Protein AF-A0A9X0WCU9-F1 (afdb_monomer)

Organism: NCBI:txid1064514

pLDDT: mean 71.42, std 28.1, range [22.73, 98.69]

Radius of gyration: 41.14 Å; Cα contacts (8 Å, |Δi|>4): 796; chains: 1; bounding box: 157×100×115 Å

Nearest PDB structures (foldseek):
  7s6s-assembly1_E  TM=1.394E-01  e=8.620E+00  Methylosinus trichosporium OB3b

InterPro domains:
  IPR002477 Peptidoglycan binding-like [PF01471] (619-684)
  IPR036365 PGBD-like superfamily [SSF47090] (614-686)
  IPR036366 PGBD superfamily [G3DSA:1.10.101.10] (607-686)

Mean predicted aligned error: 17.41 Å

Foldseek 3Di:
DDDDDDDDDDDDDDDDDDDDDDDDDDDDDDPDDDDDDDDDDDDDYDDDDDDDDDDDDDDDDDDDDDDDPPPPPPPDPDDPLRVLLVVLVVVLVVCQAVLPLLAAAFLVLLLLLLLLCVLLLAASLLLLLQLCQQSVNHQQLSHFDQDPPRDGDQFGGSNRDHLVLLLVLLLVCVVVLQVSQDADVVVRRHHHWQDDRSGGSVRVNVVSVCSNVPVDDSPDSVSSSCSSRSNSVSVSLVSQCVVLVDDASLQSNLCSVVNSVVSVVLCCLCVDPLVQPAQEDEAPPPDDDDDDDDDDDDDDDDDDDDDDDDDDDDDDDDDDDDDDDDDDDDDDDDDDDDDDDDDDDDDDDDDDDDDDDDDDDDDDDDDDDDDDDDDDDDDDDDPPDDPPRHHYCPDPVCVRCVVLFAPDSPVSPHGDRSNVSSVVSCVSSVRVCSCLSLCQAQVAAAPGHNSDDPPLAPDLVDDAAWDWFADPLAGTATARLSLLQPHDYPVLSVLLSVLSVVCVVVVVSAWAQFQDPLLQVLLVRRVQAPPPDDGGGLPPPSNQSSVVVSCVSSSHHQRPPPVCNSTQHSSNSSSSNSSNLSSVVLSLLQSVQVVQLVFWDQLVCLVVDDPVLVVLQLVVLQLLLVLLVVVVQHDADDPVDPPDDRGHRSRSDPSSLRSLCSLCNSVSYHRPSRTHTPSSCVVSVHDDDTPVSRDDPPDDPDDPPDDDDDDDDDDDDDDDPDPPPVVSDDDPDPPPPDDDDDDDDDDDDDDDDDDDYDDDD

Sequence (761 aa):
MARRILRKRLSGPSLRAHPPNGPCRCRVTMRRQQNPTHPCWLLALGLGLLAGGLMTASADTDIADERSESQDVVDQAPSAHTLAIAEFRAQAEAEARNYDRTQDISPRQMLILLEMAQRTGKSLGQALATGEFESARTWNDFVRPTIAEGRLGSATGVWQFIPSTFYRIIKRYGAELLAVSAADASLHRDHMDLGAGPFSDQQVRSIIEETVAGEREAEDEQLQLLRHNFAVLAFAKHYLSVDSGAKTPEEDYLFHFLGEKRGRQILALARGEARHTLSVAPAQTNSEPKPATGLGLGLAGTRQRHYIQLPGSRLSPGLSDANPLAAARQRRLLATTGRLPSNRSGSGSSSGSRSHRLGTLDPRLSDSAVYRPPSGALSAPASWRSAEWGLPADSPVVTGNAGMFYRDASTKTNPYTWAEFLDALSARVQAKQQPAMVRAKYGVGFQMNGGDMPGWSFNDDKITNTLEFRHALTGSLPLPAPLVNGPLDAVETQAYKERLAELIRQGDDKPLTHLPPTARSALQNLGLLALDENATDTNNPAVREALQAFRDLVGKDTPVDPALADSLMPSERVALELYDQRLARYAALQAAQRAALQSSLDLMAINRLLKSHQRSSRPHIARLQKALAEKGLQTQTHARKRTQTAQFDGIAGKLTQAALNQFQLRHGLRPTDGLLDPVTVAMLDLPPMGRNIFLPPSGPYSPIDAEPESHRHCAAPEARHHLTLYHLLPRPERMSLSLSLNEHSDSWRIATRADETAVSR

Secondary structure (DSSP, 8-state):
--------------------------------PPPPPPPP------------------------------------PPPHHHHHHHHHHHHHHHHTT---SS----HHHHHHHHHHHHHHT--HHHHHHHHHHHTTT---TT---B-GGGPBPS-BTTTTB-HHHHHHHHHHHHHHHHHHHS-BTTTTBPPPP--BTTB-HHHHHHHHHHHHHT-S-TT-HHHHHGGG-HHHHHHHHHHHHHHTT--SHHHHHHHHHH-HHHHHHHHHHHHTGGGGSBSEEPPP----PPPP---------------------------------------------------------------------------------------------S-TTSEETTSHHHHTTHHHHBSSTTT---BPBHHHHHHHHHHHTTTTTHHHHHHHHHSS-BSSTTT--TTTS--TTS-PPEEEEEETTTEEEEEEHHHHHSPB-HHHHHHHHHHHHHHHHHT--S-BSB--HHHHHHHHHTTSS-SS----BTTSHHHHHHHHHHHHHHTPPPPSSTTTTTSB-HHHHHHHHHHHHHHHHHHHHHHHHHHHGGG-EETTGGGGS-HHHHHHHHHHHHHHHHHHHHTTSS--S--SSTTS-PPP-----HHHHHHHHHHHHHTTPPP-TTEE-HHHHHHTT-----GGGGSPP---------------------------GGGSS-----------------PPP------------

Structure (mmCIF, N/CA/C/O backbone):
data_AF-A0A9X0WCU9-F1
#
_entry.id   AF-A0A9X0WCU9-F1
#
loop_
_atom_site.group_PDB
_atom_site.id
_atom_site.type_symbol
_atom_site.label_atom_id
_atom_site.label_alt_id
_atom_site.label_comp_id
_atom_site.label_asym_id
_atom_site.label_entity_id
_atom_site.label_seq_id
_atom_site.pdbx_PDB_ins_code
_atom_site.Cartn_x
_atom_site.Cartn_y
_atom_site.Cartn_z
_atom_site.occupancy
_atom_site.B_iso_or_equiv
_atom_site.auth_seq_id
_atom_site.auth_comp_id
_atom_site.auth_asym_id
_atom_site.auth_atom_id
_atom_site.pdbx_PDB_model_num
ATOM 1 N N . MET A 1 1 ? -19.337 30.479 35.420 1.00 33.66 1 MET A N 1
ATOM 2 C CA . MET A 1 1 ? -18.522 31.604 34.895 1.00 33.66 1 MET A CA 1
ATOM 3 C C . MET A 1 1 ? -17.941 31.170 33.545 1.00 33.66 1 MET A C 1
ATOM 5 O O . MET A 1 1 ? -17.830 29.969 33.355 1.00 33.66 1 MET A O 1
ATOM 9 N N . ALA A 1 2 ? -17.627 32.086 32.619 1.00 30.39 2 ALA A N 1
ATOM 10 C CA . ALA A 1 2 ? -17.059 31.792 31.283 1.00 30.39 2 ALA A CA 1
ATOM 11 C C . ALA A 1 2 ? -17.927 30.977 30.276 1.00 30.39 2 ALA A C 1
ATOM 13 O O . ALA A 1 2 ? -17.495 29.983 29.704 1.00 30.39 2 ALA A O 1
ATOM 14 N N . ARG A 1 3 ? -19.128 31.486 29.958 1.00 29.58 3 ARG A N 1
ATOM 15 C CA . ARG A 1 3 ? -19.706 31.428 28.593 1.00 29.58 3 ARG A CA 1
ATOM 16 C C . ARG A 1 3 ? -19.948 32.873 28.138 1.00 29.58 3 ARG A C 1
ATOM 18 O O . ARG A 1 3 ? -20.836 33.509 28.702 1.00 29.58 3 ARG A O 1
ATOM 25 N N . ARG A 1 4 ? -19.186 33.408 27.172 1.00 30.39 4 ARG A N 1
ATOM 26 C CA . ARG A 1 4 ? -19.487 34.669 26.447 1.00 30.39 4 ARG A CA 1
ATOM 27 C C . ARG A 1 4 ? -18.492 34.914 25.300 1.00 30.39 4 ARG A C 1
ATOM 29 O O . ARG A 1 4 ? -17.390 34.391 25.366 1.00 30.39 4 ARG A O 1
ATOM 36 N N . ILE A 1 5 ? -18.886 35.782 24.350 1.00 31.75 5 ILE A N 1
ATOM 37 C CA . ILE A 1 5 ? -18.142 36.231 23.143 1.00 31.75 5 ILE A CA 1
ATOM 38 C C . ILE A 1 5 ? -18.103 35.122 22.061 1.00 31.75 5 ILE A C 1
ATOM 40 O O . ILE A 1 5 ? -17.356 34.169 22.192 1.00 31.75 5 ILE A O 1
ATOM 44 N N . LEU A 1 6 ? -18.950 35.103 21.019 1.00 28.31 6 LEU A N 1
ATOM 45 C CA . LEU A 1 6 ? -19.080 36.108 19.947 1.00 28.31 6 LEU A CA 1
ATOM 46 C C . LEU A 1 6 ? -20.439 35.975 19.204 1.00 28.31 6 LEU A C 1
ATOM 48 O O . LEU A 1 6 ? -20.757 34.910 18.681 1.00 28.31 6 LEU A O 1
ATOM 52 N N . ARG A 1 7 ? -21.235 37.054 19.112 1.00 30.22 7 ARG A N 1
ATOM 53 C CA . ARG A 1 7 ? -22.311 37.247 18.106 1.00 30.22 7 ARG A CA 1
ATOM 54 C C . ARG A 1 7 ? -22.760 38.71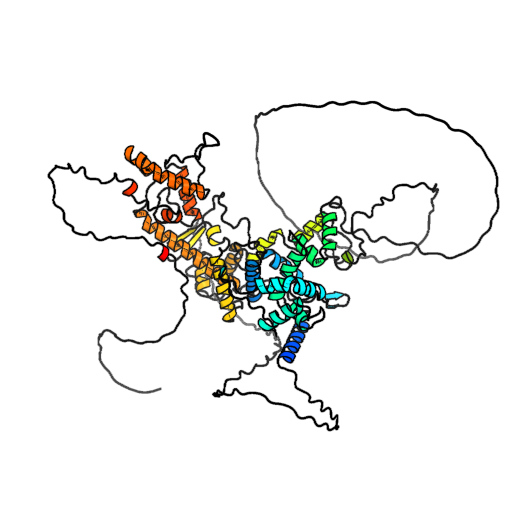7 18.084 1.00 30.22 7 ARG A C 1
ATOM 56 O O . ARG A 1 7 ? -22.866 39.322 19.149 1.00 30.22 7 ARG A O 1
ATOM 63 N N . LYS A 1 8 ? -23.129 39.218 16.890 1.00 29.36 8 LYS A N 1
ATOM 64 C CA . LYS A 1 8 ? -23.404 40.638 16.532 1.00 29.36 8 LYS A CA 1
ATOM 65 C C . LYS A 1 8 ? -22.109 41.478 16.508 1.00 29.36 8 LYS A C 1
ATOM 67 O O . LYS A 1 8 ? -21.237 41.259 17.335 1.00 29.36 8 LYS A O 1
ATOM 72 N N . ARG A 1 9 ? -21.909 42.433 15.592 1.00 30.64 9 ARG A N 1
ATOM 73 C CA . ARG A 1 9 ? -22.826 43.262 14.763 1.00 30.64 9 ARG A CA 1
ATOM 74 C C . ARG A 1 9 ? -21.979 43.769 13.550 1.00 30.64 9 ARG A C 1
ATOM 76 O O . ARG A 1 9 ? -20.775 43.876 13.724 1.00 30.64 9 ARG A O 1
ATOM 83 N N . LEU A 1 10 ? -22.461 44.021 12.327 1.00 27.97 10 LEU A N 1
ATOM 84 C CA . LEU A 1 10 ? -23.403 45.076 11.911 1.00 27.97 10 LEU A CA 1
ATOM 85 C C . LEU A 1 10 ? -23.898 44.898 10.455 1.00 27.97 10 LEU A C 1
ATOM 87 O O . LEU A 1 10 ? -23.323 44.149 9.673 1.00 27.97 10 LEU A O 1
ATOM 91 N N . SER A 1 11 ? -24.966 45.630 10.133 1.00 29.23 11 SER A N 1
ATOM 92 C CA . SER A 1 11 ? -25.642 45.745 8.832 1.00 29.23 11 SER A CA 1
ATOM 93 C C . SER A 1 11 ? -24.857 46.584 7.803 1.00 29.23 11 SER A C 1
ATOM 95 O O . SER A 1 11 ? -24.055 47.427 8.196 1.00 29.23 11 SER A O 1
ATOM 97 N N . GLY A 1 12 ? -25.132 46.410 6.502 1.00 27.28 12 GLY A N 1
ATOM 98 C CA . GLY A 1 12 ? -24.574 47.251 5.423 1.00 27.28 12 GLY A CA 1
ATOM 99 C C . GLY A 1 12 ? -25.383 48.528 5.133 1.00 27.28 12 GLY A C 1
ATOM 100 O O . GLY A 1 12 ? -26.281 48.880 5.900 1.00 27.28 12 GLY A O 1
ATOM 101 N N . PRO A 1 13 ? -25.112 49.189 3.992 1.00 40.62 13 PRO A N 1
ATOM 102 C CA . PRO A 1 13 ? -26.191 49.784 3.198 1.00 40.62 13 PRO A CA 1
ATOM 103 C C . PRO A 1 13 ? -26.108 49.466 1.688 1.00 40.62 13 PRO A C 1
ATOM 105 O O . PRO A 1 13 ? -25.076 49.064 1.160 1.00 40.62 13 PRO A O 1
ATOM 108 N N . SER A 1 14 ? -27.232 49.673 0.998 1.00 31.45 14 SER A N 1
ATOM 109 C CA . SER A 1 14 ? -27.432 49.458 -0.445 1.00 31.45 14 SER A CA 1
ATOM 110 C C . SER A 1 14 ? -27.159 50.726 -1.266 1.00 31.45 14 SER A C 1
ATOM 112 O O . SER A 1 14 ? -27.533 51.811 -0.828 1.00 31.45 14 SER A O 1
ATOM 114 N N . LEU A 1 15 ? -26.650 50.591 -2.500 1.00 31.45 15 LEU A N 1
ATOM 115 C CA . LEU A 1 15 ? -26.648 51.640 -3.539 1.00 31.45 15 LEU A CA 1
ATOM 116 C C . LEU A 1 15 ? -26.833 51.040 -4.954 1.00 31.45 15 LEU A C 1
ATOM 118 O O . LEU A 1 15 ? -26.659 49.840 -5.146 1.00 31.45 15 LEU A O 1
ATOM 122 N N . ARG A 1 16 ? -27.297 51.861 -5.910 1.00 28.64 16 ARG A N 1
ATOM 123 C CA . ARG A 1 16 ? -27.926 51.450 -7.191 1.00 28.64 16 ARG A CA 1
ATOM 124 C C . ARG A 1 16 ? -26.976 51.450 -8.414 1.00 28.64 16 ARG A C 1
ATOM 126 O O . ARG A 1 16 ? -25.901 52.026 -8.353 1.00 28.64 16 ARG A O 1
ATOM 133 N N . ALA A 1 17 ? -27.477 50.833 -9.500 1.00 31.12 17 ALA A N 1
ATOM 134 C CA . ALA A 1 17 ? -27.143 50.875 -10.948 1.00 31.12 17 ALA A CA 1
ATOM 135 C C . ALA A 1 17 ? -26.268 52.048 -11.485 1.00 31.12 17 ALA A C 1
ATOM 137 O O . ALA A 1 17 ? -26.298 53.136 -10.923 1.00 31.12 17 ALA A O 1
ATOM 138 N N . HIS A 1 18 ? -25.514 51.945 -12.598 1.00 29.97 18 HIS A N 1
ATOM 139 C CA . HIS A 1 18 ? -25.845 51.420 -13.951 1.00 29.97 18 HIS A CA 1
ATOM 140 C C . HIS A 1 18 ? -24.572 51.009 -14.777 1.00 29.97 18 HIS A C 1
ATOM 142 O O . HIS A 1 18 ? -23.463 51.234 -14.297 1.00 29.97 18 HIS A O 1
ATOM 148 N N . PRO A 1 19 ? -24.691 50.406 -15.992 1.00 57.72 19 PRO A N 1
ATOM 149 C CA . PRO A 1 19 ? -23.569 49.897 -16.820 1.00 57.72 19 PRO A CA 1
ATOM 150 C C . PRO A 1 19 ? -23.000 50.952 -17.808 1.00 57.72 19 PRO A C 1
ATOM 152 O O . PRO A 1 19 ? -23.603 52.022 -17.929 1.00 57.72 19 PRO A O 1
ATOM 155 N N . PRO A 1 20 ? -21.883 50.690 -18.542 1.00 50.72 20 PRO A N 1
ATOM 156 C CA . PRO A 1 20 ? -22.021 50.192 -19.936 1.00 50.72 20 PRO A CA 1
ATOM 157 C C . PRO A 1 20 ? -20.842 49.367 -20.554 1.00 50.72 20 PRO A C 1
ATOM 159 O O . PRO A 1 20 ? -19.706 49.433 -20.107 1.00 50.72 20 PRO A O 1
ATOM 162 N N . ASN A 1 21 ? -21.151 48.674 -21.665 1.00 30.45 21 ASN A N 1
ATOM 163 C CA . ASN A 1 21 ? -20.371 48.418 -22.906 1.00 30.45 21 ASN A CA 1
ATOM 164 C C . ASN A 1 21 ? -18.857 48.064 -22.917 1.00 30.45 21 ASN A C 1
ATOM 166 O O . ASN A 1 21 ? -18.017 48.846 -22.487 1.00 30.45 21 ASN A O 1
ATOM 170 N N . GLY A 1 22 ? -18.496 47.023 -23.695 1.00 31.50 22 GLY A N 1
ATOM 171 C CA . GLY A 1 22 ? -17.179 46.922 -24.365 1.00 31.50 22 GLY A CA 1
ATOM 172 C C . GLY A 1 22 ? -16.682 45.491 -24.669 1.00 31.50 22 GLY A C 1
ATOM 173 O O . GLY A 1 22 ? -16.399 44.759 -23.725 1.00 31.50 22 GLY A O 1
ATOM 174 N N . PRO A 1 23 ? -16.539 45.057 -25.943 1.00 42.25 23 PRO A N 1
ATOM 175 C CA . PRO A 1 23 ? -16.120 43.690 -26.277 1.00 42.25 23 PRO A CA 1
ATOM 176 C C . PRO A 1 23 ? -14.616 43.556 -26.583 1.00 42.25 23 PRO A C 1
ATOM 178 O O . PRO A 1 23 ? -14.087 44.266 -27.437 1.00 42.25 23 PRO A O 1
ATOM 181 N N . CYS A 1 24 ? -13.953 42.546 -26.010 1.00 31.28 24 CYS A N 1
ATOM 182 C CA . CYS A 1 24 ? -12.611 42.124 -26.430 1.00 31.28 24 CYS A CA 1
ATOM 183 C C . CYS A 1 24 ? -12.662 40.819 -27.236 1.00 31.28 24 CYS A C 1
ATOM 185 O O . CYS A 1 24 ? -12.874 39.734 -26.698 1.00 31.28 24 CYS A O 1
ATOM 187 N N . ARG A 1 25 ? -12.425 40.924 -28.550 1.00 33.66 25 ARG A N 1
ATOM 188 C CA . ARG A 1 25 ? -12.179 39.775 -29.433 1.00 33.66 25 ARG A CA 1
ATOM 189 C C . ARG A 1 25 ? -10.759 39.242 -29.210 1.00 33.66 25 ARG A C 1
ATOM 191 O O . ARG A 1 25 ? -9.816 39.843 -29.714 1.00 33.66 25 ARG A O 1
ATOM 198 N N . CYS A 1 26 ? -10.612 38.070 -28.595 1.00 29.70 26 CYS A N 1
ATOM 199 C CA . CYS A 1 26 ? -9.385 37.273 -28.708 1.00 29.70 26 CYS A CA 1
ATOM 200 C C . CYS A 1 26 ? -9.624 36.082 -29.641 1.00 29.70 26 CYS A C 1
ATOM 202 O O . CYS A 1 26 ? -10.295 35.111 -29.303 1.00 29.70 26 CYS A O 1
ATOM 204 N N . ARG A 1 27 ? -9.088 36.192 -30.859 1.00 28.80 27 ARG A N 1
ATOM 205 C CA . ARG A 1 27 ? -9.212 35.206 -31.937 1.00 28.80 27 ARG A CA 1
ATOM 206 C C . ARG A 1 27 ? -8.111 34.152 -31.789 1.00 28.80 27 ARG A C 1
ATOM 208 O O . ARG A 1 27 ? -7.062 34.288 -32.408 1.00 28.80 27 ARG A O 1
ATOM 215 N N . VAL A 1 28 ? -8.342 33.114 -30.985 1.00 30.00 28 VAL A N 1
ATOM 216 C CA . VAL A 1 28 ? -7.435 31.954 -30.921 1.00 30.00 28 VAL A CA 1
ATOM 217 C C . VAL A 1 28 ? -7.890 30.901 -31.928 1.00 30.00 28 VAL A C 1
ATOM 219 O O . VAL A 1 28 ? -8.984 30.350 -31.835 1.00 30.00 28 VAL A O 1
ATOM 222 N N . THR A 1 29 ? -7.048 30.635 -32.923 1.00 28.48 29 THR A N 1
ATOM 223 C CA . THR A 1 29 ? -7.261 29.586 -33.923 1.00 28.48 29 THR A CA 1
ATOM 224 C C . THR A 1 29 ? -7.057 28.205 -33.303 1.00 28.48 29 THR A C 1
ATOM 226 O O . THR A 1 29 ? -5.926 27.725 -33.227 1.00 28.48 29 THR A O 1
ATOM 229 N N . MET A 1 30 ? -8.141 27.534 -32.900 1.00 26.22 30 MET A N 1
ATOM 230 C CA . MET A 1 30 ? -8.083 26.100 -32.602 1.00 26.22 30 MET A CA 1
ATOM 231 C C . MET A 1 30 ? -7.752 25.322 -33.878 1.00 26.22 30 MET A C 1
ATOM 233 O O . MET A 1 30 ? -8.542 25.278 -34.825 1.00 26.22 30 MET A O 1
ATOM 237 N N . ARG A 1 31 ? -6.577 24.688 -33.899 1.00 26.75 31 ARG A N 1
ATOM 238 C CA . ARG A 1 31 ? -6.189 23.757 -34.959 1.00 26.75 31 ARG A CA 1
ATOM 239 C C . ARG A 1 31 ? -6.892 22.426 -34.688 1.00 26.75 31 ARG A C 1
ATOM 241 O O . ARG A 1 31 ? -6.496 21.667 -33.813 1.00 26.75 31 ARG A O 1
ATOM 248 N N . ARG A 1 32 ? -7.983 22.191 -35.414 1.00 26.75 32 ARG A N 1
ATOM 249 C CA . ARG A 1 32 ? -8.844 21.007 -35.315 1.00 26.75 32 ARG A CA 1
ATOM 250 C C . ARG A 1 32 ? -8.086 19.758 -35.787 1.00 26.75 32 ARG A C 1
ATOM 252 O O . ARG A 1 32 ? -8.105 19.462 -36.978 1.00 26.75 32 ARG A O 1
ATOM 259 N N . GLN A 1 33 ? -7.422 19.036 -34.883 1.00 29.20 33 GLN A N 1
ATOM 260 C CA . GLN A 1 33 ? -7.004 17.660 -35.169 1.00 29.20 33 GLN A CA 1
ATOM 261 C C . GLN A 1 33 ? -8.246 16.765 -35.175 1.00 29.20 33 GLN A C 1
ATOM 263 O O . GLN A 1 33 ? -9.059 16.790 -34.253 1.00 29.20 33 GLN A O 1
ATOM 268 N N . GLN A 1 34 ? -8.430 16.044 -36.277 1.00 28.20 34 GLN A N 1
ATOM 269 C CA . GLN A 1 34 ? -9.527 15.104 -36.460 1.00 28.20 34 GLN A CA 1
ATOM 270 C C . GLN A 1 34 ? -9.102 13.755 -35.881 1.00 28.20 34 GLN A C 1
ATOM 272 O O . GLN A 1 34 ? -8.104 13.192 -36.326 1.00 28.20 34 GLN A O 1
ATOM 277 N N . ASN A 1 35 ? -9.867 13.229 -34.924 1.00 28.89 35 ASN A N 1
ATOM 278 C CA . ASN A 1 35 ? -9.749 11.826 -34.536 1.00 28.89 35 ASN A CA 1
ATOM 279 C C . ASN A 1 35 ? -10.179 10.947 -35.723 1.00 28.89 35 ASN A C 1
ATOM 281 O O . ASN A 1 35 ? -11.278 11.169 -36.245 1.00 28.89 35 ASN A O 1
ATOM 285 N N . PRO A 1 36 ? -9.392 9.937 -36.132 1.00 38.12 36 PRO A N 1
ATOM 286 C CA . PRO A 1 36 ? -9.916 8.860 -36.952 1.00 38.12 36 PRO A CA 1
ATOM 287 C C . PRO A 1 36 ? -10.856 7.997 -36.099 1.00 38.12 36 PRO A C 1
ATOM 289 O O . PRO A 1 36 ? -10.528 7.574 -34.992 1.00 38.12 36 PRO A O 1
ATOM 292 N N . THR A 1 37 ? -12.056 7.759 -36.612 1.00 31.25 37 THR A N 1
ATOM 293 C CA . THR A 1 37 ? -13.052 6.867 -36.013 1.00 31.25 37 THR A CA 1
ATOM 294 C C . THR A 1 37 ? -12.667 5.406 -36.236 1.00 31.25 37 THR A C 1
ATOM 296 O O . THR A 1 37 ? -12.537 4.989 -37.387 1.00 31.25 37 THR A O 1
ATOM 299 N N . HIS A 1 38 ? -12.575 4.607 -35.172 1.00 29.98 38 HIS A N 1
ATOM 300 C CA . HIS A 1 38 ? -12.572 3.147 -35.305 1.00 29.98 38 HIS A CA 1
ATOM 301 C C . HIS A 1 38 ? -13.969 2.656 -35.741 1.00 29.98 38 HIS A C 1
ATOM 303 O O . HIS A 1 38 ? -14.959 3.075 -35.135 1.00 29.98 38 HIS A O 1
ATOM 309 N N . PRO A 1 39 ? -14.088 1.775 -36.750 1.00 38.88 39 PRO A N 1
ATOM 310 C CA . PRO A 1 39 ? -15.359 1.152 -37.096 1.00 38.88 39 PRO A CA 1
ATOM 311 C C . PRO A 1 39 ? -15.648 -0.055 -36.192 1.00 38.88 39 PRO A C 1
ATOM 313 O O . PRO A 1 39 ? -14.857 -0.995 -36.117 1.00 38.88 39 PRO A O 1
ATOM 316 N N . CYS A 1 40 ? -16.819 -0.064 -35.554 1.00 26.75 40 CYS A N 1
ATOM 317 C CA . CYS A 1 40 ? -17.382 -1.283 -34.976 1.00 26.75 40 CYS A CA 1
ATOM 318 C C . CYS A 1 40 ? -17.746 -2.269 -36.093 1.00 26.75 40 CYS A C 1
ATOM 320 O O . CYS A 1 40 ? -18.454 -1.892 -37.027 1.00 26.75 40 CYS A O 1
ATOM 322 N N . TRP A 1 41 ? -17.363 -3.538 -35.946 1.00 28.58 41 TRP A N 1
ATOM 323 C CA . TRP A 1 41 ? -17.914 -4.638 -36.738 1.00 28.58 41 TRP A CA 1
ATOM 324 C C . TRP A 1 41 ? -18.761 -5.548 -35.850 1.00 28.58 41 TRP A C 1
ATOM 326 O O . TRP A 1 41 ? -18.327 -5.980 -34.783 1.00 28.58 41 TRP A O 1
ATOM 336 N N . LEU A 1 42 ? -19.990 -5.807 -36.297 1.00 32.12 42 LEU A N 1
ATOM 337 C CA . LEU A 1 42 ? -20.957 -6.681 -35.641 1.00 32.12 42 LEU A CA 1
ATOM 338 C C . LEU A 1 42 ? -21.030 -8.037 -36.355 1.00 32.12 42 LEU A C 1
ATOM 340 O O . LEU A 1 42 ? -21.020 -8.110 -37.579 1.00 32.12 42 LEU A O 1
ATOM 344 N N . LEU A 1 43 ? -21.142 -9.078 -35.529 1.00 32.84 43 LEU A N 1
ATOM 345 C CA . LEU A 1 43 ? -21.614 -10.445 -35.785 1.00 32.84 43 LEU A CA 1
ATOM 346 C C . LEU A 1 43 ? -22.361 -10.725 -37.106 1.00 32.84 43 LEU A C 1
ATOM 348 O O . LEU A 1 43 ? -23.405 -10.125 -37.357 1.00 32.84 43 LEU A O 1
ATOM 352 N N . ALA A 1 44 ? -21.977 -11.821 -37.779 1.00 28.20 44 ALA A N 1
ATOM 353 C CA . ALA A 1 44 ? -22.930 -12.775 -38.364 1.00 28.20 44 ALA A CA 1
ATOM 354 C C . ALA A 1 44 ? -22.305 -14.163 -38.647 1.00 28.20 44 ALA A C 1
ATOM 356 O O . ALA A 1 44 ? -21.363 -14.251 -39.420 1.00 28.20 44 ALA A O 1
ATOM 357 N N . LEU A 1 45 ? -22.947 -15.215 -38.107 1.00 29.72 45 LEU A N 1
ATOM 358 C CA . LEU A 1 45 ? -23.003 -16.618 -38.584 1.00 29.72 45 LEU A CA 1
ATOM 359 C C . LEU A 1 45 ? -21.689 -17.453 -38.672 1.00 29.72 45 LEU A C 1
ATOM 361 O O . LEU A 1 45 ? -20.627 -16.957 -39.004 1.00 29.72 45 LEU A O 1
ATOM 365 N N . GLY A 1 46 ? -21.711 -18.766 -38.399 1.00 26.50 46 GLY A N 1
ATOM 366 C CA . GLY A 1 46 ? -22.864 -19.625 -38.088 1.00 26.50 46 GLY A CA 1
ATOM 367 C C . GLY A 1 46 ? -22.500 -21.004 -37.514 1.00 26.50 46 GLY A C 1
ATOM 368 O O . GLY A 1 46 ? -21.337 -21.313 -37.274 1.00 26.50 46 GLY A O 1
ATOM 369 N N . LEU A 1 47 ? -23.533 -21.818 -37.261 1.00 32.38 47 LEU A N 1
ATOM 370 C CA . LEU A 1 47 ? -23.419 -23.183 -36.730 1.00 32.38 47 LEU A CA 1
ATOM 371 C C . LEU A 1 47 ? -22.776 -24.147 -37.743 1.00 32.38 47 LEU A C 1
ATOM 373 O O . LEU A 1 47 ? -23.102 -24.107 -38.927 1.00 32.38 47 LEU A O 1
ATOM 377 N N . GLY A 1 48 ? -21.992 -25.104 -37.239 1.00 28.36 48 GLY A N 1
ATOM 378 C CA . GLY A 1 48 ? -21.543 -26.291 -37.973 1.00 28.36 48 GLY A CA 1
ATOM 379 C C . GLY A 1 48 ? -21.276 -27.451 -37.010 1.00 28.36 48 GLY A C 1
ATOM 380 O O . GLY A 1 48 ? -20.349 -27.392 -36.210 1.00 28.36 48 GLY A O 1
ATOM 381 N N . LEU A 1 49 ? -22.123 -28.479 -37.054 1.00 34.84 49 LEU A N 1
ATOM 382 C CA . LEU A 1 49 ? -22.087 -29.678 -36.203 1.00 34.84 49 LEU A CA 1
ATOM 383 C C . LEU A 1 49 ? -21.622 -30.880 -37.049 1.00 34.84 49 LEU A C 1
ATOM 385 O O . LEU A 1 49 ? -22.010 -30.932 -38.212 1.00 34.84 49 LEU A O 1
ATOM 389 N N . LEU A 1 50 ? -20.863 -31.812 -36.441 1.00 31.50 50 LEU A N 1
ATOM 390 C CA . LEU A 1 50 ? -20.437 -33.184 -36.851 1.00 31.50 50 LEU A CA 1
ATOM 391 C C . LEU A 1 50 ? -18.920 -33.332 -36.572 1.00 31.50 50 LEU A C 1
ATOM 393 O O . LEU A 1 50 ? -18.145 -32.528 -37.069 1.00 31.50 50 LEU A O 1
ATOM 397 N N . ALA A 1 51 ? -18.378 -34.201 -35.710 1.00 34.81 51 ALA A N 1
ATOM 398 C CA . ALA A 1 51 ? -18.685 -35.567 -35.253 1.00 34.81 51 ALA A CA 1
ATOM 399 C C . ALA A 1 51 ? -18.195 -36.706 -36.180 1.00 34.81 51 ALA A C 1
ATOM 401 O O . ALA A 1 51 ? -18.811 -36.986 -37.202 1.00 34.81 51 ALA A O 1
ATOM 402 N N . GLY A 1 52 ? -17.171 -37.439 -35.708 1.00 31.19 52 GLY A N 1
ATOM 403 C CA . GLY A 1 52 ? -16.895 -38.846 -36.056 1.00 31.19 52 GLY A CA 1
ATOM 404 C C . GLY A 1 52 ? -15.745 -39.121 -37.039 1.00 31.19 52 GLY A C 1
ATOM 405 O O . GLY A 1 52 ? -15.738 -38.588 -38.141 1.00 31.19 52 GLY A O 1
ATOM 406 N N . GLY A 1 53 ? -14.822 -40.028 -36.672 1.00 27.16 53 GLY A N 1
ATOM 407 C CA . GLY A 1 53 ? -13.877 -40.639 -37.628 1.00 27.16 53 GLY A CA 1
ATOM 408 C C .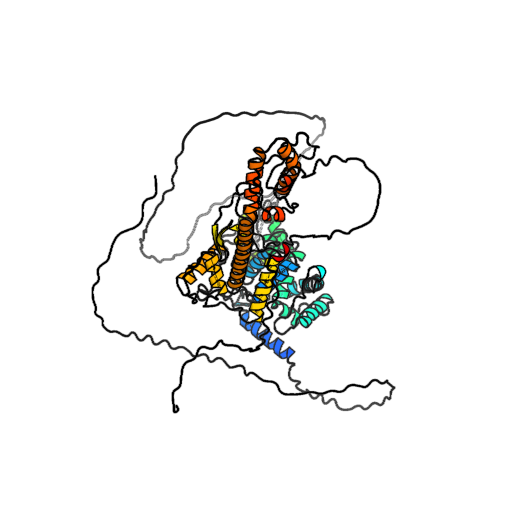 GLY A 1 53 ? -12.509 -41.073 -37.077 1.00 27.16 53 GLY A C 1
ATOM 409 O O . GLY A 1 53 ? -11.509 -40.418 -37.340 1.00 27.16 53 GLY A O 1
ATOM 410 N N . LEU A 1 54 ? -12.438 -42.207 -36.369 1.00 37.69 54 LEU A N 1
ATOM 411 C CA . LEU A 1 54 ? -11.194 -42.992 -36.236 1.00 37.69 54 LEU A CA 1
ATOM 412 C C . LEU A 1 54 ? -11.073 -43.950 -37.436 1.00 37.69 54 LEU A C 1
ATOM 414 O O . LEU A 1 54 ? -12.093 -44.535 -37.789 1.00 37.69 54 LEU A O 1
ATOM 418 N N . MET A 1 55 ? -9.862 -44.171 -37.977 1.00 31.94 55 MET A N 1
ATOM 419 C CA . MET A 1 55 ? -9.271 -45.508 -38.250 1.00 31.94 55 MET A CA 1
ATOM 420 C C . MET A 1 55 ? -7.923 -45.453 -39.020 1.00 31.94 55 MET A C 1
ATOM 422 O O . MET A 1 55 ? -7.839 -44.933 -40.123 1.00 31.94 55 MET A O 1
ATOM 426 N N . THR A 1 56 ? -6.899 -46.045 -38.393 1.00 36.69 56 THR A N 1
ATOM 427 C CA . THR A 1 56 ? -5.769 -46.863 -38.913 1.00 36.69 56 THR A CA 1
ATOM 428 C C . THR A 1 56 ? -5.064 -46.620 -40.267 1.00 36.69 56 THR A C 1
ATOM 430 O O . THR A 1 56 ? -5.647 -46.721 -41.340 1.00 36.69 56 THR A O 1
ATOM 433 N N . ALA A 1 57 ? -3.732 -46.540 -40.143 1.00 38.06 57 ALA A N 1
ATOM 434 C CA . ALA A 1 57 ? -2.628 -46.743 -41.097 1.00 38.06 57 ALA A CA 1
ATOM 435 C C . ALA A 1 57 ? -2.732 -47.854 -42.175 1.00 38.06 57 ALA A C 1
ATOM 437 O O . ALA A 1 57 ? -3.327 -48.897 -41.913 1.00 38.06 57 ALA A O 1
ATOM 438 N N . SER A 1 58 ? -1.965 -47.706 -43.279 1.00 33.81 58 SER A N 1
ATOM 439 C CA . SER A 1 58 ? -0.927 -48.683 -43.709 1.00 33.81 58 SER A CA 1
ATOM 440 C C . SER A 1 58 ? -0.041 -48.209 -44.893 1.00 33.81 58 SER A C 1
ATOM 442 O O . SER A 1 58 ? -0.569 -47.691 -45.868 1.00 33.81 58 SER A O 1
ATOM 444 N N . ALA A 1 59 ? 1.273 -48.457 -44.775 1.00 38.59 59 ALA A N 1
ATOM 445 C CA . ALA A 1 59 ? 2.329 -48.750 -45.774 1.00 38.59 59 ALA A CA 1
ATOM 446 C C . ALA A 1 59 ? 2.435 -48.070 -47.173 1.00 38.59 59 ALA A C 1
ATOM 448 O O . ALA A 1 59 ? 1.584 -48.230 -48.042 1.00 38.59 59 ALA A O 1
ATOM 449 N N . ASP A 1 60 ? 3.619 -47.479 -47.390 1.00 37.38 60 ASP A N 1
ATOM 450 C CA . ASP A 1 60 ? 4.575 -47.633 -48.509 1.00 37.38 60 ASP A CA 1
ATOM 451 C C . ASP A 1 60 ? 4.119 -47.722 -49.981 1.00 37.38 60 ASP A C 1
ATOM 453 O O . ASP A 1 60 ? 3.543 -48.712 -50.435 1.00 37.38 60 ASP A O 1
ATOM 457 N N . THR A 1 61 ? 4.648 -46.804 -50.801 1.00 39.84 61 THR A N 1
ATOM 458 C CA . THR A 1 61 ? 5.468 -47.189 -51.973 1.00 39.84 61 THR A CA 1
ATOM 459 C C . THR A 1 61 ? 6.368 -46.036 -52.432 1.00 39.84 61 THR A C 1
ATOM 461 O O . THR A 1 61 ? 5.894 -44.921 -52.640 1.00 39.84 61 THR A O 1
ATOM 464 N N . ASP A 1 62 ? 7.661 -46.313 -52.626 1.00 41.81 62 ASP A N 1
ATOM 465 C CA . ASP A 1 62 ? 8.583 -45.427 -53.348 1.00 41.81 62 ASP A CA 1
ATOM 466 C C . ASP A 1 62 ? 8.202 -45.316 -54.833 1.00 41.81 62 ASP A C 1
ATOM 468 O O . ASP A 1 62 ? 7.792 -46.307 -55.439 1.00 41.81 62 ASP A O 1
ATOM 472 N N . ILE A 1 63 ? 8.457 -44.151 -55.437 1.00 44.28 63 ILE A N 1
ATOM 473 C CA . ILE A 1 63 ? 9.092 -43.991 -56.761 1.00 44.28 63 ILE A CA 1
ATOM 474 C C . ILE A 1 63 ? 9.507 -42.520 -56.912 1.00 44.28 63 ILE A C 1
ATOM 476 O O . ILE A 1 63 ? 8.754 -41.608 -56.578 1.00 44.28 63 ILE A O 1
ATOM 480 N N . ALA A 1 64 ? 10.727 -42.298 -57.399 1.00 45.06 64 ALA A N 1
ATOM 481 C CA . ALA A 1 64 ? 11.276 -40.967 -57.634 1.00 45.06 64 ALA A CA 1
ATOM 482 C C . ALA A 1 64 ? 10.742 -40.342 -58.933 1.00 45.06 64 ALA A C 1
ATOM 484 O O . ALA A 1 64 ? 10.597 -41.041 -59.935 1.00 45.06 64 ALA A O 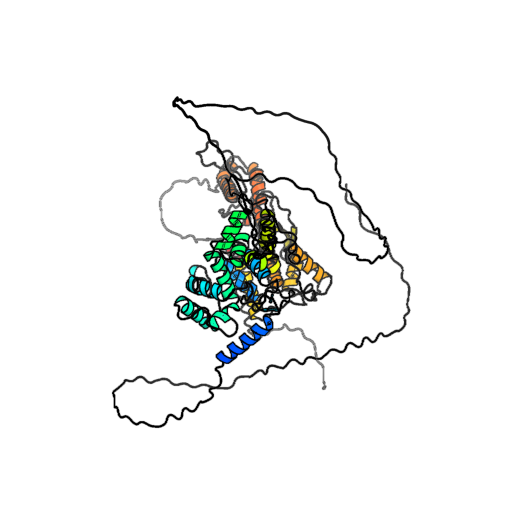1
ATOM 485 N N . ASP A 1 65 ? 10.587 -39.016 -58.945 1.00 41.12 65 ASP A N 1
ATOM 486 C CA . ASP A 1 65 ? 10.759 -38.225 -60.165 1.00 41.12 65 ASP A CA 1
ATOM 487 C C . ASP A 1 65 ? 11.402 -36.869 -59.826 1.00 41.12 65 ASP A C 1
ATOM 489 O O . ASP A 1 65 ? 10.962 -36.155 -58.923 1.00 41.12 65 ASP A O 1
ATOM 493 N N . GLU A 1 66 ? 12.481 -36.532 -60.529 1.00 48.50 66 GLU A N 1
ATOM 494 C CA . GLU A 1 66 ? 13.155 -35.238 -60.424 1.00 48.50 66 GLU A CA 1
ATOM 495 C C . GLU A 1 66 ? 12.498 -34.258 -61.400 1.00 48.50 66 GLU A C 1
ATOM 497 O O . GLU A 1 66 ? 12.610 -34.469 -62.609 1.00 48.50 66 GLU A O 1
ATOM 502 N N . ARG A 1 67 ? 11.921 -33.135 -60.934 1.00 42.03 67 ARG A N 1
ATOM 503 C CA . ARG A 1 67 ? 11.895 -31.878 -61.719 1.00 42.03 67 ARG A CA 1
ATOM 504 C C . ARG A 1 67 ? 11.380 -30.645 -60.980 1.00 42.03 67 ARG A C 1
ATOM 506 O O . ARG A 1 67 ? 10.440 -30.702 -60.202 1.00 42.03 67 ARG A O 1
ATOM 513 N N . SER A 1 68 ? 11.955 -29.515 -61.397 1.00 44.12 68 SER A N 1
ATOM 514 C CA . SER A 1 68 ? 11.502 -28.137 -61.180 1.00 44.12 68 SER A CA 1
ATOM 515 C C . SER A 1 68 ? 11.448 -27.631 -59.740 1.00 44.12 68 SER A C 1
ATOM 517 O O . SER A 1 68 ? 10.391 -27.444 -59.143 1.00 44.12 68 SER A O 1
ATOM 519 N N . GLU A 1 69 ? 12.617 -27.180 -59.287 1.00 51.09 69 GLU A N 1
ATOM 520 C CA . GLU A 1 69 ? 12.717 -25.944 -58.511 1.00 51.09 69 GLU A CA 1
ATOM 521 C C . GLU A 1 69 ? 12.094 -24.773 -59.303 1.00 51.09 69 GLU A C 1
ATOM 523 O O . GLU A 1 69 ? 12.756 -24.085 -60.078 1.00 51.09 69 GLU A O 1
ATOM 528 N N . SER A 1 70 ? 10.800 -24.529 -59.111 1.00 43.84 70 SER A N 1
ATOM 529 C CA . SER A 1 70 ? 10.191 -23.214 -59.322 1.00 43.84 70 SER A CA 1
ATOM 530 C C . SER A 1 70 ? 9.676 -22.744 -57.973 1.00 43.84 70 SER A C 1
ATOM 532 O O . SER A 1 70 ? 8.539 -23.006 -57.584 1.00 43.84 70 SER A O 1
ATOM 534 N N . GLN A 1 71 ? 10.587 -22.132 -57.221 1.00 45.88 71 GLN A N 1
ATOM 535 C CA . GLN A 1 71 ? 10.359 -21.649 -55.869 1.00 45.88 71 GLN A CA 1
ATOM 536 C C . GLN A 1 71 ? 9.506 -20.376 -55.934 1.00 45.88 71 GLN A C 1
ATOM 538 O O . GLN A 1 71 ? 10.020 -19.262 -55.839 1.00 45.88 71 GLN A O 1
ATOM 543 N N . ASP A 1 72 ? 8.199 -20.555 -56.143 1.00 44.25 72 ASP A N 1
ATOM 544 C CA . ASP A 1 72 ? 7.217 -19.483 -56.035 1.00 44.25 72 ASP A CA 1
ATOM 545 C C . ASP A 1 72 ? 7.284 -18.916 -54.616 1.00 44.25 72 ASP A C 1
ATOM 547 O O . ASP A 1 72 ? 6.807 -19.516 -53.647 1.00 44.25 72 ASP A O 1
ATOM 551 N N . VAL A 1 73 ? 7.908 -17.743 -54.497 1.00 49.91 73 VAL A N 1
ATOM 552 C CA . VAL A 1 73 ? 7.877 -16.922 -53.289 1.00 49.91 73 VAL A CA 1
ATOM 553 C C . VAL A 1 73 ? 6.458 -16.381 -53.167 1.00 49.91 73 VAL A C 1
ATOM 555 O O . VAL A 1 73 ? 6.139 -15.275 -53.597 1.00 49.91 73 VAL A O 1
ATOM 558 N N . VAL A 1 74 ? 5.578 -17.211 -52.614 1.00 53.53 74 VAL A N 1
ATOM 559 C CA . VAL A 1 74 ? 4.263 -16.780 -52.161 1.00 53.53 74 VAL A CA 1
ATOM 560 C C . VAL A 1 74 ? 4.509 -15.791 -51.029 1.00 53.53 74 VAL A C 1
ATOM 562 O O . VAL A 1 74 ? 4.891 -16.198 -49.931 1.00 53.53 74 VAL A O 1
ATOM 565 N N . ASP A 1 75 ? 4.281 -14.505 -51.304 1.00 56.50 75 ASP A N 1
ATOM 566 C CA . ASP A 1 75 ? 4.203 -13.437 -50.305 1.00 56.50 75 ASP A CA 1
ATOM 567 C C . ASP A 1 75 ? 3.047 -13.740 -49.336 1.00 56.50 75 ASP A C 1
ATOM 569 O O . ASP A 1 75 ? 1.932 -13.222 -49.448 1.00 56.50 75 ASP A O 1
ATOM 573 N N . GLN A 1 76 ? 3.292 -14.639 -48.381 1.00 65.62 76 GLN A N 1
ATOM 574 C CA . GLN A 1 76 ? 2.363 -14.914 -47.299 1.00 65.62 76 GLN A CA 1
ATOM 575 C C . GLN A 1 76 ? 2.276 -13.660 -46.435 1.00 65.62 76 GLN A C 1
ATOM 577 O O . GLN A 1 76 ? 3.250 -13.254 -45.798 1.00 65.62 76 GLN A O 1
ATOM 582 N N . ALA A 1 77 ? 1.095 -13.039 -46.433 1.00 72.06 77 ALA A N 1
ATOM 583 C CA . ALA A 1 77 ? 0.827 -11.865 -45.619 1.00 72.06 77 ALA A CA 1
ATOM 584 C C . ALA A 1 77 ? 1.217 -12.139 -44.150 1.00 72.06 77 ALA A C 1
ATOM 586 O O . ALA A 1 77 ? 0.904 -13.217 -43.630 1.00 72.06 77 ALA A O 1
ATOM 587 N N . PRO A 1 78 ? 1.897 -11.195 -43.472 1.00 79.56 78 PRO A N 1
ATOM 588 C CA . PRO A 1 78 ? 2.382 -11.405 -42.114 1.00 79.56 78 PRO A CA 1
ATOM 589 C C . PRO A 1 78 ? 1.229 -11.764 -41.176 1.00 79.56 78 PRO A C 1
ATOM 591 O O . PRO A 1 78 ? 0.148 -11.174 -41.241 1.00 79.56 78 PRO A O 1
ATOM 594 N N . SER A 1 79 ? 1.468 -12.730 -40.286 1.00 89.19 79 SER A N 1
ATOM 595 C CA . SER A 1 79 ? 0.442 -13.188 -39.348 1.00 89.19 79 SER A CA 1
ATOM 596 C C . SER A 1 79 ? -0.066 -12.038 -38.468 1.00 89.19 79 SER A C 1
ATOM 598 O O . SER A 1 79 ? 0.674 -11.100 -38.163 1.00 89.19 79 SER A O 1
ATOM 600 N N . ALA A 1 80 ? -1.307 -12.136 -37.983 1.00 89.12 80 ALA A N 1
ATOM 601 C CA . ALA A 1 80 ? -1.877 -11.133 -37.079 1.00 89.12 80 ALA A CA 1
ATOM 602 C C . ALA A 1 80 ? -1.009 -10.898 -35.823 1.00 89.12 80 ALA A C 1
ATOM 604 O O . ALA A 1 80 ? -0.913 -9.773 -35.339 1.00 89.12 80 ALA A O 1
ATOM 605 N N . HIS A 1 81 ? -0.315 -11.932 -35.332 1.00 89.50 81 HIS A N 1
ATOM 606 C CA . HIS A 1 81 ? 0.625 -11.806 -34.216 1.00 89.50 81 HIS A CA 1
ATOM 607 C C . HIS A 1 81 ? 1.914 -11.064 -34.614 1.00 89.50 81 HIS A C 1
ATOM 609 O O . HIS A 1 81 ? 2.393 -10.219 -33.860 1.00 89.50 81 HIS A O 1
ATOM 615 N N . THR A 1 82 ? 2.440 -11.309 -35.819 1.00 92.00 82 THR A N 1
ATOM 616 C CA . THR A 1 82 ? 3.584 -10.570 -36.385 1.00 92.00 82 THR A CA 1
ATOM 617 C C . THR A 1 82 ? 3.266 -9.078 -36.527 1.00 92.00 82 THR A C 1
ATOM 619 O O . THR A 1 82 ? 4.093 -8.238 -36.176 1.00 92.00 82 THR A O 1
ATOM 622 N N . LEU A 1 83 ? 2.054 -8.747 -36.990 1.00 93.62 83 LEU A N 1
ATOM 623 C CA . LEU A 1 83 ? 1.568 -7.368 -37.073 1.00 93.62 83 LEU A CA 1
ATOM 624 C C . LEU A 1 83 ? 1.442 -6.729 -35.682 1.00 93.62 83 LEU A C 1
ATOM 626 O O . LEU A 1 83 ? 1.996 -5.655 -35.466 1.00 93.62 83 LEU A O 1
ATOM 630 N N . ALA A 1 84 ? 0.825 -7.415 -34.716 1.00 94.06 84 ALA A N 1
ATOM 631 C CA . ALA A 1 84 ? 0.687 -6.913 -33.346 1.00 94.06 84 ALA A CA 1
ATOM 632 C C . ALA A 1 84 ? 2.046 -6.668 -32.651 1.00 94.06 84 ALA A C 1
ATOM 634 O O . ALA A 1 84 ? 2.205 -5.686 -31.926 1.00 94.06 84 ALA A O 1
ATOM 635 N N . ILE A 1 85 ? 3.053 -7.519 -32.895 1.00 95.31 85 ILE A N 1
ATOM 636 C CA . ILE A 1 85 ? 4.432 -7.294 -32.425 1.00 95.31 85 ILE A CA 1
ATOM 637 C C . ILE A 1 85 ? 5.036 -6.037 -33.069 1.00 95.31 85 ILE A C 1
ATOM 639 O O . ILE A 1 85 ? 5.648 -5.228 -32.370 1.00 95.31 85 ILE A O 1
ATOM 643 N N . ALA A 1 86 ? 4.854 -5.840 -34.378 1.00 95.19 86 ALA A N 1
ATOM 644 C CA . ALA A 1 86 ? 5.369 -4.665 -35.080 1.00 95.19 86 ALA A CA 1
ATOM 645 C C . ALA A 1 86 ? 4.705 -3.358 -34.601 1.00 95.19 86 ALA A C 1
ATOM 647 O O . ALA A 1 86 ? 5.402 -2.366 -34.379 1.00 95.19 86 ALA A O 1
ATOM 648 N N . GLU A 1 87 ? 3.387 -3.366 -34.379 1.00 95.62 87 GLU A N 1
ATOM 649 C CA . GLU A 1 87 ? 2.639 -2.243 -33.798 1.00 95.62 87 GLU A CA 1
ATOM 650 C C . GLU A 1 87 ? 3.119 -1.916 -32.378 1.00 95.62 87 GLU A C 1
ATOM 652 O O . GLU A 1 87 ? 3.390 -0.755 -32.067 1.00 95.62 87 GLU A O 1
ATOM 657 N N . PHE A 1 88 ? 3.313 -2.933 -31.532 1.00 96.00 88 PHE A N 1
ATOM 658 C CA . PHE A 1 88 ? 3.825 -2.747 -30.173 1.00 96.00 88 PHE A CA 1
ATOM 659 C C . PHE A 1 88 ? 5.263 -2.207 -30.156 1.00 96.00 88 PHE A C 1
ATOM 661 O O . PHE A 1 88 ? 5.587 -1.345 -29.339 1.00 96.00 88 PHE A O 1
ATOM 668 N N . ARG A 1 89 ? 6.120 -2.642 -31.094 1.00 94.88 89 ARG A N 1
ATOM 669 C CA . ARG A 1 89 ? 7.472 -2.083 -31.268 1.00 94.88 89 ARG A CA 1
ATOM 670 C C . ARG A 1 89 ? 7.412 -0.604 -31.669 1.00 94.88 89 ARG A C 1
ATOM 672 O O . ARG A 1 89 ? 8.118 0.213 -31.082 1.00 94.88 89 ARG A O 1
ATOM 679 N N . ALA A 1 90 ? 6.535 -0.242 -32.607 1.00 95.19 90 ALA A N 1
ATOM 680 C CA . ALA A 1 90 ? 6.339 1.147 -33.026 1.00 95.19 90 ALA A CA 1
ATOM 681 C C . ALA A 1 90 ? 5.802 2.035 -31.885 1.00 95.19 90 ALA A C 1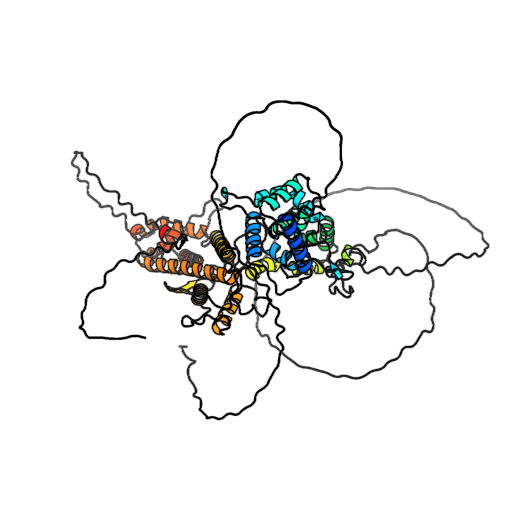
ATOM 683 O O . ALA A 1 90 ? 6.273 3.160 -31.706 1.00 95.19 90 ALA A O 1
ATOM 684 N N . GLN A 1 91 ? 4.876 1.520 -31.066 1.00 95.25 91 GLN A N 1
ATOM 685 C CA . GLN A 1 91 ? 4.419 2.188 -29.843 1.00 95.25 91 GLN A CA 1
ATOM 686 C C . GLN A 1 91 ? 5.577 2.397 -28.857 1.00 95.25 91 GLN A C 1
ATOM 688 O O . GLN A 1 91 ? 5.771 3.507 -28.363 1.00 95.25 91 GLN A O 1
ATOM 693 N N . ALA A 1 92 ? 6.375 1.356 -28.604 1.00 94.25 92 ALA A N 1
ATOM 694 C CA . ALA A 1 92 ? 7.519 1.432 -27.705 1.00 94.25 92 ALA A CA 1
ATOM 695 C C . ALA A 1 92 ? 8.562 2.464 -28.161 1.00 94.25 92 ALA A C 1
ATOM 697 O O . ALA A 1 92 ? 9.114 3.187 -27.335 1.00 94.25 92 ALA A O 1
ATOM 698 N N . GLU A 1 93 ? 8.815 2.577 -29.466 1.00 93.19 93 GLU A N 1
ATOM 699 C CA . GLU A 1 93 ? 9.713 3.590 -30.028 1.00 93.19 93 GLU A CA 1
ATOM 700 C C . GLU A 1 93 ? 9.158 5.017 -29.906 1.00 93.19 93 GLU A C 1
ATOM 702 O O . GLU A 1 93 ? 9.919 5.935 -29.582 1.00 93.19 93 GLU A O 1
ATOM 707 N N . ALA A 1 94 ? 7.850 5.207 -30.112 1.00 94.31 94 ALA A N 1
ATOM 708 C CA . ALA A 1 94 ? 7.186 6.501 -29.959 1.00 94.31 94 ALA A CA 1
ATOM 709 C C . ALA A 1 94 ? 7.193 6.985 -28.495 1.00 94.31 94 ALA A C 1
ATOM 711 O O . ALA A 1 94 ? 7.578 8.123 -28.214 1.00 94.31 94 ALA A O 1
ATOM 712 N N . GLU A 1 95 ? 6.842 6.105 -27.556 1.00 94.94 95 GLU A N 1
ATOM 713 C CA . GLU A 1 95 ? 6.740 6.420 -26.126 1.00 94.94 95 GLU A CA 1
ATOM 714 C C . GLU A 1 95 ? 8.095 6.422 -25.394 1.00 94.94 95 GLU A C 1
ATOM 716 O O . GLU A 1 95 ? 8.204 6.967 -24.295 1.00 94.94 95 GLU A O 1
ATOM 721 N N . ALA A 1 96 ? 9.172 5.891 -25.988 1.00 93.94 96 ALA A N 1
ATOM 722 C CA . ALA A 1 96 ? 10.486 5.806 -25.337 1.00 93.94 96 ALA A CA 1
ATOM 723 C C . ALA A 1 96 ? 11.108 7.155 -24.935 1.00 93.94 96 ALA A C 1
ATOM 725 O O . ALA A 1 96 ? 11.983 7.190 -24.064 1.00 93.94 96 ALA A O 1
ATOM 726 N N . ARG A 1 97 ? 10.686 8.254 -25.576 1.00 92.88 97 ARG A N 1
ATOM 727 C CA . ARG A 1 97 ? 11.102 9.637 -25.265 1.00 92.88 97 ARG A CA 1
ATOM 728 C C . ARG A 1 97 ? 10.053 10.419 -24.472 1.00 92.88 97 ARG A C 1
ATOM 730 O O . ARG A 1 97 ? 10.288 11.591 -24.173 1.00 92.88 97 ARG A O 1
ATOM 737 N N . ASN A 1 98 ? 8.915 9.809 -24.146 1.00 92.12 98 ASN A N 1
ATOM 738 C CA . ASN A 1 98 ? 7.871 10.454 -23.371 1.00 92.12 98 ASN A CA 1
ATOM 739 C C . ASN A 1 98 ? 8.273 10.495 -21.887 1.00 92.12 98 ASN A C 1
ATOM 741 O O . ASN A 1 98 ? 8.123 9.522 -21.147 1.00 92.12 98 ASN A O 1
ATOM 745 N N . TYR A 1 99 ? 8.822 11.645 -21.484 1.00 89.75 99 TYR A N 1
ATOM 746 C CA . TYR A 1 99 ? 9.163 11.975 -20.099 1.00 89.75 99 TYR A CA 1
ATOM 747 C C . TYR A 1 99 ? 8.119 12.879 -19.431 1.00 89.75 99 TYR A C 1
ATOM 749 O O . TYR A 1 99 ? 8.479 13.750 -18.631 1.00 89.75 99 TYR A O 1
ATOM 757 N N . ASP A 1 100 ? 6.840 12.724 -19.773 1.00 91.31 100 ASP A N 1
ATOM 758 C CA . ASP A 1 100 ? 5.783 13.462 -19.096 1.00 91.31 100 ASP A CA 1
ATOM 759 C C . ASP A 1 100 ? 5.732 13.085 -17.605 1.00 91.31 100 ASP A C 1
ATOM 761 O O . ASP A 1 100 ? 5.447 11.953 -17.224 1.00 91.31 100 ASP A O 1
ATOM 765 N N . ARG A 1 101 ? 6.048 14.057 -16.744 1.00 88.69 101 ARG A N 1
ATOM 766 C CA . ARG A 1 101 ? 6.022 13.915 -15.278 1.00 88.69 101 ARG A CA 1
ATOM 767 C C . ARG A 1 101 ? 4.644 14.182 -14.678 1.00 88.69 101 ARG A C 1
ATOM 769 O O . ARG A 1 101 ? 4.503 14.137 -13.459 1.00 88.69 101 ARG A O 1
ATOM 776 N N . THR A 1 102 ? 3.667 14.540 -15.507 1.00 89.00 102 THR A N 1
ATOM 777 C CA . THR A 1 102 ? 2.263 14.643 -15.108 1.00 89.00 102 THR A CA 1
ATOM 778 C C . THR A 1 102 ? 1.569 13.278 -15.159 1.00 89.00 102 THR A C 1
ATOM 780 O O . THR A 1 102 ? 0.613 13.059 -14.414 1.00 89.00 102 THR A O 1
ATOM 783 N N . GLN A 1 103 ? 2.115 12.328 -15.934 1.00 88.62 103 GLN A N 1
ATOM 784 C CA . GLN A 1 103 ? 1.775 10.911 -15.854 1.00 88.62 103 GLN A CA 1
ATOM 785 C C . GLN A 1 103 ? 2.190 10.348 -14.483 1.00 88.62 103 GLN A C 1
ATOM 787 O O . GLN A 1 103 ? 3.354 10.412 -14.091 1.00 88.62 103 GLN A O 1
ATOM 792 N N . ASP A 1 104 ? 1.224 9.790 -13.754 1.00 90.31 104 ASP A N 1
ATOM 793 C CA . ASP A 1 104 ? 1.445 9.060 -12.501 1.00 90.31 104 ASP A CA 1
ATOM 794 C C . ASP A 1 104 ? 1.122 7.567 -12.693 1.00 90.31 104 ASP A C 1
ATOM 796 O O . ASP A 1 104 ? 0.588 7.156 -13.727 1.00 90.31 104 ASP A O 1
ATOM 800 N N . ILE A 1 105 ? 1.430 6.752 -11.685 1.00 94.06 105 ILE A N 1
ATOM 801 C CA . ILE A 1 105 ? 1.132 5.321 -11.668 1.00 94.06 105 ILE A CA 1
ATOM 802 C C . ILE A 1 105 ? -0.357 5.056 -11.950 1.00 94.06 105 ILE A C 1
ATOM 804 O O . ILE A 1 105 ? -1.253 5.576 -11.281 1.00 94.06 105 ILE A O 1
ATOM 808 N N . SER A 1 106 ? -0.627 4.218 -12.949 1.00 95.00 106 SER A N 1
ATOM 809 C CA . SER A 1 106 ? -1.994 3.870 -13.340 1.00 95.00 106 SER A CA 1
ATOM 810 C C . SER A 1 106 ? -2.661 2.920 -12.331 1.00 95.00 106 SER A C 1
ATOM 812 O O . SER A 1 106 ? -1.978 2.117 -11.689 1.00 95.00 106 SER A O 1
ATOM 814 N N . PRO A 1 107 ? -4.006 2.899 -12.237 1.00 96.25 107 PRO A N 1
ATOM 815 C CA . PRO A 1 107 ? -4.737 1.933 -11.410 1.00 96.25 107 PRO A CA 1
ATOM 816 C C . PRO A 1 107 ? -4.355 0.466 -11.666 1.00 96.25 107 PRO A C 1
ATOM 818 O O . PRO A 1 107 ? -4.292 -0.329 -10.729 1.00 96.25 107 PRO A O 1
ATOM 821 N N . ARG A 1 108 ? -4.041 0.109 -12.920 1.00 96.31 108 ARG A N 1
ATOM 822 C CA . ARG A 1 108 ? -3.576 -1.235 -13.308 1.00 96.31 108 ARG A CA 1
ATOM 823 C C . ARG A 1 108 ? -2.199 -1.548 -12.721 1.00 96.31 108 ARG A C 1
ATOM 825 O O . ARG A 1 108 ? -2.037 -2.575 -12.067 1.00 96.31 108 ARG A O 1
ATOM 832 N N . GLN A 1 109 ? -1.237 -0.637 -12.874 1.00 97.31 109 GLN A N 1
ATOM 833 C CA . GLN A 1 109 ? 0.094 -0.761 -12.270 1.00 97.31 109 GLN A CA 1
ATOM 834 C C . GLN A 1 109 ? 0.019 -0.812 -10.731 1.00 97.31 109 GLN A C 1
ATOM 836 O O . GLN A 1 109 ? 0.721 -1.603 -10.103 1.00 97.31 109 GLN A O 1
ATOM 841 N N . MET A 1 110 ? -0.878 -0.037 -10.109 1.00 96.75 110 MET A N 1
ATOM 842 C CA . MET A 1 110 ? -1.129 -0.095 -8.662 1.00 96.75 110 MET A CA 1
ATOM 843 C C . MET A 1 110 ? -1.631 -1.476 -8.215 1.00 96.75 110 MET A C 1
ATOM 845 O O . MET A 1 110 ? -1.102 -2.050 -7.263 1.00 96.75 110 MET A O 1
ATOM 849 N N . LEU A 1 111 ? -2.620 -2.042 -8.913 1.00 96.44 111 LEU A N 1
ATOM 850 C CA . LEU A 1 111 ? -3.136 -3.377 -8.605 1.00 96.44 111 LEU A CA 1
ATOM 851 C C . LEU A 1 111 ? -2.036 -4.449 -8.726 1.00 96.44 111 LEU A C 1
ATOM 853 O O . LEU A 1 111 ? -1.879 -5.269 -7.822 1.00 96.44 111 LEU A O 1
ATOM 857 N N . ILE A 1 112 ? -1.228 -4.386 -9.791 1.00 96.81 112 ILE A N 1
ATOM 858 C CA . ILE A 1 112 ? -0.096 -5.296 -10.029 1.00 96.81 112 ILE A CA 1
ATOM 859 C C . ILE A 1 112 ? 0.963 -5.191 -8.921 1.00 96.81 112 ILE A C 1
ATOM 861 O O . ILE A 1 112 ? 1.430 -6.217 -8.426 1.00 96.81 112 ILE A O 1
ATOM 865 N N . LEU A 1 113 ? 1.339 -3.978 -8.495 1.00 96.00 113 LEU A N 1
ATOM 866 C CA . LEU A 1 113 ? 2.316 -3.800 -7.416 1.00 96.00 113 LEU A CA 1
ATOM 867 C C . LEU A 1 113 ? 1.808 -4.311 -6.068 1.00 96.00 113 LEU A C 1
ATOM 869 O O . LEU A 1 113 ? 2.579 -4.913 -5.319 1.00 96.00 113 LEU A O 1
ATOM 873 N N . LEU A 1 114 ? 0.534 -4.074 -5.752 1.00 94.94 114 LEU A N 1
ATOM 874 C CA . LEU A 1 114 ? -0.084 -4.552 -4.519 1.00 94.94 114 LEU A CA 1
ATOM 875 C C . LEU A 1 114 ? -0.148 -6.089 -4.495 1.00 94.94 114 LEU A C 1
ATOM 877 O O . LEU A 1 114 ? 0.224 -6.700 -3.492 1.00 94.94 114 LEU A O 1
ATOM 881 N N . GLU A 1 115 ? -0.519 -6.714 -5.615 1.00 94.56 115 GLU A N 1
ATOM 882 C CA . GLU A 1 115 ? -0.520 -8.172 -5.780 1.00 94.56 115 GLU A CA 1
ATOM 883 C C . GLU A 1 115 ? 0.898 -8.764 -5.662 1.00 94.56 115 GLU A C 1
ATOM 885 O O . GLU A 1 115 ? 1.126 -9.686 -4.876 1.00 94.56 115 GLU A O 1
ATOM 890 N N . MET A 1 116 ? 1.884 -8.191 -6.364 1.00 95.00 116 MET A N 1
ATOM 891 C CA . MET A 1 116 ? 3.289 -8.615 -6.300 1.00 95.00 116 MET A CA 1
ATOM 892 C C . MET A 1 116 ? 3.859 -8.488 -4.878 1.00 95.00 116 MET A C 1
ATOM 894 O O . MET A 1 116 ? 4.524 -9.410 -4.396 1.00 95.00 116 MET A O 1
ATOM 898 N N . ALA A 1 117 ? 3.564 -7.396 -4.164 1.00 93.50 117 ALA A N 1
ATOM 899 C CA . ALA A 1 117 ? 3.997 -7.197 -2.781 1.00 93.50 117 ALA A CA 1
ATOM 900 C C . ALA A 1 117 ? 3.386 -8.241 -1.827 1.00 93.50 117 ALA A C 1
ATOM 902 O O . ALA A 1 117 ? 4.106 -8.828 -1.016 1.00 93.50 117 ALA A O 1
ATOM 903 N N . GLN A 1 118 ? 2.088 -8.543 -1.961 1.00 91.06 118 GLN A N 1
ATOM 904 C CA . GLN A 1 118 ? 1.423 -9.593 -1.180 1.00 91.06 118 GLN A CA 1
ATOM 905 C C . GLN A 1 118 ? 1.960 -10.998 -1.489 1.00 91.06 118 GLN A C 1
ATOM 907 O O . GLN A 1 118 ? 2.086 -11.825 -0.580 1.00 91.06 118 GLN A O 1
ATOM 912 N N . ARG A 1 119 ? 2.272 -11.283 -2.758 1.00 92.31 119 ARG A N 1
ATOM 913 C CA . ARG A 1 119 ? 2.797 -12.579 -3.208 1.00 92.31 119 ARG A CA 1
ATOM 914 C C . ARG A 1 119 ? 4.230 -12.830 -2.759 1.00 92.31 119 ARG A C 1
ATOM 916 O O . ARG A 1 119 ? 4.531 -13.912 -2.268 1.00 92.31 119 ARG A O 1
ATOM 923 N N . THR A 1 120 ? 5.089 -11.821 -2.877 1.00 92.56 120 THR A N 1
ATOM 924 C CA . THR A 1 120 ? 6.529 -11.922 -2.582 1.00 92.56 120 THR A CA 1
ATOM 925 C C . THR A 1 120 ? 6.912 -11.538 -1.149 1.00 92.56 120 THR A C 1
ATOM 927 O O . THR A 1 120 ? 8.062 -11.722 -0.741 1.00 92.56 120 THR A O 1
ATOM 930 N N . GLY A 1 121 ? 5.988 -10.944 -0.387 1.00 89.50 121 GLY A N 1
ATOM 931 C CA . GLY A 1 121 ? 6.238 -10.428 0.960 1.00 89.50 121 GLY A CA 1
ATOM 932 C C . GLY A 1 121 ? 7.221 -9.249 1.012 1.00 89.50 121 GLY A C 1
ATOM 933 O O . GLY A 1 121 ? 7.823 -9.018 2.066 1.00 89.50 121 GLY A O 1
ATOM 934 N N . LYS A 1 122 ? 7.433 -8.533 -0.104 1.00 88.25 122 LYS A N 1
ATOM 935 C CA . LYS A 1 122 ? 8.345 -7.377 -0.199 1.00 88.25 122 LYS A CA 1
ATOM 936 C C . LYS A 1 122 ? 7.643 -6.032 -0.023 1.00 88.25 122 LYS A C 1
ATOM 938 O O . LYS A 1 122 ? 6.445 -5.891 -0.224 1.00 88.25 122 LYS A O 1
ATOM 943 N N . SER A 1 123 ? 8.471 -5.030 0.282 1.00 88.88 123 SER A N 1
ATOM 944 C CA . SER A 1 123 ? 8.076 -3.634 0.451 1.00 88.88 123 SER A CA 1
ATOM 945 C C . SER A 1 123 ? 7.475 -3.026 -0.816 1.00 88.88 123 SER A C 1
ATOM 947 O O . SER A 1 123 ? 8.187 -2.762 -1.788 1.00 88.88 123 SER A O 1
ATOM 949 N N . LEU A 1 124 ? 6.175 -2.728 -0.757 1.00 92.00 124 LEU A N 1
ATOM 950 C CA . LEU A 1 124 ? 5.483 -1.912 -1.754 1.00 92.00 124 LEU A CA 1
ATOM 951 C C . LEU A 1 124 ? 6.103 -0.509 -1.840 1.00 92.00 124 LEU A C 1
ATOM 953 O O . LEU A 1 124 ? 6.338 -0.015 -2.939 1.00 92.00 124 LEU A O 1
ATOM 957 N N . GLY A 1 125 ? 6.452 0.101 -0.703 1.00 90.75 125 GLY A N 1
ATOM 958 C CA . GLY A 1 125 ? 7.143 1.392 -0.662 1.00 90.75 125 GLY A CA 1
ATOM 959 C C . GLY A 1 125 ? 8.491 1.389 -1.400 1.00 90.75 125 GLY A C 1
ATOM 960 O O . GLY A 1 125 ? 8.794 2.345 -2.107 1.00 90.75 125 GLY A O 1
ATOM 961 N N . GLN A 1 126 ? 9.271 0.303 -1.323 1.00 89.38 126 GLN A N 1
ATOM 962 C CA . GLN A 1 126 ? 10.530 0.157 -2.077 1.00 89.38 126 GLN A CA 1
ATOM 963 C C . GLN A 1 126 ? 10.275 0.051 -3.586 1.00 89.38 126 GLN A C 1
ATOM 965 O O . GLN A 1 126 ? 10.992 0.669 -4.377 1.00 89.38 126 GLN A O 1
ATOM 970 N N . ALA A 1 127 ? 9.261 -0.719 -3.997 1.00 92.00 127 ALA A N 1
ATOM 971 C CA . ALA A 1 127 ? 8.877 -0.831 -5.403 1.00 92.00 127 ALA A CA 1
ATOM 972 C C . ALA A 1 127 ? 8.417 0.528 -5.963 1.00 92.00 127 ALA A C 1
ATOM 974 O O . ALA A 1 127 ? 8.845 0.911 -7.052 1.00 92.00 127 ALA A O 1
ATOM 975 N N . LEU A 1 128 ? 7.639 1.287 -5.177 1.00 93.38 128 LEU A N 1
ATOM 976 C CA . LEU A 1 128 ? 7.216 2.652 -5.499 1.00 93.38 128 LEU A CA 1
ATOM 977 C C . LEU A 1 128 ? 8.398 3.621 -5.612 1.00 93.38 128 LEU A C 1
ATOM 979 O O . LEU A 1 128 ? 8.525 4.294 -6.628 1.00 93.38 128 LEU A O 1
ATOM 983 N N . ALA A 1 129 ? 9.289 3.663 -4.618 1.00 91.00 129 ALA A N 1
ATOM 984 C CA . ALA A 1 129 ? 10.444 4.562 -4.623 1.00 91.00 129 ALA A CA 1
ATOM 985 C C . ALA A 1 129 ? 11.404 4.296 -5.787 1.00 91.00 129 ALA A C 1
ATOM 987 O O . ALA A 1 129 ? 11.856 5.230 -6.448 1.00 91.00 129 ALA A O 1
ATOM 988 N N . THR A 1 130 ? 11.710 3.023 -6.049 1.00 91.25 130 THR A N 1
ATOM 989 C CA . THR A 1 130 ? 12.608 2.647 -7.151 1.00 91.25 130 THR A CA 1
ATOM 990 C C . THR A 1 130 ? 11.961 2.863 -8.516 1.00 91.25 130 THR A C 1
ATOM 992 O O . THR A 1 130 ? 12.641 3.353 -9.410 1.00 91.25 130 THR A O 1
ATOM 995 N N . GLY A 1 131 ? 10.663 2.576 -8.669 1.00 92.94 131 GLY A N 1
ATOM 996 C CA . GLY A 1 131 ? 9.935 2.803 -9.921 1.00 92.94 131 GLY A CA 1
ATOM 997 C C . GLY A 1 131 ? 9.733 4.286 -10.231 1.00 92.94 131 GLY A C 1
ATOM 998 O O . GLY A 1 131 ? 9.982 4.721 -11.352 1.00 92.94 131 GLY A O 1
ATOM 999 N N . GLU A 1 132 ? 9.375 5.101 -9.232 1.00 91.25 132 GLU A N 1
ATOM 1000 C CA . GLU A 1 132 ? 9.298 6.558 -9.388 1.00 91.25 132 GLU A CA 1
ATOM 1001 C C . GLU A 1 132 ? 10.666 7.137 -9.772 1.00 91.25 132 GLU A C 1
ATOM 1003 O O . GLU A 1 132 ? 10.742 8.001 -10.646 1.00 91.25 132 GLU A O 1
ATOM 1008 N N . PHE A 1 133 ? 11.749 6.672 -9.140 1.00 88.81 133 PHE A N 1
ATOM 1009 C CA . PHE A 1 133 ? 13.076 7.194 -9.433 1.00 88.81 133 PHE A CA 1
ATOM 1010 C C . PHE A 1 133 ? 13.561 6.802 -10.840 1.00 88.81 133 PHE A C 1
ATOM 1012 O O . PHE A 1 133 ? 13.922 7.679 -11.627 1.00 88.81 133 PHE A O 1
ATOM 1019 N N . GLU A 1 134 ? 13.568 5.508 -11.168 1.00 90.69 134 GLU A N 1
ATOM 1020 C CA . GLU A 1 134 ? 14.152 4.998 -12.418 1.00 90.69 134 GLU A CA 1
ATOM 1021 C C . GLU A 1 134 ? 13.318 5.368 -13.655 1.00 90.69 134 GLU A C 1
ATOM 1023 O O . GLU A 1 134 ? 13.883 5.710 -14.692 1.00 90.69 134 GLU A O 1
ATOM 1028 N N . SER A 1 135 ? 11.987 5.455 -13.540 1.00 91.50 135 SER A N 1
ATOM 1029 C CA . SER A 1 135 ? 11.129 6.002 -14.608 1.00 91.50 135 SER A CA 1
ATOM 1030 C C . SER A 1 135 ? 11.213 7.531 -14.760 1.00 91.50 135 SER A C 1
ATOM 1032 O O . SER A 1 135 ? 10.458 8.112 -15.539 1.00 91.50 135 SER A O 1
ATOM 1034 N N . ALA A 1 136 ? 12.077 8.221 -14.005 1.00 88.44 136 ALA A N 1
ATOM 1035 C CA . ALA A 1 136 ? 12.159 9.684 -13.943 1.00 88.44 136 ALA A CA 1
ATOM 1036 C C . ALA A 1 136 ? 10.820 10.380 -13.592 1.00 88.44 136 ALA A C 1
ATOM 1038 O O . ALA A 1 136 ? 10.571 11.513 -14.023 1.00 88.44 136 ALA A O 1
ATOM 1039 N N . ARG A 1 137 ? 10.012 9.715 -12.751 1.00 89.56 137 ARG A N 1
ATOM 1040 C CA . ARG A 1 137 ? 8.648 10.056 -12.295 1.00 89.56 137 ARG A CA 1
ATOM 1041 C C . ARG A 1 137 ? 7.519 9.898 -13.312 1.00 89.56 137 ARG A C 1
ATOM 1043 O O . ARG A 1 137 ? 6.439 10.414 -13.066 1.00 89.56 137 ARG A O 1
ATOM 1050 N N . THR A 1 138 ? 7.754 9.208 -14.422 1.00 91.31 138 THR A N 1
ATOM 1051 C CA . THR A 1 138 ? 6.772 9.096 -15.518 1.00 91.31 138 THR A CA 1
ATOM 1052 C C . THR A 1 138 ? 5.831 7.907 -15.373 1.00 91.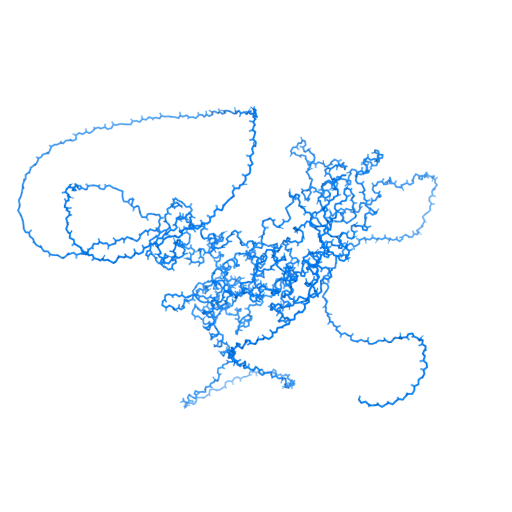31 138 THR A C 1
ATOM 1054 O O . THR A 1 138 ? 4.752 7.912 -15.949 1.00 91.31 138 THR A O 1
ATOM 1057 N N . TRP A 1 139 ? 6.253 6.844 -14.674 1.00 94.94 139 TRP A N 1
ATOM 1058 C CA . TRP A 1 139 ? 5.547 5.553 -14.657 1.00 94.94 139 TRP A CA 1
ATOM 1059 C C . TRP A 1 139 ? 5.247 4.969 -16.056 1.00 94.94 139 TRP A C 1
ATOM 1061 O O . TRP A 1 139 ? 4.372 4.120 -16.211 1.00 94.94 139 TRP A O 1
ATOM 1071 N N . ASN A 1 140 ? 5.998 5.397 -17.075 1.00 95.06 140 ASN A N 1
ATOM 1072 C CA . ASN A 1 140 ? 5.859 4.961 -18.459 1.00 95.06 140 ASN A CA 1
ATOM 1073 C C . ASN A 1 140 ? 6.615 3.635 -18.691 1.00 95.06 140 ASN A C 1
ATOM 1075 O O . ASN A 1 140 ? 7.836 3.560 -18.538 1.00 95.06 140 ASN A O 1
ATOM 1079 N N . ASP A 1 141 ? 5.891 2.594 -19.108 1.00 95.25 141 ASP A N 1
ATOM 1080 C CA . ASP A 1 141 ? 6.417 1.243 -19.363 1.00 95.25 141 ASP A CA 1
ATOM 1081 C C . ASP A 1 141 ? 7.358 1.159 -20.588 1.00 95.25 141 ASP A C 1
ATOM 1083 O O . ASP A 1 141 ? 8.069 0.170 -20.785 1.00 95.25 141 ASP A O 1
ATOM 1087 N N . PHE A 1 142 ? 7.423 2.218 -21.396 1.00 95.75 142 PHE A N 1
ATOM 1088 C CA . PHE A 1 142 ? 8.271 2.311 -22.584 1.00 95.75 142 PHE A CA 1
ATOM 1089 C C . PHE A 1 142 ? 9.493 3.212 -22.405 1.00 95.75 142 PHE A C 1
ATOM 1091 O O . PHE A 1 142 ? 10.398 3.155 -23.237 1.00 95.75 142 PHE A O 1
ATOM 1098 N N . VAL A 1 143 ? 9.563 4.018 -21.336 1.00 94.94 143 VAL A N 1
ATOM 1099 C CA . VAL A 1 143 ? 10.592 5.059 -21.191 1.00 94.94 143 VAL A CA 1
ATOM 1100 C C . VAL A 1 143 ? 12.009 4.476 -21.221 1.00 94.94 143 VAL A C 1
ATOM 1102 O O . VAL A 1 143 ? 12.315 3.467 -20.577 1.00 94.94 143 VAL A O 1
ATOM 1105 N N . ARG A 1 144 ? 12.899 5.116 -21.983 1.00 94.38 144 ARG A N 1
ATOM 1106 C CA . ARG A 1 144 ? 14.319 4.748 -22.122 1.00 94.38 144 ARG A CA 1
ATOM 1107 C C . ARG A 1 144 ? 15.182 5.943 -21.733 1.00 94.38 144 ARG A C 1
ATOM 1109 O O . ARG A 1 144 ? 14.760 7.072 -21.973 1.00 94.38 144 ARG A O 1
ATOM 1116 N N . PRO A 1 145 ? 16.389 5.776 -21.172 1.00 89.50 145 PRO A N 1
ATOM 1117 C CA . PRO A 1 145 ? 17.168 6.909 -20.698 1.00 89.50 145 PRO A CA 1
ATOM 1118 C C . PRO A 1 145 ? 17.887 7.568 -21.876 1.00 89.50 145 PRO A C 1
ATOM 1120 O O . PRO A 1 145 ? 18.443 6.889 -22.740 1.00 89.50 145 PRO A O 1
ATOM 1123 N N . THR A 1 146 ? 17.903 8.897 -21.918 1.00 85.75 146 THR A N 1
ATOM 1124 C CA . THR A 1 146 ? 18.651 9.636 -22.939 1.00 85.75 146 THR A CA 1
ATOM 1125 C C . THR A 1 146 ? 20.122 9.687 -22.533 1.00 85.75 146 THR A C 1
ATOM 1127 O O . THR A 1 146 ? 20.460 10.191 -21.463 1.00 85.75 146 THR A O 1
ATOM 1130 N N . ILE A 1 147 ? 20.992 9.145 -23.382 1.00 83.31 147 ILE A N 1
ATOM 1131 C CA . ILE A 1 147 ? 22.448 9.133 -23.196 1.00 83.31 147 ILE A CA 1
ATOM 1132 C C . ILE A 1 147 ? 23.100 10.279 -23.993 1.00 83.31 147 ILE A C 1
ATOM 1134 O O . ILE A 1 147 ? 22.414 11.146 -24.544 1.00 83.31 147 ILE A O 1
ATOM 1138 N N . ALA A 1 148 ? 24.436 10.306 -24.043 1.00 76.88 148 ALA A N 1
ATOM 1139 C CA . ALA A 1 148 ? 25.188 11.262 -24.855 1.00 76.88 148 ALA A CA 1
ATOM 1140 C C . ALA A 1 148 ? 24.703 11.298 -26.324 1.00 76.88 148 ALA A C 1
ATOM 1142 O O . ALA A 1 148 ? 24.108 10.347 -26.836 1.00 76.88 148 ALA A O 1
ATOM 1143 N N . GLU A 1 149 ? 24.911 12.441 -26.980 1.00 79.31 149 GLU A N 1
ATOM 1144 C CA . GLU A 1 149 ? 24.425 12.738 -28.341 1.00 79.31 149 GLU A CA 1
ATOM 1145 C C . GLU A 1 149 ? 22.888 12.663 -28.533 1.00 79.31 149 GLU A C 1
ATOM 1147 O O . GLU A 1 149 ? 22.408 12.682 -29.663 1.00 79.31 149 GLU A O 1
ATOM 1152 N N . GLY A 1 150 ? 22.082 12.583 -27.462 1.00 80.25 150 GLY A N 1
ATOM 1153 C CA . GLY A 1 150 ? 20.612 12.510 -27.560 1.00 80.25 150 GLY A CA 1
ATOM 1154 C C . GLY A 1 150 ? 20.072 11.139 -27.998 1.00 80.25 150 GLY A C 1
ATOM 1155 O O . GLY A 1 150 ? 18.878 10.987 -28.303 1.00 80.25 150 GLY A O 1
ATOM 1156 N N . ARG A 1 151 ? 20.945 10.126 -28.029 1.00 87.12 151 ARG A N 1
ATOM 1157 C CA . ARG A 1 151 ? 20.599 8.726 -28.300 1.00 87.12 151 ARG A CA 1
ATOM 1158 C C . ARG A 1 151 ? 19.845 8.123 -27.110 1.00 87.12 151 ARG A C 1
ATOM 1160 O O . ARG A 1 151 ? 19.932 8.621 -25.992 1.00 87.12 151 ARG A O 1
ATOM 1167 N N . LEU A 1 152 ? 19.113 7.036 -27.345 1.00 89.69 152 LEU A N 1
ATOM 1168 C CA . LEU A 1 152 ? 18.454 6.273 -26.282 1.00 89.69 152 LEU A CA 1
ATOM 1169 C C . LEU A 1 152 ? 19.351 5.127 -25.806 1.00 89.69 152 LEU A C 1
ATOM 1171 O O . LEU A 1 152 ? 19.890 4.376 -26.620 1.00 89.69 152 LEU A O 1
ATOM 1175 N N . GLY A 1 153 ? 19.471 4.970 -24.489 1.00 89.25 153 GLY A N 1
ATOM 1176 C CA . GLY A 1 153 ? 20.113 3.825 -23.853 1.00 89.25 153 GLY A CA 1
ATOM 1177 C C . GLY A 1 153 ? 19.336 2.521 -24.067 1.00 89.25 153 GLY A C 1
ATOM 1178 O O . GLY A 1 153 ? 18.199 2.518 -24.545 1.00 89.25 153 GLY A O 1
ATOM 1179 N N . SER A 1 154 ? 19.962 1.393 -23.730 1.00 91.50 154 SER A N 1
ATOM 1180 C CA . SER A 1 154 ? 19.355 0.057 -23.844 1.00 91.50 154 SER A CA 1
ATOM 1181 C C . SER A 1 154 ? 18.413 -0.292 -22.687 1.00 91.50 154 SER A C 1
ATOM 1183 O O . SER A 1 154 ? 17.545 -1.140 -22.862 1.00 91.50 154 SER A O 1
ATOM 1185 N N . ALA A 1 155 ? 18.566 0.363 -21.533 1.00 92.94 155 ALA A N 1
ATOM 1186 C CA . ALA A 1 155 ? 17.644 0.290 -20.400 1.00 92.94 155 ALA A CA 1
ATOM 1187 C C . ALA A 1 155 ? 16.227 0.735 -20.797 1.00 92.94 155 ALA A C 1
ATOM 1189 O O . ALA A 1 155 ? 16.065 1.575 -21.687 1.00 92.94 155 ALA A O 1
ATOM 1190 N N . THR A 1 156 ? 15.197 0.126 -20.206 1.00 94.44 156 THR A N 1
ATOM 1191 C CA . THR A 1 156 ? 13.798 0.322 -20.627 1.00 94.44 156 THR A CA 1
ATOM 1192 C C . THR A 1 156 ? 12.806 0.016 -19.498 1.00 94.44 156 THR A C 1
ATOM 1194 O O . THR A 1 156 ? 13.092 -0.817 -18.634 1.00 94.44 156 THR A O 1
ATOM 1197 N N . GLY A 1 157 ? 11.652 0.688 -19.523 1.00 93.62 157 GLY A N 1
ATOM 1198 C CA . GLY A 1 157 ? 10.520 0.460 -18.622 1.00 93.62 157 GLY A CA 1
ATOM 1199 C C . GLY A 1 157 ? 10.696 1.072 -17.233 1.00 93.62 157 GLY A C 1
ATOM 1200 O O . GLY A 1 157 ? 11.714 1.698 -16.934 1.00 93.62 157 GLY A O 1
ATOM 1201 N N . VAL A 1 158 ? 9.707 0.895 -16.354 1.00 95.50 158 VAL A N 1
ATOM 1202 C CA . VAL A 1 158 ? 9.635 1.629 -15.073 1.00 95.50 158 VAL A CA 1
ATOM 1203 C C . VAL A 1 158 ? 10.868 1.443 -14.172 1.00 95.50 158 VAL A C 1
ATOM 1205 O O . VAL A 1 158 ? 11.262 2.380 -13.482 1.00 95.50 158 VAL A O 1
ATOM 1208 N N . TRP A 1 159 ? 11.528 0.281 -14.230 1.00 95.56 159 TRP A N 1
ATOM 1209 C CA . TRP A 1 159 ? 12.787 0.001 -13.519 1.00 95.56 159 TRP A CA 1
ATOM 1210 C C . TRP A 1 159 ? 13.999 -0.164 -14.450 1.00 95.56 159 TRP A C 1
ATOM 1212 O O . TRP A 1 159 ? 14.931 -0.885 -14.111 1.00 95.56 159 TRP A O 1
ATOM 1222 N N . GLN A 1 160 ? 13.978 0.454 -15.636 1.00 94.81 160 GLN A N 1
ATOM 1223 C CA . GLN A 1 160 ? 15.156 0.668 -16.491 1.00 94.81 160 GLN A CA 1
ATOM 1224 C C . GLN A 1 160 ? 16.031 -0.583 -16.728 1.00 94.81 160 GLN A C 1
ATOM 1226 O O . GLN A 1 160 ? 17.263 -0.530 -16.755 1.00 94.81 160 GLN A O 1
ATOM 1231 N N . PHE A 1 161 ? 15.404 -1.741 -16.948 1.00 95.50 161 PHE A N 1
ATOM 1232 C CA . PHE A 1 161 ? 16.124 -3.002 -17.128 1.00 95.50 161 PHE A CA 1
ATOM 1233 C C . PHE A 1 161 ? 16.902 -3.015 -18.447 1.00 95.50 161 PHE A C 1
ATOM 1235 O O . PHE A 1 161 ? 16.319 -2.827 -19.516 1.00 95.50 161 PHE A O 1
ATOM 1242 N N . ILE A 1 162 ? 18.208 -3.294 -18.393 1.00 94.44 162 ILE A N 1
ATOM 1243 C CA . ILE A 1 162 ? 19.025 -3.579 -19.585 1.00 94.44 162 ILE A CA 1
ATOM 1244 C C . ILE A 1 162 ? 18.830 -5.036 -20.061 1.00 94.44 162 ILE A C 1
ATOM 1246 O O . ILE A 1 162 ? 18.590 -5.907 -19.217 1.00 94.44 162 ILE A O 1
ATOM 1250 N N . PRO A 1 163 ? 18.989 -5.328 -21.372 1.00 95.69 163 PRO A N 1
ATOM 1251 C CA . PRO A 1 163 ? 18.766 -6.653 -21.965 1.00 95.69 163 PRO A CA 1
ATOM 1252 C C . PRO A 1 163 ? 19.402 -7.824 -21.204 1.00 95.69 163 PRO A C 1
ATOM 1254 O O . PRO A 1 163 ? 18.709 -8.756 -20.802 1.00 95.69 163 PRO A O 1
ATOM 1257 N N . SER A 1 164 ? 20.710 -7.749 -20.944 1.00 95.19 164 SER A N 1
ATOM 1258 C CA . SER A 1 164 ? 21.491 -8.835 -20.339 1.00 95.19 164 SER A CA 1
ATOM 1259 C C . SER A 1 164 ? 21.137 -9.094 -18.872 1.00 95.19 164 SER A C 1
ATOM 1261 O O . SER A 1 164 ? 21.053 -10.246 -18.449 1.00 95.19 164 SER A O 1
ATOM 1263 N N . THR A 1 165 ? 20.883 -8.041 -18.088 1.00 95.19 165 THR A N 1
ATOM 1264 C CA . THR A 1 165 ? 20.422 -8.180 -16.697 1.00 95.19 165 THR A CA 1
ATOM 1265 C C . THR A 1 165 ? 19.025 -8.783 -16.641 1.00 95.19 165 THR A C 1
ATOM 1267 O O . THR A 1 165 ? 18.781 -9.629 -15.786 1.00 95.19 165 THR A O 1
ATOM 1270 N N . PHE A 1 166 ? 18.126 -8.385 -17.546 1.00 97.44 166 PHE A N 1
ATOM 1271 C CA . PHE A 1 166 ? 16.779 -8.947 -17.618 1.00 97.44 166 PHE A CA 1
ATOM 1272 C C . PHE A 1 166 ? 16.814 -10.438 -17.969 1.00 97.44 166 PHE A C 1
ATOM 1274 O O . PHE A 1 166 ? 16.339 -11.242 -17.171 1.00 97.44 166 PHE A O 1
ATOM 1281 N N . TYR A 1 167 ? 17.480 -10.817 -19.068 1.00 98.31 167 TYR A N 1
ATOM 1282 C CA . TYR A 1 167 ? 17.694 -12.220 -19.452 1.00 98.31 167 TYR A CA 1
ATOM 1283 C C . TYR A 1 167 ? 18.254 -13.053 -18.292 1.00 98.31 167 TYR A C 1
ATOM 1285 O O . TYR A 1 167 ? 17.692 -14.086 -17.945 1.00 98.31 167 TYR A O 1
ATOM 1293 N N . ARG A 1 168 ? 19.309 -12.568 -17.620 1.00 97.88 168 ARG A N 1
ATOM 1294 C CA . ARG A 1 168 ? 19.931 -13.264 -16.483 1.00 97.88 168 ARG A CA 1
ATOM 1295 C C . ARG A 1 168 ? 18.962 -13.489 -15.317 1.00 97.88 168 ARG A C 1
ATOM 1297 O O . ARG A 1 168 ? 19.056 -14.516 -14.653 1.00 97.88 168 ARG A O 1
ATOM 1304 N N . ILE A 1 169 ? 18.064 -12.540 -15.045 1.00 98.00 169 ILE A N 1
ATOM 1305 C CA . ILE A 1 169 ? 17.059 -12.671 -13.983 1.00 98.00 169 ILE A CA 1
ATOM 1306 C C . ILE A 1 169 ? 15.931 -13.617 -14.405 1.00 98.00 169 ILE A C 1
ATOM 1308 O O . ILE A 1 169 ? 15.588 -14.493 -13.617 1.00 98.00 169 ILE A O 1
ATOM 1312 N N . ILE A 1 170 ? 15.409 -13.511 -15.631 1.00 98.56 170 ILE A N 1
ATOM 1313 C CA . ILE A 1 170 ? 14.364 -14.417 -16.134 1.00 98.56 170 ILE A CA 1
ATOM 1314 C C . ILE A 1 170 ? 14.885 -15.859 -16.224 1.00 98.56 170 ILE A C 1
ATOM 1316 O O . ILE A 1 170 ? 14.244 -16.764 -15.705 1.00 98.56 170 ILE A O 1
ATOM 1320 N N . LYS A 1 171 ? 16.087 -16.086 -16.765 1.00 98.50 171 LYS A N 1
ATOM 1321 C CA . LYS A 1 171 ? 16.684 -17.429 -16.861 1.00 98.50 171 LYS A CA 1
ATOM 1322 C C . LYS A 1 171 ? 16.996 -18.057 -15.499 1.00 98.50 171 LYS A C 1
ATOM 1324 O O . LYS A 1 171 ? 16.986 -19.275 -15.376 1.00 98.50 171 LYS A O 1
ATOM 1329 N N . ARG A 1 172 ? 17.271 -17.241 -14.469 1.00 98.38 172 ARG A N 1
ATOM 1330 C CA . ARG A 1 172 ? 17.600 -17.724 -13.115 1.00 98.38 172 ARG A CA 1
ATOM 1331 C C . ARG A 1 172 ? 16.392 -17.886 -12.189 1.00 98.38 172 ARG A C 1
ATOM 1333 O O . ARG A 1 172 ? 16.434 -18.785 -11.362 1.00 98.38 172 ARG A O 1
ATOM 1340 N N . TYR A 1 173 ? 15.384 -17.018 -12.297 1.00 98.62 173 TYR A N 1
ATOM 1341 C CA . TYR A 1 173 ? 14.245 -16.947 -11.365 1.00 98.62 173 TYR A CA 1
ATOM 1342 C C . TYR A 1 173 ? 12.872 -17.014 -12.054 1.00 98.62 173 TYR A C 1
ATOM 1344 O O . TYR A 1 173 ? 11.845 -16.722 -11.439 1.00 98.62 173 TYR A O 1
ATOM 1352 N N . GLY A 1 174 ? 12.827 -17.344 -13.348 1.00 98.38 174 GLY A N 1
ATOM 1353 C CA . GLY A 1 174 ? 11.584 -17.445 -14.112 1.00 98.38 174 GLY A CA 1
ATOM 1354 C C . GLY A 1 174 ? 10.653 -18.524 -13.564 1.00 98.38 174 GLY A C 1
ATOM 1355 O O . GLY A 1 174 ? 9.455 -18.288 -13.455 1.00 98.38 174 GLY A O 1
ATOM 1356 N N . ALA A 1 175 ? 11.195 -19.661 -13.117 1.00 98.50 175 ALA A N 1
ATOM 1357 C CA . ALA A 1 175 ? 10.413 -20.718 -12.479 1.00 98.50 175 ALA A CA 1
ATOM 1358 C C . ALA A 1 175 ? 9.736 -20.226 -11.185 1.00 98.50 175 ALA A C 1
ATOM 1360 O O . ALA A 1 175 ? 8.545 -20.455 -10.979 1.00 98.50 175 ALA A O 1
ATOM 1361 N N . GLU A 1 176 ? 10.457 -19.490 -10.336 1.00 98.38 176 GLU A N 1
ATOM 1362 C CA . GLU A 1 176 ? 9.907 -18.888 -9.123 1.00 98.38 176 GLU A CA 1
ATOM 1363 C C . GLU A 1 176 ? 8.876 -17.797 -9.436 1.00 98.38 176 GLU A C 1
ATOM 1365 O O . GLU A 1 176 ? 7.842 -17.747 -8.774 1.00 98.38 176 GLU A O 1
ATOM 1370 N N . LEU A 1 177 ? 9.102 -16.965 -10.459 1.00 97.94 177 LEU A N 1
ATOM 1371 C CA . LEU A 1 177 ? 8.130 -15.974 -10.939 1.00 97.94 177 LEU A CA 1
ATOM 1372 C C . LEU A 1 177 ? 6.821 -16.653 -11.366 1.00 97.94 177 LEU A C 1
ATOM 1374 O O . LEU A 1 177 ? 5.733 -16.227 -10.966 1.00 97.94 177 LEU A O 1
ATOM 1378 N N . LEU A 1 178 ? 6.912 -17.731 -12.144 1.00 98.25 178 LEU A N 1
ATOM 1379 C CA . LEU A 1 178 ? 5.760 -18.500 -12.612 1.00 98.25 178 LEU A CA 1
ATOM 1380 C C . LEU A 1 178 ? 5.023 -19.181 -11.455 1.00 98.25 178 LEU A C 1
ATOM 1382 O O . LEU A 1 178 ? 3.801 -19.068 -11.372 1.00 98.25 178 LEU A O 1
ATOM 1386 N N . ALA A 1 179 ? 5.751 -19.795 -10.520 1.00 97.12 179 ALA A N 1
ATOM 1387 C CA . ALA A 1 179 ? 5.176 -20.416 -9.329 1.00 97.12 179 ALA A CA 1
ATOM 1388 C C . ALA A 1 179 ? 4.479 -19.394 -8.413 1.00 97.12 179 ALA A C 1
ATOM 1390 O O . ALA A 1 179 ? 3.374 -19.635 -7.937 1.00 97.12 179 ALA A O 1
ATOM 1391 N N . VAL A 1 180 ? 5.088 -18.225 -8.192 1.00 95.88 180 VAL A N 1
ATOM 1392 C CA . VAL A 1 180 ? 4.532 -17.166 -7.335 1.00 95.88 180 VAL A CA 1
ATOM 1393 C C . VAL A 1 180 ? 3.337 -16.461 -7.993 1.00 95.88 180 VAL A C 1
ATOM 1395 O O . VAL A 1 180 ? 2.438 -16.004 -7.286 1.00 95.88 180 VAL A O 1
ATOM 1398 N N . SER A 1 181 ? 3.280 -16.393 -9.327 1.00 96.50 181 SER A N 1
ATOM 1399 C CA . SER A 1 181 ? 2.148 -15.841 -10.099 1.00 96.50 181 SER A CA 1
ATOM 1400 C C . SER A 1 181 ? 1.033 -16.855 -10.408 1.00 96.50 181 SER A C 1
ATOM 1402 O O . SER A 1 181 ? -0.004 -16.468 -10.949 1.00 96.50 181 SER A O 1
ATOM 1404 N N . ALA A 1 182 ? 1.209 -18.135 -10.074 1.00 95.81 182 ALA A N 1
ATOM 1405 C CA . ALA A 1 182 ? 0.172 -19.156 -10.211 1.00 95.81 182 ALA A CA 1
ATOM 1406 C C . ALA A 1 182 ? -0.976 -18.962 -9.196 1.00 95.81 182 ALA A C 1
ATOM 1408 O O . ALA A 1 182 ? -0.900 -18.132 -8.285 1.00 95.81 182 ALA A O 1
ATOM 1409 N N . ALA A 1 183 ? -2.056 -19.729 -9.349 1.00 92.44 183 ALA A N 1
ATOM 1410 C CA . ALA A 1 183 ? -3.096 -19.810 -8.325 1.00 92.44 183 ALA A CA 1
ATOM 1411 C C . ALA A 1 183 ? -2.578 -20.568 -7.089 1.00 92.44 183 ALA A C 1
ATOM 1413 O O . ALA A 1 183 ? -1.897 -21.585 -7.217 1.00 92.44 183 ALA A O 1
ATOM 1414 N N . ASP A 1 184 ? -2.954 -20.110 -5.897 1.00 89.75 184 ASP A N 1
ATOM 1415 C CA . ASP A 1 184 ? -2.661 -20.771 -4.624 1.00 89.75 184 ASP A CA 1
ATOM 1416 C C . ASP A 1 184 ? -3.953 -20.905 -3.813 1.00 89.75 184 ASP A C 1
ATOM 1418 O O . ASP A 1 184 ? -4.389 -19.987 -3.111 1.00 89.75 184 ASP A O 1
ATOM 1422 N N . ALA A 1 185 ? -4.564 -22.088 -3.902 1.00 87.69 185 ALA A N 1
ATOM 1423 C CA . ALA A 1 185 ? -5.791 -22.415 -3.185 1.00 87.69 185 ALA A CA 1
ATOM 1424 C C . ALA A 1 185 ? -5.617 -22.405 -1.654 1.00 87.69 185 ALA A C 1
ATOM 1426 O O . ALA A 1 185 ? -6.583 -22.151 -0.939 1.00 87.69 185 ALA A O 1
ATOM 1427 N N . SER A 1 186 ? -4.405 -22.637 -1.132 1.00 87.25 186 SER A N 1
ATOM 1428 C CA . SER A 1 186 ? -4.154 -22.613 0.316 1.00 87.25 186 SER A CA 1
ATOM 1429 C C . SER A 1 186 ? -4.220 -21.188 0.875 1.00 87.25 186 SER A C 1
ATOM 1431 O O . SER A 1 186 ? -4.749 -20.964 1.966 1.00 87.25 186 SER A O 1
ATOM 1433 N N . LEU A 1 187 ? -3.773 -20.209 0.083 1.00 81.25 187 LEU A N 1
ATOM 1434 C CA . LEU A 1 187 ? -3.815 -18.783 0.408 1.00 81.25 187 LEU A CA 1
ATOM 1435 C C . LEU A 1 187 ? -5.033 -18.050 -0.178 1.00 81.25 187 LEU A C 1
ATOM 1437 O O . LEU A 1 187 ? -5.118 -16.832 -0.028 1.00 81.25 187 LEU A O 1
ATOM 1441 N N . HIS A 1 188 ? -5.971 -18.771 -0.806 1.00 83.81 188 HIS A N 1
ATOM 1442 C CA . HIS A 1 188 ? -7.148 -18.214 -1.492 1.00 83.81 188 HIS A CA 1
ATOM 1443 C C . HIS A 1 188 ? -6.768 -17.149 -2.539 1.00 83.81 188 HIS A C 1
ATOM 1445 O O . HIS A 1 188 ? -7.375 -16.081 -2.614 1.00 83.81 188 HIS A O 1
ATOM 1451 N N . ARG A 1 189 ? -5.719 -17.425 -3.324 1.00 86.06 189 ARG A N 1
ATOM 1452 C CA . ARG A 1 189 ? -5.213 -16.543 -4.381 1.00 86.06 189 ARG A CA 1
ATOM 1453 C C . ARG A 1 189 ? -5.528 -17.127 -5.746 1.00 86.06 189 ARG A C 1
ATOM 1455 O O . ARG A 1 189 ? -5.100 -18.238 -6.055 1.00 86.06 189 ARG A O 1
ATOM 1462 N N . ASP A 1 190 ? -6.208 -16.344 -6.570 1.00 90.12 190 ASP A N 1
ATOM 1463 C CA . ASP A 1 190 ? -6.418 -16.669 -7.977 1.00 90.12 190 ASP A CA 1
ATOM 1464 C C . ASP A 1 190 ? -5.097 -16.626 -8.765 1.00 90.12 190 ASP A C 1
ATOM 1466 O O . ASP A 1 190 ? -4.054 -16.185 -8.271 1.00 90.12 190 ASP A O 1
ATOM 1470 N N . HIS A 1 191 ? -5.122 -17.110 -10.004 1.00 94.19 191 HIS A N 1
ATOM 1471 C CA . HIS A 1 191 ? -4.009 -16.956 -10.943 1.00 94.19 191 HIS A CA 1
ATOM 1472 C C . HIS A 1 191 ? -3.829 -15.471 -11.307 1.00 94.19 191 HIS A C 1
ATOM 1474 O O . HIS A 1 191 ? -4.803 -14.726 -11.420 1.00 94.19 191 HIS A O 1
ATOM 1480 N N . MET A 1 192 ? -2.575 -15.025 -11.428 1.00 95.25 192 MET A N 1
ATOM 1481 C CA . MET A 1 192 ? -2.244 -13.654 -11.815 1.00 95.25 192 MET A CA 1
ATOM 1482 C C . MET A 1 192 ? -1.933 -13.598 -13.310 1.00 95.25 192 MET A C 1
ATOM 1484 O O . MET A 1 192 ? -0.939 -14.172 -13.752 1.00 95.25 192 MET A O 1
ATOM 1488 N N . ASP A 1 193 ? -2.752 -12.865 -14.060 1.00 95.44 193 ASP A N 1
ATOM 1489 C CA . ASP A 1 193 ? -2.536 -12.583 -15.481 1.00 95.44 193 ASP A CA 1
ATOM 1490 C C . ASP A 1 193 ? -1.221 -11.807 -15.684 1.00 95.44 193 ASP A C 1
ATOM 1492 O O . ASP A 1 193 ? -1.026 -10.721 -15.127 1.00 95.44 193 ASP A O 1
ATOM 1496 N N . LEU A 1 194 ? -0.301 -12.397 -16.450 1.00 97.62 194 LEU A N 1
ATOM 1497 C CA . LEU A 1 194 ? 0.961 -11.786 -16.864 1.00 97.62 194 LEU A CA 1
ATOM 1498 C C . LEU A 1 194 ? 0.899 -11.196 -18.281 1.00 97.62 194 LEU A C 1
ATOM 1500 O O . LEU A 1 194 ? 1.911 -10.677 -18.746 1.00 97.62 194 LEU A O 1
ATOM 1504 N N . GLY A 1 195 ? -0.231 -11.275 -18.986 1.00 96.75 195 GLY A N 1
ATOM 1505 C CA . GLY A 1 195 ? -0.396 -10.769 -20.347 1.00 96.75 195 GLY A CA 1
ATOM 1506 C C . GLY A 1 195 ? -0.253 -9.246 -20.451 1.00 96.75 195 GLY A C 1
ATOM 1507 O O . GLY A 1 195 ? -0.723 -8.491 -19.600 1.00 96.75 195 GLY A O 1
ATOM 1508 N N . ALA A 1 196 ? 0.400 -8.779 -21.517 1.00 94.12 196 ALA A N 1
ATOM 1509 C CA . ALA A 1 196 ? 0.519 -7.358 -21.841 1.00 94.12 196 ALA A CA 1
ATOM 1510 C C . ALA A 1 196 ? 0.855 -7.149 -23.325 1.00 94.12 196 ALA A C 1
ATOM 1512 O O . ALA A 1 196 ? 1.630 -7.906 -23.916 1.00 94.12 196 ALA A O 1
ATOM 1513 N N . GLY A 1 197 ? 0.317 -6.078 -23.917 1.00 92.31 197 GLY A N 1
ATOM 1514 C CA . GLY A 1 197 ? 0.559 -5.741 -25.322 1.00 92.31 197 GLY A CA 1
ATOM 1515 C C . GLY A 1 197 ? 0.122 -6.878 -26.263 1.00 92.31 197 GLY A C 1
ATOM 1516 O O . GLY A 1 197 ? -1.021 -7.321 -26.164 1.00 92.31 197 GLY A O 1
ATOM 1517 N N . PRO A 1 198 ? 0.997 -7.371 -27.161 1.00 94.94 198 PRO A N 1
ATOM 1518 C CA . PRO A 1 198 ? 0.674 -8.423 -28.125 1.00 94.94 198 PRO A CA 1
ATOM 1519 C C . PRO A 1 198 ? 0.762 -9.846 -27.541 1.00 94.94 198 PRO A C 1
ATOM 1521 O O . PRO A 1 198 ? 0.596 -10.813 -28.288 1.00 94.94 198 PRO A O 1
ATOM 1524 N N . PHE A 1 199 ? 1.056 -9.993 -26.242 1.00 97.50 199 PHE A N 1
ATOM 1525 C CA . PHE A 1 199 ? 1.249 -11.281 -25.576 1.00 97.50 199 PHE A CA 1
ATOM 1526 C C . PHE A 1 199 ? 0.128 -11.566 -24.569 1.00 97.50 199 PHE A C 1
ATOM 1528 O O . PHE A 1 199 ? -0.063 -10.823 -23.604 1.00 97.50 199 PHE A O 1
ATOM 1535 N N . SER A 1 200 ? -0.575 -12.681 -24.762 1.00 97.38 200 SER A N 1
ATOM 1536 C CA . SER A 1 200 ? -1.449 -13.281 -23.743 1.00 97.38 200 SER A CA 1
ATOM 1537 C C . SER A 1 200 ? -0.644 -13.844 -22.562 1.00 97.38 200 SER A C 1
ATOM 1539 O O . SER A 1 200 ? 0.544 -14.130 -22.714 1.00 97.38 200 SER A O 1
ATOM 1541 N N . ASP A 1 201 ? -1.288 -14.070 -21.408 1.00 97.94 201 ASP A N 1
ATOM 1542 C CA . ASP A 1 201 ? -0.669 -14.729 -20.241 1.00 97.94 201 ASP A CA 1
ATOM 1543 C C . ASP A 1 201 ? 0.098 -15.999 -20.631 1.00 97.94 201 ASP A C 1
ATOM 1545 O O . ASP A 1 201 ? 1.280 -16.128 -20.322 1.00 97.94 201 ASP A O 1
ATOM 1549 N N . GLN A 1 202 ? -0.541 -16.896 -21.389 1.00 98.00 202 GLN A N 1
ATOM 1550 C CA . GLN A 1 202 ? 0.066 -18.153 -21.824 1.00 98.00 202 GLN A CA 1
ATOM 1551 C C . GLN A 1 202 ? 1.338 -17.927 -22.656 1.00 98.00 202 GLN A C 1
ATOM 1553 O O . GLN A 1 202 ? 2.326 -18.624 -22.448 1.00 98.00 202 GLN A O 1
ATOM 1558 N N . GLN A 1 203 ? 1.349 -16.940 -23.559 1.00 98.19 203 GLN A N 1
ATOM 1559 C CA . GLN A 1 203 ? 2.542 -16.609 -24.347 1.00 98.19 203 GLN A CA 1
ATOM 1560 C C . GLN A 1 203 ? 3.655 -16.024 -23.473 1.00 98.19 203 GLN A C 1
ATOM 1562 O O . GLN A 1 203 ? 4.808 -16.417 -23.625 1.00 98.19 203 GLN A O 1
ATOM 1567 N N . VAL A 1 204 ? 3.329 -15.129 -22.532 1.00 98.62 204 VAL A N 1
ATOM 1568 C CA . VAL A 1 204 ? 4.316 -14.578 -21.586 1.00 98.62 204 VAL A CA 1
ATOM 1569 C C . VAL A 1 204 ? 4.926 -15.689 -20.731 1.00 98.62 204 VAL A C 1
ATOM 1571 O O . VAL A 1 204 ? 6.140 -15.705 -20.527 1.00 98.62 204 VAL A O 1
ATOM 1574 N N . ARG A 1 205 ? 4.110 -16.647 -20.276 1.00 98.62 205 ARG A N 1
ATOM 1575 C CA . ARG A 1 205 ? 4.575 -17.815 -19.517 1.00 98.62 205 ARG A CA 1
ATOM 1576 C C . ARG A 1 205 ? 5.476 -18.716 -20.362 1.00 98.62 205 ARG A C 1
ATOM 1578 O O . ARG A 1 205 ? 6.587 -18.984 -19.920 1.00 98.62 205 ARG A O 1
ATOM 1585 N N . SER A 1 206 ? 5.076 -19.051 -21.591 1.00 98.50 206 SER A N 1
ATOM 1586 C CA . SER A 1 206 ? 5.887 -19.826 -22.550 1.00 98.50 206 SER A CA 1
ATOM 1587 C C . SER A 1 206 ? 7.258 -19.183 -22.791 1.00 98.50 206 SER A C 1
ATOM 1589 O O . SER A 1 206 ? 8.284 -19.827 -22.602 1.00 98.50 206 SER A O 1
ATOM 1591 N N . ILE A 1 207 ? 7.307 -17.871 -23.072 1.00 98.62 207 ILE A N 1
ATOM 1592 C CA . ILE A 1 207 ? 8.572 -17.133 -23.258 1.00 98.62 207 ILE A CA 1
ATOM 1593 C C . ILE A 1 207 ? 9.475 -17.258 -22.016 1.00 98.62 207 ILE A C 1
ATOM 1595 O O . ILE A 1 207 ? 10.690 -17.423 -22.151 1.00 98.62 207 ILE A O 1
ATOM 1599 N N . ILE A 1 208 ? 8.913 -17.196 -20.802 1.00 98.69 208 ILE A N 1
ATOM 1600 C CA . ILE A 1 208 ? 9.675 -17.346 -19.550 1.00 98.69 208 ILE A CA 1
ATOM 1601 C C . ILE A 1 208 ? 10.160 -18.794 -19.369 1.00 98.69 208 ILE A C 1
ATOM 1603 O O . ILE A 1 208 ? 11.325 -18.988 -19.024 1.00 98.69 208 ILE A O 1
ATOM 1607 N N . GLU A 1 209 ? 9.317 -19.794 -19.630 1.00 98.69 209 GLU A N 1
ATOM 1608 C CA . GLU A 1 209 ? 9.650 -21.226 -19.539 1.00 98.69 209 GLU A CA 1
ATOM 1609 C C . GLU A 1 209 ? 10.770 -21.604 -20.518 1.00 98.69 209 GLU A C 1
ATOM 1611 O O . GLU A 1 209 ? 11.799 -22.131 -20.097 1.00 98.69 209 GLU A O 1
ATOM 1616 N N . GLU A 1 210 ? 10.639 -21.222 -21.788 1.00 98.62 210 GLU A N 1
ATOM 1617 C CA . GLU A 1 210 ? 11.651 -21.391 -22.840 1.00 98.62 210 GLU A CA 1
ATOM 1618 C C . GLU A 1 210 ? 12.967 -20.664 -22.489 1.00 98.62 210 GLU A C 1
ATOM 1620 O O . GLU A 1 210 ? 14.063 -21.180 -22.720 1.00 98.62 210 GLU A O 1
ATOM 1625 N N . THR A 1 211 ? 12.898 -19.484 -21.858 1.00 98.62 211 THR A N 1
ATOM 1626 C CA . THR A 1 211 ? 14.100 -18.773 -21.378 1.00 98.62 211 THR A CA 1
ATOM 1627 C C . THR A 1 211 ? 14.792 -19.519 -20.233 1.00 98.62 211 THR A C 1
ATOM 1629 O O . THR A 1 211 ? 16.023 -19.573 -20.207 1.00 98.62 211 THR A O 1
ATOM 1632 N N . VAL A 1 212 ? 14.035 -20.116 -19.304 1.00 98.56 212 VAL A N 1
ATOM 1633 C CA . VAL A 1 212 ? 14.562 -20.928 -18.188 1.00 98.56 212 VAL A CA 1
ATOM 1634 C C . VAL A 1 212 ? 15.157 -22.247 -18.690 1.00 98.56 212 VAL A C 1
ATOM 1636 O O . VAL A 1 212 ? 16.264 -22.598 -18.282 1.00 98.56 212 VAL A O 1
ATOM 1639 N N . ALA A 1 213 ? 14.477 -22.940 -19.610 1.00 98.19 213 ALA A N 1
ATOM 1640 C CA . ALA A 1 213 ? 14.990 -24.127 -20.304 1.00 98.19 213 ALA A CA 1
ATOM 1641 C C . ALA A 1 213 ? 16.255 -23.815 -21.125 1.00 98.19 213 ALA A C 1
ATOM 1643 O O . ALA A 1 213 ? 17.140 -24.655 -21.283 1.00 98.19 213 ALA A O 1
ATOM 1644 N N . GLY A 1 214 ? 16.369 -22.567 -21.579 1.00 97.44 214 GLY A N 1
ATOM 1645 C CA . GLY A 1 214 ? 17.508 -22.042 -22.312 1.00 97.44 214 GLY A CA 1
ATOM 1646 C C . GLY A 1 214 ? 17.397 -22.157 -23.823 1.00 97.44 214 GLY A C 1
ATOM 1647 O O . GLY A 1 214 ? 18.412 -22.082 -24.503 1.00 97.44 214 GLY A O 1
ATOM 1648 N N . GLU A 1 215 ? 16.171 -22.283 -24.316 1.00 98.12 215 GLU A N 1
ATOM 1649 C CA . GLU A 1 215 ? 15.796 -22.279 -25.730 1.00 98.12 215 GLU A CA 1
ATOM 1650 C C . GLU A 1 215 ? 15.790 -20.853 -26.309 1.00 98.12 215 GLU A C 1
ATOM 1652 O O . GLU A 1 215 ? 15.951 -20.666 -27.513 1.00 98.12 215 GLU A O 1
ATOM 1657 N N . ARG A 1 216 ? 15.671 -19.835 -25.441 1.00 97.38 216 ARG A N 1
ATOM 1658 C CA . ARG A 1 216 ? 15.848 -18.415 -25.782 1.00 97.38 216 ARG A CA 1
ATOM 1659 C C . ARG A 1 216 ? 17.165 -17.861 -25.254 1.00 97.38 216 ARG A C 1
ATOM 1661 O O . ARG A 1 216 ? 17.624 -18.223 -24.164 1.00 97.38 216 ARG A O 1
ATOM 1668 N N . GLU A 1 217 ? 17.721 -16.922 -26.017 1.00 96.25 217 GLU A N 1
ATOM 1669 C CA . GLU A 1 217 ? 18.942 -16.182 -25.692 1.00 96.25 217 GLU A CA 1
ATOM 1670 C C . GLU A 1 217 ? 18.679 -14.709 -25.357 1.00 96.25 217 GLU A C 1
ATOM 1672 O O . GLU A 1 217 ? 17.553 -14.217 -25.447 1.00 96.25 217 GLU A O 1
ATOM 1677 N N . ALA A 1 218 ? 19.719 -1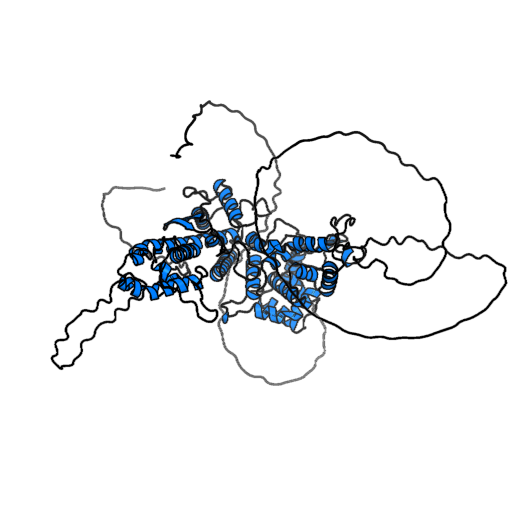3.996 -24.919 1.00 94.88 218 ALA A N 1
ATOM 1678 C CA . ALA A 1 218 ? 19.595 -12.620 -24.440 1.00 94.88 218 ALA A CA 1
ATOM 1679 C C . ALA A 1 218 ? 19.103 -11.643 -25.521 1.00 94.88 218 ALA A C 1
ATOM 1681 O O . ALA A 1 218 ? 18.508 -10.618 -25.191 1.00 94.88 218 ALA A O 1
ATOM 1682 N N . GLU A 1 219 ? 19.322 -11.959 -26.793 1.00 95.94 219 GLU A N 1
ATOM 1683 C CA . GLU A 1 219 ? 18.946 -11.160 -27.957 1.00 95.94 219 GLU A CA 1
ATOM 1684 C C . GLU A 1 219 ? 17.537 -11.480 -28.501 1.00 95.94 219 GLU A C 1
ATOM 1686 O O . GLU A 1 219 ? 17.094 -10.798 -29.424 1.00 95.94 219 GLU A O 1
ATOM 1691 N N . ASP A 1 220 ? 16.823 -12.470 -27.945 1.00 97.19 220 ASP A N 1
ATOM 1692 C CA . ASP A 1 220 ? 15.482 -12.865 -28.406 1.00 97.19 220 ASP A CA 1
ATOM 1693 C C . ASP A 1 220 ? 14.478 -11.700 -28.351 1.00 97.19 220 ASP A C 1
ATOM 1695 O O . ASP A 1 220 ? 14.269 -11.087 -27.302 1.00 97.19 220 ASP A O 1
ATOM 1699 N N . GLU A 1 221 ? 13.817 -11.408 -29.475 1.00 95.19 221 GLU A N 1
ATOM 1700 C CA . GLU A 1 221 ? 12.950 -10.231 -29.590 1.00 95.19 221 GLU A CA 1
ATOM 1701 C C . GLU A 1 221 ? 11.773 -10.264 -28.607 1.00 95.19 221 GLU A C 1
ATOM 1703 O O . GLU A 1 221 ? 11.484 -9.253 -27.966 1.00 95.19 221 GLU A O 1
ATOM 1708 N N . GLN A 1 222 ? 11.087 -11.399 -28.461 1.00 96.31 222 GLN A N 1
ATOM 1709 C CA . GLN A 1 222 ? 9.884 -11.447 -27.627 1.00 96.31 222 GLN A CA 1
ATOM 1710 C C . GLN A 1 222 ? 10.254 -11.294 -26.148 1.00 96.31 222 GLN A C 1
ATOM 1712 O O . GLN A 1 222 ? 9.631 -10.498 -25.443 1.00 96.31 222 GLN A O 1
ATOM 1717 N N . LEU A 1 223 ? 11.332 -11.948 -25.699 1.00 97.25 223 LEU A N 1
ATOM 1718 C CA . LEU A 1 223 ? 11.910 -11.732 -24.375 1.00 97.25 223 LEU A CA 1
ATOM 1719 C C . LEU A 1 223 ? 12.344 -10.271 -24.173 1.00 97.25 223 LEU A C 1
ATOM 1721 O O . LEU A 1 223 ? 12.116 -9.704 -23.103 1.00 97.25 223 LEU A O 1
ATOM 1725 N N . GLN A 1 224 ? 12.928 -9.627 -25.187 1.00 95.81 224 GLN A N 1
ATOM 1726 C CA . GLN A 1 224 ? 13.278 -8.207 -25.110 1.00 95.81 224 GLN A CA 1
ATOM 1727 C C . GLN A 1 224 ? 12.049 -7.299 -24.990 1.00 95.81 224 GLN A C 1
ATOM 1729 O O . GLN A 1 224 ? 12.101 -6.328 -24.231 1.00 95.81 224 GLN A O 1
ATOM 1734 N N . LEU A 1 225 ? 10.938 -7.626 -25.655 1.00 96.06 225 LEU A N 1
ATOM 1735 C CA . LEU A 1 225 ? 9.673 -6.896 -25.541 1.00 96.06 225 LEU A CA 1
ATOM 1736 C C . LEU A 1 225 ? 8.978 -7.107 -24.184 1.00 96.06 225 LEU A C 1
ATOM 1738 O O . LEU A 1 225 ? 8.280 -6.202 -23.725 1.00 96.06 225 LEU A O 1
ATOM 1742 N N . LEU A 1 226 ? 9.235 -8.211 -23.466 1.00 97.44 226 LEU A N 1
ATOM 1743 C CA . LEU A 1 226 ? 8.780 -8.363 -22.073 1.00 97.44 226 LEU A CA 1
ATOM 1744 C C . LEU A 1 226 ? 9.403 -7.330 -21.111 1.00 97.44 226 LEU A C 1
ATOM 1746 O O . LEU A 1 226 ? 8.876 -7.132 -20.017 1.00 97.44 226 LEU A O 1
ATOM 1750 N N . ARG A 1 227 ? 10.444 -6.582 -21.515 1.00 96.38 227 ARG A N 1
ATOM 1751 C CA . ARG A 1 227 ? 10.928 -5.402 -20.765 1.00 96.38 227 ARG A CA 1
ATOM 1752 C C . ARG A 1 227 ? 9.993 -4.186 -20.830 1.00 96.38 227 ARG A C 1
ATOM 1754 O O . ARG A 1 227 ? 10.310 -3.163 -20.232 1.00 96.38 227 ARG A O 1
ATOM 1761 N N . HIS A 1 228 ? 8.853 -4.305 -21.510 1.00 96.25 228 HIS A N 1
ATOM 1762 C CA . HIS A 1 228 ? 7.724 -3.370 -21.456 1.00 96.25 228 HIS A CA 1
ATOM 1763 C C . HIS A 1 228 ? 6.533 -3.911 -20.652 1.00 96.25 228 HIS A C 1
ATOM 1765 O O . HIS A 1 228 ? 5.547 -3.211 -20.444 1.00 96.25 228 HIS A O 1
ATOM 1771 N N . ASN A 1 229 ? 6.591 -5.162 -20.192 1.00 97.56 229 ASN A N 1
ATOM 1772 C CA . ASN A 1 229 ? 5.518 -5.771 -19.420 1.00 97.56 229 ASN A CA 1
ATOM 1773 C C . ASN A 1 229 ? 5.688 -5.421 -17.936 1.00 97.56 229 ASN A C 1
ATOM 1775 O O . ASN A 1 229 ? 6.555 -5.969 -17.254 1.00 97.56 229 ASN A O 1
ATOM 1779 N N . PHE A 1 230 ? 4.855 -4.513 -17.423 1.00 97.88 230 PHE A N 1
ATOM 1780 C CA . PHE A 1 230 ? 4.965 -4.018 -16.048 1.00 97.88 230 PHE A CA 1
ATOM 1781 C C . PHE A 1 230 ? 4.898 -5.124 -14.978 1.00 97.88 230 PHE A C 1
ATOM 1783 O O . PHE A 1 230 ? 5.626 -5.051 -13.987 1.00 97.88 230 PHE A O 1
ATOM 1790 N N . ALA A 1 231 ? 4.082 -6.168 -15.171 1.00 97.88 231 ALA A N 1
ATOM 1791 C CA . ALA A 1 231 ? 3.987 -7.281 -14.223 1.00 97.88 231 ALA A CA 1
ATOM 1792 C C . ALA A 1 231 ? 5.282 -8.104 -14.190 1.00 97.88 231 ALA A C 1
ATOM 1794 O O . ALA A 1 231 ? 5.848 -8.327 -13.116 1.00 97.88 231 ALA A O 1
ATOM 1795 N N . VAL A 1 232 ? 5.802 -8.481 -15.362 1.00 98.19 232 VAL A N 1
ATOM 1796 C CA . VAL A 1 232 ? 7.080 -9.202 -15.475 1.00 98.19 232 VAL A CA 1
ATOM 1797 C C . VAL A 1 232 ? 8.235 -8.348 -14.943 1.00 98.19 232 VAL A C 1
ATOM 1799 O O . VAL A 1 232 ? 9.068 -8.853 -14.193 1.00 98.19 232 VAL A O 1
ATOM 1802 N N . LEU A 1 233 ? 8.261 -7.043 -15.239 1.00 97.75 233 LEU A N 1
ATOM 1803 C CA . LEU A 1 233 ? 9.247 -6.105 -14.696 1.00 97.75 233 LEU A CA 1
ATOM 1804 C C . LEU A 1 233 ? 9.184 -5.986 -13.165 1.00 97.75 233 LEU A C 1
ATOM 1806 O O . LEU A 1 233 ? 10.234 -5.934 -12.524 1.00 97.75 233 LEU A O 1
ATOM 1810 N N . ALA A 1 234 ? 7.989 -5.954 -12.566 1.00 97.50 234 ALA A N 1
ATOM 1811 C CA . ALA A 1 234 ? 7.821 -5.859 -11.116 1.00 97.50 234 ALA A CA 1
ATOM 1812 C C . ALA A 1 234 ? 8.402 -7.094 -10.403 1.00 97.50 234 ALA A C 1
ATOM 1814 O O . ALA A 1 234 ? 9.155 -6.960 -9.431 1.00 97.50 234 ALA A O 1
ATOM 1815 N N . PHE A 1 235 ? 8.134 -8.295 -10.930 1.00 98.00 235 PHE A N 1
ATOM 1816 C CA . PHE A 1 235 ? 8.769 -9.525 -10.451 1.00 98.00 235 PHE A CA 1
ATOM 1817 C C . PHE A 1 235 ? 10.275 -9.559 -10.751 1.00 98.00 235 PHE A C 1
ATOM 1819 O O . PHE A 1 235 ? 11.061 -9.899 -9.869 1.00 98.00 235 PHE A O 1
ATOM 1826 N N . ALA A 1 236 ? 10.723 -9.144 -11.938 1.00 97.44 236 ALA A N 1
ATOM 1827 C CA . ALA A 1 236 ? 12.148 -9.080 -12.265 1.00 97.44 236 ALA A CA 1
ATOM 1828 C C . ALA A 1 236 ? 12.906 -8.122 -11.326 1.00 97.44 236 ALA A C 1
ATOM 1830 O O . ALA A 1 236 ? 13.997 -8.451 -10.857 1.00 97.44 236 ALA A O 1
ATOM 1831 N N . LYS A 1 237 ? 12.321 -6.967 -10.969 1.00 96.00 237 LYS A N 1
ATOM 1832 C CA . LYS A 1 237 ? 12.885 -6.043 -9.970 1.00 96.00 237 LYS A CA 1
ATOM 1833 C C . LYS A 1 237 ? 12.970 -6.692 -8.591 1.00 96.00 237 LYS A C 1
ATOM 1835 O O . LYS A 1 237 ? 13.991 -6.523 -7.922 1.00 96.00 237 LYS A O 1
ATOM 1840 N N . HIS A 1 238 ? 11.941 -7.438 -8.183 1.00 95.19 238 HIS A N 1
ATOM 1841 C CA . HIS A 1 238 ? 11.957 -8.232 -6.954 1.00 95.19 238 HIS A CA 1
ATOM 1842 C C . HIS A 1 238 ? 13.106 -9.256 -6.957 1.00 95.19 238 HIS A C 1
ATOM 1844 O O . HIS A 1 238 ? 13.912 -9.273 -6.023 1.00 95.19 238 HIS A O 1
ATOM 1850 N N . TYR A 1 239 ? 13.227 -10.072 -8.006 1.00 96.81 239 TYR A N 1
ATOM 1851 C CA . TYR A 1 239 ? 14.258 -11.108 -8.079 1.00 96.81 239 TYR A CA 1
ATOM 1852 C C . TYR A 1 239 ? 15.668 -10.532 -8.240 1.00 96.81 239 TYR A C 1
ATOM 1854 O O . TYR A 1 239 ? 16.608 -11.101 -7.698 1.00 96.81 239 TYR A O 1
ATOM 1862 N N . LEU A 1 240 ? 15.839 -9.352 -8.844 1.00 95.31 240 LEU A N 1
ATOM 1863 C CA . LEU A 1 240 ? 17.115 -8.624 -8.833 1.00 95.31 240 LEU A CA 1
ATOM 1864 C C . LEU A 1 240 ? 17.539 -8.204 -7.408 1.00 95.31 240 LEU A C 1
ATOM 1866 O O . LEU A 1 240 ? 18.723 -8.274 -7.062 1.00 95.31 240 LEU A O 1
ATOM 1870 N N . SER A 1 241 ? 16.587 -7.813 -6.554 1.00 93.19 241 SER A N 1
ATOM 1871 C CA . SER A 1 241 ? 16.840 -7.545 -5.128 1.00 93.19 241 SER A CA 1
ATOM 1872 C C . SER A 1 241 ? 17.216 -8.812 -4.351 1.00 93.19 241 SER A C 1
ATOM 1874 O O . SER A 1 241 ? 18.047 -8.756 -3.444 1.00 93.19 241 SER A O 1
ATOM 1876 N N . VAL A 1 242 ? 16.606 -9.955 -4.692 1.00 94.12 242 VAL A N 1
ATOM 1877 C CA . VAL A 1 242 ? 16.927 -11.270 -4.107 1.00 94.12 242 VAL A CA 1
ATOM 1878 C C . VAL A 1 242 ? 18.326 -11.722 -4.533 1.00 94.12 242 VAL A C 1
ATOM 1880 O O . VAL A 1 242 ? 19.151 -12.025 -3.675 1.00 94.12 242 VAL A O 1
ATOM 1883 N N . ASP A 1 243 ? 18.615 -11.683 -5.834 1.00 94.75 243 ASP A N 1
ATOM 1884 C CA . ASP A 1 243 ? 19.881 -12.090 -6.453 1.00 94.75 243 ASP A CA 1
ATOM 1885 C C . ASP A 1 243 ? 21.088 -11.330 -5.893 1.00 94.75 243 ASP A C 1
ATOM 1887 O O . ASP A 1 243 ? 22.123 -11.918 -5.594 1.00 94.75 243 ASP A O 1
ATOM 1891 N N . SER A 1 244 ? 20.930 -10.020 -5.698 1.00 92.44 244 SER A N 1
ATOM 1892 C CA . SER A 1 244 ? 21.964 -9.154 -5.127 1.00 92.44 244 SER A CA 1
ATOM 1893 C C . SER A 1 244 ? 22.055 -9.219 -3.593 1.00 92.44 244 SER A C 1
ATOM 1895 O O . SER A 1 244 ? 22.969 -8.640 -2.997 1.00 92.44 244 SER A O 1
ATOM 1897 N N . GLY A 1 245 ? 21.134 -9.915 -2.918 1.00 92.25 245 GLY A N 1
ATOM 1898 C CA . GLY A 1 245 ? 21.121 -10.061 -1.459 1.00 92.25 245 GLY A CA 1
ATOM 1899 C C . GLY A 1 245 ? 21.052 -8.730 -0.698 1.00 92.25 245 GLY A C 1
ATOM 1900 O O . GLY A 1 245 ? 21.647 -8.612 0.378 1.00 92.25 245 GLY A O 1
ATOM 1901 N N . ALA A 1 246 ? 20.393 -7.718 -1.269 1.00 90.88 246 ALA A N 1
ATOM 1902 C CA . ALA A 1 246 ? 20.242 -6.397 -0.666 1.00 90.88 246 ALA A CA 1
ATOM 1903 C C . ALA A 1 246 ? 19.381 -6.441 0.608 1.00 90.88 246 ALA A C 1
ATOM 1905 O O . ALA A 1 246 ? 18.336 -7.096 0.640 1.00 90.88 246 ALA A O 1
ATOM 1906 N N . LYS A 1 247 ? 19.798 -5.719 1.658 1.00 89.31 247 LYS A N 1
ATOM 1907 C CA . LYS A 1 247 ? 19.100 -5.688 2.958 1.00 89.31 247 LYS A CA 1
ATOM 1908 C C . LYS A 1 247 ? 18.445 -4.349 3.289 1.00 89.31 247 LYS A C 1
ATOM 1910 O O . LYS A 1 247 ? 17.578 -4.319 4.158 1.00 89.31 247 LYS A O 1
ATOM 1915 N N . THR A 1 248 ? 18.833 -3.260 2.626 1.00 89.38 248 THR A N 1
ATOM 1916 C CA . THR A 1 248 ? 18.228 -1.927 2.808 1.00 89.38 248 THR A CA 1
ATOM 1917 C C . THR A 1 248 ? 17.851 -1.304 1.458 1.00 89.38 248 THR A C 1
ATOM 1919 O O . THR A 1 248 ? 18.406 -1.714 0.434 1.00 89.38 248 THR A O 1
ATOM 1922 N N . PRO A 1 249 ? 16.947 -0.304 1.433 1.00 89.06 249 PRO A N 1
ATOM 1923 C CA . PRO A 1 249 ? 16.633 0.482 0.240 1.00 89.06 249 PRO A CA 1
ATOM 1924 C C . PRO A 1 249 ? 17.845 1.010 -0.528 1.00 89.06 249 PRO A C 1
ATOM 1926 O O . PRO A 1 249 ? 17.883 0.949 -1.756 1.00 89.06 249 PRO A O 1
ATOM 1929 N N . GLU A 1 250 ? 18.843 1.510 0.202 1.00 90.81 250 GLU A N 1
ATOM 1930 C CA . GLU A 1 250 ? 20.077 2.066 -0.348 1.00 90.81 250 GLU A CA 1
ATOM 1931 C C . GLU A 1 250 ? 20.962 0.982 -0.969 1.00 90.81 250 GLU A C 1
ATOM 1933 O O . GLU A 1 250 ? 21.559 1.210 -2.019 1.00 90.81 250 GLU A O 1
ATOM 1938 N N . GLU A 1 251 ? 21.035 -0.201 -0.348 1.00 92.75 251 GLU A N 1
ATOM 1939 C CA . GLU A 1 251 ? 21.752 -1.350 -0.913 1.00 92.75 251 GLU A CA 1
ATOM 1940 C C . GLU A 1 251 ? 21.085 -1.835 -2.198 1.00 92.75 251 GLU A C 1
ATOM 1942 O O . GLU A 1 251 ? 21.763 -2.007 -3.207 1.00 92.75 251 GLU A O 1
ATOM 194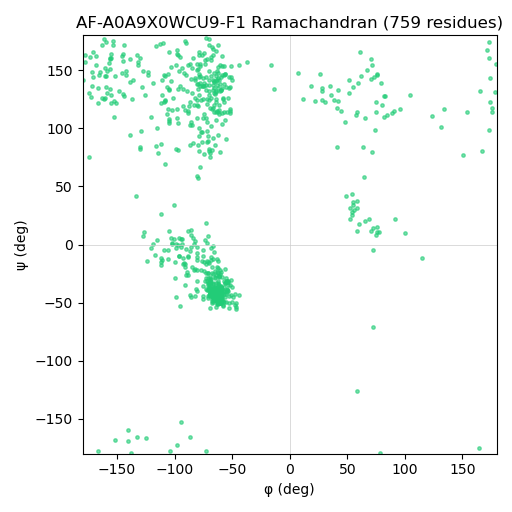7 N N . ASP A 1 252 ? 19.760 -2.003 -2.179 1.00 91.75 252 ASP A N 1
ATOM 1948 C CA . ASP A 1 252 ? 18.986 -2.482 -3.326 1.00 91.75 252 ASP A CA 1
ATOM 1949 C C . ASP A 1 252 ? 19.135 -1.556 -4.533 1.00 91.75 252 ASP A C 1
ATOM 1951 O O . ASP A 1 252 ? 19.445 -2.006 -5.635 1.00 91.75 252 ASP A O 1
ATOM 1955 N N . TYR A 1 253 ? 18.993 -0.249 -4.314 1.00 90.81 253 TYR A N 1
ATOM 1956 C CA . TYR A 1 253 ? 19.178 0.735 -5.371 1.00 90.81 253 TYR A CA 1
ATOM 1957 C C . TYR A 1 253 ? 20.620 0.777 -5.887 1.00 90.81 253 TYR A C 1
ATOM 1959 O O . TYR A 1 253 ? 20.849 0.786 -7.094 1.00 90.81 253 TYR A O 1
ATOM 1967 N N . LEU A 1 254 ? 21.615 0.770 -4.996 1.00 90.88 254 LEU A N 1
ATOM 1968 C CA . LEU A 1 254 ? 23.015 0.836 -5.412 1.00 90.88 254 LEU A CA 1
ATOM 1969 C C . LEU A 1 254 ? 23.451 -0.429 -6.170 1.00 90.88 254 LEU A C 1
ATOM 1971 O O . LEU A 1 254 ? 24.264 -0.340 -7.090 1.00 90.88 254 LEU A O 1
ATOM 1975 N N . PHE A 1 255 ? 22.915 -1.600 -5.810 1.00 92.88 255 PHE A N 1
ATOM 1976 C CA . PHE A 1 255 ? 23.178 -2.861 -6.512 1.00 92.88 255 PHE A CA 1
ATOM 1977 C C . PHE A 1 255 ? 22.421 -2.943 -7.839 1.00 92.88 255 PHE A C 1
ATOM 1979 O O . PHE A 1 255 ? 22.979 -3.454 -8.807 1.00 92.88 255 PHE A O 1
ATOM 1986 N N . HIS A 1 256 ? 21.204 -2.401 -7.910 1.00 89.62 256 HIS A N 1
ATOM 1987 C CA . HIS A 1 256 ? 20.469 -2.216 -9.160 1.00 89.62 256 HIS A CA 1
ATOM 1988 C C . HIS A 1 256 ? 21.244 -1.311 -10.136 1.00 89.62 256 HIS A C 1
ATOM 1990 O O . HIS A 1 256 ? 21.422 -1.670 -11.296 1.00 89.62 256 HIS A O 1
ATOM 1996 N N . PHE A 1 257 ? 21.774 -0.188 -9.643 1.00 86.38 257 PHE A N 1
ATOM 1997 C CA . PHE A 1 257 ? 22.400 0.853 -10.459 1.00 86.38 257 PHE A CA 1
ATOM 1998 C C . PHE A 1 257 ? 23.856 0.558 -10.872 1.00 86.38 257 PHE A C 1
ATOM 2000 O O . PHE A 1 257 ? 24.250 0.845 -11.999 1.00 86.38 257 PHE A O 1
ATOM 2007 N N . LEU A 1 258 ? 24.682 -0.011 -9.981 1.00 87.19 258 LEU A N 1
ATOM 2008 C CA . LEU A 1 258 ? 26.114 -0.270 -10.240 1.00 87.19 258 LEU A CA 1
ATOM 2009 C C . LEU A 1 258 ? 26.469 -1.753 -10.406 1.00 87.19 258 LEU A C 1
ATOM 2011 O O . LEU A 1 258 ? 27.633 -2.084 -10.651 1.00 87.19 258 LEU A O 1
ATOM 2015 N N . GLY A 1 259 ? 25.504 -2.650 -10.214 1.00 89.38 259 GLY A N 1
ATOM 2016 C CA . GLY A 1 259 ? 25.761 -4.068 -9.996 1.00 89.38 259 GLY A CA 1
ATOM 2017 C C . GLY A 1 259 ? 26.268 -4.357 -8.578 1.00 89.38 259 GLY A C 1
ATOM 2018 O O . GLY A 1 259 ? 27.030 -3.592 -7.976 1.00 89.38 259 GLY A O 1
ATOM 2019 N N . GLU A 1 260 ? 25.876 -5.517 -8.052 1.00 91.75 260 GLU A N 1
ATOM 2020 C CA . GLU A 1 260 ? 26.180 -5.992 -6.695 1.00 91.75 260 GLU A CA 1
ATOM 2021 C C . GLU A 1 260 ? 27.662 -5.813 -6.309 1.00 91.75 260 GLU A C 1
ATOM 2023 O O . GLU A 1 260 ? 27.980 -5.144 -5.324 1.00 91.75 260 GLU A O 1
ATOM 2028 N N . LYS A 1 261 ? 28.589 -6.355 -7.115 1.00 91.25 261 LYS A N 1
ATOM 2029 C CA . LYS A 1 261 ? 30.036 -6.339 -6.831 1.00 91.25 261 LYS A CA 1
ATOM 2030 C C . LYS A 1 261 ? 30.577 -4.924 -6.609 1.00 91.25 261 LYS A C 1
ATOM 2032 O O . LYS A 1 261 ? 31.382 -4.719 -5.700 1.00 91.25 261 LYS A O 1
ATOM 2037 N N . ARG A 1 262 ? 30.154 -3.947 -7.421 1.00 89.69 262 ARG A N 1
ATOM 2038 C CA . ARG A 1 262 ? 30.647 -2.566 -7.316 1.00 89.69 262 ARG A CA 1
ATOM 2039 C C . ARG A 1 262 ? 29.933 -1.791 -6.215 1.00 89.69 262 ARG A C 1
ATOM 2041 O O . ARG A 1 262 ? 30.594 -1.059 -5.478 1.00 89.69 262 ARG A O 1
ATOM 2048 N N . GLY A 1 263 ? 28.630 -2.001 -6.044 1.00 91.88 263 GLY A N 1
ATOM 2049 C CA . GLY A 1 263 ? 27.886 -1.414 -4.934 1.00 91.88 263 GLY A CA 1
ATOM 2050 C C . GLY A 1 263 ? 28.423 -1.864 -3.570 1.00 91.88 263 GLY A C 1
ATOM 2051 O O . GLY A 1 263 ? 28.636 -1.023 -2.700 1.00 91.88 263 GLY A O 1
ATOM 2052 N N . ARG A 1 264 ? 28.754 -3.154 -3.388 1.00 92.06 264 ARG A N 1
ATOM 2053 C CA . ARG A 1 264 ? 29.371 -3.651 -2.139 1.00 92.06 264 ARG A CA 1
ATOM 2054 C C . ARG A 1 264 ? 30.708 -2.971 -1.832 1.00 92.06 264 ARG A C 1
ATOM 2056 O O . ARG A 1 264 ? 30.936 -2.601 -0.684 1.00 92.06 264 ARG A O 1
ATOM 2063 N N . GLN A 1 265 ? 31.564 -2.764 -2.838 1.00 89.75 265 GLN A N 1
ATOM 2064 C CA . GLN A 1 265 ? 32.830 -2.031 -2.670 1.00 89.75 265 GLN A CA 1
ATOM 2065 C C . GLN A 1 265 ? 32.592 -0.593 -2.190 1.00 89.75 265 GLN A C 1
ATOM 2067 O O . GLN A 1 265 ? 33.242 -0.140 -1.252 1.00 89.75 265 GLN A O 1
ATOM 2072 N N . ILE A 1 266 ? 31.632 0.109 -2.797 1.00 89.12 266 ILE A N 1
ATOM 2073 C CA . ILE A 1 266 ? 31.292 1.489 -2.431 1.00 89.12 266 ILE A CA 1
ATOM 2074 C C . ILE A 1 266 ? 30.692 1.578 -1.023 1.00 89.12 266 ILE A C 1
ATOM 2076 O O . ILE A 1 266 ? 31.080 2.454 -0.256 1.00 89.12 266 ILE A O 1
ATOM 2080 N N . LEU A 1 267 ? 29.813 0.651 -0.635 1.00 90.69 267 LEU A N 1
ATOM 2081 C CA . LEU A 1 267 ? 29.275 0.607 0.730 1.00 90.69 267 LEU A CA 1
ATOM 2082 C C . LEU A 1 267 ? 30.352 0.303 1.774 1.00 90.69 267 LEU A C 1
ATOM 2084 O O . LEU A 1 267 ? 30.292 0.857 2.868 1.00 90.69 267 LEU A O 1
ATOM 2088 N N . ALA A 1 268 ? 31.322 -0.559 1.455 1.00 89.62 268 ALA A N 1
ATOM 2089 C CA . ALA A 1 268 ? 32.436 -0.861 2.350 1.00 89.62 268 ALA A CA 1
ATOM 2090 C C . ALA A 1 268 ? 33.309 0.379 2.596 1.00 89.62 268 ALA A C 1
ATOM 2092 O O . ALA A 1 268 ? 33.600 0.690 3.750 1.00 89.62 268 ALA A O 1
ATOM 2093 N N . LEU A 1 269 ? 33.639 1.133 1.538 1.00 87.19 269 LEU A N 1
ATOM 2094 C CA . LEU A 1 269 ? 34.302 2.436 1.666 1.00 87.19 269 LEU A CA 1
ATOM 2095 C C . LEU A 1 269 ? 33.453 3.386 2.521 1.00 87.19 269 LEU A C 1
ATOM 2097 O O . LEU A 1 269 ? 33.921 3.900 3.535 1.00 87.19 269 LEU A O 1
ATOM 2101 N N . ALA A 1 270 ? 32.179 3.566 2.167 1.00 88.38 270 ALA A N 1
ATOM 2102 C CA . ALA A 1 270 ? 31.355 4.611 2.758 1.00 88.38 270 ALA A CA 1
ATOM 2103 C C . ALA A 1 270 ? 30.918 4.364 4.211 1.00 88.38 270 ALA A C 1
ATOM 2105 O O . ALA A 1 270 ? 30.631 5.313 4.944 1.00 88.38 270 ALA A O 1
ATOM 2106 N N . ARG A 1 271 ? 30.871 3.097 4.640 1.00 87.75 271 ARG A N 1
ATOM 2107 C CA . ARG A 1 271 ? 30.591 2.699 6.029 1.00 87.75 271 ARG A CA 1
ATOM 2108 C C . ARG A 1 271 ? 31.861 2.552 6.879 1.00 87.75 271 ARG A C 1
ATOM 2110 O O . ARG A 1 271 ? 31.740 2.504 8.101 1.00 87.75 271 ARG A O 1
ATOM 2117 N N . GLY A 1 272 ? 33.035 2.452 6.253 1.00 84.00 272 GLY A N 1
ATOM 2118 C CA . GLY A 1 272 ? 34.327 2.246 6.909 1.00 84.00 272 GLY A CA 1
ATOM 2119 C C . GLY A 1 272 ? 35.101 3.538 7.186 1.00 84.00 272 GLY A C 1
ATOM 2120 O O . GLY A 1 272 ? 34.534 4.619 7.339 1.00 84.00 272 GLY A O 1
ATOM 2121 N N . GLU A 1 273 ? 36.428 3.415 7.228 1.00 72.38 273 GLU A N 1
ATOM 2122 C CA . GLU A 1 273 ? 37.377 4.497 7.544 1.00 72.38 273 GLU A CA 1
ATOM 2123 C C . GLU A 1 273 ? 37.292 5.691 6.569 1.00 72.38 273 GLU A C 1
ATOM 2125 O O . GLU A 1 273 ? 37.568 6.826 6.953 1.00 72.38 273 GLU A O 1
ATOM 2130 N N . ALA A 1 274 ? 36.796 5.470 5.344 1.00 78.75 274 ALA A N 1
ATOM 2131 C CA . ALA A 1 274 ? 36.594 6.516 4.340 1.00 78.75 274 ALA A CA 1
ATOM 2132 C C . ALA A 1 274 ? 35.379 7.425 4.614 1.00 78.75 274 ALA A C 1
ATOM 2134 O O . ALA A 1 274 ? 35.151 8.375 3.876 1.00 78.75 274 ALA A O 1
ATOM 2135 N N . ARG A 1 275 ? 34.551 7.176 5.637 1.00 81.12 275 ARG A N 1
ATOM 2136 C CA . ARG A 1 275 ? 33.247 7.858 5.792 1.00 81.12 275 ARG A CA 1
ATOM 2137 C C . ARG A 1 275 ? 33.301 9.397 5.712 1.00 81.12 275 ARG A C 1
ATOM 2139 O O . ARG A 1 275 ? 32.340 10.014 5.256 1.00 81.12 275 ARG A O 1
ATOM 2146 N N . HIS A 1 276 ? 34.407 10.014 6.126 1.00 85.94 276 HIS A N 1
ATOM 2147 C CA . HIS A 1 276 ? 34.596 11.472 6.138 1.00 85.94 276 HIS A CA 1
ATOM 2148 C C . HIS A 1 276 ? 35.429 12.029 4.968 1.00 85.94 276 HIS A C 1
ATOM 2150 O O . HIS A 1 276 ? 35.711 13.226 4.937 1.00 85.94 276 HIS A O 1
ATOM 2156 N N . THR A 1 277 ? 35.820 11.200 4.001 1.00 87.25 277 THR A N 1
ATOM 2157 C CA . THR A 1 277 ? 36.590 11.613 2.818 1.00 87.25 277 THR A CA 1
ATOM 2158 C C . THR A 1 277 ? 35.684 11.835 1.612 1.00 87.25 277 THR A C 1
ATOM 2160 O O . THR A 1 277 ? 34.535 11.392 1.592 1.00 87.25 277 THR A O 1
ATOM 2163 N N . LEU A 1 278 ? 36.196 12.526 0.590 1.00 87.62 278 LEU A N 1
ATOM 2164 C CA . LEU A 1 278 ? 35.480 12.741 -0.668 1.00 87.62 278 LEU A CA 1
ATOM 2165 C C . LEU A 1 278 ? 35.262 11.414 -1.406 1.00 87.62 278 LEU A C 1
ATOM 2167 O O . LEU A 1 278 ? 36.206 10.670 -1.654 1.00 87.62 278 LEU A O 1
ATOM 2171 N N . SER A 1 279 ? 34.020 11.164 -1.820 1.00 88.75 279 SER A N 1
ATOM 2172 C CA . SER A 1 279 ? 33.624 9.999 -2.623 1.00 88.75 279 SER A CA 1
ATOM 2173 C C . SER A 1 279 ? 34.282 9.962 -4.004 1.00 88.75 279 SER A C 1
ATOM 2175 O O . SER A 1 279 ? 34.388 8.895 -4.610 1.00 88.75 279 SER A O 1
ATOM 2177 N N . VAL A 1 280 ? 34.783 11.111 -4.473 1.00 87.88 280 VAL A N 1
ATOM 2178 C CA . VAL A 1 280 ? 35.545 11.260 -5.713 1.00 87.88 280 VAL A CA 1
ATOM 2179 C C . VAL A 1 280 ? 36.884 11.935 -5.427 1.00 87.88 280 VAL A C 1
ATOM 2181 O O . VAL A 1 280 ? 36.935 13.005 -4.819 1.00 87.88 280 VAL A O 1
ATOM 2184 N N . ALA A 1 281 ? 37.965 11.321 -5.898 1.00 84.81 281 ALA A N 1
ATOM 2185 C CA . ALA A 1 281 ? 39.296 11.902 -5.943 1.00 84.81 281 ALA A CA 1
ATOM 2186 C C . ALA A 1 281 ? 39.393 12.914 -7.104 1.00 84.81 281 ALA A C 1
ATOM 2188 O O . ALA A 1 281 ? 38.929 12.604 -8.208 1.00 84.81 281 ALA A O 1
ATOM 2189 N N . PRO A 1 282 ? 40.008 14.098 -6.905 1.00 74.56 282 PRO A N 1
ATOM 2190 C CA . PRO A 1 282 ? 40.248 15.054 -7.984 1.00 74.56 282 PRO A CA 1
ATOM 2191 C C . PRO A 1 282 ? 40.967 14.403 -9.170 1.00 74.56 282 PRO A C 1
ATOM 2193 O O . PRO A 1 282 ? 41.835 13.550 -8.980 1.00 74.56 282 PRO A O 1
ATOM 2196 N N . ALA A 1 283 ? 40.630 14.825 -10.392 1.00 67.69 283 ALA A N 1
ATOM 2197 C CA . ALA A 1 283 ? 41.353 14.387 -11.580 1.00 67.69 283 ALA A CA 1
ATOM 2198 C C . ALA A 1 283 ? 42.838 14.757 -11.435 1.00 67.69 283 ALA A C 1
ATOM 2200 O O . ALA A 1 283 ? 43.168 15.922 -11.201 1.00 67.69 283 ALA A O 1
ATOM 2201 N N . GLN A 1 284 ? 43.730 13.773 -11.562 1.00 60.00 284 GLN A N 1
ATOM 2202 C CA . GLN A 1 284 ? 45.164 14.041 -11.540 1.00 60.00 284 GLN A CA 1
ATOM 2203 C C . GLN A 1 284 ? 45.517 14.851 -12.789 1.00 60.00 284 GLN A C 1
ATOM 2205 O O . GLN A 1 284 ? 45.333 14.386 -13.915 1.00 60.00 284 GLN A O 1
ATOM 2210 N N . THR A 1 285 ? 46.012 16.073 -12.602 1.00 45.66 285 THR A N 1
ATOM 2211 C CA . THR A 1 285 ? 46.512 16.899 -13.701 1.00 45.66 285 THR A CA 1
ATOM 2212 C C . THR A 1 285 ? 47.816 16.298 -14.212 1.00 45.66 285 THR A C 1
ATOM 2214 O O . THR A 1 285 ? 48.897 16.638 -13.732 1.00 45.66 285 THR A O 1
ATOM 2217 N N . ASN A 1 286 ? 47.711 15.388 -15.182 1.00 45.91 286 ASN A N 1
ATOM 2218 C CA . ASN A 1 286 ? 48.847 14.848 -15.926 1.00 45.91 286 ASN A CA 1
ATOM 2219 C C . ASN A 1 286 ? 49.441 15.939 -16.825 1.00 45.91 286 ASN A C 1
ATOM 2221 O O . ASN A 1 286 ? 49.188 15.996 -18.027 1.00 45.91 286 ASN A O 1
ATOM 2225 N N . SER A 1 287 ? 50.226 16.824 -16.218 1.00 40.75 287 SER A N 1
ATOM 2226 C CA . SER A 1 287 ? 50.968 17.882 -16.887 1.00 40.75 287 SER A CA 1
ATOM 2227 C C . SER A 1 287 ? 52.468 17.616 -16.799 1.00 40.75 287 SER A C 1
ATOM 2229 O O . SER A 1 287 ? 53.141 18.158 -15.927 1.00 40.75 287 SER A O 1
ATOM 2231 N N . GLU A 1 288 ? 53.001 16.836 -17.740 1.00 34.75 288 GLU A N 1
ATOM 2232 C CA . GLU A 1 288 ? 54.361 17.080 -18.230 1.00 34.75 288 GLU A CA 1
ATOM 2233 C C . GLU A 1 288 ? 54.529 16.579 -19.680 1.00 34.75 288 GLU A C 1
ATOM 2235 O O . GLU A 1 288 ? 54.245 15.412 -19.968 1.00 34.75 288 GLU A O 1
ATOM 2240 N N . PRO A 1 289 ? 54.948 17.441 -20.627 1.00 44.75 289 PRO A N 1
ATOM 2241 C CA . PRO A 1 289 ? 55.240 17.037 -21.994 1.00 44.75 289 PRO A CA 1
ATOM 2242 C C . PRO A 1 289 ? 56.652 16.449 -22.103 1.00 44.75 289 PRO A C 1
ATOM 2244 O O . PRO A 1 289 ? 57.607 16.928 -21.499 1.00 44.75 289 PRO A O 1
ATOM 2247 N N . LYS A 1 290 ? 56.789 15.430 -22.947 1.00 42.72 290 LYS A N 1
ATOM 2248 C CA . LYS A 1 290 ? 58.044 14.733 -23.250 1.00 42.72 290 LYS A CA 1
ATOM 2249 C C . LYS A 1 290 ? 58.914 15.563 -24.216 1.00 42.72 290 LYS A C 1
ATOM 2251 O O . LYS A 1 290 ? 58.438 15.831 -25.319 1.00 42.72 290 LYS A O 1
ATOM 2256 N N . PRO A 1 291 ? 60.178 15.904 -23.900 1.00 37.50 291 PRO A N 1
ATOM 2257 C CA . PRO A 1 291 ? 61.139 16.382 -24.891 1.00 37.50 291 PRO A CA 1
ATOM 2258 C C . PRO A 1 291 ? 62.079 15.257 -25.358 1.00 37.50 291 PRO A C 1
ATOM 2260 O O . PRO A 1 291 ? 62.308 14.268 -24.659 1.00 37.50 291 PRO A O 1
ATOM 2263 N N . ALA A 1 292 ? 62.613 15.407 -26.570 1.00 33.06 292 ALA A N 1
ATOM 2264 C CA . ALA A 1 292 ? 63.486 14.432 -27.216 1.00 33.06 292 ALA A CA 1
ATOM 2265 C C . ALA A 1 292 ? 64.986 14.753 -27.035 1.00 33.06 292 ALA A C 1
ATOM 2267 O O . ALA A 1 292 ? 65.376 15.912 -26.968 1.00 33.06 292 ALA A O 1
ATOM 2268 N N . THR A 1 293 ? 65.790 13.686 -26.997 1.00 35.53 293 THR A N 1
ATOM 2269 C CA . THR A 1 293 ? 67.152 13.506 -27.552 1.00 35.53 293 THR A CA 1
ATOM 2270 C C . THR A 1 293 ? 68.101 14.716 -27.709 1.00 35.53 293 THR A C 1
ATOM 2272 O O . THR A 1 293 ? 67.843 15.588 -28.532 1.00 35.53 293 THR A O 1
ATOM 2275 N N . GLY A 1 294 ? 69.313 14.664 -27.116 1.00 28.98 294 GLY A N 1
ATOM 2276 C CA . GLY A 1 294 ? 70.436 15.507 -27.591 1.00 28.98 294 GLY A CA 1
ATOM 2277 C C . GLY A 1 294 ? 71.706 15.651 -26.723 1.00 28.98 294 GLY A C 1
ATOM 2278 O O . GLY A 1 294 ? 71.863 16.666 -26.067 1.00 28.98 294 GLY A O 1
ATOM 2279 N N . LEU A 1 295 ? 72.613 14.662 -26.782 1.00 28.02 295 LEU A N 1
ATOM 2280 C CA . LEU A 1 295 ? 74.103 14.729 -26.722 1.00 28.02 295 LEU A CA 1
ATOM 2281 C C . LEU A 1 295 ? 74.865 15.865 -25.971 1.00 28.02 295 LEU A C 1
ATOM 2283 O O . LEU A 1 295 ? 74.749 17.035 -26.315 1.00 28.02 295 LEU A O 1
ATOM 2287 N N . GLY A 1 296 ? 75.856 15.492 -25.133 1.00 24.64 296 GLY A N 1
ATOM 2288 C CA . GLY A 1 296 ? 76.970 16.389 -24.742 1.00 24.64 296 GLY A CA 1
ATOM 2289 C C . GLY A 1 296 ? 77.969 15.842 -23.694 1.00 24.64 296 GLY A C 1
ATOM 2290 O O . GLY A 1 296 ? 77.592 15.581 -22.559 1.00 24.64 296 GLY A O 1
ATOM 2291 N N . LEU A 1 297 ? 79.246 15.692 -24.078 1.00 25.81 297 LEU A N 1
ATOM 2292 C CA . LEU A 1 297 ? 80.437 15.325 -23.263 1.00 25.81 297 LEU A CA 1
ATOM 2293 C C . LEU A 1 297 ? 80.714 16.318 -22.094 1.00 25.81 297 LEU A C 1
ATOM 2295 O O . LEU A 1 297 ? 80.275 17.457 -22.183 1.00 25.81 297 LEU A O 1
ATOM 2299 N N . GLY A 1 298 ? 81.492 16.049 -21.025 1.00 24.16 298 GLY A N 1
ATOM 2300 C CA . GLY A 1 298 ? 82.292 14.886 -20.585 1.00 24.16 298 GLY A CA 1
ATOM 2301 C C . GLY A 1 298 ? 83.299 15.261 -19.451 1.00 24.16 298 GLY A C 1
ATOM 2302 O O . GLY A 1 298 ? 83.327 16.410 -19.031 1.00 24.16 298 GLY A O 1
ATOM 2303 N N . LEU A 1 299 ? 84.162 14.307 -19.038 1.00 26.09 299 LEU A N 1
ATOM 2304 C CA . LEU A 1 299 ? 85.412 14.427 -18.221 1.00 26.09 299 LEU A CA 1
ATOM 2305 C C . LEU A 1 299 ? 85.398 14.570 -16.663 1.00 26.09 299 LEU A C 1
ATOM 2307 O O . LEU A 1 299 ? 84.976 15.574 -16.113 1.00 26.09 299 LEU A O 1
ATOM 2311 N N . ALA A 1 300 ? 86.047 13.571 -16.023 1.00 25.97 300 ALA A N 1
ATOM 2312 C CA . ALA A 1 300 ? 86.960 13.563 -14.845 1.00 25.97 300 ALA A CA 1
ATOM 2313 C C . ALA A 1 300 ? 86.603 14.255 -13.489 1.00 25.97 300 ALA A C 1
ATOM 2315 O O . ALA A 1 300 ? 86.130 15.377 -13.449 1.00 25.97 300 ALA A O 1
ATOM 2316 N N . GLY A 1 301 ? 86.931 13.683 -12.311 1.00 24.83 301 GLY A N 1
ATOM 2317 C CA . GLY A 1 301 ? 87.504 12.353 -12.028 1.00 24.83 301 GLY A CA 1
ATOM 2318 C C . GLY A 1 301 ? 87.952 12.096 -10.564 1.00 24.83 301 GLY A C 1
ATOM 2319 O O . GLY A 1 301 ? 88.120 13.017 -9.779 1.00 24.83 301 GLY A O 1
ATOM 2320 N N . THR A 1 302 ? 88.230 10.816 -10.260 1.00 26.47 302 THR A N 1
ATOM 2321 C CA . THR A 1 302 ? 89.191 10.253 -9.261 1.00 26.47 302 THR A CA 1
ATOM 2322 C C . THR A 1 302 ? 89.136 10.532 -7.734 1.00 26.47 302 THR A C 1
ATOM 2324 O O . THR A 1 302 ? 89.169 11.674 -7.302 1.00 26.47 302 THR A O 1
ATOM 2327 N N . ARG A 1 303 ? 89.380 9.435 -6.966 1.00 26.95 303 ARG A N 1
ATOM 2328 C CA . ARG A 1 303 ? 89.977 9.323 -5.591 1.00 26.95 303 ARG A CA 1
ATOM 2329 C C . ARG A 1 303 ? 89.088 9.714 -4.377 1.00 26.95 303 ARG A C 1
ATOM 2331 O O . ARG A 1 303 ? 88.275 10.611 -4.490 1.00 26.95 303 ARG A O 1
ATOM 2338 N N . GLN A 1 304 ? 89.192 9.104 -3.177 1.00 25.16 304 GLN A N 1
ATOM 2339 C CA . GLN A 1 304 ? 89.882 7.877 -2.695 1.00 25.16 304 GLN A CA 1
ATOM 2340 C C . GLN A 1 304 ? 89.274 7.384 -1.343 1.00 25.16 304 GLN A C 1
ATOM 2342 O O . GLN A 1 304 ? 88.790 8.206 -0.582 1.00 25.16 304 GLN A O 1
ATOM 2347 N N . ARG A 1 305 ? 89.351 6.060 -1.076 1.00 26.20 305 ARG A N 1
ATOM 2348 C CA . ARG A 1 305 ? 89.417 5.271 0.206 1.00 26.20 305 ARG A CA 1
ATOM 2349 C C . ARG A 1 305 ? 89.230 5.999 1.579 1.00 26.20 305 ARG A C 1
ATOM 2351 O O . ARG A 1 305 ? 89.765 7.080 1.756 1.00 26.20 305 ARG A O 1
ATOM 2358 N N . HIS A 1 306 ? 88.656 5.411 2.648 1.00 25.38 306 HIS A N 1
ATOM 2359 C CA . HIS A 1 306 ? 89.109 4.199 3.386 1.00 25.38 306 HIS A CA 1
ATOM 2360 C C . HIS A 1 306 ? 88.069 3.687 4.441 1.00 25.38 306 HIS A C 1
ATOM 2362 O O . HIS A 1 306 ? 87.424 4.503 5.083 1.00 25.38 306 HIS A O 1
ATOM 2368 N N . TYR A 1 307 ? 87.951 2.351 4.619 1.00 25.20 307 TYR A N 1
ATOM 2369 C CA . TYR A 1 307 ? 88.160 1.531 5.857 1.00 25.20 307 TYR A CA 1
ATOM 2370 C C . TYR A 1 307 ? 87.981 2.146 7.289 1.00 25.20 307 TYR A C 1
ATOM 2372 O O . TYR A 1 307 ? 88.399 3.278 7.481 1.00 25.20 307 TYR A O 1
ATOM 2380 N N . ILE A 1 308 ? 87.517 1.475 8.382 1.00 26.88 308 ILE A N 1
ATOM 2381 C CA . ILE A 1 308 ? 87.214 0.048 8.751 1.00 26.88 308 ILE A CA 1
ATOM 2382 C C . ILE A 1 308 ? 86.105 -0.040 9.875 1.00 26.88 308 ILE A C 1
ATOM 2384 O O . ILE A 1 308 ? 85.837 0.953 10.537 1.00 26.88 308 ILE A O 1
ATOM 2388 N N . GLN A 1 309 ? 85.611 -1.264 10.177 1.00 24.78 309 GLN A N 1
ATOM 2389 C CA . GLN A 1 309 ? 85.322 -1.880 11.515 1.00 24.78 309 GLN A CA 1
ATOM 2390 C C . GLN A 1 309 ? 83.923 -1.883 12.216 1.00 24.78 309 GLN A C 1
ATOM 2392 O O . GLN A 1 309 ? 83.397 -0.880 12.682 1.00 24.78 309 GLN A O 1
ATOM 2397 N N . LEU A 1 310 ? 83.420 -3.123 12.385 1.00 31.00 310 LEU A N 1
ATOM 2398 C CA . LEU A 1 310 ? 82.516 -3.702 13.420 1.00 31.00 310 LEU A CA 1
ATOM 2399 C C . LEU A 1 310 ? 83.258 -3.824 14.798 1.00 31.00 310 LEU A C 1
ATOM 2401 O O . LEU A 1 310 ? 84.466 -3.572 14.754 1.00 31.00 310 LEU A O 1
ATOM 2405 N N . PRO A 1 311 ? 82.689 -4.269 15.971 1.00 36.75 311 PRO A N 1
ATOM 2406 C CA . PRO A 1 311 ? 81.567 -5.237 16.152 1.00 36.75 311 PRO A CA 1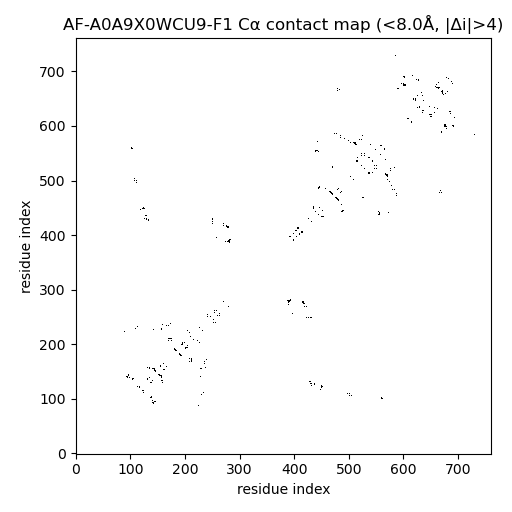
ATOM 2407 C C . PRO A 1 311 ? 80.658 -5.187 17.433 1.00 36.75 311 PRO A C 1
ATOM 2409 O O . PRO A 1 311 ? 80.976 -4.532 18.414 1.00 36.75 311 PRO A O 1
ATOM 2412 N N . GLY A 1 312 ? 79.609 -6.043 17.450 1.00 25.72 312 GLY A N 1
ATOM 2413 C CA . GLY A 1 312 ? 79.129 -6.867 18.604 1.00 25.72 312 GLY A CA 1
ATOM 2414 C C . GLY A 1 312 ? 78.445 -6.192 19.822 1.00 25.72 312 GLY A C 1
ATOM 2415 O O . GLY A 1 312 ? 78.631 -5.012 20.057 1.00 25.72 312 GLY A O 1
ATOM 2416 N N . SER A 1 313 ? 77.652 -6.854 20.688 1.00 28.55 313 SER A N 1
ATOM 2417 C CA . SER A 1 313 ? 77.067 -8.216 20.727 1.00 28.55 313 SER A CA 1
ATOM 2418 C C . SER A 1 313 ? 75.927 -8.312 21.780 1.00 28.55 313 SER A C 1
ATOM 2420 O O . SER A 1 313 ? 76.025 -7.679 22.820 1.00 28.55 313 SER A O 1
ATOM 2422 N N . ARG A 1 314 ? 74.911 -9.162 21.521 1.00 28.22 314 ARG A N 1
ATOM 2423 C CA . ARG A 1 314 ? 74.021 -9.957 22.432 1.00 28.22 314 ARG A CA 1
ATOM 2424 C C . ARG A 1 314 ? 73.689 -9.480 23.877 1.00 28.22 314 ARG A C 1
ATOM 2426 O O . ARG A 1 314 ? 74.594 -9.343 24.686 1.00 28.22 314 ARG A O 1
ATOM 2433 N N . LEU A 1 315 ? 72.402 -9.561 24.274 1.00 26.92 315 LEU A N 1
ATOM 2434 C CA . LEU A 1 315 ? 71.809 -10.610 25.161 1.00 26.92 315 LEU A CA 1
ATOM 2435 C C . LEU A 1 315 ? 70.328 -10.305 25.548 1.00 26.92 315 LEU A C 1
ATOM 2437 O O . LEU A 1 315 ? 69.870 -9.173 25.445 1.00 26.92 315 LEU A O 1
ATOM 2441 N N . SER A 1 316 ? 69.582 -11.332 25.980 1.00 31.83 316 SER A N 1
ATOM 2442 C CA . SER A 1 316 ? 68.198 -11.312 26.542 1.00 31.83 316 SER A CA 1
ATOM 2443 C C . SER A 1 316 ? 68.222 -12.004 27.936 1.00 31.83 316 SER A C 1
ATOM 2445 O O . SER A 1 316 ? 69.339 -12.311 28.362 1.00 31.83 316 SER A O 1
ATOM 2447 N N . PRO A 1 317 ? 67.117 -12.408 28.627 1.00 51.91 317 PRO A N 1
ATOM 2448 C CA . PRO A 1 317 ? 65.669 -12.069 28.593 1.00 51.91 317 PRO A CA 1
ATOM 2449 C C . PRO A 1 317 ? 65.070 -11.790 30.022 1.00 51.91 317 PRO A C 1
ATOM 2451 O O . PRO A 1 317 ? 65.824 -11.684 30.984 1.00 51.91 317 PRO A O 1
ATOM 2454 N N . GLY A 1 318 ? 63.731 -11.745 30.216 1.00 25.00 318 GLY A N 1
ATOM 2455 C CA . GLY A 1 318 ? 63.105 -11.806 31.567 1.00 25.00 318 GLY A CA 1
ATOM 2456 C C . GLY A 1 318 ? 61.557 -11.713 31.645 1.00 25.00 318 GLY A C 1
ATOM 2457 O O . GLY A 1 318 ? 60.973 -10.823 31.039 1.00 25.00 318 GLY A O 1
ATOM 2458 N N . LEU A 1 319 ? 60.911 -12.629 32.393 1.00 29.94 319 LEU A N 1
ATOM 2459 C CA . LEU A 1 319 ? 59.447 -12.764 32.650 1.00 29.94 319 LEU A CA 1
ATOM 2460 C C . LEU A 1 319 ? 58.915 -11.764 33.723 1.00 29.94 319 LEU A C 1
ATOM 2462 O O . LEU A 1 319 ? 59.717 -11.212 34.470 1.00 29.94 319 LEU A O 1
ATOM 2466 N N . SER A 1 320 ? 57.608 -11.496 33.920 1.00 28.77 320 SER A N 1
ATOM 2467 C CA . SER A 1 320 ? 56.601 -12.399 34.552 1.00 28.77 320 SER A CA 1
ATOM 2468 C C . SER A 1 320 ? 55.215 -11.724 34.796 1.00 28.77 320 SER A C 1
ATOM 2470 O O . SER A 1 320 ? 55.051 -10.535 34.530 1.00 28.77 320 SER A O 1
ATOM 2472 N N . ASP A 1 321 ? 54.221 -12.505 35.256 1.00 31.78 321 ASP A N 1
ATOM 2473 C CA . ASP A 1 321 ? 52.762 -12.231 35.337 1.00 31.78 321 ASP A CA 1
ATOM 2474 C C . ASP A 1 321 ? 52.244 -11.298 36.465 1.00 31.78 321 ASP A C 1
ATOM 2476 O O . ASP A 1 321 ? 52.893 -11.170 37.499 1.00 31.78 321 ASP A O 1
ATOM 2480 N N . ALA A 1 322 ? 51.000 -10.777 36.326 1.00 29.03 322 ALA A N 1
ATOM 2481 C CA . ALA A 1 322 ? 49.917 -10.842 37.350 1.00 29.03 322 ALA A CA 1
ATOM 2482 C C . ALA A 1 322 ? 48.579 -10.141 36.948 1.00 29.03 322 ALA A C 1
ATOM 2484 O O . ALA A 1 322 ? 48.546 -9.200 36.162 1.00 29.03 322 ALA A O 1
ATOM 2485 N N . ASN A 1 323 ? 47.472 -10.584 37.562 1.00 32.50 323 ASN A N 1
ATOM 2486 C CA . ASN A 1 323 ? 46.075 -10.064 37.570 1.00 32.50 323 ASN A CA 1
ATOM 2487 C C . ASN A 1 323 ? 45.580 -10.174 39.062 1.00 32.50 323 ASN A C 1
ATOM 2489 O O . ASN A 1 323 ? 46.369 -10.730 39.835 1.00 32.50 323 ASN A O 1
ATOM 2493 N N . PRO A 1 324 ? 44.350 -9.831 39.556 1.00 53.28 324 PRO A N 1
ATOM 2494 C CA . PRO A 1 324 ? 43.170 -9.088 39.038 1.00 53.28 324 PRO A CA 1
ATOM 2495 C C . PRO A 1 324 ? 42.457 -8.146 40.097 1.00 53.28 324 PRO A C 1
ATOM 2497 O O . PRO A 1 324 ? 43.021 -7.879 41.152 1.00 53.28 324 PRO A O 1
ATOM 2500 N N . LEU A 1 325 ? 41.170 -7.757 39.872 1.00 30.28 325 LEU A N 1
ATOM 2501 C CA . LEU A 1 325 ? 40.130 -7.263 40.851 1.00 30.28 325 LEU A CA 1
ATOM 2502 C C . LEU A 1 325 ? 40.301 -5.832 41.475 1.00 30.28 325 LEU A C 1
ATOM 2504 O O . LEU A 1 325 ? 41.417 -5.354 41.586 1.00 30.28 325 LEU A O 1
ATOM 2508 N N . ALA A 1 326 ? 39.287 -5.062 41.947 1.00 28.09 326 ALA A N 1
ATOM 2509 C CA . ALA A 1 326 ? 37.801 -5.068 41.866 1.00 28.09 326 ALA A CA 1
ATOM 2510 C C . ALA A 1 326 ? 37.149 -3.734 42.378 1.00 28.09 326 ALA A C 1
ATOM 2512 O O . ALA A 1 326 ? 37.749 -3.051 43.196 1.00 28.09 326 ALA A O 1
ATOM 2513 N N . ALA A 1 327 ? 35.867 -3.477 42.019 1.00 28.83 327 ALA A N 1
ATOM 2514 C CA . ALA A 1 327 ? 34.841 -2.636 42.719 1.00 28.83 327 ALA A CA 1
ATOM 2515 C C . ALA A 1 327 ? 35.124 -1.105 42.947 1.00 28.83 327 ALA A C 1
ATOM 2517 O O . ALA A 1 327 ? 36.241 -0.656 42.762 1.00 28.83 327 ALA A O 1
ATOM 2518 N N . ALA A 1 328 ? 34.198 -0.186 43.308 1.00 29.84 328 ALA A N 1
ATOM 2519 C CA . ALA A 1 328 ? 32.742 -0.201 43.557 1.00 29.84 328 ALA A CA 1
ATOM 2520 C C . ALA A 1 328 ? 32.075 1.205 43.379 1.00 29.84 328 ALA A C 1
ATOM 2522 O O . ALA A 1 328 ? 32.727 2.232 43.507 1.00 29.84 328 ALA A O 1
ATOM 2523 N N . ARG A 1 329 ? 30.740 1.219 43.184 1.00 31.98 329 ARG A N 1
ATOM 2524 C CA . ARG A 1 329 ? 29.705 2.217 43.606 1.00 31.98 329 ARG A CA 1
ATOM 2525 C C . ARG A 1 329 ? 30.096 3.661 44.024 1.00 31.98 329 ARG A C 1
ATOM 2527 O O . ARG A 1 329 ? 30.739 3.831 45.051 1.00 31.98 329 ARG A O 1
ATOM 2534 N N . GLN A 1 330 ? 29.311 4.643 43.539 1.00 31.11 330 GLN A N 1
ATOM 2535 C CA . GLN A 1 330 ? 28.521 5.543 44.420 1.00 31.11 330 GLN A CA 1
ATOM 2536 C C . GLN A 1 330 ? 27.293 6.193 43.727 1.00 31.11 330 GLN A C 1
ATOM 2538 O O . GLN A 1 330 ? 27.217 6.270 42.505 1.00 31.11 330 GLN A O 1
ATOM 2543 N N . ARG A 1 331 ? 26.286 6.598 44.525 1.00 30.02 331 ARG A N 1
ATOM 2544 C CA . ARG A 1 331 ? 24.973 7.173 44.126 1.00 30.02 331 ARG A CA 1
ATOM 2545 C C . ARG A 1 331 ? 24.550 8.239 45.156 1.00 30.02 331 ARG A C 1
ATOM 2547 O O . ARG A 1 331 ? 24.491 7.869 46.327 1.00 30.02 331 ARG A O 1
ATOM 2554 N N . ARG A 1 332 ? 24.162 9.455 44.725 1.00 26.80 332 ARG A N 1
ATOM 2555 C CA . ARG A 1 332 ? 23.208 10.450 45.328 1.00 26.80 332 ARG A CA 1
ATOM 2556 C C . ARG A 1 332 ? 23.415 11.816 44.611 1.00 26.80 332 ARG A C 1
ATOM 2558 O O . ARG A 1 332 ? 24.558 12.109 44.301 1.00 26.80 332 ARG A O 1
ATOM 2565 N N . LEU A 1 333 ? 22.431 12.600 44.123 1.00 30.47 333 LEU A N 1
ATOM 2566 C CA . LEU A 1 333 ? 21.197 13.196 44.713 1.00 30.47 333 LEU A CA 1
ATOM 2567 C C . LEU A 1 333 ? 21.546 14.100 45.920 1.00 30.47 333 LEU A C 1
ATOM 2569 O O . LEU A 1 333 ? 22.038 13.565 46.901 1.00 30.47 333 LEU A O 1
ATOM 2573 N N . LEU A 1 334 ? 21.373 15.432 45.963 1.00 30.50 334 LEU A N 1
ATOM 2574 C CA . LEU A 1 334 ? 20.283 16.374 45.586 1.00 30.50 334 LEU A CA 1
ATOM 2575 C C . LEU A 1 334 ? 20.876 17.820 45.447 1.00 30.50 334 LEU A C 1
ATOM 2577 O O . LEU A 1 334 ? 22.021 17.997 45.843 1.00 30.50 334 LEU A O 1
ATOM 2581 N N . ALA A 1 335 ? 20.200 18.924 45.067 1.00 28.70 335 ALA A N 1
ATOM 2582 C CA . ALA A 1 335 ? 19.080 19.244 44.148 1.00 28.70 335 ALA A CA 1
ATOM 2583 C C . ALA A 1 335 ? 18.815 20.788 44.148 1.00 28.70 335 ALA A C 1
ATOM 2585 O O . ALA A 1 335 ? 19.158 21.445 45.125 1.00 28.70 335 ALA A O 1
ATOM 2586 N N . THR A 1 336 ? 18.089 21.335 43.146 1.00 28.06 336 THR A N 1
ATOM 2587 C CA . THR A 1 336 ? 17.495 22.717 43.073 1.00 28.06 336 THR A CA 1
ATOM 2588 C C . THR A 1 336 ? 18.475 23.922 42.995 1.00 28.06 336 THR A C 1
ATOM 2590 O O . THR A 1 336 ? 19.590 23.822 43.479 1.00 28.06 336 THR A O 1
ATOM 2593 N N . THR A 1 337 ? 18.195 25.087 42.374 1.00 30.84 337 THR A N 1
ATOM 2594 C CA . THR A 1 337 ? 16.950 25.769 41.919 1.00 30.84 337 THR A CA 1
ATOM 2595 C C . THR A 1 337 ? 17.154 26.577 40.604 1.00 30.84 337 THR A C 1
ATOM 2597 O O . THR A 1 337 ? 18.269 26.992 40.319 1.00 30.84 337 THR A O 1
ATOM 2600 N N . GLY A 1 338 ? 16.068 26.930 39.883 1.00 25.50 338 GLY A N 1
ATOM 2601 C CA . GLY A 1 338 ? 15.925 28.309 39.349 1.00 25.50 338 GLY A CA 1
ATOM 2602 C C . GLY A 1 338 ? 15.712 28.584 37.838 1.00 25.50 338 GLY A C 1
ATOM 2603 O O . GLY A 1 338 ? 16.661 28.584 37.070 1.00 25.50 338 GLY A O 1
ATOM 2604 N N . ARG A 1 339 ? 14.490 29.051 37.504 1.00 25.34 339 ARG A N 1
ATOM 2605 C CA . ARG A 1 339 ? 14.096 30.034 36.448 1.00 25.34 339 ARG A CA 1
ATOM 2606 C C . ARG A 1 339 ? 14.057 29.682 34.932 1.00 25.34 339 ARG A C 1
ATOM 2608 O O . ARG A 1 339 ? 15.063 29.583 34.246 1.00 25.34 339 ARG A O 1
ATOM 2615 N N . LEU A 1 340 ? 12.815 29.702 34.420 1.00 30.95 340 LEU A N 1
ATOM 2616 C CA . LEU A 1 340 ? 12.341 30.152 33.083 1.00 30.95 340 LEU A CA 1
ATOM 2617 C C . LEU A 1 340 ? 12.589 31.680 32.881 1.00 30.95 340 LEU A C 1
ATOM 2619 O O . LEU A 1 340 ? 12.831 32.322 33.909 1.00 30.95 340 LEU A O 1
ATOM 2623 N N . PRO A 1 341 ? 12.510 32.313 31.670 1.00 43.97 341 PRO A N 1
ATOM 2624 C CA . PRO A 1 341 ? 11.562 32.113 30.536 1.00 43.97 341 PRO A CA 1
ATOM 2625 C C . PRO A 1 341 ? 12.215 31.989 29.125 1.00 43.97 341 PRO A C 1
ATOM 2627 O O . PRO A 1 341 ? 13.396 32.254 28.966 1.00 43.97 341 PRO A O 1
ATOM 2630 N N . SER A 1 342 ? 11.598 31.375 28.102 1.00 28.67 342 SER A N 1
ATOM 2631 C CA . SER A 1 342 ? 10.459 31.751 27.217 1.00 28.67 342 SER A CA 1
ATOM 2632 C C . SER A 1 342 ? 10.758 32.723 26.054 1.00 28.67 342 SER A C 1
ATOM 2634 O O . SER A 1 342 ? 11.373 33.765 26.235 1.00 28.67 342 SER A O 1
ATOM 2636 N N . ASN A 1 343 ? 10.137 32.394 24.911 1.00 27.66 343 ASN A N 1
ATOM 2637 C CA . ASN A 1 343 ? 9.803 33.186 23.710 1.00 27.66 343 ASN A CA 1
ATOM 2638 C C . ASN A 1 343 ? 10.761 33.285 22.503 1.00 27.66 343 ASN A C 1
ATOM 2640 O O . ASN A 1 343 ? 11.794 33.942 22.504 1.00 27.66 343 ASN A O 1
ATOM 2644 N N . ARG A 1 344 ? 10.239 32.726 21.397 1.00 35.47 344 ARG A N 1
ATOM 2645 C CA . ARG A 1 344 ? 10.469 33.111 19.997 1.00 35.47 344 ARG A CA 1
ATOM 2646 C C . ARG A 1 344 ? 9.972 34.535 19.701 1.00 35.47 344 ARG A C 1
ATOM 2648 O O . ARG A 1 344 ? 8.836 34.850 20.044 1.00 35.47 344 ARG A O 1
ATOM 2655 N N . SER A 1 345 ? 10.737 35.256 18.885 1.00 30.12 345 SER A N 1
ATOM 2656 C CA . SER A 1 345 ? 10.319 36.241 17.861 1.00 30.12 345 SER A CA 1
ATOM 2657 C C . SER A 1 345 ? 11.607 36.763 17.194 1.00 30.12 345 SER A C 1
ATOM 2659 O O . SER A 1 345 ? 12.592 36.927 17.901 1.00 30.12 345 SER A O 1
ATOM 2661 N N . GLY A 1 346 ? 11.732 37.030 15.892 1.00 27.31 346 GLY A N 1
ATOM 2662 C CA . GLY A 1 346 ? 10.750 37.065 14.807 1.00 27.31 346 GLY A CA 1
ATOM 2663 C C . GLY A 1 346 ? 10.911 38.359 13.993 1.00 27.31 346 GLY A C 1
ATOM 2664 O O . GLY A 1 346 ? 10.449 39.399 14.443 1.00 27.31 346 GLY A O 1
ATOM 2665 N N . SER A 1 347 ? 11.553 38.295 12.821 1.00 31.06 347 SER A N 1
ATOM 2666 C CA . SER A 1 347 ? 11.668 39.358 11.797 1.00 31.06 347 SER A CA 1
ATOM 2667 C C . SER A 1 347 ? 12.243 38.717 10.506 1.00 31.06 347 SER A C 1
ATOM 2669 O O . SER A 1 347 ? 12.848 37.652 10.593 1.00 31.06 347 SER A O 1
ATOM 2671 N N . GLY A 1 348 ? 12.048 39.195 9.270 1.00 25.44 348 GLY A N 1
ATOM 2672 C CA . GLY A 1 348 ? 11.810 40.570 8.803 1.00 25.44 348 GLY A CA 1
ATOM 2673 C C . GLY A 1 348 ? 13.152 41.320 8.686 1.00 25.44 348 GLY A C 1
ATOM 2674 O O . GLY A 1 348 ? 13.906 41.305 9.652 1.00 25.44 348 GLY A O 1
ATOM 2675 N N . SER A 1 349 ? 13.550 41.966 7.582 1.00 30.56 349 SER A N 1
ATOM 2676 C CA . SER A 1 349 ? 12.854 42.286 6.323 1.00 30.56 349 SER A CA 1
ATOM 2677 C C . SER A 1 349 ? 13.858 42.665 5.205 1.00 30.56 349 SER A C 1
ATOM 2679 O O . SER A 1 349 ? 15.028 42.905 5.475 1.00 30.56 349 SER A O 1
ATOM 2681 N N . SER A 1 350 ? 13.348 42.812 3.973 1.00 27.70 350 SER A N 1
ATOM 2682 C CA . SER A 1 350 ? 13.677 43.889 3.005 1.00 27.70 350 SER A CA 1
ATOM 2683 C C . SER A 1 350 ? 15.125 44.146 2.511 1.00 27.70 350 SER A C 1
ATOM 2685 O O . SER A 1 350 ? 15.924 44.778 3.190 1.00 27.70 350 SER A O 1
ATOM 2687 N N . SER A 1 351 ? 15.324 43.853 1.214 1.00 32.22 351 SER A N 1
ATOM 2688 C CA . SER A 1 351 ? 15.823 44.754 0.139 1.00 32.22 351 SER A CA 1
ATOM 2689 C C . SER A 1 351 ? 17.151 45.529 0.258 1.00 32.22 351 SER A C 1
ATOM 2691 O O . SER A 1 351 ? 17.353 46.311 1.180 1.00 32.22 351 SER A O 1
ATOM 2693 N N . GLY A 1 352 ? 17.943 45.514 -0.826 1.00 26.30 352 GLY A N 1
ATOM 2694 C CA . GLY A 1 352 ? 19.045 46.467 -1.027 1.00 26.30 352 GLY A CA 1
ATOM 2695 C C . GLY A 1 352 ? 19.741 46.368 -2.391 1.00 26.30 352 GLY A C 1
ATOM 2696 O O . GLY A 1 352 ? 20.850 45.853 -2.479 1.00 26.30 352 GLY A O 1
ATOM 2697 N N . SER A 1 353 ? 19.121 46.867 -3.465 1.00 32.84 353 SER A N 1
ATOM 2698 C CA . SER A 1 353 ? 19.780 46.986 -4.778 1.00 32.84 353 SER A CA 1
ATOM 2699 C C . SER A 1 353 ? 20.794 48.134 -4.811 1.00 32.84 353 SER A C 1
ATOM 2701 O O . SER A 1 353 ? 20.472 49.245 -4.393 1.00 32.84 353 SER A O 1
ATOM 2703 N N . ARG A 1 354 ? 21.961 47.921 -5.436 1.00 26.53 354 ARG A N 1
ATOM 2704 C CA . ARG A 1 354 ? 22.758 48.995 -6.060 1.00 26.53 354 ARG A CA 1
ATOM 2705 C C . ARG A 1 354 ? 23.666 48.449 -7.167 1.00 26.53 354 ARG A C 1
ATOM 2707 O O . ARG A 1 354 ? 24.501 47.588 -6.922 1.00 26.53 354 ARG A O 1
ATOM 2714 N N . SER A 1 355 ? 23.491 48.968 -8.378 1.00 31.94 355 SER A N 1
ATOM 2715 C CA . SER A 1 355 ? 24.355 48.710 -9.540 1.00 31.94 355 SER A CA 1
ATOM 2716 C C . SER A 1 355 ? 25.574 49.637 -9.544 1.00 31.94 355 SER A C 1
ATOM 2718 O O . SER A 1 355 ? 25.476 50.728 -8.994 1.00 31.94 355 SER A O 1
ATOM 2720 N N . HIS A 1 356 ? 26.643 49.281 -10.273 1.00 26.14 356 HIS A N 1
ATOM 2721 C CA . HIS A 1 356 ? 27.177 50.109 -11.377 1.00 26.14 356 HIS A CA 1
ATOM 2722 C C . HIS A 1 356 ? 28.297 49.407 -12.190 1.00 26.14 356 HIS A C 1
ATOM 2724 O O . HIS A 1 356 ? 29.289 48.979 -11.624 1.00 26.14 356 HIS A O 1
ATOM 2730 N N . ARG A 1 357 ? 28.105 49.370 -13.526 1.00 24.98 357 ARG A N 1
ATOM 2731 C CA . ARG A 1 357 ? 29.066 49.582 -14.650 1.00 24.98 357 ARG A CA 1
ATOM 2732 C C . ARG A 1 357 ? 30.465 48.915 -14.603 1.00 24.98 357 ARG A C 1
ATOM 2734 O O . ARG A 1 357 ? 31.270 49.216 -13.741 1.00 24.98 357 ARG A O 1
ATOM 2741 N N . LEU A 1 358 ? 30.746 47.981 -15.525 1.00 29.97 358 LEU A N 1
ATOM 2742 C CA . LEU A 1 358 ? 31.355 48.164 -16.875 1.00 29.97 358 LEU A CA 1
ATOM 2743 C C . LEU A 1 358 ? 32.871 48.452 -16.871 1.00 29.97 358 LEU A C 1
ATOM 2745 O O . LEU A 1 358 ? 33.297 49.484 -16.368 1.00 29.97 358 LEU A O 1
ATOM 2749 N N . GLY A 1 359 ? 33.647 47.604 -17.559 1.00 24.34 359 GLY A N 1
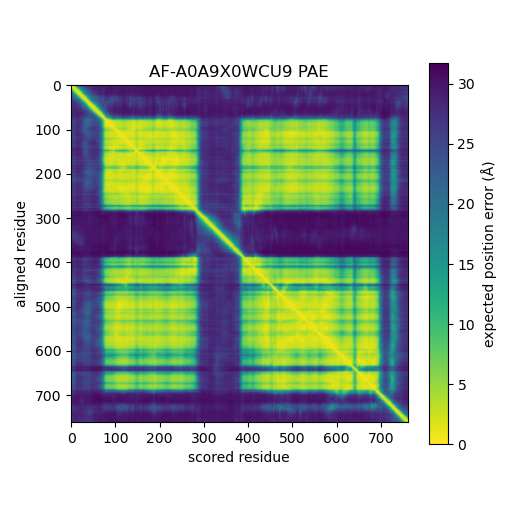ATOM 2750 C CA . GLY A 1 359 ? 35.069 47.833 -17.846 1.00 24.34 359 GLY A CA 1
ATOM 2751 C C . GLY A 1 359 ? 35.754 46.627 -18.498 1.00 24.34 359 GLY A C 1
ATOM 2752 O O . GLY A 1 359 ? 36.140 45.688 -17.812 1.00 24.34 359 GLY A O 1
ATOM 2753 N N . THR A 1 360 ? 35.891 46.648 -19.823 1.00 29.50 360 THR A N 1
ATOM 2754 C CA . THR A 1 360 ? 36.696 45.697 -20.613 1.00 29.50 360 THR A CA 1
ATOM 2755 C C . THR A 1 360 ? 38.188 46.007 -20.461 1.00 29.50 360 THR A C 1
ATOM 2757 O O . THR A 1 360 ? 38.520 47.189 -20.471 1.00 29.50 360 THR A O 1
ATOM 2760 N N . LEU A 1 361 ? 39.068 44.994 -20.423 1.00 25.02 361 LEU A N 1
ATOM 2761 C CA . LEU A 1 361 ? 40.371 44.946 -21.126 1.00 25.02 361 LEU A CA 1
ATOM 2762 C C . LEU A 1 361 ? 41.185 43.697 -20.739 1.00 25.02 361 LEU A C 1
ATOM 2764 O O . LEU A 1 361 ? 41.205 43.284 -19.585 1.00 25.02 361 LEU A O 1
ATOM 2768 N N . ASP A 1 362 ? 41.885 43.149 -21.726 1.00 31.03 362 ASP A N 1
ATOM 2769 C CA . ASP A 1 362 ? 42.904 42.098 -21.616 1.00 31.03 362 ASP A CA 1
ATOM 2770 C C . ASP A 1 362 ? 44.278 42.762 -21.841 1.00 31.03 362 ASP A C 1
ATOM 2772 O O . ASP A 1 362 ? 44.374 43.620 -22.731 1.00 31.03 362 ASP A O 1
ATOM 2776 N N . PRO A 1 363 ? 45.324 42.465 -21.042 1.00 30.27 363 PRO A N 1
ATOM 2777 C CA . PRO A 1 363 ? 46.599 42.158 -21.702 1.00 30.27 363 PRO A CA 1
ATOM 2778 C C . PRO A 1 363 ? 47.531 41.148 -20.988 1.00 30.27 363 PRO A C 1
ATOM 2780 O O . PRO A 1 363 ? 47.929 41.318 -19.840 1.00 30.27 363 PRO A O 1
ATOM 2783 N N . ARG A 1 364 ? 48.009 40.184 -21.786 1.00 22.73 364 ARG A N 1
ATOM 2784 C CA . ARG A 1 364 ? 49.415 39.735 -21.981 1.00 22.73 364 ARG A CA 1
ATOM 2785 C C . ARG A 1 364 ? 50.452 39.823 -20.830 1.00 22.73 364 ARG A C 1
ATOM 2787 O O . ARG A 1 364 ? 50.888 40.899 -20.445 1.00 22.73 364 ARG A O 1
ATOM 2794 N N . LEU A 1 365 ? 51.011 38.645 -20.518 1.00 26.73 365 LEU A N 1
ATOM 2795 C CA . LEU A 1 365 ? 52.449 38.289 -20.390 1.00 26.73 365 LEU A CA 1
ATOM 2796 C C . LEU A 1 365 ? 53.504 39.396 -20.133 1.00 26.73 365 LEU A C 1
ATOM 2798 O O . LEU A 1 365 ? 53.761 40.202 -21.028 1.00 26.73 365 LEU A O 1
ATOM 2802 N N . SER A 1 366 ? 54.277 39.255 -19.039 1.00 24.64 366 SER A N 1
ATOM 2803 C CA . SER A 1 366 ? 55.765 39.315 -19.018 1.00 24.64 366 SER A CA 1
ATOM 2804 C C . SER A 1 366 ? 56.370 38.980 -17.632 1.00 24.64 366 SER A C 1
ATOM 2806 O O . SER A 1 366 ? 55.975 39.564 -16.633 1.00 24.64 366 SER A O 1
ATOM 2808 N N . ASP A 1 367 ? 57.351 38.069 -17.632 1.00 23.97 367 ASP A N 1
ATOM 2809 C CA . ASP A 1 367 ? 58.577 37.957 -16.810 1.00 23.97 367 ASP A CA 1
ATOM 2810 C C . ASP A 1 367 ? 58.662 38.020 -15.261 1.00 23.97 367 ASP A C 1
ATOM 2812 O O . ASP A 1 367 ? 58.387 39.024 -14.614 1.00 23.97 367 ASP A O 1
ATOM 2816 N N . SER A 1 368 ? 59.382 36.997 -14.756 1.00 24.69 368 SER A N 1
ATOM 2817 C CA . SER A 1 368 ? 60.334 36.994 -13.618 1.00 24.69 368 SER A CA 1
ATOM 2818 C C . SER A 1 368 ? 59.781 37.100 -12.175 1.00 24.69 368 SER A C 1
ATOM 2820 O O . SER A 1 368 ? 58.803 37.776 -11.904 1.00 24.69 368 SER A O 1
ATOM 2822 N N . ALA A 1 369 ? 60.367 36.442 -11.160 1.00 24.67 369 ALA A N 1
ATOM 2823 C CA . ALA A 1 369 ? 61.772 36.034 -11.023 1.00 24.67 369 ALA A CA 1
ATOM 2824 C C . ALA A 1 369 ? 62.024 34.676 -10.315 1.00 24.67 369 ALA A C 1
ATOM 2826 O O . ALA A 1 369 ? 61.141 34.035 -9.751 1.00 24.67 369 ALA A O 1
ATOM 2827 N N . VAL A 1 370 ? 63.296 34.269 -10.368 1.00 24.94 370 VAL A N 1
ATOM 2828 C CA . VAL A 1 370 ? 63.898 32.993 -9.941 1.00 24.94 370 VAL A CA 1
ATOM 2829 C C . VAL A 1 370 ? 64.108 32.881 -8.422 1.00 24.94 370 VAL A C 1
ATOM 2831 O O . VAL A 1 370 ? 64.679 33.790 -7.826 1.00 24.94 370 VAL A O 1
ATOM 2834 N N . TYR A 1 371 ? 63.838 31.704 -7.831 1.00 23.97 371 TYR A N 1
ATOM 2835 C CA . TYR A 1 371 ? 64.654 31.170 -6.722 1.00 23.97 371 TYR A CA 1
ATOM 2836 C C . TYR A 1 371 ? 64.593 29.631 -6.597 1.00 23.97 371 TYR A C 1
ATOM 2838 O O . TYR A 1 371 ? 63.519 29.038 -6.517 1.00 23.97 371 TYR A O 1
ATOM 2846 N N . ARG A 1 372 ? 65.764 28.982 -6.534 1.00 26.03 372 ARG A N 1
ATOM 2847 C CA . ARG A 1 372 ? 66.000 27.582 -6.111 1.00 26.03 372 ARG A CA 1
ATOM 2848 C C . ARG A 1 372 ? 67.464 27.518 -5.646 1.00 26.03 372 ARG A C 1
ATOM 2850 O O . ARG A 1 372 ? 68.304 28.080 -6.349 1.00 26.03 372 ARG A O 1
ATOM 2857 N N . PRO A 1 373 ? 67.797 26.910 -4.492 1.00 30.09 373 PRO A N 1
ATOM 2858 C CA . PRO A 1 373 ? 68.183 25.484 -4.461 1.00 30.09 373 PRO A CA 1
ATOM 2859 C C . PRO A 1 373 ? 67.859 24.811 -3.094 1.00 30.09 373 PRO A C 1
ATOM 2861 O O . PRO A 1 373 ? 67.216 25.439 -2.257 1.00 30.09 373 PRO A O 1
ATOM 2864 N N . PRO A 1 374 ? 68.349 23.592 -2.779 1.00 28.89 374 PRO A N 1
ATOM 2865 C CA . PRO A 1 374 ? 68.647 22.428 -3.621 1.00 28.89 374 PRO A CA 1
ATOM 2866 C C . PRO A 1 374 ? 67.758 21.212 -3.258 1.00 28.89 374 PRO A C 1
ATOM 2868 O O . PRO A 1 374 ? 67.103 21.179 -2.220 1.00 28.89 374 PRO A O 1
ATOM 2871 N N . SER A 1 375 ? 67.792 20.154 -4.074 1.00 32.34 375 SER A N 1
ATOM 2872 C CA . SER A 1 375 ? 67.243 18.839 -3.700 1.00 32.34 375 SER A CA 1
ATOM 2873 C C . SER A 1 375 ? 68.379 17.853 -3.416 1.00 32.34 375 SER A C 1
ATOM 2875 O O . SER A 1 375 ? 69.097 17.466 -4.333 1.00 32.34 375 SER A O 1
ATOM 2877 N N . GLY A 1 376 ? 68.531 17.442 -2.153 1.00 28.47 376 GLY A N 1
ATOM 2878 C CA . GLY A 1 376 ? 69.305 16.256 -1.767 1.00 28.47 376 GLY A CA 1
ATOM 2879 C C . GLY A 1 376 ? 68.451 14.995 -1.924 1.00 28.47 376 GLY A C 1
ATOM 2880 O O . GLY A 1 376 ? 67.247 15.035 -1.672 1.00 28.47 376 GLY A O 1
ATOM 2881 N N . ALA A 1 377 ? 69.042 13.896 -2.391 1.00 31.73 377 ALA A N 1
ATOM 2882 C CA . ALA A 1 377 ? 68.296 12.771 -2.948 1.00 31.73 377 ALA A CA 1
ATOM 2883 C C . ALA A 1 377 ? 68.286 11.506 -2.063 1.00 31.73 377 ALA A C 1
ATOM 2885 O O . ALA A 1 377 ? 69.297 11.145 -1.471 1.00 31.73 377 ALA A O 1
ATOM 2886 N N . LEU A 1 378 ? 67.152 10.793 -2.122 1.00 38.31 378 LEU A N 1
ATOM 2887 C CA . LEU A 1 378 ? 66.975 9.341 -1.939 1.00 38.31 378 LEU A CA 1
ATOM 2888 C C . LEU A 1 378 ? 67.267 8.695 -0.566 1.00 38.31 378 LEU A C 1
ATOM 2890 O O . LEU A 1 378 ? 68.398 8.352 -0.235 1.00 38.31 378 LEU A O 1
ATOM 2894 N N . SER A 1 379 ? 66.187 8.278 0.105 1.00 30.25 379 SER A N 1
ATOM 2895 C CA . SER A 1 379 ? 65.964 6.865 0.478 1.00 30.25 379 SER A CA 1
ATOM 2896 C C . SER A 1 379 ? 64.478 6.616 0.768 1.00 30.25 379 SER A C 1
ATOM 2898 O O . SER A 1 379 ? 63.828 7.430 1.418 1.00 30.25 379 SER A O 1
ATOM 2900 N N . ALA A 1 380 ? 63.926 5.510 0.259 1.00 42.28 380 ALA A N 1
ATOM 2901 C CA . ALA A 1 380 ? 62.558 5.067 0.556 1.00 42.28 380 ALA A CA 1
ATOM 2902 C C . ALA A 1 380 ? 62.520 4.343 1.921 1.00 42.28 380 ALA A C 1
ATOM 2904 O O . ALA A 1 380 ? 63.525 3.743 2.306 1.00 42.28 380 ALA A O 1
ATOM 2905 N N . PRO A 1 381 ? 61.394 4.387 2.659 1.00 37.09 381 PRO A N 1
ATOM 2906 C CA . PRO A 1 381 ? 60.296 3.453 2.374 1.00 37.09 381 PRO A CA 1
ATOM 2907 C C . PRO A 1 381 ? 58.886 4.081 2.491 1.00 37.09 381 PRO A C 1
ATOM 2909 O O . PRO A 1 381 ? 58.741 5.293 2.610 1.00 37.09 381 PRO A O 1
ATOM 2912 N N . ALA A 1 382 ? 57.852 3.227 2.459 1.00 34.69 382 ALA A N 1
ATOM 2913 C CA . ALA A 1 382 ? 56.418 3.533 2.590 1.00 34.69 382 ALA A CA 1
ATOM 2914 C C . ALA A 1 382 ? 55.757 4.262 1.398 1.00 34.69 382 ALA A C 1
ATOM 2916 O O . ALA A 1 382 ? 55.426 5.446 1.447 1.00 34.69 382 ALA A O 1
ATOM 2917 N N . SER A 1 383 ? 55.420 3.500 0.352 1.00 36.34 383 SER A N 1
ATOM 2918 C CA . SER A 1 383 ? 54.394 3.887 -0.627 1.00 36.34 383 SER A CA 1
ATOM 2919 C C . SER A 1 383 ? 52.974 3.601 -0.108 1.00 36.34 383 SER A C 1
ATOM 2921 O O . SER A 1 383 ? 52.218 2.872 -0.741 1.00 36.34 383 SER A O 1
ATOM 2923 N N . TRP A 1 384 ? 52.610 4.198 1.028 1.00 35.16 384 TRP A N 1
ATOM 2924 C CA . TRP A 1 384 ? 51.210 4.445 1.397 1.00 35.16 384 TRP A CA 1
ATOM 2925 C C . TRP A 1 384 ? 50.918 5.901 1.027 1.00 35.16 384 TRP A C 1
ATOM 2927 O O . TRP A 1 384 ? 51.104 6.814 1.830 1.00 35.16 384 TRP A O 1
ATOM 2937 N N . ARG A 1 385 ? 50.611 6.149 -0.253 1.00 33.56 385 ARG A N 1
ATOM 2938 C CA . ARG A 1 385 ? 50.394 7.504 -0.786 1.00 33.56 385 ARG A CA 1
ATOM 2939 C C . ARG A 1 385 ? 48.955 7.712 -1.248 1.00 33.56 385 ARG A C 1
ATOM 2941 O O . ARG A 1 385 ? 48.685 7.769 -2.441 1.00 33.56 385 ARG A O 1
ATOM 2948 N N . SER A 1 386 ? 48.074 7.946 -0.276 1.00 38.03 386 SER A N 1
ATOM 2949 C CA . SER A 1 386 ? 47.108 9.060 -0.277 1.00 38.03 386 SER A CA 1
ATOM 2950 C C . SER A 1 386 ? 46.174 9.232 -1.495 1.00 38.03 386 SER A C 1
ATOM 2952 O O . SER A 1 386 ? 45.659 10.327 -1.724 1.00 38.03 386 SER A O 1
ATOM 2954 N N . ALA A 1 387 ? 45.888 8.170 -2.244 1.00 45.59 387 ALA A N 1
ATOM 2955 C CA . ALA A 1 387 ? 44.774 8.115 -3.199 1.00 45.59 387 ALA A CA 1
ATOM 2956 C C . ALA A 1 387 ? 43.582 7.303 -2.644 1.00 45.59 387 ALA A C 1
ATOM 2958 O O . ALA A 1 387 ? 42.613 7.036 -3.347 1.00 45.59 387 ALA A O 1
ATOM 2959 N N . GLU A 1 388 ? 43.666 6.880 -1.382 1.00 54.91 388 GLU A N 1
ATOM 2960 C CA . GLU A 1 388 ? 43.026 5.660 -0.867 1.00 54.91 388 GLU A CA 1
ATOM 2961 C C . GLU A 1 388 ? 41.534 5.786 -0.531 1.00 54.91 388 GLU A C 1
ATOM 2963 O O . GLU A 1 388 ? 40.907 4.802 -0.148 1.00 54.91 388 GLU A O 1
ATOM 2968 N N . TRP A 1 389 ? 40.945 6.973 -0.685 1.00 64.38 389 TRP A N 1
ATOM 2969 C CA . TRP A 1 389 ? 39.685 7.294 -0.014 1.00 64.38 389 TRP A CA 1
ATOM 2970 C C . TRP A 1 389 ? 38.549 7.821 -0.909 1.00 64.38 389 TRP A C 1
ATOM 2972 O O . TRP A 1 389 ? 37.500 8.195 -0.385 1.00 64.38 389 TRP A O 1
ATOM 2982 N N . GLY A 1 390 ? 38.705 7.814 -2.237 1.00 75.69 390 GLY A N 1
ATOM 2983 C CA . GLY A 1 390 ? 37.677 8.241 -3.199 1.00 75.69 390 GLY A CA 1
ATOM 2984 C C . GLY A 1 390 ? 37.850 7.597 -4.578 1.00 75.69 390 GLY A C 1
ATOM 2985 O O . GLY A 1 390 ? 38.922 7.095 -4.908 1.00 75.69 390 GLY A O 1
ATOM 2986 N N . LEU A 1 391 ? 36.797 7.586 -5.400 1.00 86.25 391 LEU A N 1
ATOM 2987 C CA . LEU A 1 391 ? 36.851 7.063 -6.772 1.00 86.25 391 LEU A CA 1
ATOM 2988 C C . LEU A 1 391 ? 37.515 8.064 -7.731 1.00 86.25 391 LEU A C 1
ATOM 2990 O O . LEU A 1 391 ? 37.266 9.255 -7.590 1.00 86.25 391 LEU A O 1
ATOM 2994 N N . PRO A 1 392 ? 38.287 7.646 -8.749 1.00 87.88 392 PRO A N 1
ATOM 2995 C CA . PRO A 1 392 ? 38.813 8.584 -9.742 1.00 87.88 392 PRO A CA 1
ATOM 2996 C C . PRO A 1 392 ? 37.684 9.326 -10.479 1.00 87.88 392 PRO A C 1
ATOM 2998 O O . PRO A 1 392 ? 36.718 8.692 -10.921 1.00 87.88 392 PRO A O 1
ATOM 3001 N N . ALA A 1 393 ? 37.796 10.652 -10.615 1.00 84.62 393 ALA A N 1
ATOM 3002 C CA . ALA A 1 393 ? 36.798 11.504 -11.280 1.00 84.62 393 ALA A CA 1
ATOM 3003 C C . ALA A 1 393 ? 36.528 11.132 -12.750 1.00 84.62 393 ALA A C 1
ATOM 3005 O O . ALA A 1 393 ? 35.433 11.359 -13.262 1.00 84.62 393 ALA A O 1
ATOM 3006 N N . ASP A 1 394 ? 37.524 10.547 -13.410 1.00 84.31 394 ASP A N 1
ATOM 3007 C CA . ASP A 1 394 ? 37.515 10.036 -14.779 1.00 84.31 394 ASP A CA 1
ATOM 3008 C C . ASP A 1 394 ? 37.040 8.572 -14.887 1.00 84.31 394 ASP A C 1
ATOM 3010 O O . ASP A 1 394 ? 36.765 8.090 -15.987 1.00 84.31 394 ASP A O 1
ATOM 3014 N N . SER A 1 395 ? 36.877 7.858 -13.765 1.00 85.19 395 SER A N 1
ATOM 3015 C CA . SER A 1 395 ? 36.439 6.458 -13.788 1.00 85.19 395 SER A CA 1
ATOM 3016 C C . SER A 1 395 ? 35.035 6.306 -14.401 1.00 85.19 395 SER A C 1
ATOM 3018 O O . SER A 1 395 ? 34.164 7.132 -14.116 1.00 85.19 395 SER A O 1
ATOM 3020 N N . PRO A 1 396 ? 34.747 5.229 -15.166 1.00 82.06 396 PRO A N 1
ATOM 3021 C CA . PRO A 1 396 ? 33.434 5.013 -15.795 1.00 82.06 396 PRO A CA 1
ATOM 3022 C C . PRO A 1 396 ? 32.246 5.077 -14.822 1.00 82.06 396 PRO A C 1
ATOM 3024 O O . PRO A 1 396 ? 31.164 5.540 -15.172 1.00 82.06 396 PRO A O 1
ATOM 3027 N N . VAL A 1 397 ? 32.467 4.652 -13.573 1.00 82.81 397 VAL A N 1
ATOM 3028 C CA . VAL A 1 397 ? 31.469 4.678 -12.491 1.00 82.81 397 VAL A CA 1
ATOM 3029 C C . VAL A 1 397 ? 31.051 6.107 -12.140 1.00 82.81 397 VAL A C 1
ATOM 3031 O O . VAL A 1 397 ? 29.866 6.346 -11.914 1.00 82.81 397 VAL A O 1
ATOM 3034 N N . VAL A 1 398 ? 32.004 7.043 -12.107 1.00 84.00 398 VAL A N 1
ATOM 3035 C CA . VAL A 1 398 ? 31.771 8.454 -11.766 1.00 84.00 398 VAL A CA 1
ATOM 3036 C C . VAL A 1 398 ? 31.361 9.257 -13.000 1.00 84.00 398 VAL A C 1
ATOM 3038 O O . VAL A 1 398 ? 30.418 10.044 -12.934 1.00 84.00 398 VAL A O 1
ATOM 3041 N N . THR A 1 399 ? 32.025 9.056 -14.142 1.00 80.19 399 THR A N 1
ATOM 3042 C CA . THR A 1 399 ? 31.776 9.840 -15.362 1.00 80.19 399 THR A CA 1
ATOM 3043 C C . THR A 1 399 ? 30.397 9.588 -15.953 1.00 80.19 399 THR A C 1
ATOM 3045 O O . THR A 1 399 ? 29.745 10.566 -16.330 1.00 80.19 399 THR A O 1
ATOM 3048 N N . GLY A 1 400 ? 29.931 8.333 -15.959 1.00 74.25 400 GLY A N 1
ATOM 3049 C CA . GLY A 1 400 ? 28.573 7.976 -16.377 1.00 74.25 400 GLY A CA 1
ATOM 3050 C C . GLY A 1 400 ? 27.483 8.493 -15.433 1.00 74.25 400 GLY A C 1
ATOM 3051 O O . GLY A 1 400 ? 26.362 8.727 -15.869 1.00 74.25 400 GLY A O 1
ATOM 3052 N N . ASN A 1 401 ? 27.811 8.732 -14.156 1.00 76.44 401 ASN A N 1
ATOM 3053 C CA . ASN A 1 401 ? 26.829 8.947 -13.089 1.00 76.44 401 ASN A CA 1
ATOM 3054 C C . ASN A 1 401 ? 27.160 10.158 -12.204 1.00 76.44 401 ASN A C 1
ATOM 3056 O O . ASN A 1 401 ? 27.029 10.101 -10.981 1.00 76.44 401 ASN A O 1
ATOM 3060 N N . ALA A 1 402 ? 27.597 11.272 -12.796 1.00 80.38 402 ALA A N 1
ATOM 3061 C CA . ALA A 1 402 ? 28.091 12.421 -12.030 1.00 80.38 402 ALA A CA 1
ATOM 3062 C C . ALA A 1 402 ? 27.088 12.930 -10.971 1.00 80.38 402 ALA A C 1
ATOM 3064 O O . ALA A 1 402 ? 27.475 13.195 -9.836 1.00 80.38 402 ALA A O 1
ATOM 3065 N N . GLY A 1 403 ? 25.787 12.958 -11.280 1.00 79.81 403 GLY A N 1
ATOM 3066 C CA . GLY A 1 403 ? 24.730 13.338 -10.327 1.00 79.81 403 GLY A CA 1
ATOM 3067 C C . GLY A 1 403 ? 24.440 12.338 -9.199 1.00 79.81 403 GLY A C 1
ATOM 3068 O O . GLY A 1 403 ? 23.456 12.503 -8.484 1.00 79.81 403 GLY A O 1
ATOM 3069 N N . MET A 1 404 ? 25.242 11.282 -9.055 1.00 84.50 404 MET A N 1
ATOM 3070 C CA . MET A 1 404 ? 25.274 10.414 -7.874 1.00 84.50 404 MET A CA 1
ATOM 3071 C C . MET A 1 404 ? 26.442 10.761 -6.934 1.00 84.50 404 MET A C 1
ATOM 3073 O O . MET A 1 404 ? 26.325 10.572 -5.728 1.00 84.50 404 MET A O 1
ATOM 3077 N N . PHE A 1 405 ? 27.551 11.285 -7.465 1.00 89.06 405 PHE A N 1
ATOM 3078 C CA . PHE A 1 405 ? 28.789 11.519 -6.709 1.00 89.06 405 PHE A CA 1
ATOM 3079 C C . PHE A 1 405 ? 29.119 13.006 -6.480 1.00 89.06 405 PHE A C 1
ATOM 3081 O O . PHE A 1 405 ? 29.940 13.331 -5.621 1.00 89.06 405 PHE A O 1
ATOM 3088 N N . TYR A 1 406 ? 28.451 13.919 -7.190 1.00 89.38 406 TYR A N 1
ATOM 3089 C CA . TYR A 1 406 ? 28.623 15.366 -7.065 1.00 89.38 406 TYR A CA 1
ATOM 3090 C C . TYR A 1 406 ? 27.336 16.068 -6.629 1.00 89.38 406 TYR A C 1
ATOM 3092 O O . TYR A 1 406 ? 26.263 15.780 -7.157 1.00 89.38 406 TYR A O 1
ATOM 3100 N N . ARG A 1 407 ? 27.470 17.058 -5.730 1.00 87.56 407 ARG A N 1
ATOM 3101 C CA . ARG A 1 407 ? 26.382 17.978 -5.336 1.00 87.56 407 ARG A CA 1
ATOM 3102 C C . ARG A 1 407 ? 25.850 18.772 -6.529 1.00 87.56 407 ARG A C 1
ATOM 3104 O O . ARG A 1 407 ? 24.660 19.051 -6.607 1.00 87.56 407 ARG A O 1
ATOM 3111 N N . ASP A 1 408 ? 26.750 19.129 -7.443 1.00 84.88 408 ASP A N 1
ATOM 3112 C CA . ASP A 1 408 ? 26.429 19.717 -8.738 1.00 84.88 408 ASP A CA 1
ATOM 3113 C C . ASP A 1 408 ? 26.856 18.748 -9.846 1.00 84.88 408 ASP A C 1
ATOM 3115 O O . ASP A 1 408 ? 28.031 18.649 -10.214 1.00 84.88 408 ASP A O 1
ATOM 3119 N N . ALA A 1 409 ? 25.866 18.022 -10.365 1.00 75.00 409 ALA A N 1
ATOM 3120 C CA . ALA A 1 409 ? 26.018 17.066 -11.454 1.00 75.00 409 ALA A CA 1
ATOM 3121 C C . ALA A 1 409 ? 26.513 17.707 -12.762 1.00 75.00 409 ALA A C 1
ATOM 3123 O O . ALA A 1 409 ? 27.119 17.017 -13.583 1.00 75.00 409 ALA A O 1
ATOM 3124 N N . SER A 1 410 ? 26.224 18.999 -12.966 1.00 74.81 410 SER A N 1
ATOM 3125 C CA . SER A 1 410 ? 26.468 19.712 -14.222 1.00 74.81 410 SER A CA 1
ATOM 3126 C C . SER A 1 410 ? 27.912 20.194 -14.335 1.00 74.81 410 SER A C 1
ATOM 3128 O O . SER A 1 410 ? 28.548 19.974 -15.364 1.00 74.81 410 SER A O 1
ATOM 3130 N N . THR A 1 411 ? 28.464 20.774 -13.263 1.00 71.94 411 THR A N 1
ATOM 3131 C CA . THR A 1 411 ? 29.850 21.272 -13.261 1.00 71.94 411 THR A CA 1
ATOM 3132 C C . THR A 1 411 ? 30.867 20.233 -12.793 1.00 71.94 411 THR A C 1
ATOM 3134 O O . THR A 1 411 ? 32.051 20.383 -13.080 1.00 71.94 411 THR A O 1
ATOM 3137 N N . LYS A 1 412 ? 30.439 19.178 -12.078 1.00 82.88 412 LYS A N 1
ATOM 3138 C CA . LYS A 1 412 ? 31.318 18.146 -11.486 1.00 82.88 412 LYS A CA 1
ATOM 3139 C C . LYS A 1 412 ? 32.433 18.730 -10.595 1.00 82.88 412 LYS A C 1
ATOM 3141 O O . LYS A 1 412 ? 33.504 18.145 -10.449 1.00 82.88 412 LYS A O 1
ATOM 3146 N N . THR A 1 413 ? 32.193 19.896 -9.995 1.00 83.56 413 THR A N 1
ATOM 3147 C CA . THR A 1 413 ? 33.191 20.631 -9.191 1.00 83.56 413 THR A CA 1
ATOM 3148 C C . THR A 1 413 ? 33.207 20.230 -7.718 1.00 83.56 413 THR A C 1
ATOM 3150 O O . THR A 1 413 ? 34.224 20.386 -7.050 1.00 83.56 413 THR A O 1
ATOM 3153 N N . ASN A 1 414 ? 32.083 19.731 -7.194 1.00 87.38 414 ASN A N 1
ATOM 3154 C CA . ASN A 1 414 ? 31.845 19.634 -5.754 1.00 87.38 414 ASN A CA 1
ATOM 3155 C C . ASN A 1 414 ? 31.375 18.220 -5.334 1.00 87.38 414 ASN A C 1
ATOM 3157 O O . ASN A 1 414 ? 30.164 17.985 -5.232 1.00 87.38 414 ASN A O 1
ATOM 3161 N N . PRO A 1 415 ? 32.297 17.254 -5.146 1.00 90.25 415 PRO A N 1
ATOM 3162 C CA . PRO A 1 415 ? 31.960 15.871 -4.810 1.00 90.25 415 PRO A CA 1
ATOM 3163 C C . PRO A 1 415 ? 31.468 15.720 -3.366 1.00 90.25 415 PRO A C 1
ATOM 3165 O O . PRO A 1 415 ? 31.964 16.386 -2.455 1.00 90.25 415 PRO A O 1
ATOM 3168 N N . TYR A 1 416 ? 30.510 14.820 -3.141 1.00 92.19 416 TYR A N 1
ATOM 3169 C CA . TYR A 1 416 ? 30.064 14.449 -1.792 1.00 92.19 416 TYR A CA 1
ATOM 3170 C C . TYR A 1 416 ? 31.206 13.803 -0.999 1.00 92.19 416 TYR A C 1
ATOM 3172 O O . TYR A 1 416 ? 32.015 13.078 -1.584 1.00 92.19 416 TYR A O 1
ATOM 3180 N N . THR A 1 417 ? 31.240 13.959 0.328 1.00 92.12 417 THR A N 1
ATOM 3181 C CA . THR A 1 417 ? 31.916 12.957 1.171 1.00 92.12 417 THR A CA 1
ATOM 3182 C C . THR A 1 417 ? 31.166 11.629 1.128 1.00 92.12 417 THR A C 1
ATOM 3184 O O . THR A 1 417 ? 29.998 11.587 0.746 1.00 92.12 417 THR A O 1
ATOM 3187 N N . TRP A 1 418 ? 31.790 10.525 1.533 1.00 91.75 418 TRP A N 1
ATOM 3188 C CA . TRP A 1 418 ? 31.096 9.239 1.573 1.00 91.75 418 TRP A CA 1
ATOM 3189 C C . TRP A 1 418 ? 29.880 9.214 2.518 1.00 91.75 418 TRP A C 1
ATOM 3191 O O . TRP A 1 418 ? 28.874 8.585 2.188 1.00 91.75 418 TRP A O 1
ATOM 3201 N N . ALA A 1 419 ? 29.927 9.922 3.652 1.00 90.56 419 ALA A N 1
ATOM 3202 C CA . ALA A 1 419 ? 28.765 10.109 4.521 1.00 90.56 419 ALA A CA 1
ATOM 3203 C C . ALA A 1 419 ? 27.623 10.828 3.790 1.00 90.56 419 ALA A C 1
ATOM 3205 O O . ALA A 1 419 ? 26.499 10.334 3.765 1.00 90.56 419 ALA A O 1
ATOM 3206 N N . GLU A 1 420 ? 27.924 11.955 3.143 1.00 92.88 420 GLU A N 1
ATOM 3207 C CA . GLU A 1 420 ? 26.926 12.738 2.411 1.00 92.88 420 GLU A CA 1
ATOM 3208 C C . GLU A 1 420 ? 26.411 12.009 1.168 1.00 92.88 420 GLU A C 1
ATOM 3210 O O . GLU A 1 420 ? 25.255 12.184 0.807 1.00 92.88 420 GLU A O 1
ATOM 3215 N N . PHE A 1 421 ? 27.230 11.162 0.540 1.00 92.69 421 PHE A N 1
ATOM 3216 C CA . PHE A 1 421 ? 26.802 10.250 -0.517 1.00 92.69 421 PHE A CA 1
ATOM 3217 C C . PHE A 1 421 ? 25.759 9.254 0.008 1.00 92.69 421 PHE A C 1
ATOM 3219 O O . PHE A 1 421 ? 24.748 9.049 -0.654 1.00 92.69 421 PHE A O 1
ATOM 3226 N N . LEU A 1 422 ? 25.955 8.666 1.196 1.00 91.62 422 LEU A N 1
ATOM 3227 C CA . LEU A 1 422 ? 24.963 7.764 1.795 1.00 91.62 422 LEU A CA 1
ATOM 3228 C C . LEU A 1 422 ? 23.678 8.501 2.195 1.00 91.62 422 LEU A C 1
ATOM 3230 O O . LEU A 1 422 ? 22.590 7.978 1.963 1.00 91.62 422 LEU A O 1
ATOM 3234 N N . ASP A 1 423 ? 23.782 9.714 2.742 1.00 91.69 423 ASP A N 1
ATOM 3235 C CA . ASP A 1 423 ? 22.610 10.535 3.070 1.00 91.69 423 ASP A CA 1
ATOM 3236 C C . ASP A 1 423 ? 21.856 10.977 1.800 1.00 91.69 423 ASP A C 1
ATOM 3238 O O . ASP A 1 423 ? 20.627 10.891 1.748 1.00 91.69 423 ASP A O 1
ATOM 3242 N N . ALA A 1 424 ? 22.573 11.374 0.741 1.00 90.44 424 ALA A N 1
ATOM 3243 C CA . ALA A 1 424 ? 22.004 11.717 -0.563 1.00 90.44 424 ALA A CA 1
ATOM 3244 C C . ALA A 1 424 ? 21.376 10.499 -1.259 1.00 90.44 424 ALA A C 1
ATOM 3246 O O . ALA A 1 424 ? 20.300 10.618 -1.840 1.00 90.44 424 ALA A O 1
ATOM 3247 N N . LEU A 1 425 ? 22.000 9.322 -1.161 1.00 89.81 425 LEU A N 1
ATOM 3248 C CA . LEU A 1 425 ? 21.465 8.050 -1.645 1.00 89.81 425 LEU A CA 1
ATOM 3249 C C . LEU A 1 425 ? 20.171 7.686 -0.903 1.00 89.81 425 LEU A C 1
ATOM 3251 O O . LEU A 1 425 ? 19.158 7.435 -1.549 1.00 89.81 425 LEU A O 1
ATOM 3255 N N . SER A 1 426 ? 20.171 7.739 0.432 1.00 91.31 426 SER A N 1
ATOM 3256 C CA . SER A 1 426 ? 18.993 7.476 1.275 1.00 91.31 426 SER A CA 1
ATOM 3257 C C . SER A 1 426 ? 17.839 8.445 0.976 1.00 91.31 426 SER A C 1
ATOM 3259 O O . SER A 1 426 ? 16.680 8.031 0.900 1.00 91.31 426 SER A O 1
ATOM 3261 N N . ALA A 1 427 ? 18.144 9.724 0.723 1.00 90.06 427 ALA A N 1
ATOM 3262 C CA . ALA A 1 427 ? 17.165 10.718 0.283 1.00 90.06 427 ALA A CA 1
ATOM 3263 C C . ALA A 1 427 ? 16.635 10.441 -1.138 1.00 90.06 427 ALA A C 1
ATOM 3265 O O . ALA A 1 427 ? 15.428 10.501 -1.362 1.00 90.06 427 ALA A O 1
ATOM 3266 N N . ARG A 1 428 ? 17.515 10.093 -2.087 1.00 85.94 428 ARG A N 1
ATOM 3267 C CA . ARG A 1 428 ? 17.180 9.796 -3.493 1.00 85.94 428 ARG A CA 1
ATOM 3268 C C . ARG A 1 428 ? 16.263 8.581 -3.636 1.00 85.94 428 ARG A C 1
ATOM 3270 O O . ARG A 1 428 ? 15.321 8.633 -4.418 1.00 85.94 428 ARG A O 1
ATOM 3277 N N . VAL A 1 429 ? 16.501 7.528 -2.852 1.00 87.38 429 VAL A N 1
ATOM 3278 C CA . VAL A 1 429 ? 15.652 6.318 -2.800 1.00 87.38 429 VAL A CA 1
ATOM 3279 C C . VAL A 1 429 ? 14.478 6.456 -1.825 1.00 87.38 429 VAL A C 1
ATOM 3281 O O . VAL A 1 429 ? 13.791 5.477 -1.529 1.00 87.38 429 VAL A O 1
ATOM 3284 N N . GLN A 1 430 ? 14.271 7.665 -1.290 1.00 88.62 430 GLN A N 1
ATOM 3285 C CA . GLN A 1 430 ? 13.188 8.012 -0.375 1.00 88.62 430 GLN A CA 1
ATOM 3286 C C . GLN A 1 430 ? 13.087 7.068 0.841 1.00 88.62 430 GLN A C 1
ATOM 3288 O O . GLN A 1 430 ? 11.999 6.855 1.365 1.00 88.62 430 GLN A O 1
ATOM 3293 N N . ALA A 1 431 ? 14.200 6.503 1.333 1.00 85.62 431 ALA A N 1
ATOM 3294 C CA . ALA A 1 431 ? 14.206 5.354 2.258 1.00 85.62 431 ALA A CA 1
ATOM 3295 C C . ALA A 1 431 ? 13.344 5.550 3.522 1.00 85.62 431 ALA A C 1
ATOM 3297 O O . ALA A 1 431 ? 12.708 4.618 4.007 1.00 85.62 431 ALA A O 1
ATOM 3298 N N . LYS A 1 432 ? 13.291 6.784 4.043 1.00 84.56 432 LYS A N 1
ATOM 3299 C CA . LYS A 1 432 ? 12.479 7.172 5.215 1.00 84.56 432 LYS A CA 1
ATOM 3300 C C . LYS A 1 432 ? 11.023 7.522 4.875 1.00 84.56 432 LYS A C 1
ATOM 3302 O O . LYS A 1 432 ? 10.187 7.558 5.771 1.00 84.56 432 LYS A O 1
ATOM 3307 N N . GLN A 1 433 ? 10.734 7.823 3.612 1.00 85.06 433 GLN A N 1
ATOM 3308 C CA . GLN A 1 433 ? 9.426 8.238 3.095 1.00 85.06 433 GLN A CA 1
ATOM 3309 C C . GLN A 1 433 ? 8.652 7.091 2.431 1.00 85.06 433 GLN A C 1
ATOM 3311 O O . GLN A 1 433 ? 7.443 7.215 2.289 1.00 85.06 433 GLN A O 1
ATOM 3316 N N . GLN A 1 434 ? 9.290 5.964 2.095 1.00 84.69 434 GLN A N 1
ATOM 3317 C CA . GLN A 1 434 ? 8.643 4.767 1.529 1.00 84.69 434 GLN A CA 1
ATOM 3318 C C . GLN A 1 434 ? 7.325 4.346 2.215 1.00 84.69 434 GLN A C 1
ATOM 3320 O O . GLN A 1 434 ? 6.364 4.090 1.490 1.00 84.69 434 GLN A O 1
ATOM 3325 N N . PRO A 1 435 ? 7.217 4.346 3.562 1.00 79.56 435 PRO A N 1
ATOM 3326 C CA . PRO A 1 435 ? 5.938 4.244 4.272 1.00 79.56 435 PRO A CA 1
ATOM 3327 C C . PRO A 1 435 ? 4.836 5.183 3.757 1.00 79.56 435 PRO A C 1
ATOM 3329 O O . PRO A 1 435 ? 3.732 4.755 3.428 1.00 79.56 435 PRO A O 1
ATOM 3332 N N . ALA A 1 436 ? 5.148 6.476 3.653 1.00 85.06 436 ALA A N 1
ATOM 3333 C CA . ALA A 1 436 ? 4.220 7.513 3.221 1.00 85.06 436 ALA A CA 1
ATOM 3334 C C . ALA A 1 436 ? 3.932 7.455 1.712 1.00 85.06 436 ALA A C 1
ATOM 3336 O O . ALA A 1 436 ? 2.804 7.738 1.318 1.00 85.06 436 ALA A O 1
ATOM 3337 N N . MET A 1 437 ? 4.889 7.019 0.879 1.00 88.69 437 MET A N 1
ATOM 3338 C CA . MET A 1 437 ? 4.697 6.876 -0.576 1.00 88.69 437 MET A CA 1
ATOM 3339 C C . MET A 1 437 ? 3.512 5.971 -0.934 1.00 88.69 437 MET A C 1
ATOM 3341 O O . MET A 1 437 ? 2.818 6.210 -1.921 1.00 88.69 437 MET A O 1
ATOM 3345 N N . VAL A 1 438 ? 3.244 4.943 -0.123 1.00 91.69 438 VAL A N 1
ATOM 3346 C CA . VAL A 1 438 ? 2.075 4.075 -0.313 1.00 91.69 438 VAL A CA 1
ATOM 3347 C C . VAL A 1 438 ? 0.789 4.895 -0.208 1.00 91.69 438 VAL A C 1
ATOM 3349 O O . VAL A 1 438 ? -0.048 4.853 -1.103 1.00 91.69 438 VAL A O 1
ATOM 3352 N N . ARG A 1 439 ? 0.649 5.741 0.814 1.00 89.62 439 ARG A N 1
ATOM 3353 C CA . ARG A 1 439 ? -0.531 6.608 0.956 1.00 89.62 439 ARG A CA 1
ATOM 3354 C C . ARG A 1 439 ? -0.580 7.701 -0.103 1.00 89.62 439 ARG A C 1
ATOM 3356 O O . ARG A 1 439 ? -1.647 7.944 -0.667 1.00 89.62 439 ARG A O 1
ATOM 3363 N N . ALA A 1 440 ? 0.581 8.253 -0.449 1.00 91.31 440 ALA A N 1
ATOM 3364 C CA . ALA A 1 440 ? 0.751 9.255 -1.492 1.00 91.31 440 ALA A CA 1
ATOM 3365 C C . ALA A 1 440 ? 0.169 8.815 -2.848 1.00 91.31 440 ALA A C 1
ATOM 3367 O O . ALA A 1 440 ? -0.352 9.654 -3.585 1.00 91.31 440 ALA A O 1
ATOM 3368 N N . LYS A 1 441 ? 0.180 7.508 -3.156 1.00 93.25 441 LYS A N 1
ATOM 3369 C CA . LYS A 1 441 ? -0.430 6.934 -4.372 1.00 93.25 441 LYS A CA 1
ATOM 3370 C C . LYS A 1 441 ? -1.821 6.318 -4.141 1.00 93.25 441 LYS A C 1
ATOM 3372 O O . LYS A 1 441 ? -2.747 6.592 -4.906 1.00 93.25 441 LYS A O 1
ATOM 3377 N N . TYR A 1 442 ? -2.004 5.531 -3.078 1.00 94.62 442 TYR A N 1
ATOM 3378 C CA . TYR A 1 442 ? -3.203 4.702 -2.865 1.00 94.62 442 TYR A CA 1
ATOM 3379 C C . TYR A 1 442 ? -4.321 5.377 -2.052 1.00 94.62 442 TYR A C 1
ATOM 3381 O O . TYR A 1 442 ? -5.444 4.876 -2.049 1.00 94.62 442 TYR A O 1
ATOM 3389 N N . GLY A 1 443 ? -4.039 6.473 -1.338 1.00 93.44 443 GLY A N 1
ATOM 3390 C CA . GLY A 1 443 ? -4.970 7.096 -0.382 1.00 93.44 443 GLY A CA 1
ATOM 3391 C C . GLY A 1 443 ? -5.165 6.305 0.922 1.00 93.44 443 GLY A C 1
ATOM 3392 O O . GLY A 1 443 ? -5.821 6.780 1.845 1.00 93.44 443 GLY A O 1
ATOM 3393 N N . VAL A 1 444 ? -4.562 5.117 1.023 1.00 93.25 444 VAL A N 1
ATOM 3394 C CA . VAL A 1 444 ? -4.608 4.193 2.165 1.00 93.25 444 VAL A CA 1
ATOM 3395 C C . VAL A 1 444 ? -3.217 3.598 2.410 1.00 93.25 444 VAL A C 1
ATOM 3397 O O . VAL A 1 444 ? -2.369 3.611 1.521 1.00 93.25 444 VAL A O 1
ATOM 3400 N N . GLY A 1 445 ? -2.969 3.086 3.618 1.00 91.75 445 GLY A N 1
ATOM 3401 C CA . GLY A 1 445 ? -1.816 2.218 3.911 1.00 91.75 445 GLY A CA 1
ATOM 3402 C C . GLY A 1 445 ? -2.262 0.760 4.048 1.00 91.75 445 GLY A C 1
ATOM 3403 O O . GLY A 1 445 ? -3.452 0.517 4.230 1.00 91.75 445 GLY A O 1
ATOM 3404 N N . PHE A 1 446 ? -1.337 -0.201 4.026 1.00 92.06 446 PHE A N 1
ATOM 3405 C CA . PHE A 1 446 ? -1.660 -1.636 4.060 1.00 92.06 446 PHE A CA 1
ATOM 3406 C C . PHE A 1 446 ? -0.866 -2.356 5.154 1.00 92.06 446 PHE A C 1
ATOM 3408 O O . PHE A 1 446 ? 0.340 -2.147 5.278 1.00 92.06 446 PHE A O 1
ATOM 3415 N N . GLN A 1 447 ? -1.507 -3.234 5.927 1.00 88.75 447 GLN A N 1
ATOM 3416 C CA . GLN A 1 447 ? -0.857 -4.010 6.988 1.00 88.75 447 GLN A CA 1
ATOM 3417 C C . GLN A 1 447 ? -0.061 -5.198 6.412 1.00 88.75 447 GLN A C 1
ATOM 3419 O O . GLN A 1 447 ? -0.393 -6.365 6.610 1.00 88.75 447 GLN A O 1
ATOM 3424 N N . MET A 1 448 ? 1.004 -4.889 5.674 1.00 83.69 448 MET A N 1
ATOM 3425 C CA . MET A 1 448 ? 1.910 -5.855 5.048 1.00 83.69 448 MET A CA 1
ATOM 3426 C C . MET A 1 448 ? 3.354 -5.337 5.051 1.00 83.69 448 MET A C 1
ATOM 3428 O O . MET A 1 448 ? 3.592 -4.141 5.229 1.00 83.69 448 MET A O 1
ATOM 3432 N N . ASN A 1 449 ? 4.328 -6.223 4.820 1.00 68.50 449 ASN A N 1
ATOM 3433 C CA . ASN A 1 449 ? 5.752 -5.871 4.782 1.00 68.50 449 ASN A CA 1
ATOM 3434 C C . ASN A 1 449 ? 6.012 -4.693 3.827 1.00 68.50 449 ASN A C 1
ATOM 3436 O O . ASN A 1 449 ? 5.829 -4.815 2.621 1.00 68.50 449 ASN A O 1
ATOM 3440 N N . GLY A 1 450 ? 6.418 -3.539 4.367 1.00 62.72 450 GLY A N 1
ATOM 3441 C CA . GLY A 1 450 ? 6.657 -2.309 3.599 1.00 62.72 450 GLY A CA 1
ATOM 3442 C C . GLY A 1 450 ? 5.445 -1.742 2.833 1.00 62.72 450 GLY A C 1
ATOM 3443 O O . GLY A 1 450 ? 5.621 -0.904 1.953 1.00 62.72 450 GLY A O 1
ATOM 3444 N N . GLY A 1 451 ? 4.225 -2.158 3.192 1.00 58.62 451 GLY A N 1
ATOM 3445 C CA . GLY A 1 451 ? 3.078 -1.242 3.307 1.00 58.62 451 GLY A CA 1
ATOM 3446 C C . GLY A 1 451 ? 3.045 -0.514 4.667 1.00 58.62 451 GLY A C 1
ATOM 3447 O O . GLY A 1 451 ? 2.139 0.275 4.936 1.00 58.62 451 GLY A O 1
ATOM 3448 N N . ASP A 1 452 ? 4.037 -0.816 5.511 1.00 56.69 452 ASP A N 1
ATOM 3449 C CA . ASP A 1 452 ? 4.193 -0.411 6.905 1.00 56.69 452 ASP A CA 1
ATOM 3450 C C . ASP A 1 452 ? 4.290 1.110 7.096 1.00 56.69 452 ASP A C 1
ATOM 3452 O O . ASP A 1 452 ? 4.956 1.803 6.328 1.00 56.69 452 ASP A O 1
ATOM 3456 N N . MET A 1 453 ? 3.670 1.615 8.167 1.00 59.56 453 MET A N 1
ATOM 3457 C CA . MET A 1 453 ? 3.768 3.009 8.596 1.00 59.56 453 MET A CA 1
ATOM 3458 C C . MET A 1 453 ? 3.891 3.148 10.123 1.00 59.56 453 MET A C 1
ATOM 3460 O O . MET A 1 453 ? 2.872 3.270 10.823 1.00 59.56 453 MET A O 1
ATOM 3464 N N . PRO A 1 454 ? 5.120 3.239 10.666 1.00 56.09 454 PRO A N 1
ATOM 3465 C CA . PRO A 1 454 ? 5.320 3.515 12.083 1.00 56.09 454 PRO A CA 1
ATOM 3466 C C . PRO A 1 454 ? 4.738 4.887 12.461 1.00 56.09 454 PRO A C 1
ATOM 3468 O O . PRO A 1 454 ? 5.208 5.931 12.014 1.00 56.09 454 PRO A O 1
ATOM 3471 N N . GLY A 1 455 ? 3.712 4.880 13.318 1.00 58.16 455 GLY A N 1
ATOM 3472 C CA . GLY A 1 455 ? 3.073 6.085 13.866 1.00 58.16 455 GLY A CA 1
ATOM 3473 C C . GLY A 1 455 ? 1.615 6.318 13.453 1.00 58.16 455 GLY A C 1
ATOM 3474 O O . GLY A 1 455 ? 0.964 7.148 14.082 1.00 58.16 455 GLY A O 1
ATOM 3475 N N . TRP A 1 456 ? 1.097 5.577 12.465 1.00 65.38 456 TRP A N 1
ATOM 3476 C CA . TRP A 1 456 ? -0.321 5.623 12.054 1.00 65.38 456 TRP A CA 1
ATOM 3477 C C . TRP A 1 456 ? -1.091 4.338 12.372 1.00 65.38 456 TRP A C 1
ATOM 3479 O O . TRP A 1 456 ? -2.319 4.334 12.385 1.00 65.38 456 TRP A O 1
ATOM 3489 N N . SER A 1 457 ? -0.384 3.250 12.680 1.00 65.25 457 SER A N 1
ATOM 3490 C CA . SER A 1 457 ? -0.934 2.170 13.495 1.00 65.25 457 SER A CA 1
ATOM 3491 C C . SER A 1 457 ? -1.403 2.726 14.845 1.00 65.25 457 SER A C 1
ATOM 3493 O O . SER A 1 457 ? -0.760 3.623 15.402 1.00 65.25 457 SER A O 1
ATOM 3495 N N . PHE A 1 458 ? -2.474 2.166 15.411 1.00 66.75 458 PHE A N 1
ATOM 3496 C CA . PHE A 1 458 ? -2.900 2.514 16.766 1.00 66.75 458 PHE A CA 1
ATOM 3497 C C . PHE A 1 458 ? -1.746 2.249 17.748 1.00 66.75 458 PHE A C 1
ATOM 3499 O O . PHE A 1 458 ? -1.311 1.111 17.911 1.00 66.75 458 PHE A O 1
ATOM 3506 N N . ASN A 1 459 ? -1.200 3.301 18.367 1.00 70.00 459 ASN A N 1
ATOM 3507 C CA . ASN A 1 459 ? -0.130 3.150 19.348 1.00 70.00 459 ASN A CA 1
ATOM 3508 C C . ASN A 1 459 ? -0.754 2.913 20.723 1.00 70.00 459 ASN A C 1
ATOM 3510 O O . ASN A 1 459 ? -1.226 3.844 21.374 1.00 70.00 459 ASN A O 1
ATOM 3514 N N . ASP A 1 460 ? -0.728 1.654 21.141 1.00 66.00 460 ASP A N 1
ATOM 3515 C CA . ASP A 1 460 ? -1.305 1.161 22.386 1.00 66.00 460 ASP A CA 1
ATOM 3516 C C . ASP A 1 460 ? -0.896 1.961 23.638 1.00 66.00 460 ASP A C 1
ATOM 3518 O O . ASP A 1 460 ? -1.735 2.189 24.520 1.00 66.00 460 ASP A O 1
ATOM 3522 N N . ASP A 1 461 ? 0.350 2.435 23.696 1.00 67.31 461 ASP A N 1
ATOM 3523 C CA . ASP A 1 461 ? 0.920 3.147 24.846 1.00 67.31 461 ASP A CA 1
ATOM 3524 C C . ASP A 1 461 ? 0.521 4.632 24.911 1.00 67.31 461 ASP A C 1
ATOM 3526 O O . ASP A 1 461 ? 0.779 5.307 25.913 1.00 67.31 461 ASP A O 1
ATOM 3530 N N . LYS A 1 462 ? -0.098 5.180 23.855 1.00 72.38 462 LYS A N 1
ATOM 3531 C CA . LYS A 1 462 ? -0.454 6.603 23.771 1.00 72.38 462 LYS A CA 1
ATOM 3532 C C . LYS A 1 462 ? -1.958 6.822 23.897 1.00 72.38 462 LYS A C 1
ATOM 3534 O O . LYS A 1 462 ? -2.757 6.349 23.090 1.00 72.38 462 LYS A O 1
ATOM 3539 N N . ILE A 1 463 ? -2.339 7.650 24.874 1.00 65.50 463 ILE A N 1
ATOM 3540 C CA . ILE A 1 463 ? -3.693 8.209 24.955 1.00 65.50 463 ILE A CA 1
ATOM 3541 C C . ILE A 1 463 ? -3.941 8.999 23.668 1.00 65.50 463 ILE A C 1
ATOM 3543 O O . ILE A 1 463 ? -3.290 10.011 23.412 1.00 65.50 463 ILE A O 1
ATOM 3547 N N . THR A 1 464 ? -4.863 8.501 22.852 1.00 74.25 464 THR A N 1
ATOM 3548 C CA . THR A 1 464 ? -5.185 9.075 21.548 1.00 74.25 464 THR A CA 1
ATOM 3549 C C . THR A 1 464 ? -6.468 9.885 21.670 1.00 74.25 464 THR A C 1
ATOM 3551 O O . THR A 1 464 ? -7.482 9.371 22.143 1.00 74.25 464 THR A O 1
ATOM 3554 N N . ASN A 1 465 ? -6.430 11.151 21.251 1.00 81.12 465 ASN A N 1
ATOM 3555 C CA . ASN A 1 465 ? -7.618 12.002 21.232 1.00 81.12 465 ASN A CA 1
ATOM 3556 C C . ASN A 1 465 ? -8.659 11.429 20.260 1.00 81.12 465 ASN A C 1
ATOM 3558 O O . ASN A 1 465 ? -8.320 11.010 19.150 1.00 81.12 465 ASN A O 1
ATOM 3562 N N . THR A 1 466 ? -9.927 11.437 20.665 1.00 89.81 466 THR A N 1
ATOM 3563 C CA . THR A 1 466 ? -11.041 11.127 19.770 1.00 89.81 466 THR A CA 1
ATOM 3564 C C . THR A 1 466 ? -11.309 12.297 18.831 1.00 89.81 466 THR A C 1
ATOM 3566 O O . THR A 1 466 ? -11.345 13.452 19.255 1.00 89.81 466 THR A O 1
ATOM 3569 N N . LEU A 1 467 ? -11.531 11.986 17.558 1.00 91.44 467 LEU A N 1
ATOM 3570 C CA . LEU A 1 467 ? -12.191 12.875 16.612 1.00 91.44 467 LEU A CA 1
ATOM 3571 C C . LEU A 1 467 ? -13.687 12.542 16.589 1.00 91.44 467 LEU A C 1
ATOM 3573 O O . LEU A 1 467 ? -14.087 11.410 16.878 1.00 91.44 467 LEU A O 1
ATOM 3577 N N . GLU A 1 468 ? -14.515 13.533 16.274 1.00 93.88 468 GLU A N 1
ATOM 3578 C CA . GLU A 1 468 ? -15.958 13.357 16.123 1.00 93.88 468 GLU A CA 1
ATOM 3579 C C . GLU A 1 468 ? -16.304 13.175 14.643 1.00 93.88 468 GLU A C 1
ATOM 3581 O O . GLU A 1 468 ? -16.319 14.135 13.875 1.00 93.88 468 GLU A O 1
ATOM 3586 N N . PHE A 1 469 ? -16.593 11.933 14.261 1.00 94.75 469 PHE A N 1
ATOM 3587 C CA . PHE A 1 469 ? -17.126 11.580 12.948 1.00 94.75 469 PHE A CA 1
ATOM 3588 C C . PHE A 1 469 ? -18.658 11.578 12.976 1.00 94.75 469 PHE A C 1
ATOM 3590 O O . PHE A 1 469 ? -19.284 11.733 14.034 1.00 94.75 469 PHE A O 1
ATOM 3597 N N . ARG A 1 470 ? -19.285 11.373 11.817 1.00 92.75 470 ARG A N 1
ATOM 3598 C CA . ARG A 1 470 ? -20.742 11.276 11.680 1.00 92.75 470 ARG A CA 1
ATOM 3599 C C . ARG A 1 470 ? -21.133 10.006 10.944 1.00 92.75 470 ARG A C 1
ATOM 3601 O O . ARG A 1 470 ? -20.387 9.497 10.120 1.00 92.75 470 ARG A O 1
ATOM 3608 N N . HIS A 1 471 ? -22.305 9.481 11.285 1.00 94.25 471 HIS A N 1
ATOM 3609 C CA . HIS A 1 471 ? -22.931 8.378 10.564 1.00 94.25 471 HIS A CA 1
ATOM 3610 C C . HIS A 1 471 ? -24.428 8.337 10.884 1.00 94.25 471 HIS A C 1
ATOM 3612 O O . HIS A 1 471 ? -24.821 8.597 12.025 1.00 94.25 471 HIS A O 1
ATOM 3618 N N . ALA A 1 472 ? -25.269 7.966 9.916 1.00 89.75 472 ALA A N 1
ATOM 3619 C CA . ALA A 1 472 ? -26.730 7.998 10.059 1.00 89.75 472 ALA A CA 1
ATOM 3620 C C . ALA A 1 472 ? -27.262 7.184 11.261 1.00 89.75 472 ALA A C 1
ATOM 3622 O O . ALA A 1 472 ? -28.224 7.595 11.905 1.00 89.75 472 ALA A O 1
ATOM 3623 N N . LEU A 1 473 ? -26.606 6.068 11.610 1.00 88.31 473 LEU A N 1
ATOM 3624 C CA . LEU A 1 473 ? -27.017 5.188 12.720 1.00 88.31 473 LEU A CA 1
ATOM 3625 C C . LEU A 1 473 ? -26.836 5.800 14.122 1.00 88.31 473 LEU A C 1
ATOM 3627 O O . LEU A 1 473 ? -27.560 5.435 15.047 1.00 88.31 473 LEU A O 1
ATOM 3631 N N . THR A 1 474 ? -25.853 6.687 14.316 1.00 88.44 474 THR A N 1
ATOM 3632 C CA . THR A 1 474 ? -25.473 7.207 15.648 1.00 88.44 474 THR A CA 1
ATOM 3633 C C . THR A 1 474 ? -25.525 8.730 15.757 1.00 88.44 474 THR A C 1
ATOM 3635 O O . THR A 1 474 ? -25.485 9.263 16.870 1.00 88.44 474 THR A O 1
ATOM 3638 N N . GLY A 1 475 ? -25.605 9.440 14.628 1.00 91.19 475 GLY A N 1
ATOM 3639 C CA . GLY A 1 475 ? -25.482 10.893 14.520 1.00 91.19 475 GLY A CA 1
ATOM 3640 C C . GLY A 1 475 ? -24.042 11.356 14.741 1.00 91.19 475 GLY A C 1
ATOM 3641 O O . GLY A 1 475 ? -23.366 11.756 13.798 1.00 91.19 475 GLY A O 1
ATOM 3642 N N . SER A 1 476 ? -23.576 11.262 15.987 1.00 93.19 476 SER A N 1
ATOM 3643 C CA . SER A 1 476 ? -22.199 11.544 16.411 1.00 93.19 476 SER A CA 1
ATOM 3644 C C . SER A 1 476 ? -21.459 10.233 16.681 1.00 93.19 476 SER A C 1
ATOM 3646 O O . SER A 1 476 ? -21.991 9.337 17.349 1.00 93.19 476 SER A O 1
ATOM 3648 N N . LEU A 1 477 ? -20.241 10.110 16.157 1.00 95.06 477 LEU A N 1
ATOM 3649 C CA . LEU A 1 477 ? -19.398 8.918 16.209 1.00 95.06 477 LEU A CA 1
ATOM 3650 C C . LEU A 1 477 ? -17.984 9.297 16.699 1.00 95.06 477 LEU A C 1
ATOM 3652 O O . LEU A 1 477 ? -17.090 9.538 15.889 1.00 95.06 477 LEU A O 1
ATOM 3656 N N . PRO A 1 478 ? -17.758 9.389 18.024 1.00 94.88 478 PRO A N 1
ATOM 3657 C CA . PRO A 1 478 ? -16.433 9.654 18.570 1.00 94.88 478 PRO A CA 1
ATOM 3658 C C . PRO A 1 478 ? -15.535 8.423 18.396 1.00 94.88 478 PRO A C 1
ATOM 3660 O O . PRO A 1 478 ? -15.858 7.351 18.916 1.00 94.88 478 PRO A O 1
ATOM 3663 N N . LEU A 1 479 ? -14.410 8.579 17.694 1.00 94.56 479 LEU A N 1
ATOM 3664 C CA . LEU A 1 479 ? -13.415 7.523 17.460 1.00 94.56 479 LEU A CA 1
ATOM 3665 C C . LEU A 1 479 ? -11.985 8.090 17.496 1.00 94.56 479 LEU A C 1
ATOM 3667 O O . LEU A 1 479 ? -11.761 9.213 17.044 1.00 94.56 479 LEU A O 1
ATOM 3671 N N . PRO A 1 480 ? -10.983 7.337 17.977 1.00 92.19 480 PRO A N 1
ATOM 3672 C CA . PRO A 1 480 ? -9.578 7.664 17.745 1.00 92.19 480 PRO A CA 1
ATOM 3673 C C . PRO A 1 480 ? -9.266 7.690 16.243 1.00 92.19 480 PRO A C 1
ATOM 3675 O O . PRO A 1 480 ? -9.595 6.738 15.534 1.00 92.19 480 PRO A O 1
ATOM 3678 N N . ALA A 1 481 ? -8.580 8.733 15.765 1.00 89.06 481 ALA A N 1
ATOM 3679 C CA . ALA A 1 481 ? -8.244 8.872 14.343 1.00 89.06 481 ALA A CA 1
ATOM 3680 C C . ALA A 1 481 ? -7.573 7.620 13.724 1.00 89.06 481 ALA A C 1
ATOM 3682 O O . ALA A 1 481 ? -8.039 7.201 12.664 1.00 89.06 481 ALA A O 1
ATOM 3683 N N . PRO A 1 482 ? -6.600 6.943 14.383 1.00 88.88 482 PRO A N 1
ATOM 3684 C CA . PRO A 1 482 ? -5.948 5.747 13.836 1.00 88.88 482 PRO A CA 1
ATOM 3685 C C . PRO A 1 482 ? -6.881 4.554 13.590 1.00 88.88 482 PRO A C 1
ATOM 3687 O O . PRO A 1 482 ? -6.543 3.690 12.790 1.00 88.88 482 PRO A O 1
ATOM 3690 N N . LEU A 1 483 ? -8.057 4.488 14.231 1.00 90.69 483 LEU A N 1
ATOM 3691 C CA . LEU A 1 483 ? -9.045 3.445 13.920 1.00 90.69 483 LEU A CA 1
ATOM 3692 C C . LEU A 1 483 ? -9.773 3.694 12.601 1.00 90.69 483 LEU A C 1
ATOM 3694 O O . LEU A 1 483 ? -10.288 2.747 12.014 1.00 90.69 483 LEU A O 1
ATOM 3698 N N . VAL A 1 484 ? -9.817 4.950 12.148 1.00 91.38 484 VAL A N 1
ATOM 3699 C CA . VAL A 1 484 ? -10.419 5.354 10.876 1.00 91.38 484 VAL A CA 1
ATOM 3700 C C . VAL A 1 484 ? -9.349 5.429 9.795 1.00 91.38 484 VAL A C 1
ATOM 3702 O O . VAL A 1 484 ? -9.489 4.753 8.783 1.00 91.38 484 VAL A O 1
ATOM 3705 N N . ASN A 1 485 ? -8.254 6.165 10.012 1.00 89.25 485 ASN A N 1
ATOM 3706 C CA . ASN A 1 485 ? -7.223 6.410 8.997 1.00 89.25 485 ASN A CA 1
ATOM 3707 C C . ASN A 1 485 ? -5.993 5.482 9.066 1.00 89.25 485 ASN A C 1
ATOM 3709 O O . ASN A 1 485 ? -5.116 5.610 8.212 1.00 89.25 485 ASN A O 1
ATOM 3713 N N . GLY A 1 486 ? -5.920 4.538 10.011 1.00 89.88 486 GLY A N 1
ATOM 3714 C CA . GLY A 1 486 ? -4.844 3.540 10.085 1.00 89.88 486 GLY A CA 1
ATOM 3715 C C . GLY A 1 486 ? -4.779 2.611 8.861 1.00 89.88 486 GLY A C 1
ATOM 3716 O O . GLY A 1 486 ? -5.673 2.658 8.007 1.00 89.88 486 GLY A O 1
ATOM 3717 N N . PRO A 1 487 ? -3.732 1.770 8.744 1.00 91.44 487 PRO A N 1
ATOM 3718 C CA . PRO A 1 487 ? -3.583 0.841 7.622 1.00 91.44 487 PRO A CA 1
ATOM 3719 C C . PRO A 1 487 ? -4.787 -0.103 7.494 1.00 91.44 487 PRO A C 1
ATOM 3721 O O . PRO A 1 487 ? -5.490 -0.366 8.471 1.00 91.44 487 PRO A O 1
ATOM 3724 N N . LEU A 1 488 ? -5.031 -0.586 6.279 1.00 93.06 488 LEU A N 1
ATOM 3725 C CA . LEU A 1 488 ? -6.023 -1.614 5.986 1.00 93.06 488 LEU A CA 1
ATOM 3726 C C . LEU A 1 488 ? -5.512 -2.977 6.455 1.00 93.06 488 LEU A C 1
ATOM 3728 O O . LEU A 1 488 ? -4.346 -3.307 6.222 1.00 93.06 488 LEU A O 1
ATOM 3732 N N . ASP A 1 489 ? -6.380 -3.764 7.089 1.00 90.44 489 ASP A N 1
ATOM 3733 C CA . ASP A 1 489 ? -6.081 -5.162 7.409 1.00 90.44 489 ASP A CA 1
ATOM 3734 C C . ASP A 1 489 ? -6.103 -6.051 6.145 1.00 90.44 489 ASP A C 1
ATOM 3736 O O . ASP A 1 489 ? -6.275 -5.566 5.023 1.00 90.44 489 ASP A O 1
ATOM 3740 N N . ALA A 1 490 ? -5.900 -7.363 6.288 1.00 89.31 490 ALA A N 1
ATOM 3741 C CA . ALA A 1 490 ? -5.885 -8.281 5.145 1.00 89.31 490 ALA A CA 1
ATOM 3742 C C . ALA A 1 490 ? -7.226 -8.336 4.379 1.00 89.31 490 ALA A C 1
ATOM 3744 O O . ALA A 1 490 ? -7.219 -8.465 3.154 1.00 89.31 490 ALA A O 1
ATOM 3745 N N . VAL A 1 491 ? -8.361 -8.204 5.076 1.00 91.94 491 VAL A N 1
ATOM 3746 C CA . VAL A 1 491 ? -9.710 -8.243 4.488 1.00 91.94 491 VAL A CA 1
ATOM 3747 C C . VAL A 1 491 ? -9.998 -6.932 3.763 1.00 91.94 491 VAL A C 1
ATOM 3749 O O . VAL A 1 491 ? -10.419 -6.937 2.610 1.00 91.94 491 VAL A O 1
ATOM 3752 N N . GLU A 1 492 ? -9.705 -5.800 4.400 1.00 94.81 492 GLU A N 1
ATOM 3753 C CA . GLU A 1 492 ? -9.863 -4.474 3.797 1.00 94.81 492 GLU A CA 1
ATOM 3754 C C . GLU A 1 492 ? -8.891 -4.255 2.623 1.00 94.81 492 GLU A C 1
ATOM 3756 O O . GLU A 1 492 ? -9.250 -3.612 1.638 1.00 94.81 492 GLU A O 1
ATOM 3761 N N . THR A 1 493 ? -7.684 -4.832 2.673 1.00 93.88 493 THR A N 1
ATOM 3762 C CA . THR A 1 493 ? -6.734 -4.822 1.545 1.00 93.88 493 THR A CA 1
ATOM 3763 C C . THR A 1 493 ? -7.275 -5.614 0.355 1.00 93.88 493 THR A C 1
ATOM 3765 O O . THR A 1 493 ? -7.161 -5.163 -0.784 1.00 93.88 493 THR A O 1
ATOM 3768 N N . GLN A 1 494 ? -7.888 -6.777 0.596 1.00 92.88 494 GLN A N 1
ATOM 3769 C CA . GLN A 1 494 ? -8.517 -7.557 -0.468 1.00 92.88 494 GLN A CA 1
ATOM 3770 C C . GLN A 1 494 ? -9.732 -6.819 -1.057 1.00 92.88 494 GLN A C 1
ATOM 3772 O O . GLN A 1 494 ? -9.832 -6.707 -2.277 1.00 92.88 494 GLN A O 1
ATOM 3777 N N . ALA A 1 495 ? -10.570 -6.198 -0.221 1.00 95.69 495 ALA A N 1
ATOM 3778 C CA . ALA A 1 495 ? -11.674 -5.350 -0.679 1.00 95.69 495 ALA A CA 1
ATOM 3779 C C . ALA A 1 495 ? -11.192 -4.144 -1.518 1.00 95.69 495 ALA A C 1
ATOM 3781 O O . ALA A 1 495 ? -11.808 -3.817 -2.533 1.00 95.69 495 ALA A O 1
ATOM 3782 N N . TYR A 1 496 ? -10.062 -3.516 -1.155 1.00 96.81 496 TYR A N 1
ATOM 3783 C CA . TYR A 1 496 ? -9.431 -2.463 -1.964 1.00 96.81 496 TYR A CA 1
ATOM 3784 C C . TYR A 1 496 ? -9.063 -2.975 -3.362 1.00 96.81 496 TYR A C 1
ATOM 3786 O O . TYR A 1 496 ? -9.380 -2.331 -4.363 1.00 96.81 496 TYR A O 1
ATOM 3794 N N . LYS A 1 497 ? -8.407 -4.141 -3.440 1.00 95.44 497 LYS A N 1
ATOM 3795 C CA . LYS A 1 497 ? -7.995 -4.761 -4.708 1.00 95.44 497 LYS A CA 1
ATOM 3796 C C . LYS A 1 497 ? -9.191 -5.099 -5.588 1.00 95.44 497 LYS A C 1
ATOM 3798 O O . LYS A 1 497 ? -9.200 -4.714 -6.751 1.00 95.44 497 LYS A O 1
ATOM 3803 N N . GLU A 1 498 ? -10.195 -5.773 -5.032 1.00 95.75 498 GLU A N 1
ATOM 3804 C CA . GLU A 1 498 ? -11.417 -6.157 -5.745 1.00 95.75 498 GLU A CA 1
ATOM 3805 C C . GLU A 1 498 ? -12.145 -4.930 -6.294 1.00 95.75 498 GLU A C 1
ATOM 3807 O O . GLU A 1 498 ? -12.522 -4.900 -7.466 1.00 95.75 498 GLU A O 1
ATOM 3812 N N . ARG A 1 499 ? -12.278 -3.871 -5.488 1.00 96.69 499 ARG A N 1
ATOM 3813 C CA . ARG A 1 499 ? -12.951 -2.648 -5.924 1.00 96.69 499 ARG A CA 1
ATOM 3814 C C . ARG A 1 499 ? -12.151 -1.867 -6.969 1.00 96.69 499 ARG A C 1
ATOM 3816 O O . ARG A 1 499 ? -12.750 -1.322 -7.895 1.00 96.69 499 ARG A O 1
ATOM 3823 N N . LEU A 1 500 ? -10.820 -1.838 -6.865 1.00 97.00 500 LEU A N 1
ATOM 3824 C CA . LEU A 1 500 ? -9.958 -1.228 -7.880 1.00 97.00 500 LEU A CA 1
ATOM 3825 C C . LEU A 1 500 ? -9.998 -2.018 -9.199 1.00 97.00 500 LEU A C 1
ATOM 3827 O O . LEU A 1 500 ? -10.148 -1.417 -10.261 1.00 97.00 500 LEU A O 1
ATOM 3831 N N . ALA A 1 501 ? -9.931 -3.351 -9.132 1.00 95.94 501 ALA A N 1
ATOM 3832 C CA . ALA A 1 501 ? -10.066 -4.244 -10.281 1.00 95.94 501 ALA A CA 1
ATOM 3833 C C . ALA A 1 501 ? -11.428 -4.086 -10.974 1.00 95.94 501 ALA A C 1
ATOM 3835 O O . ALA A 1 501 ? -11.493 -4.042 -12.200 1.00 95.94 501 ALA A O 1
ATOM 3836 N N . GLU A 1 502 ? -12.508 -3.926 -10.205 1.00 96.50 502 GLU A N 1
ATOM 3837 C CA . GLU A 1 502 ? -13.847 -3.693 -10.748 1.00 96.50 502 GLU A CA 1
ATOM 3838 C C . GLU A 1 502 ? -13.940 -2.363 -11.510 1.00 96.50 502 GLU A C 1
ATOM 3840 O O . GLU A 1 502 ? -14.452 -2.340 -12.626 1.00 96.50 502 GLU A O 1
ATOM 3845 N N . LEU A 1 503 ? -13.378 -1.271 -10.975 1.00 95.81 503 LEU A N 1
ATOM 3846 C CA . LEU A 1 503 ? -13.321 0.023 -11.676 1.00 95.81 503 LEU A CA 1
ATOM 3847 C C . LEU A 1 503 ? -12.518 -0.071 -12.986 1.00 95.81 503 LEU A C 1
ATOM 3849 O O . LEU A 1 503 ? -12.925 0.476 -14.009 1.00 95.81 503 LEU A O 1
ATOM 3853 N N . ILE A 1 504 ? -11.406 -0.810 -12.971 1.00 95.12 504 ILE A N 1
ATOM 3854 C CA . ILE A 1 504 ? -10.576 -1.097 -14.152 1.00 95.12 504 ILE A CA 1
ATOM 3855 C C . ILE A 1 504 ? -11.354 -1.908 -15.200 1.00 95.12 504 ILE A C 1
ATOM 3857 O O . ILE A 1 504 ? -11.275 -1.619 -16.395 1.00 95.12 504 ILE A O 1
ATOM 3861 N N . ARG A 1 505 ? -12.122 -2.913 -14.764 1.00 95.69 505 ARG A N 1
ATOM 3862 C CA . ARG A 1 505 ? -12.952 -3.774 -15.621 1.00 95.69 505 ARG A CA 1
ATOM 3863 C C . ARG A 1 505 ? -14.141 -3.023 -16.230 1.00 95.69 505 ARG A C 1
ATOM 3865 O O . ARG A 1 505 ? -14.541 -3.331 -17.348 1.00 95.69 505 ARG A O 1
ATOM 3872 N N . GLN A 1 506 ? -14.688 -2.047 -15.506 1.00 95.62 506 GLN A N 1
ATOM 3873 C CA . GLN A 1 506 ? -15.763 -1.161 -15.964 1.00 95.62 506 GLN A CA 1
ATOM 3874 C C . GLN A 1 506 ? -15.273 -0.070 -16.940 1.00 95.62 506 GLN A C 1
ATOM 3876 O O . GLN A 1 506 ? -16.091 0.541 -17.620 1.00 95.62 506 GLN A O 1
ATOM 3881 N N . GLY A 1 507 ? -13.957 0.165 -17.046 1.00 93.75 507 GLY A N 1
ATOM 3882 C CA . GLY A 1 507 ? -13.392 1.287 -17.814 1.00 93.75 507 GLY A CA 1
ATOM 3883 C C . GLY A 1 507 ? -13.495 2.640 -17.096 1.00 93.75 507 GLY A C 1
ATOM 3884 O O . GLY A 1 507 ? -13.216 3.683 -17.687 1.00 93.75 507 GLY A O 1
ATOM 3885 N N . ASP A 1 508 ? -13.855 2.615 -15.811 1.00 92.56 508 ASP A N 1
ATOM 3886 C CA . ASP A 1 508 ? -13.988 3.778 -14.936 1.00 92.56 508 ASP A CA 1
ATOM 3887 C C . ASP A 1 508 ? -12.649 4.169 -14.286 1.00 92.56 508 ASP A C 1
ATOM 3889 O O . ASP A 1 508 ? -12.620 4.979 -13.361 1.00 92.56 508 ASP A O 1
ATOM 3893 N N . ASP A 1 509 ? -11.509 3.639 -14.739 1.00 91.44 509 ASP A N 1
ATOM 3894 C CA . ASP A 1 509 ? -10.161 3.873 -14.190 1.00 91.44 509 ASP A CA 1
ATOM 3895 C C . ASP A 1 509 ? -9.572 5.273 -14.481 1.00 91.44 509 ASP A C 1
ATOM 3897 O O . ASP A 1 509 ? -8.378 5.507 -14.293 1.00 91.44 509 ASP A O 1
ATOM 3901 N N . LYS A 1 510 ? -10.422 6.239 -14.847 1.00 94.00 510 LYS A N 1
ATOM 3902 C CA . LYS A 1 510 ? -10.077 7.649 -15.086 1.00 94.00 510 LYS A CA 1
ATOM 3903 C C . LYS A 1 510 ? -10.496 8.564 -13.921 1.00 94.00 510 LYS A C 1
ATOM 3905 O O . LYS A 1 510 ? -11.458 8.247 -13.213 1.00 94.00 510 LYS A O 1
ATOM 3910 N N . PRO A 1 511 ? -9.812 9.707 -13.713 1.00 95.50 511 PRO A N 1
ATOM 3911 C CA . PRO A 1 511 ? -10.247 10.736 -12.769 1.00 95.50 511 PRO A CA 1
ATOM 3912 C C . PRO A 1 511 ? -11.636 11.282 -13.119 1.00 95.50 511 PRO A C 1
ATOM 3914 O O . PRO A 1 511 ? -11.971 11.434 -14.294 1.00 95.50 511 PRO A O 1
ATOM 3917 N N . LEU A 1 512 ? -12.437 11.600 -12.100 1.00 96.44 512 LEU A N 1
ATOM 3918 C CA . LEU A 1 512 ? -13.772 12.175 -12.271 1.00 96.44 512 LEU A CA 1
ATOM 3919 C C . LEU A 1 512 ? -13.774 13.671 -11.942 1.00 96.44 512 LEU A C 1
ATOM 3921 O O . LEU A 1 512 ? -13.297 14.081 -10.888 1.00 96.44 512 LEU A O 1
ATOM 3925 N N . THR A 1 513 ? -14.406 14.467 -12.803 1.00 96.19 513 THR A N 1
ATOM 3926 C CA . THR A 1 513 ? -14.751 15.882 -12.553 1.00 96.19 513 THR A CA 1
ATOM 3927 C C . THR A 1 513 ? -16.068 16.048 -11.785 1.00 96.19 513 THR A C 1
ATOM 3929 O O . THR A 1 513 ? -16.562 17.158 -11.594 1.00 96.19 513 THR A O 1
ATOM 3932 N N . HIS A 1 514 ? -16.664 14.934 -11.354 1.00 95.69 514 HIS A N 1
ATOM 3933 C CA . HIS A 1 514 ? -17.853 14.909 -10.518 1.00 95.69 514 HIS A CA 1
ATOM 3934 C C . HIS A 1 514 ? -17.666 13.955 -9.332 1.00 95.69 514 HIS A C 1
ATOM 3936 O O . HIS A 1 514 ? -16.891 13.001 -9.393 1.00 95.69 514 HIS A O 1
ATOM 3942 N N . LEU A 1 515 ? -18.393 14.222 -8.253 1.00 96.19 515 LEU A N 1
ATOM 3943 C CA . LEU A 1 515 ? -18.379 13.509 -6.985 1.00 96.19 515 LEU A CA 1
ATOM 3944 C C . LEU A 1 515 ? -19.553 12.510 -6.939 1.00 96.19 515 LEU A C 1
ATOM 3946 O O . LEU A 1 515 ? -20.706 12.939 -6.827 1.00 96.19 515 LEU A O 1
ATOM 3950 N N . PRO A 1 516 ? -19.303 11.187 -7.011 1.00 95.62 516 PRO A N 1
ATOM 3951 C CA . PRO A 1 516 ? -20.355 10.180 -6.896 1.00 95.62 516 PRO A CA 1
ATOM 3952 C C . PRO A 1 516 ? -21.078 10.241 -5.538 1.00 95.62 516 PRO A C 1
ATOM 3954 O O . PRO A 1 516 ? -20.466 10.633 -4.540 1.00 95.62 516 PRO A O 1
ATOM 3957 N N . PRO A 1 517 ? -22.346 9.790 -5.445 1.00 94.75 517 PRO A N 1
ATOM 3958 C CA . PRO A 1 517 ? -23.106 9.820 -4.194 1.00 94.75 517 PRO A CA 1
ATOM 3959 C C . PRO A 1 517 ? -22.405 9.121 -3.021 1.00 94.75 517 PRO A C 1
ATOM 3961 O O . PRO A 1 517 ? -22.434 9.646 -1.913 1.00 94.75 517 PRO A O 1
ATOM 3964 N N . THR A 1 518 ? -21.724 7.996 -3.271 1.00 94.44 518 THR A N 1
ATOM 3965 C CA . THR A 1 518 ? -20.940 7.252 -2.268 1.00 94.44 518 THR A CA 1
ATOM 3966 C C . THR A 1 518 ? -19.767 8.074 -1.734 1.00 94.44 518 THR A C 1
ATOM 3968 O O . THR A 1 518 ? -19.634 8.248 -0.526 1.00 94.44 518 THR A O 1
ATOM 3971 N N . ALA A 1 519 ? -18.959 8.658 -2.623 1.00 96.69 519 ALA A N 1
ATOM 3972 C CA . ALA A 1 519 ? -17.837 9.523 -2.258 1.00 96.69 519 ALA A CA 1
ATOM 3973 C C . ALA A 1 519 ? -18.298 10.783 -1.499 1.00 96.69 519 ALA A C 1
ATOM 3975 O O . ALA A 1 519 ? -17.662 11.190 -0.528 1.00 96.69 519 ALA A O 1
ATOM 3976 N N . ARG A 1 520 ? -19.440 11.370 -1.887 1.00 96.44 520 ARG A N 1
ATOM 3977 C CA . ARG A 1 520 ? -20.061 12.494 -1.169 1.00 96.44 520 ARG A CA 1
ATOM 3978 C C . ARG A 1 520 ? -20.471 12.105 0.252 1.00 96.44 520 ARG A C 1
ATOM 3980 O O . ARG A 1 520 ? -20.131 12.819 1.192 1.00 96.44 520 ARG A O 1
ATOM 3987 N N . SER A 1 521 ? -21.150 10.967 0.414 1.00 95.06 521 SER A N 1
ATOM 3988 C CA . SER A 1 521 ? -21.536 10.439 1.728 1.00 95.06 521 SER A CA 1
ATOM 3989 C C . SER A 1 521 ? -20.319 10.129 2.604 1.00 95.06 521 SER A C 1
ATOM 3991 O O . SER A 1 521 ? -20.320 10.495 3.777 1.00 95.06 521 SER A O 1
ATOM 3993 N N . ALA A 1 522 ? -19.249 9.573 2.030 1.00 97.06 522 ALA A N 1
ATOM 3994 C CA . ALA A 1 522 ? -17.989 9.337 2.730 1.00 97.06 522 ALA A CA 1
ATOM 3995 C C . ALA A 1 522 ? -17.365 10.641 3.263 1.00 97.06 522 ALA A C 1
ATOM 3997 O O . ALA A 1 522 ? -17.039 10.730 4.446 1.00 97.06 522 ALA A O 1
ATOM 3998 N N . LEU A 1 523 ? -17.253 11.687 2.430 1.00 97.69 523 LEU A N 1
ATOM 3999 C CA . LEU A 1 523 ? -16.738 13.001 2.854 1.00 97.69 523 LEU A CA 1
ATOM 4000 C C . LEU A 1 523 ? -17.616 13.649 3.941 1.00 97.69 523 LEU A C 1
ATOM 4002 O O . LEU A 1 523 ? -17.095 14.276 4.865 1.00 97.69 523 LEU A O 1
ATOM 4006 N N . GLN A 1 524 ? -18.936 13.470 3.865 1.00 96.50 524 GLN A N 1
ATOM 4007 C CA . GLN A 1 524 ? -19.894 13.937 4.872 1.00 96.50 524 GLN A CA 1
ATOM 4008 C C . GLN A 1 524 ? -19.765 13.189 6.211 1.00 96.50 524 GLN A C 1
ATOM 4010 O O . GLN A 1 524 ? -19.747 13.815 7.273 1.00 96.50 524 GLN A O 1
ATOM 4015 N N . ASN A 1 525 ? -19.617 11.863 6.179 1.00 96.25 525 ASN A N 1
ATOM 4016 C CA . ASN A 1 525 ? -19.430 11.024 7.368 1.00 96.25 525 ASN A CA 1
ATOM 4017 C C . ASN A 1 525 ? -18.047 11.237 8.016 1.00 96.25 525 ASN A C 1
ATOM 4019 O O . ASN A 1 525 ? -17.927 11.260 9.245 1.00 96.25 525 ASN A O 1
ATOM 4023 N N . LEU A 1 526 ? -17.017 11.512 7.205 1.00 96.31 526 LEU A N 1
ATOM 4024 C CA . LEU A 1 526 ? -15.701 11.978 7.659 1.00 96.31 526 LEU A CA 1
ATOM 4025 C C . LEU A 1 526 ? -15.726 13.400 8.255 1.00 96.31 526 LEU A C 1
ATOM 4027 O O . LEU A 1 526 ? -14.754 13.801 8.893 1.00 96.31 526 LEU A O 1
ATOM 4031 N N . GLY A 1 527 ? -16.814 14.159 8.075 1.00 95.56 527 GLY A N 1
ATOM 4032 C CA . GLY A 1 527 ? -16.945 15.540 8.551 1.00 95.56 527 GLY A CA 1
ATOM 4033 C C . GLY A 1 527 ? -16.177 16.575 7.722 1.00 95.56 527 GLY A C 1
ATOM 4034 O O . GLY A 1 527 ? -15.979 17.694 8.191 1.00 95.56 527 GLY A O 1
ATOM 4035 N N . LEU A 1 528 ? -15.745 16.207 6.512 1.00 96.44 528 LEU A N 1
ATOM 4036 C CA . LEU A 1 528 ? -14.989 17.055 5.582 1.00 96.44 528 LEU A CA 1
ATOM 4037 C C . LEU A 1 528 ? -15.900 17.867 4.652 1.00 96.44 528 LEU A C 1
ATOM 4039 O O . LEU A 1 528 ? -15.496 18.916 4.163 1.00 96.44 528 LEU A O 1
ATOM 4043 N N . LEU A 1 529 ? -17.132 17.398 4.428 1.00 97.00 529 LEU A N 1
ATOM 4044 C CA . LEU A 1 529 ? -18.163 18.072 3.637 1.00 97.00 529 LEU A CA 1
ATOM 4045 C C . LEU A 1 529 ? -19.430 18.280 4.483 1.00 97.00 529 LEU A C 1
ATOM 4047 O O . LEU A 1 529 ? -19.768 17.450 5.330 1.00 97.00 529 LEU A O 1
ATOM 4051 N N . ALA A 1 530 ? -20.146 19.385 4.267 1.00 95.19 530 ALA A N 1
ATOM 4052 C CA . ALA A 1 530 ? -21.381 19.675 4.997 1.00 95.19 530 ALA A CA 1
ATOM 4053 C C . ALA A 1 530 ? -22.533 18.732 4.586 1.00 95.19 530 ALA A C 1
ATOM 4055 O O . ALA A 1 530 ? -22.602 18.272 3.448 1.00 95.19 530 ALA A O 1
ATOM 4056 N N . LEU A 1 531 ? -23.449 18.440 5.518 1.00 91.88 531 LEU A N 1
ATOM 4057 C CA . LEU A 1 531 ? -24.554 17.484 5.310 1.00 91.88 531 LEU A CA 1
ATOM 4058 C C . LEU A 1 531 ? -25.638 18.000 4.351 1.00 91.88 531 LEU A C 1
ATOM 4060 O O . LEU A 1 531 ? -26.326 17.211 3.709 1.00 91.88 531 LEU A O 1
ATOM 4064 N N . ASP A 1 532 ? -25.810 19.316 4.292 1.00 92.06 532 ASP A N 1
ATOM 4065 C CA . ASP A 1 532 ? -26.714 20.035 3.397 1.00 92.06 532 ASP A CA 1
ATOM 4066 C C . ASP A 1 532 ? -26.065 20.389 2.049 1.00 92.06 532 ASP A C 1
ATOM 4068 O O . ASP A 1 532 ? -26.777 20.744 1.105 1.00 92.06 532 ASP A O 1
ATOM 4072 N N . GLU A 1 533 ? -24.743 20.228 1.920 1.00 94.88 533 GLU A N 1
ATOM 4073 C CA . GLU A 1 533 ? -24.050 20.404 0.647 1.00 94.88 533 GLU A CA 1
ATOM 4074 C C . GLU A 1 533 ? -24.413 19.268 -0.315 1.00 94.88 533 GLU A C 1
ATOM 4076 O O . GLU A 1 533 ? -24.283 18.077 -0.019 1.00 94.88 533 GLU A O 1
ATOM 4081 N N . ASN A 1 534 ? -24.903 19.662 -1.485 1.00 92.50 534 ASN A N 1
ATOM 4082 C CA . ASN A 1 534 ? -25.421 18.768 -2.507 1.00 92.50 534 ASN A CA 1
ATOM 4083 C C . ASN A 1 534 ? -24.676 18.872 -3.840 1.00 92.50 534 ASN A C 1
ATOM 4085 O O . ASN A 1 534 ? -24.972 18.083 -4.737 1.00 92.50 534 ASN A O 1
ATOM 4089 N N . ALA A 1 535 ? -23.707 19.783 -3.960 1.00 93.25 535 ALA A N 1
ATOM 4090 C CA . ALA A 1 535 ? -22.857 19.918 -5.130 1.00 93.25 535 ALA A CA 1
ATOM 4091 C C . ALA A 1 535 ? -22.192 18.591 -5.524 1.00 93.25 535 ALA A C 1
ATOM 4093 O O . ALA A 1 535 ? -21.654 17.857 -4.693 1.00 93.25 535 ALA A O 1
ATOM 4094 N N . THR A 1 536 ? -22.229 18.308 -6.824 1.00 94.12 536 THR A N 1
ATOM 4095 C CA . THR A 1 536 ? -21.604 17.133 -7.438 1.00 94.12 536 THR A CA 1
ATOM 4096 C C . THR A 1 536 ? -20.427 17.490 -8.338 1.00 94.12 536 THR A C 1
ATOM 4098 O O . THR A 1 536 ? -19.697 16.589 -8.713 1.00 94.12 536 THR A O 1
ATOM 4101 N N . ASP A 1 537 ? -20.209 18.757 -8.690 1.00 96.00 537 ASP A N 1
ATOM 4102 C CA . ASP A 1 537 ? -19.038 19.204 -9.458 1.00 96.00 537 ASP A CA 1
ATOM 4103 C C . ASP A 1 537 ? -17.817 19.302 -8.531 1.00 96.00 537 ASP A C 1
ATOM 4105 O O . ASP A 1 537 ? -17.900 19.944 -7.480 1.00 96.00 537 ASP A O 1
ATOM 4109 N N . THR A 1 538 ? -16.684 18.695 -8.896 1.00 95.44 538 THR A N 1
ATOM 4110 C CA . THR A 1 538 ? -15.468 18.769 -8.067 1.00 95.44 538 THR A CA 1
ATOM 4111 C C . THR A 1 538 ? -14.800 20.146 -8.102 1.00 95.44 538 THR A C 1
ATOM 4113 O O . THR A 1 538 ? -14.064 20.485 -7.178 1.00 95.44 538 THR A O 1
ATOM 4116 N N . ASN A 1 539 ? -15.138 20.993 -9.083 1.00 94.38 539 ASN A N 1
ATOM 4117 C CA . ASN A 1 539 ? -14.738 22.402 -9.134 1.00 94.38 539 ASN A CA 1
ATOM 4118 C C . ASN A 1 539 ? -15.534 23.289 -8.157 1.00 94.38 539 ASN A C 1
ATOM 4120 O O . ASN A 1 539 ? -15.190 24.460 -7.962 1.00 94.38 539 ASN A O 1
ATOM 4124 N N . ASN A 1 540 ? -16.605 22.771 -7.537 1.00 96.94 540 ASN A N 1
ATOM 4125 C CA . ASN A 1 540 ? -17.317 23.500 -6.492 1.00 96.94 540 ASN A CA 1
ATOM 4126 C C . ASN A 1 540 ? -16.357 23.778 -5.313 1.00 96.94 540 ASN A C 1
ATOM 4128 O O . ASN A 1 540 ? -15.707 22.844 -4.840 1.00 96.94 540 ASN A O 1
ATOM 4132 N N . PRO A 1 541 ? -16.281 25.019 -4.787 1.00 97.12 541 PRO A N 1
ATOM 4133 C CA . PRO A 1 541 ? -15.334 25.366 -3.729 1.00 97.12 541 PRO A CA 1
ATOM 4134 C C . PRO A 1 541 ? -15.390 24.460 -2.492 1.00 97.12 541 PRO A C 1
ATOM 4136 O O . PRO A 1 541 ? -14.333 24.094 -1.986 1.00 97.12 541 PRO A O 1
ATOM 4139 N N . ALA A 1 542 ? -16.586 24.064 -2.042 1.00 97.12 542 ALA A N 1
ATOM 4140 C CA . ALA A 1 542 ? -16.762 23.208 -0.870 1.00 97.12 542 ALA A CA 1
ATOM 4141 C C . ALA A 1 542 ? -16.341 21.756 -1.145 1.00 97.12 542 ALA A C 1
ATOM 4143 O O . ALA A 1 542 ? -15.712 21.126 -0.297 1.00 97.12 542 ALA A O 1
ATOM 4144 N N . VAL A 1 543 ? -16.633 21.231 -2.342 1.00 97.19 543 VAL A N 1
ATOM 4145 C CA . VAL A 1 543 ? -16.190 19.886 -2.749 1.00 97.19 543 VAL A CA 1
ATOM 4146 C C . VAL A 1 543 ? -14.670 19.839 -2.884 1.00 97.19 543 VAL A C 1
ATOM 4148 O O . VAL A 1 543 ? -14.041 18.923 -2.361 1.00 97.19 543 VAL A O 1
ATOM 4151 N N . ARG A 1 544 ? -14.066 20.844 -3.522 1.00 96.38 544 ARG A N 1
ATOM 4152 C CA . ARG A 1 544 ? -12.611 20.953 -3.656 1.00 96.38 544 ARG A CA 1
ATOM 4153 C C . ARG A 1 544 ? -11.903 21.055 -2.308 1.00 96.38 544 ARG A C 1
ATOM 4155 O O . ARG A 1 544 ? -10.914 20.359 -2.090 1.00 96.38 544 ARG A O 1
ATOM 4162 N N . GLU A 1 545 ? -12.402 21.897 -1.402 1.00 97.00 545 GLU A N 1
ATOM 4163 C CA . GLU A 1 545 ? -11.855 22.013 -0.046 1.00 97.00 545 GLU A CA 1
ATOM 4164 C C . GLU A 1 545 ? -11.968 20.678 0.706 1.00 97.00 545 GLU A C 1
ATOM 4166 O O . GLU A 1 545 ? -10.989 20.236 1.305 1.00 97.00 545 GLU A O 1
ATOM 4171 N N . ALA A 1 546 ? -13.099 19.972 0.587 1.00 97.38 546 ALA A N 1
ATOM 4172 C CA . ALA A 1 546 ? -13.281 18.645 1.172 1.00 97.38 546 ALA A CA 1
ATOM 4173 C C . ALA A 1 546 ? -12.341 17.580 0.572 1.00 97.38 546 ALA A C 1
ATOM 4175 O O . ALA A 1 546 ? -11.827 16.743 1.314 1.00 97.38 546 ALA A O 1
ATOM 4176 N N . LEU A 1 547 ? -12.076 17.610 -0.741 1.00 97.19 547 LEU A N 1
ATOM 4177 C CA . LEU A 1 547 ? -11.124 16.708 -1.402 1.00 97.19 547 LEU A CA 1
ATOM 4178 C C . LEU A 1 547 ? -9.673 16.999 -0.994 1.00 97.19 547 LEU A C 1
ATOM 4180 O O . LEU A 1 547 ? -8.922 16.060 -0.730 1.00 97.19 547 LEU A O 1
ATOM 4184 N N . GLN A 1 548 ? -9.273 18.269 -0.873 1.00 96.62 548 GLN A N 1
ATOM 4185 C CA . GLN A 1 548 ? -7.942 18.608 -0.362 1.00 96.62 548 GLN A CA 1
ATOM 4186 C C . GLN A 1 548 ? -7.801 18.227 1.118 1.00 96.62 548 GLN A C 1
ATOM 4188 O O . GLN A 1 548 ? -6.826 17.581 1.491 1.00 96.62 548 GLN A O 1
ATOM 4193 N N . ALA A 1 549 ? -8.801 18.524 1.951 1.00 96.50 549 ALA A N 1
ATOM 4194 C CA . ALA A 1 549 ? -8.807 18.127 3.357 1.00 96.50 549 ALA A CA 1
ATOM 4195 C C . ALA A 1 549 ? -8.806 16.596 3.531 1.00 96.50 549 ALA A C 1
ATOM 4197 O O . ALA A 1 549 ? -8.187 16.083 4.464 1.00 96.50 549 ALA A O 1
ATOM 4198 N N . PHE A 1 550 ? -9.442 15.853 2.617 1.00 96.69 550 PHE A N 1
ATOM 4199 C CA . PHE A 1 550 ? -9.331 14.398 2.549 1.00 96.69 550 PHE A CA 1
ATOM 4200 C C . PHE A 1 550 ? -7.893 13.970 2.252 1.00 96.69 550 PHE A C 1
ATOM 4202 O O . PHE A 1 550 ? -7.339 13.178 3.012 1.00 96.69 550 PHE A O 1
ATOM 4209 N N . ARG A 1 551 ? -7.266 14.523 1.205 1.00 95.94 551 ARG A N 1
ATOM 4210 C CA . ARG A 1 551 ? -5.871 14.225 0.842 1.00 95.94 551 ARG A CA 1
ATOM 4211 C C . ARG A 1 551 ? -4.905 14.489 1.990 1.00 95.94 551 ARG A C 1
ATOM 4213 O O . ARG A 1 551 ? -4.106 13.610 2.305 1.00 95.94 551 ARG A O 1
ATOM 4220 N N . ASP A 1 552 ? -5.047 15.625 2.665 1.00 93.81 552 ASP A N 1
ATOM 4221 C CA . ASP A 1 552 ? -4.245 15.997 3.832 1.00 93.81 552 ASP A CA 1
ATOM 4222 C C . ASP A 1 552 ? -4.467 15.021 5.006 1.00 93.81 552 ASP A C 1
ATOM 4224 O O . ASP A 1 552 ? -3.506 14.531 5.602 1.00 93.81 552 ASP A O 1
ATOM 4228 N N . LEU A 1 553 ? -5.729 14.671 5.307 1.00 91.50 553 LEU A N 1
ATOM 4229 C CA . LEU A 1 553 ? -6.100 13.695 6.344 1.00 91.50 553 LEU A CA 1
ATOM 4230 C C . LEU A 1 553 ? -5.499 12.308 6.082 1.00 91.50 553 LEU A C 1
ATOM 4232 O O . LEU A 1 553 ? -5.154 11.593 7.032 1.00 91.50 553 LEU A O 1
ATOM 4236 N N . VAL A 1 554 ? -5.414 11.910 4.810 1.00 90.31 554 VAL A N 1
ATOM 4237 C CA . VAL A 1 554 ? -4.950 10.581 4.404 1.00 90.31 554 VAL A CA 1
ATOM 4238 C C . VAL A 1 554 ? -3.516 10.549 3.883 1.00 90.31 554 VAL A C 1
ATOM 4240 O O . VAL A 1 554 ? -3.063 9.464 3.532 1.00 90.31 554 VAL A O 1
ATOM 4243 N N . GLY A 1 555 ? -2.786 11.666 3.846 1.00 90.25 555 GLY A N 1
ATOM 4244 C CA . GLY A 1 555 ? -1.428 11.730 3.292 1.00 90.25 555 GLY A CA 1
ATOM 4245 C C . GLY A 1 555 ? -1.340 11.300 1.820 1.00 90.25 555 GLY A C 1
ATOM 4246 O O . GLY A 1 555 ? -0.401 10.599 1.450 1.00 90.25 555 GLY A O 1
ATOM 4247 N N . LYS A 1 556 ? -2.345 11.650 1.008 1.00 92.94 556 LYS A N 1
ATOM 4248 C CA . LYS A 1 556 ? -2.371 11.431 -0.447 1.00 92.94 556 LYS A CA 1
ATOM 4249 C C . LYS A 1 556 ? -1.751 12.647 -1.137 1.00 92.94 556 LYS A C 1
ATOM 4251 O O . LYS A 1 556 ? -2.157 13.769 -0.856 1.00 92.94 556 LYS A O 1
ATOM 4256 N N . ASP A 1 557 ? -0.831 12.431 -2.075 1.00 91.19 557 ASP A N 1
ATOM 4257 C CA . ASP A 1 557 ? -0.265 13.531 -2.859 1.00 91.19 557 ASP A CA 1
ATOM 4258 C C . ASP A 1 557 ? -1.314 14.090 -3.827 1.00 91.19 557 ASP A C 1
ATOM 4260 O O . ASP A 1 557 ? -2.024 13.330 -4.497 1.00 91.19 557 ASP A O 1
ATOM 4264 N N . THR A 1 558 ? -1.381 15.416 -3.943 1.00 90.50 558 THR A N 1
ATOM 4265 C CA . THR A 1 558 ? -2.108 16.086 -5.028 1.00 90.50 558 THR A CA 1
ATOM 4266 C C . THR A 1 558 ? -1.496 15.678 -6.379 1.00 90.50 558 THR A C 1
ATOM 4268 O O . THR A 1 558 ? -0.267 15.608 -6.477 1.00 90.50 558 THR A O 1
ATOM 4271 N N . PRO A 1 559 ? -2.305 15.402 -7.422 1.00 90.50 559 PRO A N 1
ATOM 4272 C CA . PRO A 1 559 ? -1.799 15.113 -8.764 1.00 90.50 559 PRO A CA 1
ATOM 4273 C C . PRO A 1 559 ? -0.796 16.159 -9.269 1.00 90.50 559 PRO A C 1
ATOM 4275 O O . PRO A 1 559 ? -0.964 17.356 -9.036 1.00 90.50 559 PRO A O 1
ATOM 4278 N N . VAL A 1 560 ? 0.244 15.699 -9.974 1.00 89.00 560 VAL A N 1
ATOM 4279 C CA . VAL A 1 560 ? 1.275 16.583 -10.552 1.00 89.00 560 VAL A CA 1
ATOM 4280 C C . VAL A 1 560 ? 0.719 17.371 -11.742 1.00 89.00 560 VAL A C 1
ATOM 4282 O O . VAL A 1 560 ? 1.129 18.512 -11.949 1.00 89.00 560 VAL A O 1
ATOM 4285 N N . ASP A 1 561 ? -0.232 16.796 -12.489 1.00 91.06 561 ASP A N 1
ATOM 4286 C CA . ASP A 1 561 ? -1.034 17.527 -13.474 1.00 91.06 561 ASP A CA 1
ATOM 4287 C C . ASP A 1 561 ? -1.970 18.536 -12.773 1.00 91.06 561 ASP A C 1
ATOM 4289 O O . ASP A 1 561 ? -2.896 18.117 -12.065 1.00 91.06 561 ASP A O 1
ATOM 4293 N N . PRO A 1 562 ? -1.820 19.856 -13.000 1.00 89.81 562 PRO A N 1
ATOM 4294 C CA . PRO A 1 562 ? -2.748 20.850 -12.472 1.00 89.81 562 PRO A CA 1
ATOM 4295 C C . PRO A 1 562 ? -4.190 20.670 -12.967 1.00 89.81 562 PRO A C 1
ATOM 4297 O O . PRO A 1 562 ? -5.113 21.081 -12.269 1.00 89.81 562 PRO A O 1
ATOM 4300 N N . ALA A 1 563 ? -4.414 20.051 -14.134 1.00 91.00 563 ALA A N 1
ATOM 4301 C CA . ALA A 1 563 ? -5.758 19.763 -14.640 1.00 91.00 563 ALA A CA 1
ATOM 4302 C C . ALA A 1 563 ? -6.469 18.656 -13.840 1.00 91.00 563 ALA A C 1
ATOM 4304 O O . ALA A 1 563 ? -7.700 18.619 -13.790 1.00 91.00 563 ALA A O 1
ATOM 4305 N N . LEU A 1 564 ? -5.708 17.780 -13.175 1.00 92.38 564 LEU A N 1
ATOM 4306 C CA . LEU A 1 564 ? -6.235 16.714 -12.320 1.00 92.38 564 LEU A CA 1
ATOM 4307 C C . LEU A 1 564 ? -6.277 17.099 -10.836 1.00 92.38 564 LEU A C 1
ATOM 4309 O O . LEU A 1 564 ? -6.900 16.383 -10.056 1.00 92.38 564 LEU A O 1
ATOM 4313 N N . ALA A 1 565 ? -5.674 18.224 -10.439 1.00 90.56 565 ALA A N 1
ATOM 4314 C CA . ALA A 1 565 ? -5.610 18.665 -9.044 1.00 90.56 565 ALA A CA 1
ATOM 4315 C C . ALA A 1 565 ? -6.994 18.751 -8.372 1.00 90.56 565 ALA A C 1
ATOM 4317 O O . ALA A 1 565 ? -7.155 18.287 -7.246 1.00 90.56 565 ALA A O 1
ATOM 4318 N N . ASP A 1 566 ? -8.008 19.250 -9.084 1.00 93.31 566 ASP A N 1
ATOM 4319 C CA . ASP A 1 566 ? -9.388 19.362 -8.585 1.00 93.31 566 ASP A CA 1
ATOM 4320 C C . ASP A 1 566 ? -10.268 18.149 -8.975 1.00 93.31 566 ASP A C 1
ATOM 4322 O O . ASP A 1 566 ? -11.463 18.138 -8.695 1.00 93.31 566 ASP A O 1
ATOM 4326 N N . SER A 1 567 ? -9.712 17.109 -9.610 1.00 95.56 567 SER A N 1
ATOM 4327 C CA . SER A 1 567 ? -10.437 15.875 -9.966 1.00 95.56 567 SER A CA 1
ATOM 4328 C C . SER A 1 567 ? -10.385 14.835 -8.843 1.00 95.56 567 SER A C 1
ATOM 4330 O O . SER A 1 567 ? -9.441 14.802 -8.057 1.00 95.56 567 SER A O 1
ATOM 4332 N N . LEU A 1 568 ? -11.377 13.944 -8.787 1.00 96.62 568 LEU A N 1
ATOM 4333 C CA . LEU A 1 568 ? -11.414 12.799 -7.874 1.00 96.62 568 LEU A CA 1
ATOM 4334 C C . LEU A 1 568 ? -10.725 11.584 -8.517 1.00 96.62 568 LEU A C 1
ATOM 4336 O O . LEU A 1 568 ? -11.206 11.044 -9.516 1.00 96.62 568 LEU A O 1
ATOM 4340 N N . MET A 1 569 ? -9.604 11.141 -7.945 1.00 96.12 569 MET A N 1
ATOM 4341 C CA . MET A 1 569 ? -8.769 10.088 -8.534 1.00 96.12 569 MET A CA 1
ATOM 4342 C C . MET A 1 569 ? -9.345 8.676 -8.306 1.00 96.12 569 MET A C 1
ATOM 4344 O O . MET A 1 569 ? -10.011 8.434 -7.295 1.00 96.12 569 MET A O 1
ATOM 4348 N N . PRO A 1 570 ? -9.041 7.689 -9.174 1.00 96.31 570 PRO A N 1
ATOM 4349 C CA . PRO A 1 570 ? -9.531 6.319 -9.021 1.00 96.31 570 PRO A CA 1
ATOM 4350 C C . PRO A 1 570 ? -9.256 5.689 -7.652 1.00 96.31 570 PRO A C 1
ATOM 4352 O O . PRO A 1 570 ? -10.169 5.108 -7.067 1.00 96.31 570 PRO A O 1
ATOM 4355 N N . SER A 1 571 ? -8.040 5.854 -7.122 1.00 95.62 571 SER A N 1
ATOM 4356 C CA . SER A 1 571 ? -7.640 5.351 -5.801 1.00 95.62 571 SER A CA 1
ATOM 4357 C C . SER A 1 571 ? -8.317 6.091 -4.644 1.00 95.62 571 SER A C 1
ATOM 4359 O O . SER A 1 571 ? -8.636 5.475 -3.629 1.00 95.62 571 SER A O 1
ATOM 4361 N N . GLU A 1 572 ? -8.615 7.382 -4.811 1.00 97.19 572 GLU A N 1
ATOM 4362 C CA . GLU A 1 572 ? -9.339 8.196 -3.826 1.00 97.19 572 GLU A CA 1
ATOM 4363 C C . GLU A 1 572 ? -10.795 7.738 -3.681 1.00 97.19 572 GLU A C 1
ATOM 4365 O O . GLU A 1 572 ? -11.295 7.680 -2.560 1.00 97.19 572 GLU A O 1
ATOM 4370 N N . ARG A 1 573 ? -11.457 7.325 -4.775 1.00 97.00 573 ARG A N 1
ATOM 4371 C CA . ARG A 1 573 ? -12.810 6.731 -4.718 1.00 97.00 573 ARG A CA 1
ATOM 4372 C C . ARG A 1 573 ? -12.832 5.460 -3.867 1.00 97.00 573 ARG A C 1
ATOM 4374 O O . ARG A 1 573 ? -13.655 5.352 -2.964 1.00 97.00 573 ARG A O 1
ATOM 4381 N N . VAL A 1 574 ? -11.907 4.528 -4.125 1.00 97.69 574 VAL A N 1
ATOM 4382 C CA . VAL A 1 574 ? -11.806 3.264 -3.370 1.00 97.69 574 VAL A CA 1
ATOM 4383 C C . VAL A 1 574 ? -11.472 3.532 -1.901 1.00 97.69 574 VAL A C 1
ATOM 4385 O O . VAL A 1 574 ? -12.077 2.942 -1.008 1.00 97.69 574 VAL A O 1
ATOM 4388 N N . ALA A 1 575 ? -10.551 4.463 -1.636 1.00 97.19 575 ALA A N 1
ATOM 4389 C CA . ALA A 1 575 ? -10.203 4.873 -0.281 1.00 97.19 575 ALA A CA 1
ATOM 4390 C C . ALA A 1 575 ? -11.415 5.455 0.473 1.00 97.19 575 ALA A C 1
ATOM 4392 O O . ALA A 1 575 ? -11.690 5.030 1.593 1.00 97.19 575 ALA A O 1
ATOM 4393 N N . LEU A 1 576 ? -12.167 6.377 -0.141 1.00 97.88 576 LEU A N 1
ATOM 4394 C CA . LEU A 1 576 ? -13.378 6.967 0.443 1.00 97.88 576 LEU A CA 1
ATOM 4395 C C . LEU A 1 576 ? -14.449 5.912 0.749 1.00 97.88 576 LEU A C 1
ATOM 4397 O O . LEU A 1 576 ? -14.992 5.916 1.852 1.00 97.88 576 LEU A O 1
ATOM 4401 N N . GLU A 1 577 ? -14.718 4.987 -0.177 1.00 96.81 577 GLU A N 1
ATOM 4402 C CA . GLU A 1 577 ? -15.678 3.895 0.041 1.00 96.81 577 GLU A CA 1
ATOM 4403 C C . GLU A 1 577 ? -15.285 3.010 1.239 1.00 96.81 577 GLU A C 1
ATOM 4405 O O . GLU A 1 577 ? -16.132 2.688 2.073 1.00 96.81 577 GLU A O 1
ATOM 4410 N N . LEU A 1 578 ? -14.002 2.661 1.386 1.00 97.12 578 LEU A N 1
ATOM 4411 C CA . LEU A 1 578 ? -13.522 1.865 2.523 1.00 97.12 578 LEU A CA 1
ATOM 4412 C C . LEU A 1 578 ? -13.542 2.642 3.844 1.00 97.12 578 LEU A C 1
ATOM 4414 O O . LEU A 1 578 ? -13.873 2.072 4.885 1.00 97.12 578 LEU A O 1
ATOM 4418 N N . TYR A 1 579 ? -13.222 3.940 3.824 1.00 96.31 579 TYR A N 1
ATOM 4419 C CA . TYR A 1 579 ? -13.339 4.783 5.014 1.00 96.31 579 TYR A CA 1
ATOM 4420 C C . TYR A 1 579 ? -14.795 4.907 5.478 1.00 96.31 579 TYR A C 1
ATOM 4422 O O . TYR A 1 579 ? -15.048 4.816 6.680 1.00 96.31 579 TYR A O 1
ATOM 4430 N N . ASP A 1 580 ? -15.751 5.013 4.554 1.00 96.12 580 ASP A N 1
ATOM 4431 C CA . ASP A 1 580 ? -17.180 5.025 4.875 1.00 96.12 580 ASP A CA 1
ATOM 4432 C C . ASP A 1 580 ? -17.655 3.687 5.464 1.00 96.12 580 ASP A C 1
ATOM 4434 O O . ASP A 1 580 ? -18.253 3.660 6.540 1.00 96.12 580 ASP A O 1
ATOM 4438 N N . GLN A 1 581 ? -17.287 2.555 4.849 1.00 95.88 581 GLN A N 1
ATOM 4439 C CA . GLN A 1 581 ? -17.573 1.212 5.382 1.00 95.88 581 GLN A CA 1
ATOM 4440 C C . GLN A 1 581 ? -17.004 1.013 6.797 1.00 95.88 581 GLN A C 1
ATOM 4442 O O . GLN A 1 581 ? -17.659 0.444 7.677 1.00 95.88 581 GLN A O 1
ATOM 4447 N N . ARG A 1 582 ? -15.787 1.509 7.040 1.00 95.88 582 ARG A N 1
ATOM 4448 C CA . ARG A 1 582 ? -15.108 1.459 8.339 1.00 95.88 582 ARG A CA 1
ATOM 4449 C C . ARG A 1 582 ? -15.835 2.321 9.384 1.00 95.88 582 ARG A C 1
ATOM 4451 O O . ARG A 1 582 ? -16.029 1.856 10.508 1.00 95.88 582 ARG A O 1
ATOM 4458 N N . LEU A 1 583 ? -16.321 3.515 9.024 1.00 96.38 583 LEU A N 1
ATOM 4459 C CA . LEU A 1 583 ? -17.188 4.332 9.889 1.00 96.38 583 LEU A CA 1
ATOM 4460 C C . LEU A 1 583 ? -18.536 3.649 10.167 1.00 96.38 583 LEU A C 1
ATOM 4462 O O . LEU A 1 583 ? -18.951 3.582 11.325 1.00 96.38 583 LEU A O 1
ATOM 4466 N N . ALA A 1 584 ? -19.188 3.081 9.149 1.00 96.31 584 ALA A N 1
ATOM 4467 C CA . ALA A 1 584 ? -20.454 2.361 9.289 1.00 96.31 584 ALA A CA 1
ATOM 4468 C C . ALA A 1 584 ? -20.334 1.165 10.251 1.00 96.31 584 ALA A C 1
ATOM 4470 O O . ALA A 1 584 ? -21.184 0.984 11.129 1.00 96.31 584 ALA A O 1
ATOM 4471 N N . ARG A 1 585 ? -19.232 0.404 10.159 1.00 96.06 585 ARG A N 1
ATOM 4472 C CA . ARG A 1 585 ? -18.894 -0.706 11.065 1.00 96.06 585 ARG A CA 1
ATOM 4473 C C . ARG A 1 585 ? -18.799 -0.249 12.524 1.00 96.06 585 ARG A C 1
ATOM 4475 O O . ARG A 1 585 ? -19.430 -0.850 13.394 1.00 96.06 585 ARG A O 1
ATOM 4482 N N . TYR A 1 586 ? -18.075 0.836 12.806 1.00 96.94 586 TYR A N 1
ATOM 4483 C CA . TYR A 1 586 ? -17.989 1.380 14.169 1.00 96.94 586 TYR A CA 1
ATOM 4484 C C . TYR A 1 586 ? -19.296 2.030 14.646 1.00 96.94 586 TYR A C 1
ATOM 4486 O O . TYR A 1 586 ? -19.621 1.945 15.831 1.00 96.94 586 TYR A O 1
ATOM 4494 N N . ALA A 1 587 ? -20.082 2.636 13.754 1.00 97.06 587 ALA A N 1
ATOM 4495 C CA . ALA A 1 587 ? -21.396 3.175 14.092 1.00 97.06 587 ALA A CA 1
ATOM 4496 C C . ALA A 1 587 ? -22.365 2.067 14.529 1.00 97.06 587 ALA A C 1
ATOM 4498 O O . ALA A 1 587 ? -23.018 2.197 15.565 1.00 97.06 587 ALA A O 1
ATOM 4499 N N . ALA A 1 588 ? -22.413 0.955 13.788 1.00 96.38 588 ALA A N 1
ATOM 4500 C CA . ALA A 1 588 ? -23.181 -0.229 14.163 1.00 96.38 588 ALA A CA 1
ATOM 4501 C C . ALA A 1 588 ? -22.707 -0.801 15.511 1.00 96.38 588 ALA A C 1
ATOM 4503 O O . ALA A 1 588 ? -23.530 -1.090 16.382 1.00 96.38 588 ALA A O 1
ATOM 4504 N N . LEU A 1 589 ? -21.389 -0.875 15.728 1.00 96.00 589 LEU A N 1
ATOM 4505 C CA . LEU A 1 589 ? -20.796 -1.353 16.977 1.00 96.00 589 LEU A CA 1
ATOM 4506 C C . LEU A 1 589 ? -21.182 -0.475 18.188 1.00 96.00 589 LEU A C 1
ATOM 4508 O O . LEU A 1 589 ? -21.631 -0.998 19.209 1.00 96.00 589 LEU A O 1
ATOM 4512 N N . GLN A 1 590 ? -21.089 0.856 18.076 1.00 96.75 590 GLN A N 1
ATOM 4513 C CA . GLN A 1 590 ? -21.510 1.778 19.143 1.00 96.75 590 GLN A CA 1
ATOM 4514 C C . GLN A 1 590 ? -23.035 1.792 19.351 1.00 96.75 590 GLN A C 1
ATOM 4516 O O . GLN A 1 590 ? -23.493 1.960 20.485 1.00 96.75 590 GLN A O 1
ATOM 4521 N N . ALA A 1 591 ? -23.834 1.602 18.296 1.00 95.62 591 ALA A N 1
ATOM 4522 C CA . ALA A 1 591 ? -25.287 1.471 18.409 1.00 95.62 591 ALA A CA 1
ATOM 4523 C C . ALA A 1 591 ? -25.677 0.191 19.170 1.00 95.62 591 ALA A C 1
ATOM 4525 O O . ALA A 1 591 ? -26.475 0.254 20.109 1.00 95.62 591 ALA A O 1
ATOM 4526 N N . ALA A 1 592 ? -25.051 -0.944 18.837 1.00 94.75 592 ALA A N 1
ATOM 4527 C CA . ALA A 1 592 ? -25.221 -2.210 19.546 1.00 94.75 592 ALA A CA 1
ATOM 4528 C C . ALA A 1 592 ? -24.788 -2.099 21.017 1.00 94.75 592 ALA A C 1
ATOM 4530 O O . ALA A 1 592 ? -25.539 -2.497 21.909 1.00 94.75 592 ALA A O 1
ATOM 4531 N N . GLN A 1 593 ? -23.632 -1.478 21.288 1.00 95.25 593 GLN A N 1
ATOM 4532 C CA . GLN A 1 593 ? -23.167 -1.215 22.652 1.00 95.25 593 GLN A CA 1
ATOM 4533 C C . GLN A 1 593 ? -24.202 -0.403 23.443 1.00 95.25 593 GLN A C 1
ATOM 4535 O O . GLN A 1 593 ? -24.592 -0.798 24.541 1.00 95.25 593 GLN A O 1
ATOM 4540 N N . ARG A 1 594 ? -24.702 0.701 22.866 1.00 94.31 594 ARG A N 1
ATOM 4541 C CA . ARG A 1 594 ? -25.703 1.579 23.492 1.00 94.31 594 ARG A CA 1
ATOM 4542 C C . ARG A 1 594 ? -27.001 0.841 23.823 1.00 94.31 594 ARG A C 1
ATOM 4544 O O . ARG A 1 594 ? -27.546 1.063 24.903 1.00 94.31 594 ARG A O 1
ATOM 4551 N N . ALA A 1 595 ? -27.483 -0.024 22.931 1.00 93.31 595 ALA A N 1
ATOM 4552 C CA . ALA A 1 595 ? -28.651 -0.865 23.191 1.00 93.31 595 ALA A CA 1
ATOM 4553 C C . ALA A 1 595 ? -28.383 -1.873 24.327 1.00 93.31 595 ALA A C 1
ATOM 4555 O O . ALA A 1 595 ? -29.227 -2.076 25.201 1.00 93.31 595 ALA A O 1
ATOM 4556 N N . ALA A 1 596 ? -27.179 -2.450 24.367 1.00 91.38 596 ALA A N 1
ATOM 4557 C CA . ALA A 1 596 ? -26.785 -3.447 25.356 1.00 91.38 596 ALA A CA 1
ATOM 4558 C C . ALA A 1 596 ? -26.500 -2.877 26.766 1.00 91.38 596 ALA A C 1
ATOM 4560 O O . ALA A 1 596 ? -26.497 -3.644 27.734 1.00 91.38 596 ALA A O 1
ATOM 4561 N N . LEU A 1 597 ? -26.321 -1.554 26.925 1.00 89.38 597 LEU A N 1
ATOM 4562 C CA . LEU A 1 597 ? -26.015 -0.910 28.216 1.00 89.38 597 LEU A CA 1
ATOM 4563 C C . LEU A 1 597 ? -27.019 -1.242 29.331 1.00 89.38 597 LEU A C 1
ATOM 4565 O O . LEU A 1 597 ? -26.619 -1.351 30.489 1.00 89.38 597 LEU A O 1
ATOM 4569 N N . GLN A 1 598 ? -28.300 -1.463 29.020 1.00 86.88 598 GLN A N 1
ATOM 4570 C CA . GLN A 1 598 ? -29.295 -1.841 30.036 1.00 86.88 598 GLN A CA 1
ATOM 4571 C C . GLN A 1 598 ? -28.968 -3.188 30.707 1.00 86.88 598 GLN A C 1
ATOM 4573 O O . GLN A 1 598 ? -29.238 -3.374 31.895 1.00 86.88 598 GLN A O 1
ATOM 4578 N N . SER A 1 599 ? -28.334 -4.103 29.969 1.00 85.75 599 SER A N 1
ATOM 4579 C CA . SER A 1 599 ? -27.902 -5.423 30.450 1.00 85.75 599 SER A CA 1
ATOM 4580 C C . SER A 1 599 ? -26.457 -5.445 30.963 1.00 85.75 599 SER A C 1
ATOM 4582 O O . SER A 1 599 ? -25.983 -6.501 31.382 1.00 85.75 599 SER A O 1
ATOM 4584 N N . SER A 1 600 ? -25.756 -4.306 30.942 1.00 88.88 600 SER A N 1
ATOM 4585 C CA . SER A 1 600 ? -24.361 -4.209 31.381 1.00 88.88 600 SER A CA 1
ATOM 4586 C C . SER A 1 600 ? -24.184 -4.411 32.891 1.00 88.88 600 SER A C 1
ATOM 4588 O O . SER A 1 600 ? -25.112 -4.257 33.696 1.00 88.88 600 SER A O 1
ATOM 4590 N N . LEU A 1 601 ? -22.957 -4.766 33.262 1.00 88.06 601 LEU A N 1
ATOM 4591 C CA . LEU A 1 601 ? -22.508 -4.948 34.634 1.00 88.06 601 LEU A CA 1
ATOM 4592 C C . LEU A 1 601 ? -21.690 -3.738 35.099 1.00 88.06 601 LEU A C 1
ATOM 4594 O O . LEU A 1 601 ? -20.582 -3.528 34.617 1.00 88.06 601 LEU A O 1
ATOM 4598 N N . ASP A 1 602 ? -22.175 -3.003 36.101 1.00 91.50 602 ASP A N 1
ATOM 4599 C CA . ASP A 1 602 ? -21.365 -2.002 36.806 1.00 91.50 602 ASP A CA 1
ATOM 4600 C C . ASP A 1 602 ? -20.320 -2.691 37.699 1.00 91.50 602 ASP A C 1
ATOM 4602 O O . ASP A 1 602 ? -20.628 -3.222 38.771 1.00 91.50 602 ASP A O 1
ATOM 4606 N N . LEU A 1 603 ? -19.060 -2.661 37.255 1.00 90.38 603 LEU A N 1
ATOM 4607 C CA . LEU A 1 603 ? -17.927 -3.228 37.980 1.00 90.38 603 LEU A CA 1
ATOM 4608 C C . LEU A 1 603 ? -17.642 -2.507 39.309 1.00 90.38 603 LEU A C 1
ATOM 4610 O O . LEU A 1 603 ? -17.124 -3.124 40.242 1.00 90.38 603 LEU A O 1
ATOM 4614 N N . MET A 1 604 ? -17.976 -1.220 39.428 1.00 89.75 604 MET A N 1
ATOM 4615 C CA . MET A 1 604 ? -17.767 -0.437 40.650 1.00 89.75 604 MET A CA 1
ATOM 4616 C C . MET A 1 604 ? -18.869 -0.699 41.685 1.00 89.75 604 MET A C 1
ATOM 4618 O O . MET A 1 604 ? -18.584 -0.706 42.888 1.00 89.75 604 MET A O 1
ATOM 4622 N N . ALA A 1 605 ? -20.100 -0.989 41.248 1.00 89.44 605 ALA A N 1
ATOM 4623 C CA . ALA A 1 605 ? -21.195 -1.404 42.129 1.00 89.44 605 ALA A CA 1
ATOM 4624 C C . ALA A 1 605 ? -20.902 -2.715 42.878 1.00 89.44 605 ALA A C 1
ATOM 4626 O O . ALA A 1 605 ? -21.383 -2.889 43.998 1.00 89.44 605 ALA A O 1
ATOM 4627 N N . ILE A 1 606 ? -20.057 -3.598 42.331 1.00 86.62 606 ILE A N 1
ATOM 4628 C CA . ILE A 1 606 ? -19.644 -4.857 42.980 1.00 86.62 606 ILE A CA 1
ATOM 4629 C C . ILE A 1 606 ? -19.063 -4.596 44.377 1.00 86.62 606 ILE A C 1
ATOM 4631 O O . ILE A 1 606 ? -19.377 -5.314 45.327 1.00 86.62 606 ILE A O 1
ATOM 4635 N N . ASN A 1 607 ? -18.290 -3.518 44.540 1.00 85.75 607 ASN A N 1
ATOM 4636 C CA . ASN A 1 607 ? -17.682 -3.134 45.818 1.00 85.75 607 ASN A CA 1
ATOM 4637 C C . ASN A 1 607 ? -18.714 -2.703 46.886 1.00 85.75 607 ASN A C 1
ATOM 4639 O O . ASN A 1 607 ? -18.366 -2.598 48.062 1.00 85.75 607 ASN A O 1
ATOM 4643 N N . ARG A 1 608 ? -19.979 -2.475 46.498 1.00 88.00 608 ARG A N 1
ATOM 4644 C CA . ARG A 1 608 ? -21.111 -2.162 47.391 1.00 88.00 608 ARG A CA 1
ATOM 4645 C C . ARG A 1 608 ? -21.955 -3.393 47.755 1.00 88.00 608 ARG A C 1
ATOM 4647 O O . ARG A 1 608 ? -22.812 -3.293 48.627 1.00 88.00 608 ARG A O 1
ATOM 4654 N N . LEU A 1 609 ? -21.734 -4.543 47.110 1.00 85.94 609 LEU A N 1
ATOM 4655 C CA . LEU A 1 609 ? -22.447 -5.792 47.407 1.00 85.94 609 LEU A CA 1
ATOM 4656 C C . LEU A 1 609 ? -21.966 -6.432 48.719 1.00 85.94 609 LEU A C 1
ATOM 4658 O O . LEU A 1 609 ? -20.884 -6.128 49.220 1.00 85.94 609 LEU A O 1
ATOM 4662 N N . LEU A 1 610 ? -22.740 -7.389 49.241 1.00 87.62 610 LEU A N 1
ATOM 4663 C CA . LEU A 1 610 ? -22.344 -8.219 50.383 1.00 87.62 610 LEU A CA 1
ATOM 4664 C C . LEU A 1 610 ? -21.019 -8.959 50.120 1.00 87.62 610 LEU A C 1
ATOM 4666 O O . LEU A 1 610 ? -20.743 -9.406 49.004 1.00 87.62 610 LEU A O 1
ATOM 4670 N N . LYS A 1 611 ? -20.221 -9.170 51.178 1.00 89.38 611 LYS A N 1
ATOM 4671 C CA . LYS A 1 611 ? -18.907 -9.845 51.105 1.00 89.38 611 LYS A CA 1
ATOM 4672 C C . LYS A 1 611 ? -18.968 -11.246 50.469 1.00 89.38 611 LYS A C 1
ATOM 4674 O O . LYS A 1 611 ? -17.985 -11.676 49.872 1.00 89.38 611 LYS A O 1
ATOM 4679 N N . SER A 1 612 ? -20.092 -11.956 50.579 1.00 86.81 612 SER A N 1
ATOM 4680 C CA . SER A 1 612 ? -20.345 -13.243 49.909 1.00 86.81 612 SER A CA 1
ATOM 4681 C C . SER A 1 612 ? -20.398 -13.100 48.382 1.00 86.81 612 SER A C 1
ATOM 4683 O O . SER A 1 612 ? -19.706 -13.825 47.667 1.00 86.81 612 SER A O 1
ATOM 4685 N N . HIS A 1 613 ? -21.149 -12.122 47.874 1.00 85.19 613 HIS A N 1
ATOM 4686 C CA . HIS A 1 613 ? -21.270 -11.854 46.438 1.00 85.19 613 HIS A CA 1
ATOM 4687 C C . HIS A 1 613 ? -19.954 -11.297 45.873 1.00 85.19 613 HIS A C 1
ATOM 4689 O O . HIS A 1 613 ? -19.510 -11.737 44.817 1.00 85.19 613 HIS A O 1
ATOM 4695 N N . GLN A 1 614 ? -19.254 -10.438 46.626 1.00 88.12 614 GLN A N 1
ATOM 4696 C CA . GLN A 1 614 ? -17.897 -9.987 46.277 1.00 88.12 614 GLN A CA 1
ATOM 4697 C C . GLN A 1 614 ? -16.894 -11.146 46.159 1.00 88.12 614 GLN A C 1
ATOM 4699 O O . GLN A 1 614 ? -16.027 -11.126 45.292 1.00 88.12 614 GLN A O 1
ATOM 4704 N N . ARG A 1 615 ? -16.973 -12.166 47.027 1.00 88.75 615 ARG A N 1
ATOM 4705 C CA . ARG A 1 615 ? -16.129 -13.371 46.903 1.00 88.75 615 ARG A CA 1
ATOM 4706 C C . ARG A 1 615 ? -16.497 -14.193 45.668 1.00 88.75 615 ARG A C 1
ATOM 4708 O O . ARG A 1 615 ? -15.597 -14.696 45.005 1.00 88.75 615 ARG A O 1
ATOM 4715 N N . SER A 1 616 ? -17.790 -14.290 45.363 1.00 87.75 616 SER A N 1
ATOM 4716 C CA . SER A 1 616 ? -18.322 -15.075 44.240 1.00 87.75 616 SER A CA 1
ATOM 4717 C C . SER A 1 616 ? -17.961 -14.476 42.875 1.00 87.75 616 SER A C 1
ATOM 4719 O O . SER A 1 616 ? -17.725 -15.214 41.925 1.00 87.75 616 SER A O 1
ATOM 4721 N N . SER A 1 617 ? -17.835 -13.149 42.775 1.00 88.81 617 SER A N 1
ATOM 4722 C CA . SER A 1 617 ? -17.487 -12.463 41.524 1.00 88.81 617 SER A CA 1
ATOM 4723 C C . SER A 1 617 ? -15.989 -12.420 41.203 1.00 88.81 617 SER A C 1
ATOM 4725 O O . SER A 1 617 ? -15.623 -12.277 40.033 1.00 88.81 617 SER A O 1
ATOM 4727 N N . ARG A 1 618 ? -15.101 -12.593 42.196 1.00 91.81 618 ARG A N 1
ATOM 4728 C CA . ARG A 1 618 ? -13.634 -12.557 42.007 1.00 91.81 618 ARG A CA 1
ATOM 4729 C C . ARG A 1 618 ? -13.120 -13.426 40.850 1.00 91.81 618 ARG A C 1
ATOM 4731 O O . ARG A 1 618 ? -12.335 -12.902 40.065 1.00 91.81 618 ARG A O 1
ATOM 4738 N N . PRO A 1 619 ? -13.551 -14.692 40.654 1.00 91.19 619 PRO A N 1
ATOM 4739 C CA . PRO A 1 619 ? -13.073 -15.521 39.540 1.00 91.19 619 PRO A CA 1
ATOM 4740 C C . PRO A 1 619 ? -13.514 -15.028 38.154 1.00 91.19 619 PRO A C 1
ATOM 4742 O O . PRO A 1 619 ? -12.938 -15.432 37.144 1.00 91.19 619 PRO A O 1
ATOM 4745 N N . HIS A 1 620 ? -14.550 -14.190 38.078 1.00 91.12 620 HIS A N 1
ATOM 4746 C CA . HIS A 1 620 ? -15.005 -13.555 36.840 1.00 91.12 620 HIS A CA 1
ATOM 4747 C C . HIS A 1 620 ? -14.214 -12.270 36.573 1.00 91.12 620 HIS A C 1
ATOM 4749 O O . HIS A 1 620 ? -13.684 -12.090 35.479 1.00 91.12 620 HIS A O 1
ATOM 4755 N N . ILE A 1 621 ? -14.018 -11.439 37.601 1.00 92.88 621 ILE A N 1
ATOM 4756 C CA . ILE A 1 621 ? -13.188 -10.230 37.511 1.00 92.88 621 ILE A CA 1
ATOM 4757 C C . ILE A 1 621 ? -11.725 -10.589 37.208 1.00 92.88 621 ILE A C 1
ATOM 4759 O O . ILE A 1 621 ? -11.114 -9.951 36.360 1.00 92.88 621 ILE A O 1
ATOM 4763 N N . ALA A 1 622 ? -11.177 -11.648 37.810 1.00 92.50 622 ALA A N 1
ATOM 4764 C CA . ALA A 1 622 ? -9.817 -12.113 37.529 1.00 92.50 622 ALA A CA 1
ATOM 4765 C C . ALA A 1 622 ? -9.651 -12.603 36.078 1.00 92.50 622 ALA A C 1
ATOM 4767 O O . ALA A 1 622 ? -8.591 -12.412 35.485 1.00 92.50 622 ALA A O 1
ATOM 4768 N N . ARG A 1 623 ? -10.703 -13.185 35.478 1.00 93.12 623 ARG A N 1
ATOM 4769 C CA . ARG A 1 623 ? -10.734 -13.531 34.045 1.00 93.12 623 ARG A CA 1
ATOM 4770 C C . ARG A 1 623 ? -10.781 -12.286 33.158 1.00 93.12 623 ARG A C 1
ATOM 4772 O O . ARG A 1 623 ? -10.034 -12.232 32.190 1.00 93.12 623 ARG A O 1
ATOM 4779 N N . LEU A 1 624 ? -11.571 -11.273 33.520 1.00 94.25 624 LEU A N 1
ATOM 4780 C CA . LEU A 1 624 ? -11.568 -9.973 32.839 1.00 94.25 624 LEU A CA 1
ATOM 4781 C C . LEU A 1 624 ? -10.189 -9.294 32.908 1.00 94.25 624 LEU A C 1
ATOM 4783 O O . LEU A 1 624 ? -9.656 -8.894 31.880 1.00 94.25 624 LEU A O 1
ATOM 4787 N N . GLN A 1 625 ? -9.595 -9.193 34.101 1.00 94.56 625 GLN A N 1
ATOM 4788 C CA . GLN A 1 625 ? -8.262 -8.609 34.303 1.00 94.56 625 GLN A CA 1
ATOM 4789 C C . GLN A 1 625 ? -7.194 -9.370 33.501 1.00 94.56 625 GLN A C 1
ATOM 4791 O O . GLN A 1 625 ? -6.319 -8.746 32.904 1.00 94.56 625 GLN A O 1
ATOM 4796 N N . LYS A 1 626 ? -7.298 -10.706 33.428 1.00 93.62 626 LYS A N 1
ATOM 4797 C CA . LYS A 1 626 ? -6.440 -11.539 32.578 1.00 93.62 626 LYS A CA 1
ATOM 4798 C C . LYS A 1 626 ? -6.615 -11.213 31.091 1.00 93.62 626 LYS A C 1
ATOM 4800 O O . LYS A 1 626 ? -5.611 -10.947 30.443 1.00 93.62 626 LYS A O 1
ATOM 4805 N N . ALA A 1 627 ? -7.844 -11.169 30.576 1.00 94.00 627 ALA A N 1
ATOM 4806 C CA . ALA A 1 627 ? -8.100 -10.837 29.172 1.00 94.00 627 ALA A CA 1
ATOM 4807 C C . ALA A 1 627 ? -7.590 -9.426 28.817 1.00 94.00 627 ALA A C 1
ATOM 4809 O O . ALA A 1 627 ? -6.911 -9.245 27.811 1.00 94.00 627 ALA A O 1
ATOM 4810 N N . LEU A 1 628 ? -7.819 -8.428 29.681 1.00 93.38 628 LEU A N 1
ATOM 4811 C CA . LEU A 1 628 ? -7.279 -7.073 29.507 1.00 93.38 628 LEU A CA 1
ATOM 4812 C C . LEU A 1 628 ? -5.738 -7.057 29.518 1.00 93.38 628 LEU A C 1
ATOM 4814 O O . LEU A 1 628 ? -5.123 -6.344 28.728 1.00 93.38 628 LEU A O 1
ATOM 4818 N N . ALA A 1 629 ? -5.098 -7.861 30.368 1.00 91.06 629 ALA A N 1
ATOM 4819 C CA . ALA A 1 629 ? -3.643 -8.004 30.389 1.00 91.06 629 ALA A CA 1
ATOM 4820 C C . ALA A 1 629 ? -3.081 -8.725 29.152 1.00 91.06 629 ALA A C 1
ATOM 4822 O O . ALA A 1 629 ? -2.016 -8.352 28.667 1.00 91.06 629 ALA A O 1
ATOM 4823 N N . GLU A 1 630 ? -3.802 -9.705 28.602 1.00 90.62 630 GLU A N 1
ATOM 4824 C CA . GLU A 1 630 ? -3.464 -10.372 27.335 1.00 90.62 630 GLU A CA 1
ATOM 4825 C C . GLU A 1 630 ? -3.572 -9.414 26.133 1.00 90.62 630 GLU A C 1
ATOM 4827 O O . GLU A 1 630 ? -2.835 -9.568 25.164 1.00 90.62 630 GLU A O 1
ATOM 4832 N N . LYS A 1 631 ? -4.402 -8.362 26.224 1.00 89.56 631 LYS A N 1
ATOM 4833 C CA . LYS A 1 631 ? -4.424 -7.218 25.287 1.00 89.56 631 LYS A CA 1
ATOM 4834 C C . LYS A 1 631 ? -3.447 -6.082 25.676 1.00 89.56 631 LYS A C 1
ATOM 4836 O O . LYS A 1 631 ? -3.541 -4.975 25.150 1.00 89.56 631 LYS A O 1
ATOM 4841 N N . GLY A 1 632 ? -2.536 -6.312 26.628 1.00 88.06 632 GLY A N 1
ATOM 4842 C CA . GLY A 1 632 ? -1.514 -5.345 27.059 1.00 88.06 632 GLY A CA 1
ATOM 4843 C C . GLY A 1 632 ? -2.028 -4.133 27.852 1.00 88.06 632 GLY A C 1
ATOM 4844 O O . GLY A 1 632 ? -1.281 -3.183 28.062 1.00 88.06 632 GLY A O 1
ATOM 4845 N N . LEU A 1 633 ? -3.288 -4.134 28.296 1.00 87.25 633 LEU A N 1
ATOM 4846 C CA . LEU A 1 633 ? -3.948 -2.978 28.925 1.00 87.25 633 LEU A CA 1
ATOM 4847 C C . LEU A 1 633 ? -3.843 -2.939 30.452 1.00 87.25 633 LEU A C 1
ATOM 4849 O O . LEU A 1 633 ? -4.102 -1.906 31.068 1.00 87.25 633 LEU A O 1
ATOM 4853 N N . GLN A 1 634 ? -3.492 -4.059 31.084 1.00 84.62 634 GLN A N 1
ATOM 4854 C CA . GLN A 1 634 ? -3.403 -4.162 32.537 1.00 84.62 634 GLN A CA 1
ATOM 4855 C C . GLN A 1 634 ? -2.151 -4.937 32.947 1.00 84.62 634 GLN A C 1
ATOM 4857 O O . GLN A 1 634 ? -1.939 -6.074 32.536 1.00 84.62 634 GLN A O 1
ATOM 4862 N N . THR A 1 635 ? -1.317 -4.336 33.794 1.00 75.56 635 THR A N 1
ATOM 4863 C CA . THR A 1 635 ? -0.166 -5.025 34.386 1.00 75.56 635 THR A CA 1
ATOM 4864 C C . THR A 1 635 ? -0.607 -5.915 35.551 1.00 75.56 635 THR A C 1
ATOM 4866 O O . THR A 1 635 ? -1.522 -5.585 36.308 1.00 75.56 635 THR A O 1
ATOM 4869 N N . GLN A 1 636 ? 0.045 -7.071 35.696 1.00 66.81 636 GLN A N 1
ATOM 4870 C CA . GLN A 1 636 ? -0.218 -8.011 36.788 1.00 66.81 636 GLN A CA 1
ATOM 4871 C C . GLN A 1 636 ? 0.163 -7.401 38.145 1.00 66.81 636 GLN A C 1
ATOM 4873 O O . GLN A 1 636 ? 1.252 -6.844 38.311 1.00 66.81 636 GLN A O 1
ATOM 4878 N N . THR A 1 637 ? -0.706 -7.542 39.146 1.00 55.78 637 THR A N 1
ATOM 4879 C CA . THR A 1 637 ? -0.445 -7.059 40.505 1.00 55.78 637 THR A CA 1
ATOM 4880 C C . THR A 1 637 ? 0.561 -7.965 41.230 1.00 55.78 637 THR A C 1
ATOM 4882 O O . THR A 1 637 ? 0.284 -9.114 41.547 1.00 55.78 637 THR A O 1
ATOM 4885 N N . HIS A 1 638 ? 1.753 -7.421 41.503 1.00 51.22 638 HIS A N 1
ATOM 4886 C CA . HIS A 1 638 ? 2.812 -7.977 42.363 1.00 51.22 638 HIS A CA 1
ATOM 4887 C C . HIS A 1 638 ? 3.096 -9.494 42.265 1.00 51.22 638 HIS A C 1
ATOM 4889 O O . HIS A 1 638 ? 2.752 -10.272 43.158 1.00 51.22 638 HIS A O 1
ATOM 4895 N N . ALA A 1 639 ? 3.911 -9.896 41.283 1.00 50.00 639 ALA A N 1
ATOM 4896 C CA . ALA A 1 639 ? 4.627 -11.174 41.327 1.00 50.00 639 ALA A CA 1
ATOM 4897 C C . ALA A 1 639 ? 5.609 -11.208 42.521 1.00 50.00 639 ALA A C 1
ATOM 4899 O O . ALA A 1 639 ? 6.743 -10.735 42.433 1.00 50.00 639 ALA A O 1
ATOM 4900 N N . ARG A 1 640 ? 5.179 -11.750 43.670 1.00 48.56 640 ARG A N 1
ATOM 4901 C CA . ARG A 1 640 ? 5.965 -11.722 44.922 1.00 48.56 640 ARG A CA 1
ATOM 4902 C C . ARG A 1 640 ? 7.195 -12.649 44.909 1.00 48.56 640 ARG A C 1
ATOM 4904 O O . ARG A 1 640 ? 8.069 -12.492 45.758 1.00 48.56 640 ARG A O 1
ATOM 4911 N N . LYS A 1 641 ? 7.282 -13.577 43.944 1.00 55.34 641 LYS A N 1
ATOM 4912 C CA . LYS A 1 641 ? 8.475 -14.370 43.582 1.00 55.34 641 LYS A CA 1
ATOM 4913 C C . LYS A 1 641 ? 8.497 -14.639 42.071 1.00 55.34 641 LYS A C 1
ATOM 4915 O O . LYS A 1 641 ? 7.450 -14.825 41.462 1.00 55.34 641 LYS A O 1
ATOM 4920 N N . ARG A 1 642 ? 9.700 -14.725 41.489 1.00 51.50 642 ARG A N 1
ATOM 4921 C CA . ARG A 1 642 ? 9.974 -14.848 40.036 1.00 51.50 642 ARG A CA 1
ATOM 4922 C C . ARG A 1 642 ? 9.518 -16.174 39.387 1.00 51.50 642 ARG A C 1
ATOM 4924 O O . ARG A 1 642 ? 9.711 -16.353 38.194 1.00 51.50 642 ARG A O 1
ATOM 4931 N N . THR A 1 643 ? 8.952 -17.095 40.165 1.00 50.34 643 THR A N 1
ATOM 4932 C CA . THR A 1 643 ? 8.532 -18.448 39.751 1.00 50.34 643 THR A CA 1
ATOM 4933 C C . THR A 1 643 ? 7.031 -18.703 39.901 1.00 50.34 643 THR A C 1
ATOM 4935 O O . THR A 1 643 ? 6.577 -19.807 39.620 1.00 50.34 643 THR A O 1
ATOM 4938 N N . GLN A 1 644 ? 6.251 -17.719 40.358 1.00 53.19 644 GLN A N 1
ATOM 4939 C CA . GLN A 1 644 ? 4.814 -17.875 40.571 1.00 53.19 644 GLN A CA 1
ATOM 4940 C C . GLN A 1 644 ? 4.055 -17.066 39.518 1.00 53.19 644 GLN A C 1
ATOM 4942 O O . GLN A 1 644 ? 4.251 -15.855 39.416 1.00 53.19 644 GLN A O 1
ATOM 4947 N N . THR A 1 645 ? 3.195 -17.729 38.741 1.00 55.59 645 THR A N 1
ATOM 4948 C CA . THR A 1 645 ? 2.280 -17.085 37.789 1.00 55.59 645 THR A CA 1
ATOM 4949 C C . THR A 1 645 ? 1.460 -16.047 38.548 1.00 55.59 645 THR A C 1
ATOM 4951 O O . THR A 1 645 ? 0.714 -16.411 39.460 1.00 55.59 645 THR A O 1
ATOM 4954 N N . ALA A 1 646 ? 1.636 -14.759 38.243 1.00 58.81 646 ALA A N 1
ATOM 4955 C CA . ALA A 1 646 ? 1.007 -13.712 39.036 1.00 58.81 646 ALA A CA 1
ATOM 4956 C C . ALA A 1 646 ? -0.516 -13.790 38.875 1.00 58.81 646 ALA A C 1
ATOM 4958 O O . ALA A 1 646 ? -1.049 -13.702 37.768 1.00 58.81 646 ALA A O 1
ATOM 4959 N N . GLN A 1 647 ? -1.209 -14.001 39.991 1.00 75.50 647 GLN A N 1
ATOM 4960 C CA . GLN A 1 647 ? -2.660 -14.106 40.014 1.00 75.50 647 GLN A CA 1
ATOM 4961 C C . GLN A 1 647 ? -3.270 -12.711 40.112 1.00 75.50 647 GLN A C 1
ATOM 4963 O O . GLN A 1 647 ? -2.902 -11.928 40.987 1.00 75.50 647 GLN A O 1
ATOM 4968 N N . PHE A 1 648 ? -4.235 -12.422 39.242 1.00 87.19 648 PHE A N 1
ATOM 4969 C CA . PHE A 1 648 ? -5.092 -11.255 39.405 1.00 87.19 648 PHE A CA 1
ATOM 4970 C C . PHE A 1 648 ? -5.957 -11.416 40.658 1.00 87.19 648 PHE A C 1
ATOM 4972 O O . PHE A 1 648 ? -6.465 -12.500 40.945 1.00 87.19 648 PHE A O 1
ATOM 4979 N N . ASP A 1 649 ? -6.123 -10.328 41.405 1.00 86.31 649 ASP A N 1
ATOM 4980 C CA . ASP A 1 649 ? -6.820 -10.314 42.697 1.00 86.31 649 ASP A CA 1
ATOM 4981 C C . ASP A 1 649 ? -8.343 -10.511 42.593 1.00 86.31 649 ASP A C 1
ATOM 4983 O O . ASP A 1 649 ? -9.006 -10.793 43.598 1.00 86.31 649 ASP A O 1
ATOM 4987 N N . GLY A 1 650 ? -8.908 -10.371 41.390 1.00 90.62 650 GLY A N 1
ATOM 4988 C CA . GLY A 1 650 ? -10.346 -10.392 41.163 1.00 90.62 650 GLY A CA 1
ATOM 4989 C C . GLY A 1 650 ? -11.055 -9.165 41.735 1.00 90.62 650 GLY A C 1
ATOM 4990 O O . GLY A 1 650 ? -12.248 -9.240 42.023 1.00 90.62 650 GLY A O 1
ATOM 4991 N N . ILE A 1 651 ? -10.346 -8.052 41.950 1.00 90.44 651 ILE A N 1
ATOM 4992 C CA . ILE A 1 651 ? -10.899 -6.821 42.521 1.00 90.44 651 ILE A CA 1
ATOM 4993 C C . ILE A 1 651 ? -11.057 -5.773 41.416 1.00 90.44 651 ILE A C 1
ATOM 4995 O O . ILE A 1 651 ? -10.097 -5.291 40.814 1.00 90.44 651 ILE A O 1
ATOM 4999 N N . ALA A 1 652 ? -12.303 -5.378 41.161 1.00 89.81 652 ALA A N 1
ATOM 5000 C CA . ALA A 1 652 ? -12.623 -4.327 40.208 1.00 89.81 652 ALA A CA 1
ATOM 5001 C C . ALA A 1 652 ? -12.306 -2.946 40.808 1.00 89.81 652 ALA A C 1
ATOM 5003 O O . ALA A 1 652 ? -13.145 -2.313 41.452 1.00 89.81 652 ALA A O 1
ATOM 5004 N N . GLY A 1 653 ? -11.062 -2.500 40.622 1.00 91.12 653 GLY A N 1
ATOM 5005 C CA . GLY A 1 653 ? -10.593 -1.162 40.985 1.00 91.12 653 GLY A CA 1
ATOM 5006 C C . GLY A 1 653 ? -10.440 -0.223 39.783 1.00 91.12 653 GLY A C 1
ATOM 5007 O O . GLY A 1 653 ? -10.662 -0.605 38.634 1.00 91.12 653 GLY A O 1
ATOM 5008 N N . LYS A 1 654 ? -9.970 1.004 40.053 1.00 92.00 654 LYS A N 1
ATOM 5009 C CA . LYS A 1 654 ? -9.737 2.052 39.037 1.00 92.00 654 LYS A CA 1
ATOM 5010 C C . LYS A 1 654 ? -8.827 1.612 37.882 1.00 92.00 654 LYS A C 1
ATOM 5012 O O . LYS A 1 654 ? -9.010 2.081 36.768 1.00 92.00 654 LYS A O 1
ATOM 5017 N N . LEU A 1 655 ? -7.867 0.713 38.130 1.00 91.38 655 LEU A N 1
ATOM 5018 C CA . LEU A 1 655 ? -6.995 0.169 37.080 1.00 91.38 655 LEU A CA 1
ATOM 5019 C C . LEU A 1 655 ? -7.777 -0.702 36.088 1.00 91.38 655 LEU A C 1
ATOM 5021 O O . LEU A 1 655 ? -7.655 -0.500 34.889 1.00 91.38 655 LEU A O 1
ATOM 5025 N N . THR A 1 656 ? -8.631 -1.605 36.578 1.00 93.56 656 THR A N 1
ATOM 5026 C CA . THR A 1 656 ? -9.501 -2.437 35.730 1.00 93.56 656 THR A CA 1
ATOM 5027 C C . THR A 1 656 ? -10.515 -1.574 34.967 1.00 93.56 656 THR A C 1
ATOM 5029 O O . THR A 1 656 ? -10.766 -1.818 33.794 1.00 93.56 656 THR A O 1
ATOM 5032 N N . GLN A 1 657 ? -11.053 -0.523 35.600 1.00 94.69 657 GLN A N 1
ATOM 5033 C CA . GLN A 1 657 ? -11.938 0.460 34.958 1.00 94.69 657 GLN A CA 1
ATOM 5034 C C . GLN A 1 657 ? -11.228 1.224 33.825 1.00 94.69 657 GLN A C 1
ATOM 5036 O O . GLN A 1 657 ? -11.763 1.327 32.726 1.00 94.69 657 GLN A O 1
ATOM 5041 N N . ALA A 1 658 ? -10.013 1.727 34.072 1.00 92.44 658 ALA A N 1
ATOM 5042 C CA . ALA A 1 658 ? -9.217 2.434 33.072 1.00 92.44 658 ALA A CA 1
ATOM 5043 C C . ALA A 1 658 ? -8.811 1.515 31.909 1.00 92.44 658 ALA A C 1
ATOM 5045 O O . ALA A 1 658 ? -8.964 1.902 30.754 1.00 92.44 658 ALA A O 1
ATOM 5046 N N . ALA A 1 659 ? -8.376 0.286 32.205 1.00 92.88 659 ALA A N 1
ATOM 5047 C CA . ALA A 1 659 ? -8.049 -0.725 31.203 1.00 92.88 659 ALA A CA 1
ATOM 5048 C C . ALA A 1 659 ? -9.271 -1.114 30.350 1.00 92.88 659 ALA A C 1
ATOM 5050 O O . ALA A 1 659 ? -9.138 -1.248 29.138 1.00 92.88 659 ALA A O 1
ATOM 5051 N N . LEU A 1 660 ? -10.467 -1.226 30.945 1.00 95.06 660 LEU A N 1
ATOM 5052 C CA . LEU A 1 660 ? -11.715 -1.482 30.216 1.00 95.06 660 LEU A CA 1
ATOM 5053 C C . LEU A 1 660 ? -12.120 -0.300 29.322 1.00 95.06 660 LEU A C 1
ATOM 5055 O O . LEU A 1 660 ? -12.425 -0.499 28.150 1.00 95.06 660 LEU A O 1
ATOM 5059 N N . ASN A 1 661 ? -12.085 0.929 29.847 1.00 93.69 661 ASN A N 1
ATOM 5060 C CA . ASN A 1 661 ? -12.360 2.138 29.066 1.00 93.69 661 ASN A CA 1
ATOM 5061 C C . ASN A 1 661 ? -11.374 2.283 27.895 1.00 93.69 661 ASN A C 1
ATOM 5063 O O . ASN A 1 661 ? -11.771 2.658 26.792 1.00 93.69 661 ASN A O 1
ATOM 5067 N N . GLN A 1 662 ? -10.093 1.976 28.124 1.00 91.75 662 GLN A N 1
ATOM 5068 C CA . GLN A 1 662 ? -9.071 1.997 27.086 1.00 91.75 662 GLN A CA 1
ATOM 5069 C C . GLN A 1 662 ? -9.297 0.866 26.073 1.00 91.75 662 GLN A C 1
ATOM 5071 O O . GLN A 1 662 ? -9.255 1.158 24.885 1.00 91.75 662 GLN A O 1
ATOM 5076 N N . PHE A 1 663 ? -9.629 -0.364 26.497 1.00 93.81 663 PHE A N 1
ATOM 5077 C CA . PHE A 1 663 ? -10.037 -1.459 25.600 1.00 93.81 663 PHE A CA 1
ATOM 5078 C C . PHE A 1 663 ? -11.175 -1.022 24.675 1.00 93.81 663 PHE A C 1
ATOM 5080 O O . PHE A 1 663 ? -11.037 -1.078 23.456 1.00 93.81 663 PHE A O 1
ATOM 5087 N N . GLN A 1 664 ? -12.270 -0.526 25.259 1.00 94.94 664 GLN A N 1
ATOM 5088 C CA . GLN A 1 664 ? -13.432 -0.033 24.523 1.00 94.94 664 GLN A CA 1
ATOM 5089 C C . GLN A 1 664 ? -12.998 0.998 23.471 1.00 94.94 664 GLN A C 1
ATOM 5091 O O . GLN A 1 664 ? -13.283 0.832 22.286 1.00 94.94 664 GLN A O 1
ATOM 5096 N N . LEU A 1 665 ? -12.204 1.990 23.879 1.00 92.56 665 LEU A N 1
ATOM 5097 C CA . LEU A 1 665 ? -11.702 3.025 22.982 1.00 92.56 665 LEU A CA 1
ATOM 5098 C C . LEU A 1 665 ? -10.793 2.483 21.860 1.00 92.56 665 LEU A C 1
ATOM 5100 O O . LEU A 1 665 ? -10.947 2.909 20.717 1.00 92.56 665 LEU A O 1
ATOM 5104 N N . ARG A 1 666 ? -9.881 1.538 22.152 1.00 90.62 666 ARG A N 1
ATOM 5105 C CA . ARG A 1 666 ? -9.012 0.879 21.150 1.00 90.62 666 ARG A CA 1
ATOM 5106 C C . ARG A 1 666 ? -9.807 0.063 20.127 1.00 90.62 666 ARG A C 1
ATOM 5108 O O . ARG A 1 666 ? -9.329 -0.153 19.022 1.00 90.62 666 ARG A O 1
ATOM 5115 N N . HIS A 1 667 ? -11.013 -0.372 20.481 1.00 93.00 667 HIS A N 1
ATOM 5116 C CA . HIS A 1 667 ? -11.892 -1.171 19.629 1.00 93.00 667 HIS A CA 1
ATOM 5117 C C . HIS A 1 667 ? -13.066 -0.376 19.027 1.00 93.00 667 HIS A C 1
ATOM 5119 O O . HIS A 1 667 ? -13.981 -0.959 18.451 1.00 93.00 667 HIS A O 1
ATOM 5125 N N . GLY A 1 668 ? -13.043 0.959 19.126 1.00 94.19 668 GLY A N 1
ATOM 5126 C CA . GLY A 1 668 ? -14.054 1.846 18.539 1.00 94.19 668 GLY A CA 1
ATOM 5127 C C . GLY A 1 668 ? -15.393 1.880 19.285 1.00 94.19 668 GLY A C 1
ATOM 5128 O O . GLY A 1 668 ? -16.349 2.494 18.810 1.00 94.19 668 GLY A O 1
ATOM 5129 N N . LEU A 1 669 ? -15.467 1.259 20.463 1.00 95.38 669 LEU A N 1
ATOM 5130 C CA . LEU A 1 669 ? -16.576 1.381 21.407 1.00 95.38 669 LEU A CA 1
ATOM 5131 C C . LEU A 1 669 ? -16.470 2.699 22.190 1.00 95.38 669 LEU A C 1
ATOM 5133 O O . LEU A 1 669 ? -15.412 3.329 22.271 1.00 95.38 669 LEU A O 1
ATOM 5137 N N . ARG A 1 670 ? -17.569 3.110 22.828 1.00 94.38 670 ARG A N 1
ATOM 5138 C CA . ARG A 1 670 ? -17.541 4.229 23.776 1.00 94.38 670 ARG A CA 1
ATOM 5139 C C . ARG A 1 670 ? -16.998 3.744 25.123 1.00 94.38 670 ARG A C 1
ATOM 5141 O O . ARG A 1 670 ? -17.426 2.680 25.577 1.00 94.38 670 ARG A O 1
ATOM 5148 N N . PRO A 1 671 ? -16.123 4.517 25.793 1.00 94.62 671 PRO A N 1
ATOM 5149 C CA . PRO A 1 671 ? -15.837 4.324 27.208 1.00 94.62 671 PRO A CA 1
ATOM 5150 C C . PRO A 1 671 ? -17.134 4.373 28.017 1.00 94.62 671 PRO A C 1
ATOM 5152 O O . PRO A 1 671 ? -17.982 5.239 27.798 1.00 94.62 671 PRO A O 1
ATOM 5155 N N . THR A 1 672 ? -17.284 3.435 28.943 1.00 94.25 672 THR A N 1
ATOM 5156 C CA . THR A 1 672 ? -18.511 3.251 29.739 1.00 94.25 672 THR A CA 1
ATOM 5157 C C . THR A 1 672 ? -18.314 3.512 31.230 1.00 94.25 672 THR A C 1
ATOM 5159 O O . THR A 1 672 ? -19.217 3.279 32.027 1.00 94.25 672 THR A O 1
ATOM 5162 N N . ASP A 1 673 ? -17.118 3.949 31.621 1.00 93.25 673 ASP A N 1
ATOM 5163 C CA . ASP A 1 673 ? -16.707 4.196 33.003 1.00 93.25 673 ASP A CA 1
ATOM 5164 C C . ASP A 1 673 ? -16.886 2.987 33.930 1.00 93.25 673 ASP A C 1
ATOM 5166 O O . ASP A 1 673 ? -17.150 3.123 35.125 1.00 93.25 673 ASP A O 1
ATOM 5170 N N . GLY A 1 674 ? -16.632 1.788 33.399 1.00 90.00 674 GLY A N 1
ATOM 5171 C CA . GLY A 1 674 ? -16.649 0.540 34.162 1.00 90.00 674 GLY A CA 1
ATOM 5172 C C . GLY A 1 674 ? -17.920 -0.295 34.016 1.00 90.00 674 GLY A C 1
ATOM 5173 O O . GLY A 1 674 ? -18.062 -1.266 34.761 1.00 90.00 674 GLY A O 1
ATOM 5174 N N . LEU A 1 675 ? -18.815 0.034 33.077 1.00 93.69 675 LEU A N 1
ATOM 5175 C CA . LEU A 1 675 ? -19.896 -0.874 32.693 1.00 93.69 675 LEU A CA 1
ATOM 5176 C C . LEU A 1 675 ? -19.365 -1.929 31.712 1.00 93.69 675 LEU A C 1
ATOM 5178 O O . LEU A 1 675 ? -19.088 -1.653 30.546 1.00 93.69 675 LEU A O 1
ATOM 5182 N N . LEU A 1 676 ? -19.251 -3.170 32.168 1.00 93.94 676 LEU A N 1
ATOM 5183 C CA . LEU A 1 676 ? -18.937 -4.295 31.299 1.00 93.94 676 LEU A CA 1
ATOM 5184 C C . LEU A 1 676 ? -20.204 -4.690 30.526 1.00 93.94 676 LEU A C 1
ATOM 5186 O O . LEU A 1 676 ? -21.083 -5.376 31.052 1.00 93.94 676 LEU A O 1
ATOM 5190 N N . ASP A 1 677 ? -20.328 -4.198 29.294 1.00 93.81 677 ASP A N 1
ATOM 5191 C CA . ASP A 1 677 ? -21.452 -4.492 28.404 1.00 93.81 677 ASP A CA 1
ATOM 5192 C C . ASP A 1 677 ? -21.237 -5.789 27.581 1.00 93.81 677 ASP A C 1
ATOM 5194 O O . ASP A 1 677 ? -20.093 -6.187 27.346 1.00 93.81 677 ASP A O 1
ATOM 5198 N N . PRO A 1 678 ? -22.315 -6.456 27.117 1.00 93.50 678 PRO A N 1
ATOM 5199 C CA . PRO A 1 678 ? -22.231 -7.684 26.319 1.00 93.50 678 PRO A CA 1
ATOM 5200 C C . PRO A 1 678 ? -21.374 -7.616 25.044 1.00 93.50 678 PRO A C 1
ATOM 5202 O O . PRO A 1 678 ? -20.786 -8.632 24.676 1.00 93.50 678 PRO A O 1
ATOM 5205 N N . VAL A 1 679 ? -21.274 -6.459 24.377 1.00 94.88 679 VAL A N 1
ATOM 5206 C CA . VAL A 1 679 ? -20.430 -6.299 23.179 1.00 94.88 679 VAL A CA 1
ATOM 5207 C C . VAL A 1 679 ? -18.960 -6.322 23.594 1.00 94.88 679 VAL A C 1
ATOM 5209 O O . VAL A 1 679 ? -18.175 -7.088 23.042 1.00 94.88 679 VAL A O 1
ATOM 5212 N N . THR A 1 680 ? -18.606 -5.578 24.644 1.00 95.38 680 THR A N 1
ATOM 5213 C CA . THR A 1 680 ? -17.262 -5.611 25.239 1.00 95.38 680 THR A CA 1
ATOM 5214 C C . THR A 1 680 ? -16.883 -7.012 25.747 1.00 95.38 680 THR A C 1
ATOM 5216 O O . THR A 1 680 ? -15.748 -7.439 25.552 1.00 95.38 680 THR A O 1
ATOM 5219 N N . VAL A 1 681 ? -17.817 -7.759 26.354 1.00 94.56 681 VAL A N 1
ATOM 5220 C CA . VAL A 1 681 ? -17.602 -9.163 26.777 1.00 94.56 681 VAL A CA 1
ATOM 5221 C C . VAL A 1 681 ? -17.273 -10.060 25.582 1.00 94.56 681 VAL A C 1
ATOM 5223 O O . VAL A 1 681 ? -16.302 -10.811 25.645 1.00 94.56 681 VAL A O 1
ATOM 5226 N N . ALA A 1 682 ? -18.041 -9.955 24.494 1.00 94.19 682 ALA A N 1
ATOM 5227 C CA . ALA A 1 682 ? -17.818 -10.743 23.285 1.00 94.19 682 ALA A CA 1
ATOM 5228 C C . ALA A 1 682 ? -16.472 -10.416 22.614 1.00 94.19 682 ALA A C 1
ATOM 5230 O O . ALA A 1 682 ? -15.750 -11.328 22.232 1.00 94.19 682 ALA A O 1
ATOM 5231 N N . MET A 1 683 ? -16.086 -9.136 22.535 1.00 94.81 683 MET A N 1
ATOM 5232 C CA . MET A 1 683 ? -14.797 -8.714 21.955 1.00 94.81 683 MET A CA 1
ATOM 5233 C C . MET A 1 683 ? -13.568 -9.093 22.802 1.00 94.81 683 MET A C 1
ATOM 5235 O O . MET A 1 683 ? -12.440 -9.040 22.311 1.00 94.81 683 MET A O 1
ATOM 5239 N N . LEU A 1 684 ? -13.769 -9.454 24.072 1.00 95.00 684 LEU A N 1
ATOM 5240 C CA . LEU A 1 684 ? -12.736 -9.993 24.962 1.00 95.00 684 LEU A CA 1
ATOM 5241 C C . LEU A 1 684 ? -12.691 -11.532 24.965 1.00 95.00 684 LEU A C 1
ATOM 5243 O O . LEU A 1 684 ? -11.948 -12.097 25.766 1.00 95.00 684 LEU A O 1
ATOM 5247 N N . ASP A 1 685 ? -13.490 -12.199 24.124 1.00 94.69 685 ASP A N 1
ATOM 5248 C CA . ASP A 1 685 ? -13.650 -13.661 24.081 1.00 94.69 685 ASP A CA 1
ATOM 5249 C C . ASP A 1 685 ? -14.064 -14.262 25.444 1.00 94.69 685 ASP A C 1
ATOM 5251 O O . ASP A 1 685 ? -13.746 -15.402 25.796 1.00 94.69 685 ASP A O 1
ATOM 5255 N N . LEU A 1 686 ? -14.784 -13.474 26.252 1.00 92.19 686 LEU A N 1
ATOM 5256 C CA . LEU A 1 686 ? -15.214 -13.858 27.592 1.00 92.19 686 LEU A CA 1
ATOM 5257 C C . LEU A 1 686 ? -16.593 -14.544 27.559 1.00 92.19 686 LEU A C 1
ATOM 5259 O O . LEU A 1 686 ? -17.461 -14.167 26.769 1.00 92.19 686 LEU A O 1
ATOM 5263 N N . PRO A 1 687 ? -16.853 -15.525 28.448 1.00 88.75 687 PRO A N 1
ATOM 5264 C CA . PRO A 1 687 ? -18.172 -16.143 28.549 1.00 88.75 687 PRO A CA 1
ATOM 5265 C C . PRO A 1 687 ? -19.229 -15.103 28.967 1.00 88.75 687 PRO A C 1
ATOM 5267 O O . PRO A 1 687 ? -18.886 -14.161 29.687 1.00 88.75 687 PRO A O 1
ATOM 5270 N N . PRO A 1 688 ? -20.515 -15.274 28.599 1.00 85.81 688 PRO A N 1
ATOM 5271 C CA . PRO A 1 688 ? -21.575 -14.324 28.934 1.00 85.81 688 PRO A CA 1
ATOM 5272 C C . PRO A 1 688 ? -21.632 -13.977 30.431 1.00 85.81 688 PRO A C 1
ATOM 5274 O O . PRO A 1 688 ? -21.940 -14.813 31.280 1.00 85.81 688 PRO A O 1
ATOM 5277 N N . MET A 1 689 ? -21.353 -12.712 30.752 1.00 79.44 689 MET A N 1
ATOM 5278 C CA . MET A 1 689 ? -21.328 -12.173 32.114 1.00 79.44 689 MET A CA 1
ATOM 5279 C C . MET A 1 689 ? -22.530 -11.251 32.357 1.00 79.44 689 MET A C 1
ATOM 5281 O O . MET A 1 689 ? -22.393 -10.038 32.477 1.00 79.44 689 MET A O 1
ATOM 5285 N N . GLY A 1 690 ? -23.730 -11.836 32.406 1.00 67.81 690 GLY A N 1
ATOM 5286 C CA . GLY A 1 690 ? -24.954 -11.108 32.764 1.00 67.81 690 GLY A CA 1
ATOM 5287 C C . GLY A 1 690 ? -25.028 -10.767 34.260 1.00 67.81 690 GLY A C 1
ATOM 5288 O O . GLY A 1 690 ? -24.197 -11.203 35.052 1.00 67.81 690 GLY A O 1
ATOM 5289 N N . ARG A 1 691 ? -26.080 -10.066 34.702 1.00 66.44 691 ARG A N 1
ATOM 5290 C CA . ARG A 1 691 ? -26.294 -9.762 36.139 1.00 66.44 691 ARG A CA 1
ATOM 5291 C C . ARG A 1 691 ? -26.344 -11.016 37.034 1.00 66.44 691 ARG A C 1
ATOM 5293 O O . ARG A 1 691 ? -26.073 -10.939 38.229 1.00 66.44 691 ARG A O 1
ATOM 5300 N N . ASN A 1 692 ? -26.626 -12.176 36.444 1.00 66.31 692 ASN A N 1
ATOM 5301 C CA . ASN A 1 692 ? -26.808 -13.459 37.121 1.00 66.31 692 ASN A CA 1
ATOM 5302 C C . ASN A 1 692 ? -25.538 -13.990 37.813 1.00 66.31 692 ASN A C 1
ATOM 5304 O O . ASN A 1 692 ? -25.673 -14.718 38.787 1.00 66.31 692 ASN A O 1
ATOM 5308 N N . ILE A 1 693 ? -24.324 -13.580 37.409 1.00 63.44 693 ILE A N 1
ATOM 5309 C CA . ILE A 1 693 ? -23.083 -13.904 38.158 1.00 63.44 693 ILE A CA 1
ATOM 5310 C C . ILE A 1 693 ? -22.979 -13.193 39.528 1.00 63.44 693 ILE A C 1
ATOM 5312 O O . ILE A 1 693 ? -22.035 -13.439 40.277 1.00 63.44 693 ILE A O 1
ATOM 5316 N N . PHE A 1 694 ? -23.948 -12.336 39.876 1.00 57.56 694 PHE A N 1
ATOM 5317 C CA . PHE A 1 694 ? -24.071 -11.666 41.183 1.00 57.56 694 PHE A CA 1
ATOM 5318 C C . PHE A 1 694 ? -25.332 -12.047 41.953 1.00 57.56 694 PHE A C 1
ATOM 5320 O O . PHE A 1 694 ? -25.466 -11.667 43.119 1.00 57.56 694 PHE A O 1
ATOM 5327 N N . LEU A 1 695 ? -26.251 -12.777 41.320 1.00 54.34 695 LEU A N 1
ATOM 5328 C CA . LEU A 1 695 ? -27.340 -13.410 42.042 1.00 54.34 695 LEU A CA 1
ATOM 5329 C C . LEU A 1 695 ? -26.743 -14.597 42.813 1.00 54.34 695 LEU A C 1
ATOM 5331 O O . LEU A 1 695 ? -25.909 -15.318 42.256 1.00 54.34 695 LEU A O 1
ATOM 5335 N N . PRO A 1 696 ? -27.127 -14.823 44.082 1.00 46.09 696 PRO A N 1
ATOM 5336 C CA . PRO A 1 696 ? -26.815 -16.092 44.722 1.00 46.09 696 PRO A CA 1
ATOM 5337 C C . PRO A 1 696 ? -27.386 -17.223 43.851 1.00 46.09 696 PRO A C 1
ATOM 5339 O O . PRO A 1 696 ? -28.442 -17.025 43.231 1.00 46.09 696 PRO A O 1
ATOM 5342 N N . PRO A 1 697 ? -26.727 -18.399 43.783 1.00 47.31 697 PRO A N 1
ATOM 5343 C CA . PRO A 1 697 ? -27.299 -19.546 43.093 1.00 47.31 697 PRO A CA 1
ATOM 5344 C C . PRO A 1 697 ? -28.700 -19.757 43.655 1.00 47.31 697 PRO A C 1
ATOM 5346 O O . PRO A 1 697 ? -28.867 -19.960 44.858 1.00 47.31 697 PRO A O 1
ATOM 5349 N N . SER A 1 698 ? -29.706 -19.614 42.793 1.00 44.16 698 SER A N 1
ATOM 5350 C CA . SER A 1 698 ? -31.117 -19.621 43.181 1.00 44.16 698 SER A CA 1
ATOM 5351 C C . SER A 1 698 ? -31.586 -21.061 43.383 1.00 44.16 698 SER A C 1
ATOM 5353 O O . SER A 1 698 ? -32.491 -21.543 42.712 1.00 44.16 698 SER A O 1
ATOM 5355 N N . GLY A 1 699 ? -30.893 -21.767 44.275 1.00 37.25 699 GLY A N 1
ATOM 5356 C CA . GLY A 1 699 ? -31.276 -23.077 44.756 1.00 37.25 699 GLY A CA 1
ATOM 5357 C C . GLY A 1 699 ? -32.336 -22.903 45.839 1.00 37.25 699 GLY A C 1
ATOM 5358 O O . GLY A 1 699 ? -32.077 -22.192 46.816 1.00 37.25 699 GLY A O 1
ATOM 5359 N N . PRO A 1 700 ? -33.515 -23.527 45.711 1.00 48.97 700 PRO A N 1
ATOM 5360 C CA . PRO A 1 700 ? -34.401 -23.646 46.848 1.00 48.97 700 PRO A CA 1
ATOM 5361 C C . PRO A 1 700 ? -33.710 -24.509 47.908 1.00 48.97 700 PRO A C 1
ATOM 5363 O O . PRO A 1 700 ? -33.264 -25.621 47.621 1.00 48.97 700 PRO A O 1
ATOM 5366 N N . TYR A 1 701 ? -33.709 -24.044 49.158 1.00 40.72 701 TYR A N 1
ATOM 5367 C CA . TYR A 1 701 ? -33.820 -24.979 50.273 1.00 40.72 701 TYR A CA 1
ATOM 5368 C C . TYR A 1 701 ? -35.210 -25.616 50.164 1.00 40.72 701 TYR A C 1
ATOM 5370 O O . TYR A 1 701 ? -36.172 -25.118 50.741 1.00 40.72 701 TYR A O 1
ATOM 5378 N N . SER A 1 702 ? -35.324 -26.681 49.371 1.00 32.69 702 SER A N 1
ATOM 5379 C CA . SER A 1 702 ? -36.385 -27.661 49.579 1.00 32.69 702 SER A CA 1
ATOM 5380 C C . SER A 1 702 ? -35.918 -28.554 50.724 1.00 32.69 702 SER A C 1
ATOM 5382 O O . SER A 1 702 ? -34.866 -29.185 50.579 1.00 32.69 702 SER A O 1
ATOM 5384 N N . PRO A 1 703 ? -36.634 -28.617 51.858 1.00 37.88 703 PRO A N 1
ATOM 5385 C CA . PRO A 1 703 ? -36.525 -29.772 52.729 1.00 37.88 703 PRO A CA 1
ATOM 5386 C C . PRO A 1 703 ? -36.878 -30.989 51.875 1.00 37.88 703 PRO A C 1
ATOM 5388 O O . PRO A 1 703 ? -37.939 -31.024 51.253 1.00 37.88 703 PRO A O 1
ATOM 5391 N N . ILE A 1 704 ? -35.963 -31.951 51.783 1.00 34.66 704 ILE A N 1
ATOM 5392 C CA . ILE A 1 704 ? -36.309 -33.266 51.254 1.00 34.66 704 ILE A CA 1
ATOM 5393 C C . ILE A 1 704 ? -37.007 -33.980 52.404 1.00 34.66 704 ILE A C 1
ATOM 5395 O O . ILE A 1 704 ? -36.345 -34.571 53.258 1.00 34.66 704 ILE A O 1
ATOM 5399 N N . ASP A 1 705 ? -38.334 -33.881 52.440 1.00 34.75 705 ASP A N 1
ATOM 5400 C CA . ASP A 1 705 ? -39.134 -34.865 53.157 1.00 34.75 705 ASP A CA 1
ATOM 5401 C C . ASP A 1 705 ? -38.939 -36.208 52.447 1.00 34.75 705 ASP A C 1
ATOM 5403 O O . ASP A 1 705 ? -39.071 -36.318 51.225 1.00 34.75 705 ASP A O 1
ATOM 5407 N N . ALA A 1 706 ? -38.530 -37.214 53.213 1.00 42.12 706 ALA A N 1
ATOM 5408 C CA . ALA A 1 706 ? -38.218 -38.532 52.694 1.00 42.12 706 ALA A CA 1
ATOM 5409 C C . ALA A 1 706 ? -39.478 -39.404 52.664 1.00 42.12 706 ALA A C 1
ATOM 5411 O O . ALA A 1 706 ? -39.958 -39.804 53.716 1.00 42.12 706 ALA A O 1
ATOM 5412 N N . GLU A 1 707 ? -39.945 -39.750 51.466 1.00 35.00 707 GLU A N 1
ATOM 5413 C CA . GLU A 1 707 ? -40.773 -40.932 51.185 1.00 35.00 707 GLU A CA 1
ATOM 5414 C C . GLU A 1 707 ? -40.331 -41.518 49.819 1.00 35.00 707 GLU A C 1
ATOM 5416 O O . GLU A 1 707 ? -39.810 -40.770 48.980 1.00 35.00 707 GLU A O 1
ATOM 5421 N N . PRO A 1 708 ? -40.436 -42.842 49.592 1.00 52.06 708 PRO A N 1
ATOM 5422 C CA . PRO A 1 708 ? -39.683 -43.523 48.541 1.00 52.06 708 PRO A CA 1
ATOM 5423 C C . PRO A 1 708 ? -40.449 -43.743 47.221 1.00 52.06 708 PRO A C 1
ATOM 5425 O O . PRO A 1 708 ? -41.672 -43.735 47.156 1.00 52.06 708 PRO A O 1
ATOM 5428 N N . GLU A 1 709 ? -39.661 -44.026 46.179 1.00 42.12 709 GLU A N 1
ATOM 5429 C CA . GLU A 1 709 ? -39.978 -44.876 45.016 1.00 42.12 709 GLU A CA 1
ATOM 5430 C C . GLU A 1 709 ? -41.310 -44.694 44.253 1.00 42.12 709 GLU A C 1
ATOM 5432 O O . GLU A 1 709 ? -42.334 -45.283 44.581 1.00 42.12 709 GLU A O 1
ATOM 5437 N N . SER A 1 710 ? -41.225 -44.087 43.059 1.00 38.03 710 SER A N 1
ATOM 5438 C CA . SER A 1 710 ? -41.770 -44.699 41.828 1.00 38.03 710 SER A CA 1
ATOM 5439 C C . SER A 1 710 ? -41.268 -43.979 40.568 1.00 38.03 710 SER A C 1
ATOM 5441 O O . SER A 1 710 ? -41.475 -42.781 40.384 1.00 38.03 710 SER A O 1
ATOM 5443 N N . HIS A 1 711 ? -40.610 -44.707 39.662 1.00 35.22 711 HIS A N 1
ATOM 5444 C CA . HIS A 1 711 ? -40.216 -44.175 38.355 1.00 35.22 711 HIS A CA 1
ATOM 5445 C C . HIS A 1 711 ? -41.407 -44.131 37.382 1.00 35.22 711 HIS A C 1
ATOM 5447 O O . HIS A 1 711 ? -42.032 -45.167 37.161 1.00 35.22 711 HIS A O 1
ATOM 5453 N N . ARG A 1 712 ? -41.569 -43.030 36.623 1.00 34.47 712 ARG A N 1
ATOM 5454 C CA . ARG A 1 712 ? -41.356 -43.024 35.151 1.00 34.47 712 ARG A CA 1
ATOM 5455 C C . ARG A 1 712 ? -41.536 -41.647 34.491 1.00 34.47 712 ARG A C 1
ATOM 5457 O O . ARG A 1 712 ? -42.156 -40.738 35.017 1.00 34.47 712 ARG A O 1
ATOM 5464 N N . HIS A 1 713 ? -40.895 -41.543 33.332 1.00 36.69 713 HIS A N 1
ATOM 5465 C CA . HIS A 1 713 ? -40.574 -40.365 32.524 1.00 36.69 713 HIS A CA 1
ATOM 5466 C C . HIS A 1 713 ? -41.704 -39.376 32.186 1.00 36.69 713 HIS A C 1
ATOM 5468 O O . HIS A 1 713 ? -42.770 -39.781 31.738 1.00 36.69 713 HIS A O 1
ATOM 5474 N N . CYS A 1 714 ? -41.339 -38.088 32.161 1.00 30.30 714 CYS A N 1
ATOM 5475 C CA . CYS A 1 714 ? -41.774 -37.121 31.145 1.00 30.30 714 CYS A CA 1
ATOM 5476 C C . CYS A 1 714 ? -40.562 -36.275 30.707 1.00 30.30 714 CYS A C 1
ATOM 5478 O O . CYS A 1 714 ? -39.700 -35.957 31.526 1.00 30.30 714 CYS A O 1
ATOM 5480 N N . ALA A 1 715 ? -40.467 -35.958 29.414 1.00 33.56 715 ALA A N 1
ATOM 5481 C CA . ALA A 1 715 ? -39.328 -35.248 28.827 1.00 33.56 715 ALA A CA 1
ATOM 5482 C C . ALA A 1 715 ? -39.448 -33.718 28.969 1.00 33.56 715 ALA A C 1
ATOM 5484 O O . ALA A 1 715 ? -40.552 -33.176 28.971 1.00 33.56 715 ALA A O 1
ATOM 5485 N N . ALA A 1 716 ? -38.307 -33.024 29.016 1.00 29.38 716 ALA A N 1
ATOM 5486 C CA . ALA A 1 716 ? -38.223 -31.563 28.964 1.00 29.38 716 ALA A CA 1
ATOM 5487 C C . ALA A 1 716 ? -37.584 -31.103 27.634 1.00 29.38 716 ALA A C 1
ATOM 5489 O O . ALA A 1 716 ? -36.647 -31.756 27.169 1.00 29.38 716 ALA A O 1
ATOM 5490 N N . PRO A 1 717 ? -38.047 -30.000 27.016 1.00 33.25 717 PRO A N 1
ATOM 5491 C CA . PRO A 1 717 ? -37.478 -29.491 25.769 1.00 33.25 717 PRO A CA 1
ATOM 5492 C C . PRO A 1 717 ? -36.189 -28.683 26.006 1.00 33.25 717 PRO A C 1
ATOM 5494 O O . PRO A 1 717 ? -36.148 -27.785 26.849 1.00 33.25 717 PRO A O 1
ATOM 5497 N N . GLU A 1 718 ? -35.140 -28.946 25.219 1.00 31.08 718 GLU A N 1
ATOM 5498 C CA . GLU A 1 718 ? -33.931 -28.110 25.194 1.00 31.08 718 GLU A CA 1
ATOM 5499 C C . GLU A 1 718 ? -34.193 -26.767 24.486 1.00 31.08 718 GLU A C 1
ATOM 5501 O O . GLU A 1 718 ? -34.274 -26.703 23.261 1.00 31.08 718 GLU A O 1
ATOM 5506 N N . ALA A 1 719 ? -34.227 -25.664 25.237 1.00 29.97 719 ALA A N 1
ATOM 5507 C CA . ALA A 1 719 ? -34.210 -24.310 24.679 1.00 29.97 719 ALA A CA 1
ATOM 5508 C C . ALA A 1 719 ? -32.783 -23.725 24.681 1.00 29.97 719 ALA A C 1
ATOM 5510 O O . ALA A 1 719 ? -32.408 -22.946 25.560 1.00 29.97 719 ALA A O 1
ATOM 5511 N N . ARG A 1 720 ? -31.959 -24.091 23.688 1.00 30.33 720 ARG A N 1
ATOM 5512 C CA . ARG A 1 720 ? -30.622 -23.495 23.490 1.00 30.33 720 ARG A CA 1
ATOM 5513 C C . ARG A 1 720 ? -30.700 -22.192 22.690 1.00 30.33 720 ARG A C 1
ATOM 5515 O O . ARG A 1 720 ? -30.500 -22.187 21.478 1.00 30.33 720 ARG A O 1
ATOM 5522 N N . HIS A 1 721 ? -30.903 -21.063 23.367 1.00 30.45 721 HIS A N 1
ATOM 5523 C CA . HIS A 1 721 ? -30.680 -19.749 22.754 1.00 30.45 721 HIS A CA 1
ATOM 5524 C C . HIS A 1 721 ? -29.185 -19.394 22.736 1.00 30.45 721 HIS A C 1
ATOM 5526 O O . HIS A 1 721 ? -28.680 -18.694 23.614 1.00 30.45 721 HIS A O 1
ATOM 5532 N N . HIS A 1 722 ? -28.473 -19.855 21.705 1.00 30.86 722 HIS A N 1
ATOM 5533 C CA . HIS A 1 722 ? -27.180 -19.275 21.347 1.00 30.86 722 HIS A CA 1
ATOM 5534 C C . HIS A 1 722 ? -27.393 -17.861 20.784 1.00 30.86 722 HIS A C 1
ATOM 5536 O O . HIS A 1 722 ? -28.024 -17.682 19.744 1.00 30.86 722 HIS A O 1
ATOM 5542 N N . LEU A 1 723 ? -26.847 -16.849 21.465 1.00 34.53 723 LEU A N 1
ATOM 5543 C CA . LEU A 1 723 ? -26.731 -15.490 20.931 1.00 34.53 723 LEU A CA 1
ATOM 5544 C C . LEU A 1 723 ? -25.659 -15.470 19.830 1.00 34.53 723 LEU A C 1
ATOM 5546 O O . LEU A 1 723 ? -24.479 -15.236 20.090 1.00 34.53 723 LEU A O 1
ATOM 5550 N N . THR A 1 724 ? -26.074 -15.742 18.594 1.00 31.86 724 THR A N 1
ATOM 5551 C CA . THR A 1 724 ? -25.189 -15.799 17.424 1.00 31.86 724 THR A CA 1
ATOM 5552 C C . THR A 1 724 ? -24.854 -14.390 16.924 1.00 31.86 724 THR A C 1
ATOM 5554 O O . THR A 1 724 ? -25.429 -13.892 15.959 1.00 31.86 724 THR A O 1
ATOM 5557 N N . LEU A 1 725 ? -23.888 -13.740 17.579 1.00 37.41 725 LEU A N 1
ATOM 5558 C CA . LEU A 1 725 ? -23.399 -12.391 17.236 1.00 37.41 725 LEU A CA 1
ATOM 5559 C C . LEU A 1 725 ? -22.768 -12.287 15.828 1.00 37.41 725 LEU A C 1
ATOM 5561 O O . LEU A 1 725 ? -22.634 -11.187 15.295 1.00 37.41 725 LEU A O 1
ATOM 5565 N N . TYR A 1 726 ? -22.458 -13.420 15.189 1.00 32.47 726 TYR A N 1
ATOM 5566 C CA . TYR A 1 726 ? -21.885 -13.508 13.838 1.00 32.47 726 TYR A CA 1
ATOM 5567 C C . TYR A 1 726 ? -22.794 -13.013 12.692 1.00 32.47 726 TYR A C 1
ATOM 5569 O O . TYR A 1 726 ? -22.318 -12.921 11.565 1.00 32.47 726 TYR A O 1
ATOM 5577 N N . HIS A 1 727 ? -24.061 -12.665 12.954 1.00 35.69 727 HIS A N 1
ATOM 5578 C CA . HIS A 1 727 ? -24.977 -12.097 11.948 1.00 35.69 727 HIS A CA 1
ATOM 5579 C C . HIS A 1 727 ? -25.124 -10.563 11.993 1.00 35.69 727 HIS A C 1
ATOM 5581 O O . HIS A 1 727 ? -25.818 -10.006 11.149 1.00 35.69 727 HIS A O 1
ATOM 5587 N N . LEU A 1 728 ? -24.485 -9.863 12.943 1.00 36.50 728 LEU A N 1
ATOM 5588 C CA . LEU A 1 728 ? -24.542 -8.390 13.034 1.00 36.50 728 LEU A CA 1
ATOM 5589 C C . LEU A 1 728 ? -23.376 -7.670 12.336 1.00 36.50 728 LEU A C 1
ATOM 5591 O O . LEU A 1 728 ? -23.355 -6.442 12.281 1.00 36.50 728 LEU A O 1
ATOM 5595 N N . LEU A 1 729 ? -22.428 -8.421 11.774 1.00 33.94 729 LEU A N 1
ATOM 5596 C CA . LEU A 1 729 ? -21.488 -7.906 10.784 1.00 33.94 729 LEU A CA 1
ATOM 5597 C C . LEU A 1 729 ? -22.088 -8.171 9.396 1.00 33.94 729 LEU A C 1
ATOM 5599 O O . LEU A 1 729 ? -22.287 -9.343 9.066 1.00 33.94 729 LEU A O 1
ATOM 5603 N N . PRO A 1 730 ? -22.369 -7.144 8.571 1.00 29.11 730 PRO A N 1
ATOM 5604 C CA . PRO A 1 730 ? -22.738 -7.383 7.186 1.00 29.11 730 PRO A CA 1
ATOM 5605 C C . PRO A 1 730 ? -21.552 -8.049 6.484 1.00 29.11 730 PRO A C 1
ATOM 5607 O O . PRO A 1 730 ? -20.483 -7.454 6.340 1.00 29.11 730 PRO A O 1
ATOM 5610 N N . ARG A 1 731 ? -21.735 -9.300 6.051 1.00 30.00 731 ARG A N 1
ATOM 5611 C CA . ARG A 1 731 ? -20.863 -9.876 5.026 1.00 30.00 731 ARG A CA 1
ATOM 5612 C C . ARG A 1 731 ? -21.070 -9.075 3.736 1.00 30.00 731 ARG A C 1
ATOM 5614 O O . ARG A 1 731 ? -22.211 -8.699 3.461 1.00 30.00 731 ARG A O 1
ATOM 5621 N N . PRO A 1 732 ? -20.029 -8.865 2.915 1.00 30.88 732 PRO A N 1
ATOM 5622 C CA . PRO A 1 732 ? -20.221 -8.453 1.535 1.00 30.88 732 PRO A CA 1
ATOM 5623 C C . PRO A 1 732 ? -20.810 -9.639 0.759 1.00 30.88 732 PRO A C 1
ATOM 5625 O O . PRO A 1 732 ? -20.102 -10.392 0.092 1.00 30.88 732 PRO A O 1
ATOM 5628 N N . GLU A 1 733 ? -22.120 -9.853 0.881 1.00 29.11 733 GLU A N 1
ATOM 5629 C CA . GLU A 1 733 ? -22.830 -10.692 -0.077 1.00 29.11 733 GLU A CA 1
ATOM 5630 C C . GLU A 1 733 ? -22.760 -10.012 -1.443 1.00 29.11 733 GLU A C 1
ATOM 5632 O O . GLU A 1 733 ? -23.004 -8.810 -1.576 1.00 29.11 733 GLU A O 1
ATOM 5637 N N . ARG A 1 734 ? -22.377 -10.785 -2.464 1.00 33.62 734 ARG A N 1
ATOM 5638 C CA . ARG A 1 734 ? -22.262 -10.303 -3.842 1.00 33.62 734 ARG A CA 1
ATOM 5639 C C . ARG A 1 734 ? -23.606 -9.717 -4.280 1.00 33.62 734 ARG A C 1
ATOM 5641 O O . ARG A 1 734 ? -24.524 -10.477 -4.590 1.00 33.62 734 ARG A O 1
ATOM 5648 N N . MET A 1 735 ? -23.699 -8.389 -4.388 1.00 27.42 735 MET A N 1
ATOM 5649 C CA . MET A 1 735 ? -24.807 -7.716 -5.074 1.00 27.42 735 MET A CA 1
ATOM 5650 C C . MET A 1 735 ? -24.719 -7.988 -6.580 1.00 27.42 735 MET A C 1
ATOM 5652 O O . MET A 1 735 ? -24.333 -7.142 -7.382 1.00 27.42 735 MET A O 1
ATOM 5656 N N . SER A 1 736 ? -25.094 -9.205 -6.964 1.00 26.73 736 SER A N 1
ATOM 5657 C CA . SER A 1 736 ? -25.450 -9.539 -8.335 1.00 26.73 736 SER A CA 1
ATOM 5658 C C . SER A 1 736 ? -26.794 -8.879 -8.645 1.00 26.73 736 SER A C 1
ATOM 5660 O O . SER A 1 736 ? -27.861 -9.413 -8.349 1.00 26.73 736 SER A O 1
ATOM 5662 N N . LEU A 1 737 ? -26.737 -7.672 -9.212 1.00 27.39 737 LEU A N 1
ATOM 5663 C CA . LEU A 1 737 ? -27.909 -6.964 -9.725 1.00 27.39 737 LEU A CA 1
ATOM 5664 C C . LEU A 1 737 ? -28.466 -7.699 -10.954 1.00 27.39 737 LEU A C 1
ATOM 5666 O O . LEU A 1 737 ? -28.206 -7.331 -12.096 1.00 27.39 737 LEU A O 1
ATOM 5670 N N . SER A 1 738 ? -29.252 -8.745 -10.705 1.00 24.75 738 SER A N 1
ATOM 5671 C CA . SER A 1 738 ? -30.155 -9.320 -11.698 1.00 24.75 738 SER A CA 1
ATOM 5672 C C . SER A 1 738 ? -31.463 -8.527 -11.685 1.00 24.75 738 SER A C 1
ATOM 5674 O O . SER A 1 738 ? -32.294 -8.650 -10.788 1.00 24.75 738 SER A O 1
ATOM 5676 N N . LEU A 1 739 ? -31.635 -7.662 -12.686 1.00 27.72 739 LEU A N 1
ATOM 5677 C CA . LEU A 1 739 ? -32.906 -6.990 -12.942 1.00 27.72 739 LEU A CA 1
ATOM 5678 C C . LEU A 1 739 ? -33.935 -8.024 -13.414 1.00 27.72 739 LEU A C 1
ATOM 5680 O O . LEU A 1 739 ? -33.940 -8.417 -14.578 1.00 27.72 739 LEU A O 1
ATOM 5684 N N . SER A 1 740 ? -34.821 -8.436 -12.510 1.00 24.20 740 SER A N 1
ATOM 5685 C CA . SER A 1 740 ? -36.049 -9.156 -12.844 1.00 24.20 740 SER A CA 1
ATOM 5686 C C . SER A 1 740 ? -37.223 -8.195 -12.702 1.00 24.20 740 SER A C 1
ATOM 5688 O O . SER A 1 740 ? -37.633 -7.887 -11.583 1.00 24.20 740 SER A O 1
ATOM 5690 N N . LEU A 1 741 ? -37.793 -7.739 -13.822 1.00 33.91 741 LEU A N 1
ATOM 5691 C CA . LEU A 1 741 ? -39.148 -7.196 -13.780 1.00 33.91 741 LEU A CA 1
ATOM 5692 C C . LEU A 1 741 ? -40.099 -8.315 -13.347 1.00 33.91 741 LEU A C 1
ATOM 5694 O O . LEU A 1 741 ? -40.046 -9.417 -13.886 1.00 33.91 741 LEU A O 1
ATOM 5698 N N . ASN A 1 742 ? -41.000 -8.004 -12.423 1.00 26.16 742 ASN A N 1
ATOM 5699 C CA . ASN A 1 742 ? -42.361 -8.510 -12.495 1.00 26.16 742 ASN A CA 1
ATOM 5700 C C . ASN A 1 742 ? -43.292 -7.501 -11.830 1.00 26.16 742 ASN A C 1
ATOM 5702 O O . ASN A 1 742 ? -43.133 -7.142 -10.664 1.00 26.16 742 ASN A O 1
ATOM 5706 N N . GLU A 1 743 ? -44.250 -7.034 -12.617 1.00 33.78 743 GLU A N 1
ATOM 5707 C CA . GLU A 1 743 ? -45.414 -6.297 -12.150 1.00 33.78 743 GLU A CA 1
ATOM 5708 C C . GLU A 1 743 ? -46.232 -7.203 -11.223 1.00 33.78 743 GLU A C 1
ATOM 5710 O O . GLU A 1 743 ? -46.316 -8.404 -11.476 1.00 33.78 743 GLU A O 1
ATOM 5715 N N . HIS A 1 744 ? -46.894 -6.641 -10.212 1.00 26.47 744 HIS A N 1
ATOM 5716 C CA . HIS A 1 744 ? -48.215 -7.108 -9.782 1.00 26.47 744 HIS A CA 1
ATOM 5717 C C . HIS A 1 744 ? -48.996 -5.942 -9.170 1.00 26.47 744 HIS A C 1
ATOM 5719 O O . HIS A 1 744 ? -48.427 -5.030 -8.566 1.00 26.47 744 HIS A O 1
ATOM 5725 N N . SER A 1 745 ? -50.303 -5.954 -9.403 1.00 28.45 745 SER A N 1
ATOM 5726 C CA . SER A 1 745 ? -51.235 -4.894 -9.042 1.00 28.45 745 SER A CA 1
ATOM 5727 C C . SER A 1 745 ? -51.650 -4.949 -7.569 1.00 28.45 745 SER A C 1
ATOM 5729 O O . SER A 1 745 ? -51.632 -6.006 -6.946 1.00 28.45 745 SER A O 1
ATOM 5731 N N . ASP A 1 746 ? -52.052 -3.801 -7.016 1.00 26.80 746 ASP A N 1
ATOM 5732 C CA . ASP A 1 746 ? -53.458 -3.562 -6.640 1.00 26.80 746 ASP A CA 1
ATOM 5733 C C . ASP A 1 746 ? -53.610 -2.203 -5.934 1.00 26.80 746 ASP A C 1
ATOM 5735 O O . ASP A 1 746 ? -53.107 -1.977 -4.832 1.00 26.80 746 ASP A O 1
ATOM 5739 N N . SER A 1 747 ? -54.328 -1.268 -6.569 1.00 27.84 747 SER A N 1
ATOM 5740 C CA . SER A 1 747 ? -54.624 0.048 -5.989 1.00 27.84 747 SER A CA 1
ATOM 5741 C C . SER A 1 747 ? -55.987 0.072 -5.301 1.00 27.84 747 SER A C 1
ATOM 5743 O O . SER A 1 747 ? -56.995 -0.347 -5.876 1.00 27.84 747 SER A O 1
ATOM 5745 N N . TRP A 1 748 ? -56.047 0.670 -4.114 1.00 23.91 748 TRP A N 1
ATOM 5746 C CA . TRP A 1 748 ? -57.302 0.923 -3.409 1.00 23.91 748 TRP A CA 1
ATOM 5747 C C . TRP A 1 748 ? -58.186 1.954 -4.130 1.00 23.91 748 TRP A C 1
ATOM 5749 O O . TRP A 1 748 ? -57.709 2.961 -4.648 1.00 23.91 748 TRP A O 1
ATOM 5759 N N . ARG A 1 749 ? -59.504 1.716 -4.119 1.00 26.31 749 ARG A N 1
ATOM 5760 C CA . ARG A 1 749 ? -60.523 2.623 -4.674 1.00 26.31 749 ARG A CA 1
ATOM 5761 C C . ARG A 1 749 ? -60.712 3.862 -3.793 1.00 26.31 749 ARG A C 1
ATOM 5763 O O . ARG A 1 749 ? -61.048 3.689 -2.626 1.00 26.31 749 ARG A O 1
ATOM 5770 N N . ILE A 1 750 ? -60.736 5.058 -4.388 1.00 27.14 750 ILE A N 1
ATOM 5771 C CA . ILE A 1 750 ? -61.745 6.101 -4.098 1.00 27.14 750 ILE A CA 1
ATOM 5772 C C . ILE A 1 750 ? -62.153 6.748 -5.434 1.00 27.14 750 ILE A C 1
ATOM 5774 O O . ILE A 1 750 ? -61.331 6.924 -6.327 1.00 27.14 750 ILE A O 1
ATOM 5778 N N . ALA A 1 751 ? -63.444 7.041 -5.594 1.00 26.58 751 ALA A N 1
ATOM 5779 C CA . ALA A 1 751 ? -64.022 7.565 -6.829 1.00 26.58 751 ALA A CA 1
ATOM 5780 C C . ALA A 1 751 ? -63.766 9.068 -7.040 1.00 26.58 751 ALA A C 1
ATOM 5782 O O . ALA A 1 751 ? -63.742 9.832 -6.076 1.00 26.58 751 ALA A O 1
ATOM 5783 N N . THR A 1 752 ? -63.788 9.522 -8.298 1.00 27.84 752 THR A N 1
ATOM 5784 C CA . THR A 1 752 ? -64.787 10.523 -8.734 1.00 27.84 752 THR A CA 1
ATOM 5785 C C . THR A 1 752 ? -64.933 10.607 -10.262 1.00 27.84 752 THR A C 1
ATOM 5787 O O . THR A 1 752 ? -63.960 10.792 -10.972 1.00 27.84 752 THR A O 1
ATOM 5790 N N . ARG A 1 753 ? -66.192 10.454 -10.703 1.00 26.72 753 ARG A N 1
ATOM 5791 C CA . ARG A 1 753 ? -66.936 11.115 -11.802 1.00 26.72 753 ARG A CA 1
ATOM 5792 C C . ARG A 1 753 ? -66.254 11.534 -13.131 1.00 26.72 753 ARG A C 1
ATOM 5794 O O . ARG A 1 753 ? -65.231 12.199 -13.150 1.00 26.72 753 ARG A O 1
ATOM 5801 N N . ALA A 1 754 ? -66.984 11.229 -14.211 1.00 28.73 754 ALA A N 1
ATOM 5802 C CA . ALA A 1 754 ? -66.887 11.737 -15.590 1.00 28.73 754 ALA A CA 1
ATOM 5803 C C . ALA A 1 754 ? -66.701 13.280 -15.679 1.00 28.73 754 ALA A C 1
ATOM 5805 O O . ALA A 1 754 ? -67.078 13.983 -14.742 1.00 28.73 754 ALA A O 1
ATOM 5806 N N . ASP A 1 755 ? -66.110 13.854 -16.738 1.00 27.86 755 ASP A N 1
ATOM 5807 C CA . ASP A 1 755 ? -66.683 13.838 -18.098 1.00 27.86 755 ASP A CA 1
ATOM 5808 C C . ASP A 1 755 ? -65.704 14.007 -19.287 1.00 27.86 755 ASP A C 1
ATOM 5810 O O . ASP A 1 755 ? -64.596 14.519 -19.168 1.00 27.86 755 ASP A O 1
ATOM 5814 N N . GLU A 1 756 ? -66.205 13.551 -20.440 1.00 31.06 756 GLU A N 1
ATOM 5815 C CA . GLU A 1 756 ? -66.071 14.054 -21.822 1.00 31.06 756 GLU A CA 1
ATOM 5816 C C . GLU A 1 756 ? -64.746 14.602 -22.428 1.00 31.06 756 GLU A C 1
ATOM 5818 O O . GLU A 1 756 ? -64.326 15.736 -22.228 1.00 31.06 756 GLU A O 1
ATOM 5823 N N . THR A 1 757 ? -64.316 13.874 -23.472 1.00 31.28 757 THR A N 1
ATOM 5824 C CA . THR A 1 757 ? -63.971 14.368 -24.833 1.00 31.28 757 THR A CA 1
ATOM 5825 C C . THR A 1 757 ? -62.599 14.986 -25.193 1.00 31.28 757 THR A C 1
ATOM 5827 O O . THR A 1 757 ? -62.176 16.025 -24.712 1.00 31.28 757 THR A O 1
ATOM 5830 N N . ALA A 1 758 ? -62.055 14.397 -26.273 1.00 32.81 758 ALA A N 1
ATOM 5831 C CA . ALA A 1 758 ? -61.586 15.053 -27.507 1.00 32.81 758 ALA A CA 1
ATOM 5832 C C . ALA A 1 758 ? -60.139 15.596 -27.674 1.00 32.81 758 ALA A C 1
ATOM 5834 O O . ALA A 1 758 ? -59.787 16.688 -27.251 1.00 32.81 758 ALA A O 1
ATOM 5835 N N . VAL A 1 759 ? -59.445 14.900 -28.592 1.00 32.56 759 VAL A N 1
ATOM 5836 C CA . VAL A 1 759 ? -58.673 15.433 -29.743 1.00 32.56 759 VAL A CA 1
ATOM 5837 C C . VAL A 1 759 ? -57.216 15.898 -29.541 1.00 32.56 759 VAL A C 1
ATOM 5839 O O . VAL A 1 759 ? -56.910 16.949 -28.997 1.00 32.56 759 VAL A O 1
ATOM 5842 N N . SER A 1 760 ? -56.340 15.096 -30.160 1.00 33.97 760 SER A N 1
ATOM 5843 C CA . SER A 1 760 ? -55.066 15.390 -30.838 1.00 33.97 760 SER A CA 1
ATOM 5844 C C . SER A 1 760 ? -54.400 16.770 -30.696 1.00 33.97 760 SER A C 1
ATOM 5846 O O . SER A 1 760 ? -54.856 17.752 -31.285 1.00 33.97 760 SER A O 1
ATOM 5848 N N . ARG A 1 761 ? -53.133 16.744 -30.263 1.00 39.22 761 ARG A N 1
ATOM 5849 C CA . ARG A 1 761 ? -51.997 16.715 -31.208 1.00 39.22 761 ARG A CA 1
ATOM 5850 C C . ARG A 1 761 ? -50.762 16.053 -30.609 1.00 39.22 761 ARG A C 1
ATOM 5852 O O . ARG A 1 761 ? -50.622 16.123 -29.373 1.00 39.22 761 ARG A O 1
#

Solvent-accessible surface area (backbone atoms only — not comparable to full-atom values): 48050 Å² total; per-residue (Å²): 133,93,85,80,89,88,82,88,88,86,83,89,88,88,86,80,90,83,88,84,91,85,89,84,89,79,88,74,83,79,80,82,79,78,80,84,79,84,82,89,84,79,91,79,90,80,93,86,88,84,87,90,87,88,83,84,89,84,83,90,81,91,82,91,79,92,78,76,94,70,84,75,80,72,82,70,74,76,50,73,64,58,49,38,47,51,52,50,50,51,49,37,64,65,38,21,75,53,73,51,55,53,40,61,78,46,69,66,58,51,49,48,47,53,50,50,21,69,64,71,61,40,41,42,12,55,54,49,32,50,26,40,52,58,26,67,38,14,54,35,39,37,27,33,52,74,43,78,96,76,40,71,46,76,28,24,8,29,67,41,47,34,54,64,63,46,40,55,42,39,42,72,42,26,67,58,52,53,63,63,38,38,59,36,76,91,77,74,37,70,64,54,85,57,46,50,92,74,34,50,37,69,54,47,49,48,55,35,50,37,27,44,78,56,81,46,61,62,82,37,63,70,67,55,54,43,49,48,28,64,61,55,44,53,49,47,55,51,49,50,36,59,75,55,65,44,88,47,62,53,46,33,50,37,24,71,74,60,37,44,77,54,28,52,53,50,50,52,43,31,74,42,94,28,24,84,30,39,44,43,33,78,69,79,81,87,79,79,85,88,84,80,88,84,87,84,88,85,85,88,80,85,90,81,90,80,92,88,87,86,82,89,80,92,88,86,89,87,88,86,89,91,86,82,93,80,90,81,90,88,89,80,90,89,79,91,86,87,84,85,85,89,83,89,83,89,77,86,80,85,89,84,90,81,87,79,85,92,83,90,85,86,82,82,91,84,84,88,85,91,89,85,87,85,85,86,82,90,82,87,84,80,92,78,74,91,64,88,48,34,43,53,47,79,36,70,78,37,58,77,37,34,69,70,47,20,81,39,45,87,78,66,79,45,54,27,31,20,45,52,34,52,53,50,44,35,56,67,46,32,58,88,46,20,41,53,50,39,10,33,66,42,38,44,40,34,73,46,55,38,31,41,50,98,82,43,48,75,56,86,91,52,92,66,70,65,42,75,30,35,41,92,83,52,56,66,40,66,33,36,53,38,82,66,71,22,52,28,50,75,66,55,46,48,52,49,48,54,54,51,52,48,33,52,75,72,68,56,60,52,66,30,65,49,52,52,73,63,47,48,50,20,35,28,27,65,60,51,33,62,87,85,65,75,82,39,47,21,82,38,69,62,50,34,51,24,52,51,52,46,26,66,73,40,51,27,58,74,54,72,30,74,86,46,50,54,33,49,43,53,41,48,50,53,35,32,49,51,45,36,53,54,49,51,54,38,32,51,50,35,44,52,41,63,68,36,50,83,60,31,33,56,43,64,59,46,79,74,48,57,73,68,44,44,60,63,33,17,72,56,42,23,49,51,51,48,47,40,29,76,70,72,50,42,83,77,63,72,60,89,48,102,84,52,84,58,62,61,86,22,68,67,43,72,64,55,30,50,28,49,26,48,49,28,41,78,69,41,31,69,60,58,86,29,45,51,24,63,59,61,35,55,78,58,77,45,76,92,70,49,70,65,68,62,49,73,82,87,67,76,89,66,82,81,79,89,78,83,90,83,92,80,89,83,90,81,84,88,82,82,82,74,85,68,67,81,72,78,57,85,71,89,67,83,84,74,85,74,89,71,89,75,89,83,88,86,81,85,88,79,88,81,82,87,84,86,87,87,82,88,132